Protein AF-0000000084335665 (afdb_homodimer)

Secondary structure (DSSP, 8-state):
--------------------SS----------EETTEEHHHHHHHH-SSEEEEEHHHHHHHHHHHHHHHHTT-S-EEEEEEGGG---HHHHHHHHHTT-EEEESSHHHHHHHHHTT--GGGEEE-SS---HHHHHHHHHTT-EEEE-SHHHHHHHHHHTTT-SSPPEEEEEEE---S-SS--TTSSEESTTSHHHHHHHHHHHHSSSEEEEEE----SS---HHHHHHHHHHHHHHHHHIIIII-----EEE-------SPPBTT-SS-HHHHSPPHHHHHHHHHHHHHHS---GGGPPEEEE---HHHHGGGEEEEEEEEEEEE-TTS-EEEEES--TTT-GGGGTB---EEESS---S-EEEEEEE-SSSSTT-EEEEEEEEE---TT-EEEEES--SSTTTS-B-SSS----EEEE-TTS-EEEEEPPP-HHHHHTTB---GGG-/--------------------SS----------EETTEEHHHHHHHH-SSEEEEEHHHHHHHHHHHHHHHHTT-S-EEEEEEGGG---HHHHHHHHHTT-EEEESSHHHHHHHHHTT--GGGEEE-SS---HHHHHHHHHTT-EEEE-SHHHHHHHHHHTTT-SSPPEEEEEEE---S-SS--TTSSEESTTSHHHHHHHHHHHHSSSEEEEEE----SS---HHHHHHHHHHHHHHHHHIIIII-----EEE-------SPPBTT-SS-HHHHSPPHHHHHHHHHHHHHHS---GGGPPEEEE---HHHHGGGEEEEEEEEEEEE-TTS-EEEEES--TTT-GGGGTB---EEESS---S-EEEEEEE-SSSSTT-EEEEEEEEE---TT-EEEEE---SSTTTS-B-SSS----EEEE-TTS-EEEEEPPP-HHHHHTTB---GGG-

Sequence (896 aa):
MQKLKYERPYIKKLNAGIMNKFGTRTDAQAFTHIDGVAVKSLIAQYGSPVFVLSEKQIRRNYRSAYRAFSTRYPKVQFAWSYKTNYLNAVCSIFHQEGSWAEVVSGFEYQKAIGNGVPGNKIIFNGPNKSKADLLLAIENDSLIHIDHFEELTQLLSLSDGLIVKPRVAIRVNMDTGVYPLWDRFGFNYENGEAWNALTKIVNSGKLQLAGLHCHIGTYMLSTGAYGIAATKMCDLAMRCKNQLKQTIEYLDLGGGFPSTNTLKGAYLPGTDTVPSVDDFAEVITTTLLNFGFANDDLPLLILESGRILIDDAGYLLGSVVANKRLSDGKRATIVDFGVNLLFTSFWYDHQISPAQEFTPHVENMTVYGPLCMNIDVIRESINLPLINPGEHVVVHKVGAYNMTQWMQFITQRPAVVLIDEQQQTHLIRTAETLGYVQEPENVPTHLKMQKLKYERPYIKKLNAGIMNKFGTRTDAQAFTHIDGVAVKSLIAQYGSPVFVLSEKQIRRNYRSAYRAFSTRYPKVQFAWSYKTNYLNAVCSIFHQEGSWAEVVSGFEYQKAIGNGVPGNKIIFNGPNKSKADLLLAIENDSLIHIDHFEELTQLLSLSDGLIVKPRVAIRVNMDTGVYPLWDRFGFNYENGEAWNALTKIVNSGKLQLAGLHCHIGTYMLSTGAYGIAATKMCDLAMRCKNQLKQTIEYLDLGGGFPSTNTLKGAYLPGTDTVPSVDDFAEVITTTLLNFGFANDDLPLLILESGRILIDDAGYLLGSVVANKRLSDGKRATIVDFGVNLLFTSFWYDHQISPAQEFTPHVENMTVYGPLCMNIDVIRESINLPLINPGEHVVVHKVGAYNMTQWMQFITQRPAVVLIDEQQQTHLIRTAETLGYVQEPENVPTHLK

Organism: NCBI:txid1302689

Radius of gyration: 29.53 Å; Cα contacts (8 Å, |Δi|>4): 1962; chains: 2; bounding box: 72×88×82 Å

pLDDT: mean 92.41, std 15.83, range [26.33, 98.94]

Structure (mmCIF, N/CA/C/O backbone):
data_AF-0000000084335665-model_v1
#
loop_
_entity.id
_entity.type
_entity.pdbx_description
1 polymer 'Diaminopimelate decarboxylase'
#
loop_
_atom_site.group_PDB
_atom_site.id
_atom_site.type_symbol
_atom_site.label_atom_id
_atom_site.label_alt_id
_atom_site.label_comp_id
_atom_site.label_asym_id
_atom_site.label_entity_id
_atom_site.label_seq_id
_atom_site.pdbx_PDB_ins_code
_atom_site.Cartn_x
_atom_site.Cartn_y
_atom_site.Cartn_z
_atom_site.occupancy
_atom_site.B_iso_or_equiv
_atom_site.auth_seq_id
_atom_site.auth_comp_id
_atom_site.auth_asym_id
_atom_site.auth_atom_id
_atom_site.pdbx_PDB_model_num
ATOM 1 N N . MET A 1 1 ? 6.953 -39.781 39.031 1 27.22 1 MET A N 1
ATOM 2 C CA . MET A 1 1 ? 7.047 -38.375 39.469 1 27.22 1 MET A CA 1
ATOM 3 C C . MET A 1 1 ? 8.461 -37.844 39.281 1 27.22 1 MET A C 1
ATOM 5 O O . MET A 1 1 ? 9.234 -37.781 40.25 1 27.22 1 MET A O 1
ATOM 9 N N . GLN A 1 2 ? 9.008 -38 38.125 1 26.53 2 GLN A N 1
ATOM 10 C CA . GLN A 1 2 ? 10.453 -38.062 37.875 1 26.53 2 GLN A CA 1
ATOM 11 C C . GLN A 1 2 ? 11.078 -36.688 38.094 1 26.53 2 GLN A C 1
ATOM 13 O O . GLN A 1 2 ? 10.422 -35.656 37.906 1 26.53 2 GLN A O 1
ATOM 18 N N . LYS A 1 3 ? 12.141 -36.688 38.75 1 30.61 3 LYS A N 1
ATOM 19 C CA . LYS A 1 3 ? 13.195 -35.812 39.25 1 30.61 3 LYS A CA 1
ATOM 20 C C . LYS A 1 3 ? 13.664 -34.844 38.125 1 30.61 3 LYS A C 1
ATOM 22 O O . LYS A 1 3 ? 14.258 -35.281 37.156 1 30.61 3 LYS A O 1
ATOM 27 N N . LEU A 1 4 ? 12.859 -33.875 37.781 1 30.88 4 LEU A N 1
ATOM 28 C CA . LEU A 1 4 ? 13.242 -32.969 36.688 1 30.88 4 LEU A CA 1
ATOM 29 C C . LEU A 1 4 ? 14.531 -32.219 37.031 1 30.88 4 LEU A C 1
ATOM 31 O O . LEU A 1 4 ? 14.625 -31.578 38.094 1 30.88 4 LEU A O 1
ATOM 35 N N . LYS A 1 5 ? 15.688 -32.719 36.562 1 31.77 5 LYS A N 1
ATOM 36 C CA . LYS A 1 5 ? 17.047 -32.312 36.906 1 31.77 5 LYS A CA 1
ATOM 37 C C . LYS A 1 5 ? 17.25 -30.828 36.656 1 31.77 5 LYS A C 1
ATOM 39 O O . LYS A 1 5 ? 16.906 -30.312 35.594 1 31.77 5 LYS A O 1
ATOM 44 N N . TYR A 1 6 ? 17.422 -30 37.625 1 33.06 6 TYR A N 1
ATOM 45 C CA . TYR A 1 6 ? 17.594 -28.547 37.625 1 33.06 6 TYR A CA 1
ATOM 46 C C . TYR A 1 6 ? 18.891 -28.156 36.906 1 33.06 6 TYR A C 1
ATOM 48 O O . TYR A 1 6 ? 19.969 -28.609 37.312 1 33.06 6 TYR A O 1
ATOM 56 N N . GLU A 1 7 ? 18.922 -28.234 35.594 1 31.09 7 GLU A N 1
ATOM 57 C CA . GLU A 1 7 ? 20.219 -27.891 35 1 31.09 7 GLU A CA 1
ATOM 58 C C . GLU A 1 7 ? 20.516 -26.406 35.188 1 31.09 7 GLU A C 1
ATOM 60 O O . GLU A 1 7 ? 19.641 -25.562 35 1 31.09 7 GLU A O 1
ATOM 65 N N . ARG A 1 8 ? 21.438 -26.109 35.938 1 29.38 8 ARG A N 1
ATOM 66 C CA . ARG A 1 8 ? 21.953 -24.797 36.312 1 29.38 8 ARG A CA 1
ATOM 67 C C . ARG A 1 8 ? 22.172 -23.906 35.094 1 29.38 8 ARG A C 1
ATOM 69 O O . ARG A 1 8 ? 22.672 -24.359 34.062 1 29.38 8 ARG A O 1
ATOM 76 N N . PRO A 1 9 ? 21.594 -22.766 35.094 1 30.52 9 PRO A N 1
ATOM 77 C CA . PRO A 1 9 ? 21.625 -21.797 34 1 30.52 9 PRO A CA 1
ATOM 78 C C . PRO A 1 9 ? 23.047 -21.312 33.688 1 30.52 9 PRO A C 1
ATOM 80 O O . PRO A 1 9 ? 23.766 -20.906 34.594 1 30.52 9 PRO A O 1
ATOM 83 N N . TYR A 1 10 ? 23.906 -22.094 33.062 1 29.2 10 TYR A N 1
ATOM 84 C CA . TYR A 1 10 ? 25.281 -21.594 32.906 1 29.2 10 TYR A CA 1
ATOM 85 C C . TYR A 1 10 ? 25.297 -20.297 32.094 1 29.2 10 TYR A C 1
ATOM 87 O O . TYR A 1 10 ? 24.688 -20.203 31.031 1 29.2 10 TYR A O 1
ATOM 95 N N . ILE A 1 11 ? 25.344 -19.219 32.812 1 28.62 11 ILE A N 1
ATOM 96 C CA . ILE A 1 11 ? 25.5 -17.891 32.219 1 28.62 11 ILE A CA 1
ATOM 97 C C . ILE A 1 11 ? 26.781 -17.859 31.359 1 28.62 11 ILE A C 1
ATOM 99 O O . ILE A 1 11 ? 27.875 -18.047 31.891 1 28.62 11 ILE A O 1
ATOM 103 N N . LYS A 1 12 ? 26.672 -18.344 30.172 1 27.44 12 LYS A N 1
ATOM 104 C CA . LYS A 1 12 ? 27.891 -18.25 29.375 1 27.44 12 LYS A CA 1
ATOM 105 C C . LYS A 1 12 ? 28.422 -16.812 29.344 1 27.44 12 LYS A C 1
ATOM 107 O O . LYS A 1 12 ? 27.656 -15.859 29.203 1 27.44 12 LYS A O 1
ATOM 112 N N . LYS A 1 13 ? 29.438 -16.641 29.953 1 27.03 13 LYS A N 1
ATOM 113 C CA . LYS A 1 13 ? 30.203 -15.391 29.938 1 27.03 13 LYS A CA 1
ATOM 114 C C . LYS A 1 13 ? 30.25 -14.789 28.531 1 27.03 13 LYS A C 1
ATOM 116 O O . LYS A 1 13 ? 30.703 -15.438 27.594 1 27.03 13 LYS A O 1
ATOM 121 N N . LEU A 1 14 ? 29.391 -13.93 28.219 1 28.23 14 LEU A N 1
ATOM 122 C CA . LEU A 1 14 ? 29.422 -13.117 27.016 1 28.23 14 LEU A CA 1
ATOM 123 C C . LEU A 1 14 ? 30.781 -12.445 26.844 1 28.23 14 LEU A C 1
ATOM 125 O O . LEU A 1 14 ? 31.188 -11.633 27.688 1 28.23 14 LEU A O 1
ATOM 129 N N . ASN A 1 15 ? 31.797 -13.258 26.625 1 27.08 15 ASN A N 1
ATOM 130 C CA . ASN A 1 15 ? 33.031 -12.547 26.344 1 27.08 15 ASN A CA 1
ATOM 131 C C . ASN A 1 15 ? 32.812 -11.391 25.375 1 27.08 15 ASN A C 1
ATOM 133 O O . ASN A 1 15 ? 32.312 -11.586 24.266 1 27.08 15 ASN A O 1
ATOM 137 N N . ALA A 1 16 ? 32.656 -10.32 25.938 1 30.17 16 ALA A N 1
ATOM 138 C CA . ALA A 1 16 ? 32.656 -8.992 25.344 1 30.17 16 ALA A CA 1
ATOM 139 C C . ALA A 1 16 ? 33.75 -8.844 24.312 1 30.17 16 ALA A C 1
ATOM 141 O O . ALA A 1 16 ? 34.938 -8.914 24.641 1 30.17 16 ALA A O 1
ATOM 142 N N . GLY A 1 17 ? 33.625 -9.414 23.141 1 31.09 17 GLY A N 1
ATOM 143 C CA . GLY A 1 17 ? 34.625 -9.195 22.125 1 31.09 17 GLY A CA 1
ATOM 144 C C . GLY A 1 17 ? 35.25 -7.797 22.172 1 31.09 17 GLY A C 1
ATOM 145 O O . GLY A 1 17 ? 34.594 -6.852 22.625 1 31.09 17 GLY A O 1
ATOM 146 N N . ILE A 1 18 ? 36.469 -7.637 22.391 1 31.86 18 ILE A N 1
ATOM 147 C CA . ILE A 1 18 ? 37.312 -6.445 22.359 1 31.86 18 ILE A CA 1
ATOM 148 C C . ILE A 1 18 ? 36.75 -5.465 21.312 1 31.86 18 ILE A C 1
ATOM 150 O O . ILE A 1 18 ? 36.625 -5.809 20.141 1 31.86 18 ILE A O 1
ATOM 154 N N . MET A 1 19 ? 35.938 -4.578 21.734 1 32.16 19 MET A N 1
ATOM 155 C CA . MET A 1 19 ? 35.688 -3.338 21.016 1 32.16 19 MET A CA 1
ATOM 156 C C . MET A 1 19 ? 36.969 -2.756 20.422 1 32.16 19 MET A C 1
ATOM 158 O O . MET A 1 19 ? 37.875 -2.361 21.156 1 32.16 19 MET A O 1
ATOM 162 N N . ASN A 1 20 ? 37.625 -3.396 19.484 1 31.53 20 ASN A N 1
ATOM 163 C CA . ASN A 1 20 ? 38.812 -2.693 18.969 1 31.53 20 ASN A CA 1
ATOM 164 C C . ASN A 1 20 ? 38.562 -1.189 18.875 1 31.53 20 ASN A C 1
ATOM 166 O O . ASN A 1 20 ? 37.5 -0.752 18.453 1 31.53 20 ASN A O 1
ATOM 170 N N . LYS A 1 21 ? 39.125 -0.378 19.609 1 33.53 21 LYS A N 1
ATOM 171 C CA . LYS A 1 21 ? 39.219 1.075 19.688 1 33.53 21 LYS A CA 1
ATOM 172 C C . LYS A 1 21 ? 39.375 1.69 18.297 1 33.53 21 LYS A C 1
ATOM 174 O O . LYS A 1 21 ? 39.594 2.893 18.172 1 33.53 21 LYS A O 1
ATOM 179 N N . PHE A 1 22 ? 39.969 0.92 17.406 1 35.62 22 PHE A N 1
ATOM 180 C CA . PHE A 1 22 ? 40 1.485 16.062 1 35.62 22 PHE A CA 1
ATOM 181 C C . PHE A 1 22 ? 38.594 1.684 15.523 1 35.62 22 PHE A C 1
ATOM 183 O O . PHE A 1 22 ? 37.688 0.871 15.789 1 35.62 22 PHE A O 1
ATOM 190 N N . GLY A 1 23 ? 38.188 2.842 15.281 1 35.69 23 GLY A N 1
ATOM 191 C CA . GLY A 1 23 ? 36.906 3.234 14.664 1 35.69 23 GLY A CA 1
ATOM 192 C C . GLY A 1 23 ? 36.375 2.186 13.719 1 35.69 23 GLY A C 1
ATOM 193 O O . GLY A 1 23 ? 37.125 1.482 13.047 1 35.69 23 GLY A O 1
ATOM 194 N N . THR A 1 24 ? 35.5 1.401 14.117 1 37.06 24 THR A N 1
ATOM 195 C CA . THR A 1 24 ? 34.812 0.454 13.25 1 37.06 24 THR A CA 1
ATOM 196 C C . THR A 1 24 ? 34.719 0.999 11.828 1 37.06 24 THR A C 1
ATOM 198 O O . THR A 1 24 ? 33.969 1.941 11.57 1 37.06 24 THR A O 1
ATOM 201 N N . ARG A 1 25 ? 35.875 1.241 11.109 1 39.03 25 ARG A N 1
ATOM 202 C CA . ARG A 1 25 ? 35.781 1.47 9.664 1 39.03 25 ARG A CA 1
ATOM 203 C C . ARG A 1 25 ? 34.656 0.655 9.047 1 39.03 25 ARG A C 1
ATOM 205 O O . ARG A 1 25 ? 34.688 -0.577 9.047 1 39.03 25 ARG A O 1
ATOM 212 N N . THR A 1 26 ? 33.344 0.942 9.336 1 49.78 26 THR A N 1
ATOM 213 C CA . THR A 1 26 ? 32.281 0.295 8.609 1 49.78 26 THR A CA 1
ATOM 214 C C . THR A 1 26 ? 32.562 0.26 7.109 1 49.78 26 THR A C 1
ATOM 216 O O . THR A 1 26 ? 33.125 1.211 6.562 1 49.78 26 THR A O 1
ATOM 219 N N . ASP A 1 27 ? 32.875 -0.818 6.574 1 54.03 27 ASP A N 1
ATOM 220 C CA . ASP A 1 27 ? 33.094 -1.261 5.199 1 54.03 27 ASP A CA 1
ATOM 221 C C . ASP A 1 27 ? 32 -0.699 4.27 1 54.03 27 ASP A C 1
ATOM 223 O O . ASP A 1 27 ? 31.625 -1.352 3.303 1 54.03 27 ASP A O 1
ATOM 227 N N . ALA A 1 28 ? 31.469 0.448 4.66 1 67.75 28 ALA A N 1
ATOM 228 C CA . ALA A 1 28 ? 30.562 1.047 3.693 1 67.75 28 ALA A CA 1
ATOM 229 C C . ALA A 1 28 ? 31.312 1.544 2.463 1 67.75 28 ALA A C 1
ATOM 231 O O . ALA A 1 28 ? 32.344 2.186 2.584 1 67.75 28 ALA A O 1
ATOM 232 N N . GLN A 1 29 ? 31.094 0.929 1.318 1 82.94 29 GLN A N 1
ATOM 233 C CA . GLN A 1 29 ? 31.625 1.38 0.039 1 82.94 29 GLN A CA 1
ATOM 234 C C . GLN A 1 29 ? 30.578 2.123 -0.771 1 82.94 29 GLN A C 1
ATOM 236 O O . GLN A 1 29 ? 29.391 1.769 -0.734 1 82.94 29 GLN A O 1
ATOM 241 N N . ALA A 1 30 ? 31.109 3.18 -1.38 1 93.62 30 ALA A N 1
ATOM 242 C CA . ALA A 1 30 ? 30.219 3.926 -2.266 1 93.62 30 ALA A CA 1
ATOM 243 C C . ALA A 1 30 ? 29.781 3.068 -3.447 1 93.62 30 ALA A C 1
ATOM 245 O O . ALA A 1 30 ? 30.562 2.307 -4.004 1 93.62 30 ALA A O 1
ATOM 246 N N . PHE A 1 31 ? 28.562 3.076 -3.688 1 96.94 31 PHE A N 1
ATOM 247 C CA . PHE A 1 31 ? 27.984 2.422 -4.855 1 96.94 31 PHE A CA 1
ATOM 248 C C . PHE A 1 31 ? 27.656 3.441 -5.938 1 96.94 31 PHE A C 1
ATOM 250 O O . PHE A 1 31 ? 26.547 3.984 -5.973 1 96.94 31 PHE A O 1
ATOM 257 N N . THR A 1 32 ? 28.594 3.625 -6.871 1 97.88 32 THR A N 1
ATOM 258 C CA . THR A 1 32 ? 28.531 4.801 -7.73 1 97.88 32 THR A CA 1
ATOM 259 C C . THR A 1 32 ? 28.016 4.43 -9.117 1 97.88 32 THR A C 1
ATOM 261 O O . THR A 1 32 ? 27.688 5.309 -9.922 1 97.88 32 THR A O 1
ATOM 264 N N . HIS A 1 33 ? 28.016 3.068 -9.398 1 98.25 33 HIS A N 1
ATOM 265 C CA . HIS A 1 33 ? 27.609 2.637 -10.734 1 98.25 33 HIS A CA 1
ATOM 266 C C . HIS A 1 33 ? 26.703 1.409 -10.672 1 98.25 33 HIS A C 1
ATOM 268 O O . HIS A 1 33 ? 26.859 0.562 -9.789 1 98.25 33 HIS A O 1
ATOM 274 N N . ILE A 1 34 ? 25.766 1.335 -11.617 1 98.5 34 ILE A N 1
ATOM 275 C CA . ILE A 1 34 ? 24.953 0.154 -11.891 1 98.5 34 ILE A CA 1
ATOM 276 C C . ILE A 1 34 ? 25.172 -0.29 -13.336 1 98.5 34 ILE A C 1
ATOM 278 O O . ILE A 1 34 ? 24.828 0.441 -14.273 1 98.5 34 ILE A O 1
ATOM 282 N N . ASP A 1 35 ? 25.625 -1.389 -13.5 1 98.25 35 ASP A N 1
ATOM 283 C CA . ASP A 1 35 ? 25.906 -1.922 -14.836 1 98.25 35 ASP A CA 1
ATOM 284 C C . ASP A 1 35 ? 26.719 -0.93 -15.664 1 98.25 35 ASP A C 1
ATOM 286 O O . ASP A 1 35 ? 26.406 -0.681 -16.828 1 98.25 35 ASP A O 1
ATOM 290 N N . GLY A 1 36 ? 27.641 -0.302 -15.016 1 97.81 36 GLY A N 1
ATOM 291 C CA . GLY A 1 36 ? 28.547 0.59 -15.711 1 97.81 36 GLY A CA 1
ATOM 292 C C . GLY A 1 36 ? 28 1.994 -15.883 1 97.81 36 GLY A C 1
ATOM 293 O O . GLY A 1 36 ? 28.703 2.889 -16.359 1 97.81 36 GLY A O 1
ATOM 294 N N . VAL A 1 37 ? 26.781 2.23 -15.539 1 98.62 37 VAL A N 1
ATOM 295 C CA . VAL A 1 37 ? 26.156 3.545 -15.68 1 98.62 37 VAL A CA 1
ATOM 296 C C . VAL A 1 37 ? 26.219 4.285 -14.344 1 98.62 37 VAL A C 1
ATOM 298 O O . VAL A 1 37 ? 25.844 3.736 -13.305 1 98.62 37 VAL A O 1
ATOM 301 N N . ALA A 1 38 ? 26.625 5.527 -14.352 1 98.56 38 ALA A N 1
ATOM 302 C CA . ALA A 1 38 ? 26.812 6.312 -13.133 1 98.56 38 ALA A CA 1
ATOM 303 C C . ALA A 1 38 ? 25.469 6.625 -12.484 1 98.56 38 ALA A C 1
ATOM 305 O O . ALA A 1 38 ? 24.531 7.078 -13.156 1 98.56 38 ALA A O 1
ATOM 306 N N . VAL A 1 39 ? 25.406 6.426 -11.156 1 98.62 39 VAL A N 1
ATOM 307 C CA . VAL A 1 39 ? 24.188 6.707 -10.391 1 98.62 39 VAL A CA 1
ATOM 308 C C . VAL A 1 39 ? 23.828 8.18 -10.531 1 98.62 39 VAL A C 1
ATOM 310 O O . VAL A 1 39 ? 22.656 8.516 -10.766 1 98.62 39 VAL A O 1
ATOM 313 N N . LYS A 1 40 ? 24.781 9.031 -10.445 1 98.06 40 LYS A N 1
ATOM 314 C CA . LYS A 1 40 ? 24.547 10.469 -10.539 1 98.06 40 LYS A CA 1
ATOM 315 C C . LYS A 1 40 ? 23.938 10.836 -11.891 1 98.06 40 LYS A C 1
ATOM 317 O O . LYS A 1 40 ? 23.078 11.711 -11.969 1 98.06 40 LYS A O 1
ATOM 322 N N . SER A 1 41 ? 24.375 10.141 -12.93 1 98.44 41 SER A N 1
ATOM 323 C CA . SER A 1 41 ? 23.859 10.406 -14.266 1 98.44 41 SER A CA 1
ATOM 324 C C . SER A 1 41 ? 22.406 9.961 -14.383 1 98.44 41 SER A C 1
ATOM 326 O O . SER A 1 41 ? 21.594 10.625 -15.047 1 98.44 41 SER A O 1
ATOM 328 N N . LEU A 1 42 ? 22.078 8.828 -13.805 1 98.81 42 LEU A N 1
ATOM 329 C CA . LEU A 1 42 ? 20.703 8.336 -13.805 1 98.81 42 LEU A CA 1
ATOM 330 C C . LEU A 1 42 ? 19.781 9.312 -13.102 1 98.81 42 LEU A C 1
ATOM 332 O O . LEU A 1 42 ? 18.703 9.641 -13.625 1 98.81 42 LEU A O 1
ATOM 336 N N . ILE A 1 43 ? 20.188 9.859 -11.984 1 98.62 43 ILE A N 1
ATOM 337 C CA . ILE A 1 43 ? 19.375 10.797 -11.211 1 98.62 43 ILE A CA 1
ATOM 338 C C . ILE A 1 43 ? 19.234 12.109 -11.984 1 98.62 43 ILE A C 1
ATOM 340 O O . ILE A 1 43 ? 18.141 12.688 -12.031 1 98.62 43 ILE A O 1
ATOM 344 N N . ALA A 1 44 ? 20.312 12.547 -12.562 1 98.31 44 ALA A N 1
ATOM 345 C CA . ALA A 1 44 ? 20.281 13.797 -13.328 1 98.31 44 ALA A CA 1
ATOM 346 C C . ALA A 1 44 ? 19.312 13.695 -14.5 1 98.31 44 ALA A C 1
ATOM 348 O O . ALA A 1 44 ? 18.625 14.664 -14.828 1 98.31 44 ALA A O 1
ATOM 349 N N . GLN A 1 45 ? 19.266 12.555 -15.086 1 98.38 45 GLN A N 1
ATOM 350 C CA . GLN A 1 45 ? 18.484 12.375 -16.312 1 98.38 45 GLN A CA 1
ATOM 351 C C . GLN A 1 45 ? 17.031 12.062 -15.992 1 98.38 45 GLN A C 1
ATOM 353 O O . GLN A 1 45 ? 16.125 12.523 -16.688 1 98.38 45 GLN A O 1
ATOM 358 N N . TYR A 1 46 ? 16.766 11.289 -14.93 1 98.56 46 TYR A N 1
ATOM 359 C CA . TYR A 1 46 ? 15.43 10.727 -14.766 1 98.56 46 TYR A CA 1
ATOM 360 C C . TYR A 1 46 ? 14.781 11.227 -13.477 1 98.56 46 TYR A C 1
ATOM 362 O O . TYR A 1 46 ? 13.609 10.945 -13.211 1 98.56 46 TYR A O 1
ATOM 370 N N . GLY A 1 47 ? 15.57 11.992 -12.656 1 97.69 47 GLY A N 1
ATOM 371 C CA . GLY A 1 47 ? 15.031 12.562 -11.438 1 97.69 47 GLY A CA 1
ATOM 372 C C . GLY A 1 47 ? 15.273 11.695 -10.211 1 97.69 47 GLY A C 1
ATOM 373 O O . GLY A 1 47 ? 15.836 10.609 -10.32 1 97.69 47 GLY A O 1
ATOM 374 N N . SER A 1 48 ? 14.922 12.156 -9.094 1 98.19 48 SER A N 1
ATOM 375 C CA . SER A 1 48 ? 14.961 11.492 -7.797 1 98.19 48 SER A CA 1
ATOM 376 C C . SER A 1 48 ? 13.617 11.578 -7.086 1 98.19 48 SER A C 1
ATOM 378 O O . SER A 1 48 ? 13.008 12.648 -7.023 1 98.19 48 SER A O 1
ATOM 380 N N . PRO A 1 49 ? 13.211 10.461 -6.547 1 98.5 49 PRO A N 1
ATOM 381 C CA . PRO A 1 49 ? 13.75 9.102 -6.625 1 98.5 49 PRO A CA 1
ATOM 382 C C . PRO A 1 49 ? 13.492 8.445 -7.977 1 98.5 49 PRO A C 1
ATOM 384 O O . PRO A 1 49 ? 12.711 8.953 -8.781 1 98.5 49 PRO A O 1
ATOM 387 N N . VAL A 1 50 ? 14.195 7.375 -8.266 1 98.88 50 VAL A N 1
ATOM 388 C CA . VAL A 1 50 ? 14.008 6.633 -9.508 1 98.88 50 VAL A CA 1
ATOM 389 C C . VAL A 1 50 ? 14.359 5.164 -9.289 1 98.88 50 VAL A C 1
ATOM 391 O O . VAL A 1 50 ? 15.336 4.852 -8.609 1 98.88 50 VAL A O 1
ATOM 394 N N . PHE A 1 51 ? 13.516 4.266 -9.82 1 98.94 51 PHE A N 1
ATOM 395 C CA . PHE A 1 51 ? 13.844 2.844 -9.828 1 98.94 51 PHE A CA 1
ATOM 396 C C . PHE A 1 51 ? 14.719 2.504 -11.031 1 98.94 51 PHE A C 1
ATOM 398 O O . PHE A 1 51 ? 14.508 3.021 -12.125 1 98.94 51 PHE A O 1
ATOM 405 N N . VAL A 1 52 ? 15.672 1.611 -10.781 1 98.94 52 VAL A N 1
ATOM 406 C CA . VAL A 1 52 ? 16.547 1.143 -11.844 1 98.94 52 VAL A CA 1
ATOM 407 C C . VAL A 1 52 ? 16.594 -0.384 -11.844 1 98.94 52 VAL A C 1
ATOM 409 O O . VAL A 1 52 ? 16.781 -1.002 -10.789 1 98.94 52 VAL A O 1
ATOM 412 N N . LEU A 1 53 ? 16.422 -0.95 -13.031 1 98.94 53 LEU A N 1
ATOM 413 C CA . LEU A 1 53 ? 16.484 -2.398 -13.195 1 98.94 53 LEU A CA 1
ATOM 414 C C . LEU A 1 53 ? 17.641 -2.781 -14.125 1 98.94 53 LEU A C 1
ATOM 416 O O . LEU A 1 53 ? 17.875 -2.113 -15.133 1 98.94 53 LEU A O 1
ATOM 420 N N . SER A 1 54 ? 18.312 -3.85 -13.781 1 98.94 54 SER A N 1
ATOM 421 C CA . SER A 1 54 ? 19.391 -4.406 -14.594 1 98.94 54 SER A CA 1
ATOM 422 C C . SER A 1 54 ? 18.891 -5.566 -15.445 1 98.94 54 SER A C 1
ATOM 424 O O . SER A 1 54 ? 18.625 -6.66 -14.938 1 98.94 54 SER A O 1
ATOM 426 N N . GLU A 1 55 ? 18.828 -5.332 -16.734 1 98.88 55 GLU A N 1
ATOM 427 C CA . GLU A 1 55 ? 18.438 -6.418 -17.625 1 98.88 55 GLU A CA 1
ATOM 428 C C . GLU A 1 55 ? 19.453 -7.566 -17.578 1 98.88 55 GLU A C 1
ATOM 430 O O . GLU A 1 55 ? 19.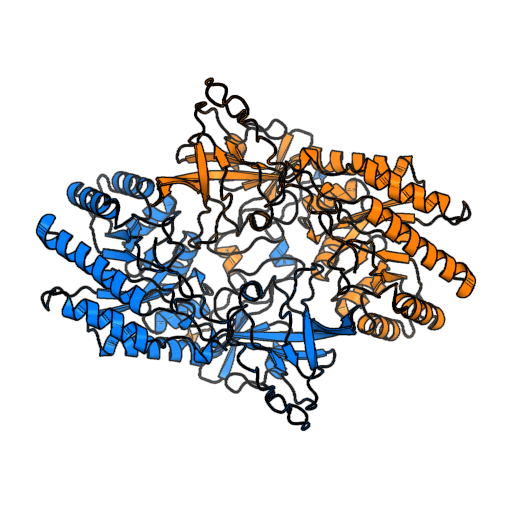062 -8.734 -17.562 1 98.88 55 GLU A O 1
ATOM 435 N N . LYS A 1 56 ? 20.688 -7.18 -17.531 1 98.81 56 LYS A N 1
ATOM 436 C CA . LYS A 1 56 ? 21.766 -8.164 -17.469 1 98.81 56 LYS A CA 1
ATOM 437 C C . LYS A 1 56 ? 21.578 -9.102 -16.281 1 98.81 56 LYS A C 1
ATOM 439 O O . LYS A 1 56 ? 21.688 -10.328 -16.422 1 98.81 56 LYS A O 1
ATOM 444 N N . GLN A 1 57 ? 21.281 -8.539 -15.188 1 98.81 57 GLN A N 1
ATOM 445 C CA . GLN A 1 57 ? 21.141 -9.336 -13.969 1 98.81 57 GLN A CA 1
ATOM 446 C C . GLN A 1 57 ? 19.859 -10.18 -14.016 1 98.81 57 GLN A C 1
ATOM 448 O O . GLN A 1 57 ? 19.859 -11.32 -13.547 1 98.81 57 GLN A O 1
ATOM 453 N N . ILE A 1 58 ? 18.75 -9.664 -14.57 1 98.94 58 ILE A N 1
ATOM 454 C CA . ILE A 1 58 ? 17.516 -10.422 -14.711 1 98.94 58 ILE A CA 1
ATOM 455 C C . ILE A 1 58 ? 17.766 -11.672 -15.555 1 98.94 58 ILE A C 1
ATOM 457 O O . ILE A 1 58 ? 17.406 -12.781 -15.156 1 98.94 58 ILE A O 1
ATOM 461 N N . ARG A 1 59 ? 18.422 -11.492 -16.672 1 98.88 59 ARG A N 1
ATOM 462 C CA . ARG A 1 59 ? 18.688 -12.609 -17.562 1 98.88 59 ARG A CA 1
ATOM 463 C C . ARG A 1 59 ? 19.625 -13.617 -16.922 1 98.88 59 ARG A C 1
ATOM 465 O O . ARG A 1 59 ? 19.438 -14.828 -17.047 1 98.88 59 ARG A O 1
ATOM 472 N N . ARG A 1 60 ? 20.609 -13.102 -16.234 1 98.69 60 ARG A N 1
ATOM 473 C CA . ARG A 1 60 ? 21.547 -13.984 -15.531 1 98.69 60 ARG A CA 1
ATOM 474 C C . ARG A 1 60 ? 20.812 -14.836 -14.492 1 98.69 60 ARG A C 1
ATOM 476 O O . ARG A 1 60 ? 21.078 -16.031 -14.383 1 98.69 60 ARG A O 1
ATOM 483 N N . ASN A 1 61 ? 19.953 -14.172 -13.719 1 98.62 61 ASN A N 1
ATOM 484 C CA . ASN A 1 61 ? 19.188 -14.883 -12.703 1 98.62 61 ASN A CA 1
ATOM 485 C C . ASN A 1 61 ? 18.344 -16 -13.32 1 98.62 61 ASN A C 1
ATOM 487 O O . ASN A 1 61 ? 18.328 -17.125 -12.82 1 98.62 61 ASN A O 1
ATOM 491 N N . TYR A 1 62 ? 17.656 -15.695 -14.406 1 98.75 62 TYR A N 1
ATOM 492 C CA . TYR A 1 62 ? 16.812 -16.688 -15.062 1 98.75 62 TYR A CA 1
ATOM 493 C C . TYR A 1 62 ? 17.641 -17.859 -15.57 1 98.75 62 TYR A C 1
ATOM 495 O O . TYR A 1 62 ? 17.297 -19.016 -15.297 1 98.75 62 TYR A O 1
ATOM 503 N N . ARG A 1 63 ? 18.703 -17.562 -16.266 1 98.69 63 ARG A N 1
ATOM 504 C CA . ARG A 1 63 ? 19.531 -18.609 -16.859 1 98.69 63 ARG A CA 1
ATOM 505 C C . ARG A 1 63 ? 20.141 -19.5 -15.789 1 98.69 63 ARG A C 1
ATOM 507 O O . ARG A 1 63 ? 20.219 -20.719 -15.953 1 98.69 63 ARG A O 1
ATOM 514 N N . SER A 1 64 ? 20.547 -18.844 -14.734 1 98.19 64 SER A N 1
ATOM 515 C CA . SER A 1 64 ? 21.109 -19.609 -13.625 1 98.19 64 SER A CA 1
ATOM 516 C C . SER A 1 64 ? 20.078 -20.547 -13 1 98.19 64 SER A C 1
ATOM 518 O O . SER A 1 64 ? 20.359 -21.719 -12.742 1 98.19 64 SER A O 1
ATOM 520 N N . ALA A 1 65 ? 18.938 -20.047 -12.773 1 98.5 65 ALA A N 1
ATOM 521 C CA . ALA A 1 65 ? 17.875 -20.859 -12.18 1 98.5 65 ALA A CA 1
ATOM 522 C C . ALA A 1 65 ? 17.438 -21.984 -13.109 1 98.5 65 ALA A C 1
ATOM 524 O O . ALA A 1 65 ? 17.281 -23.125 -12.672 1 98.5 65 ALA A O 1
ATOM 525 N N . TYR A 1 66 ? 17.281 -21.641 -14.344 1 98.62 66 TYR A N 1
ATOM 526 C CA . TYR A 1 66 ? 16.891 -22.641 -15.328 1 98.62 66 TYR A CA 1
ATOM 527 C C . TYR A 1 66 ? 17.922 -23.75 -15.406 1 98.62 66 TYR A C 1
ATOM 529 O O . TYR A 1 66 ? 17.578 -24.938 -15.438 1 98.62 66 TYR A O 1
ATOM 537 N N . ARG A 1 67 ? 19.172 -23.375 -15.414 1 98.44 67 ARG A N 1
ATOM 538 C CA . ARG A 1 67 ? 20.266 -24.344 -15.492 1 98.44 67 ARG A CA 1
ATOM 539 C C . ARG A 1 67 ? 20.281 -25.25 -14.258 1 98.44 67 ARG A C 1
ATOM 541 O O . ARG A 1 67 ? 20.516 -26.453 -14.367 1 98.44 67 ARG A O 1
ATOM 548 N N . ALA A 1 68 ? 20.047 -24.609 -13.125 1 98.38 68 ALA A N 1
ATOM 549 C CA . ALA A 1 68 ? 20.062 -25.359 -11.875 1 98.38 68 ALA A CA 1
ATOM 550 C C . ALA A 1 68 ? 19.062 -26.5 -11.914 1 98.38 68 ALA A C 1
ATOM 552 O O . ALA A 1 68 ? 19.344 -27.609 -11.43 1 98.38 68 ALA A O 1
ATOM 553 N N . PHE A 1 69 ? 17.953 -26.328 -12.547 1 98.69 69 PHE A N 1
ATOM 554 C CA . PHE A 1 69 ? 16.906 -27.344 -12.578 1 98.69 69 PHE A CA 1
ATOM 555 C C . PHE A 1 69 ? 17.047 -28.234 -13.812 1 98.69 69 PHE A C 1
ATOM 557 O O . PHE A 1 69 ? 16.938 -29.453 -13.727 1 98.69 69 PHE A O 1
ATOM 564 N N . SER A 1 70 ? 17.359 -27.625 -14.953 1 98.31 70 SER A N 1
ATOM 565 C CA . SER A 1 70 ? 17.328 -28.344 -16.219 1 98.31 70 SER A CA 1
ATOM 566 C C . SER A 1 70 ? 18.469 -29.328 -16.328 1 98.31 70 SER A C 1
ATOM 568 O O . SER A 1 70 ? 18.391 -30.297 -17.094 1 98.31 70 SER A O 1
ATOM 570 N N . THR A 1 71 ? 19.484 -29.109 -15.617 1 98.19 71 THR A N 1
ATOM 571 C CA . THR A 1 71 ? 20.594 -30.047 -15.641 1 98.19 71 THR A CA 1
ATOM 572 C C . THR A 1 71 ? 20.297 -31.266 -14.789 1 98.19 71 THR A C 1
ATOM 574 O O . THR A 1 71 ? 20.969 -32.312 -14.906 1 98.19 71 THR A O 1
ATOM 577 N N . ARG A 1 72 ? 19.266 -31.188 -14.039 1 97.88 72 ARG A N 1
ATOM 578 C CA . ARG A 1 72 ? 18.953 -32.25 -13.102 1 97.88 72 ARG A CA 1
ATOM 579 C C . ARG A 1 72 ? 17.688 -33 -13.508 1 97.88 72 ARG A C 1
ATOM 581 O O . ARG A 1 72 ? 17.5 -34.156 -13.172 1 97.88 72 ARG A O 1
ATOM 588 N N . TYR A 1 73 ? 16.828 -32.344 -14.148 1 97.75 73 TYR A N 1
ATOM 589 C CA . TYR A 1 73 ? 15.523 -32.875 -14.547 1 97.75 73 TYR A CA 1
ATOM 590 C C . TYR A 1 73 ? 15.227 -32.531 -16 1 97.75 73 TYR A C 1
ATOM 592 O O . TYR A 1 73 ? 15.445 -31.406 -16.453 1 97.75 73 TYR A O 1
ATOM 600 N N . PRO A 1 74 ? 14.711 -33.438 -16.797 1 95.88 74 PRO A N 1
ATOM 601 C CA . PRO A 1 74 ? 14.672 -33.281 -18.25 1 95.88 74 PRO A CA 1
ATOM 602 C C . PRO A 1 74 ? 13.57 -32.344 -18.719 1 95.88 74 PRO A C 1
ATOM 604 O O . PRO A 1 74 ? 13.656 -31.75 -19.797 1 95.88 74 PRO A O 1
ATOM 607 N N . LYS A 1 75 ? 12.484 -32.156 -18 1 96.81 75 LYS A N 1
ATOM 608 C CA . LYS A 1 75 ? 11.352 -31.312 -18.391 1 96.81 75 LYS A CA 1
ATOM 609 C C . LYS A 1 75 ? 11.102 -30.203 -17.359 1 96.81 75 LYS A C 1
ATOM 611 O O . LYS A 1 75 ? 10.367 -30.406 -16.391 1 96.81 75 LYS A O 1
ATOM 616 N N . VAL A 1 76 ? 11.664 -29.062 -17.656 1 98.44 76 VAL A N 1
ATOM 617 C CA . VAL A 1 76 ? 11.547 -27.953 -16.719 1 98.44 76 VAL A CA 1
ATOM 618 C C . VAL A 1 76 ? 10.969 -26.734 -17.438 1 98.44 76 VAL A C 1
ATOM 620 O O . VAL A 1 76 ? 11.336 -26.438 -18.578 1 98.44 76 VAL A O 1
ATOM 623 N N . GLN A 1 77 ? 10.016 -26.078 -16.844 1 98.75 77 GLN A N 1
ATOM 624 C CA . GLN A 1 77 ? 9.414 -24.859 -17.375 1 98.75 77 GLN A CA 1
ATOM 625 C C . GLN A 1 77 ? 9.211 -23.812 -16.281 1 98.75 77 GLN A C 1
ATOM 627 O O . GLN A 1 77 ? 8.586 -24.094 -15.258 1 98.75 77 GLN A O 1
ATOM 632 N N . PHE A 1 78 ? 9.836 -22.688 -16.484 1 98.81 78 PHE A N 1
ATOM 633 C CA . PHE A 1 78 ? 9.562 -21.562 -15.594 1 98.81 78 PHE A CA 1
ATOM 634 C C . PHE A 1 78 ? 8.383 -20.734 -16.109 1 98.81 78 PHE A C 1
ATOM 636 O O . PHE A 1 78 ? 8.172 -20.641 -17.328 1 98.81 78 PHE A O 1
ATOM 643 N N . ALA A 1 79 ? 7.613 -20.219 -15.219 1 98.88 79 ALA A N 1
ATOM 644 C CA . ALA A 1 79 ? 6.539 -19.266 -15.508 1 98.88 79 ALA A CA 1
ATOM 645 C C . ALA A 1 79 ? 6.672 -18.016 -14.656 1 98.88 79 ALA A C 1
ATOM 647 O O . ALA A 1 79 ? 6.598 -18.078 -13.422 1 98.88 79 ALA A O 1
ATOM 648 N N . TRP A 1 80 ? 6.836 -16.875 -15.289 1 98.88 80 TRP A N 1
ATOM 649 C CA . TRP A 1 80 ? 7.051 -15.617 -14.586 1 98.88 80 TRP A CA 1
ATOM 650 C C . TRP A 1 80 ? 5.781 -15.172 -13.859 1 98.88 80 TRP A C 1
ATOM 652 O O . TRP A 1 80 ? 4.723 -15.055 -14.477 1 98.88 80 TRP A O 1
ATOM 662 N N . SER A 1 81 ? 5.961 -14.953 -12.57 1 98.56 81 SER A N 1
ATOM 663 C CA . SER A 1 81 ? 4.867 -14.445 -11.75 1 98.56 81 SER A CA 1
ATOM 664 C C . SER A 1 81 ? 4.652 -12.953 -11.977 1 98.56 81 SER A C 1
ATOM 666 O O . SER A 1 81 ? 5.422 -12.133 -11.477 1 98.56 81 SER A O 1
ATOM 668 N N . TYR A 1 82 ? 3.57 -12.547 -12.562 1 98.75 82 TYR A N 1
ATOM 669 C CA . TYR A 1 82 ? 3.336 -11.164 -12.961 1 98.75 82 TYR A CA 1
ATOM 670 C C . TYR A 1 82 ? 3.201 -10.258 -11.742 1 98.75 82 TYR A C 1
ATOM 672 O O . TYR A 1 82 ? 3.627 -9.102 -11.766 1 98.75 82 TYR A O 1
ATOM 680 N N . LYS A 1 83 ? 2.633 -10.773 -10.656 1 98 83 LYS A N 1
ATOM 681 C CA . LYS A 1 83 ? 2.41 -9.922 -9.492 1 98 83 LYS A CA 1
ATOM 682 C C . LYS A 1 83 ? 3.732 -9.422 -8.914 1 98 83 LYS A C 1
ATOM 684 O O . LYS A 1 83 ? 3.77 -8.398 -8.227 1 98 83 LYS A O 1
ATOM 689 N N . THR A 1 84 ? 4.844 -10.125 -9.18 1 98.44 84 THR A N 1
ATOM 690 C CA . THR A 1 84 ? 6.16 -9.734 -8.688 1 98.44 84 THR A CA 1
ATOM 691 C C . THR A 1 84 ? 6.605 -8.422 -9.328 1 98.44 84 THR A C 1
ATOM 693 O O . THR A 1 84 ? 7.141 -7.543 -8.641 1 98.44 84 THR A O 1
ATOM 696 N N . ASN A 1 85 ? 6.438 -8.289 -10.547 1 98.75 85 ASN A N 1
ATOM 697 C CA . ASN A 1 85 ? 6.703 -7.109 -11.359 1 98.75 85 ASN A CA 1
ATOM 698 C C . ASN A 1 85 ? 6.062 -7.227 -12.742 1 98.75 85 ASN A C 1
ATOM 700 O O . ASN A 1 85 ? 6.613 -7.867 -13.633 1 98.75 85 ASN A O 1
ATOM 704 N N . TYR A 1 86 ? 4.949 -6.559 -12.969 1 98.62 86 TYR A N 1
ATOM 705 C CA . TYR A 1 86 ? 4.168 -6.801 -14.18 1 98.62 86 TYR A CA 1
ATOM 706 C C . TYR A 1 86 ? 4.469 -5.75 -15.242 1 98.62 86 TYR A C 1
ATOM 708 O O . TYR A 1 86 ? 3.705 -5.59 -16.203 1 98.62 86 TYR A O 1
ATOM 716 N N . LEU A 1 87 ? 5.5 -4.922 -15.039 1 98.75 87 LEU A N 1
ATOM 717 C CA . LEU A 1 87 ? 5.859 -3.996 -16.109 1 98.75 87 LEU A CA 1
ATOM 718 C C . LEU A 1 87 ? 6.125 -4.742 -17.406 1 98.75 87 LEU A C 1
ATOM 720 O O . LEU A 1 87 ? 6.836 -5.75 -17.422 1 98.75 87 LEU A O 1
ATOM 724 N N . ASN A 1 88 ? 5.609 -4.227 -18.469 1 98.81 88 ASN A N 1
ATOM 725 C CA . ASN A 1 88 ? 5.676 -4.926 -19.75 1 98.81 88 ASN A CA 1
ATOM 726 C C . ASN A 1 88 ? 7.117 -5.215 -20.156 1 98.81 88 ASN A C 1
ATOM 728 O O . ASN A 1 88 ? 7.426 -6.312 -20.625 1 98.81 88 ASN A O 1
ATOM 732 N N . ALA A 1 89 ? 7.988 -4.266 -19.953 1 98.88 89 ALA A N 1
ATOM 733 C CA . ALA A 1 89 ? 9.391 -4.465 -20.312 1 98.88 89 ALA A CA 1
ATOM 734 C C . ALA A 1 89 ? 9.992 -5.625 -19.531 1 98.88 89 ALA A C 1
ATOM 736 O O . ALA A 1 89 ? 10.727 -6.449 -20.078 1 98.88 89 ALA A O 1
ATOM 737 N N . VAL A 1 90 ? 9.688 -5.715 -18.281 1 98.94 90 VAL A N 1
ATOM 738 C CA . VAL A 1 90 ? 10.203 -6.77 -17.406 1 98.94 90 VAL A CA 1
ATOM 739 C C . VAL A 1 90 ? 9.641 -8.117 -17.844 1 98.94 90 VAL A C 1
ATOM 741 O O . VAL A 1 90 ? 10.383 -9.094 -18 1 98.94 90 VAL A O 1
ATOM 744 N N . CYS A 1 91 ? 8.344 -8.156 -18.062 1 98.88 91 CYS A N 1
ATOM 745 C CA . CYS A 1 91 ? 7.699 -9.391 -18.516 1 98.88 91 CYS A CA 1
ATOM 746 C C . CYS A 1 91 ? 8.305 -9.875 -19.828 1 98.88 91 CYS A C 1
ATOM 748 O O . CYS A 1 91 ? 8.578 -11.07 -19.984 1 98.88 91 CYS A O 1
ATOM 750 N N . SER A 1 92 ? 8.555 -8.969 -20.703 1 98.81 92 SER A N 1
ATOM 751 C CA . SER A 1 92 ? 9.117 -9.305 -22 1 98.81 92 SER A CA 1
ATOM 752 C C . SER A 1 92 ? 10.492 -9.945 -21.875 1 98.81 92 SER A C 1
ATOM 754 O O . SER A 1 92 ? 10.828 -10.875 -22.594 1 98.81 92 SER A O 1
ATOM 756 N N . ILE A 1 93 ? 11.281 -9.445 -20.953 1 98.88 93 ILE A N 1
ATOM 757 C CA . ILE A 1 93 ? 12.602 -10.016 -20.719 1 98.88 93 ILE A CA 1
ATOM 758 C C . ILE A 1 93 ? 12.469 -11.484 -20.328 1 98.88 93 ILE A C 1
ATOM 760 O O . ILE A 1 93 ? 13.133 -12.352 -20.891 1 98.88 93 ILE A O 1
ATOM 764 N N . PHE A 1 94 ? 11.609 -11.766 -19.438 1 98.88 94 PHE A N 1
ATOM 765 C CA . PHE A 1 94 ? 11.422 -13.133 -18.969 1 98.88 94 PHE A CA 1
ATOM 766 C C . PHE A 1 94 ? 10.859 -14.008 -20.078 1 98.88 94 PHE A C 1
ATOM 768 O O . PHE A 1 94 ? 11.273 -15.164 -20.234 1 98.88 94 PHE A O 1
ATOM 775 N N . HIS A 1 95 ? 9.953 -13.484 -20.875 1 98.81 95 HIS A N 1
ATOM 776 C CA . HIS A 1 95 ? 9.383 -14.273 -21.969 1 98.81 95 HIS A CA 1
ATOM 777 C C . HIS A 1 95 ? 10.43 -14.555 -23.031 1 98.81 95 HIS A C 1
ATOM 779 O O . HIS A 1 95 ? 10.461 -15.641 -23.609 1 98.81 95 HIS A O 1
ATOM 785 N N . GLN A 1 96 ? 11.281 -13.594 -23.312 1 98.62 96 GLN A N 1
ATOM 786 C CA . GLN A 1 96 ? 12.367 -13.812 -24.266 1 98.62 96 GLN A CA 1
ATOM 787 C C . GLN A 1 96 ? 13.305 -14.914 -23.797 1 98.62 96 GLN A C 1
ATOM 789 O O . GLN A 1 96 ? 13.891 -15.633 -24.609 1 98.62 96 GLN A O 1
ATOM 794 N N . GLU A 1 97 ? 13.391 -15.078 -22.469 1 98.56 97 GLU A N 1
ATOM 795 C CA . GLU A 1 97 ? 14.242 -16.125 -21.906 1 98.56 97 GLU A CA 1
ATOM 796 C C . GLU A 1 97 ? 13.523 -17.469 -21.906 1 98.56 97 GLU A C 1
ATOM 798 O O . GLU A 1 97 ? 14.117 -18.484 -21.562 1 98.56 97 GLU A O 1
ATOM 803 N N . GLY A 1 98 ? 12.219 -17.453 -22.203 1 98.19 98 GLY A N 1
ATOM 804 C CA . GLY A 1 98 ? 11.5 -18.703 -22.344 1 98.19 98 GLY A CA 1
ATOM 805 C C . GLY A 1 98 ? 10.469 -18.938 -21.25 1 98.19 98 GLY A C 1
ATOM 806 O O . GLY A 1 98 ? 9.773 -19.953 -21.25 1 98.19 98 GLY A O 1
ATOM 807 N N . SER A 1 99 ? 10.328 -18 -20.438 1 98.75 99 SER A N 1
ATOM 808 C CA . SER A 1 99 ? 9.383 -18.156 -19.344 1 98.75 99 SER A CA 1
ATOM 809 C C . SER A 1 99 ? 7.941 -18.047 -19.828 1 98.75 99 SER A C 1
ATOM 811 O O . SER A 1 99 ? 7.633 -17.172 -20.656 1 98.75 99 SER A O 1
ATOM 813 N N . TRP A 1 100 ? 7.055 -18.938 -19.375 1 98.88 100 TRP A N 1
ATOM 814 C CA . TRP A 1 100 ? 5.617 -18.75 -19.531 1 98.88 100 TRP A CA 1
ATOM 815 C C . TRP A 1 100 ? 5.125 -17.594 -18.641 1 98.88 100 TRP A C 1
ATOM 817 O O . TRP A 1 100 ? 5.93 -16.828 -18.109 1 98.88 100 TRP A O 1
ATOM 827 N N . ALA A 1 101 ? 3.781 -17.344 -18.641 1 98.94 101 ALA A N 1
ATOM 828 C CA . ALA A 1 101 ? 3.189 -16.344 -17.766 1 98.94 101 ALA A CA 1
ATOM 829 C C . ALA A 1 101 ? 2.346 -16.984 -16.672 1 98.94 101 ALA A C 1
ATOM 831 O O . ALA A 1 101 ? 1.502 -17.844 -16.953 1 98.94 101 ALA A O 1
ATOM 832 N N . GLU A 1 102 ? 2.664 -16.703 -15.5 1 98.94 102 GLU A N 1
ATOM 833 C CA . GLU A 1 102 ? 1.784 -17.031 -14.383 1 98.94 102 GLU A CA 1
ATOM 834 C C . GLU A 1 102 ? 1.038 -15.797 -13.891 1 98.94 102 GLU A C 1
ATOM 836 O O . GLU A 1 102 ? 1.658 -14.797 -13.516 1 98.94 102 GLU A O 1
ATOM 841 N N . VAL A 1 103 ? -0.277 -15.797 -13.938 1 98.81 103 VAL A N 1
ATOM 842 C CA . VAL A 1 103 ? -1.104 -14.648 -13.578 1 98.81 103 VAL A CA 1
ATOM 843 C C . VAL A 1 103 ? -2.107 -15.055 -12.5 1 98.81 103 VAL A C 1
ATOM 845 O O . VAL A 1 103 ? -2.471 -16.219 -12.391 1 98.81 103 VAL A O 1
ATOM 848 N N . VAL A 1 104 ? -2.564 -14.023 -11.719 1 98.62 104 VAL A N 1
ATOM 849 C CA . VAL A 1 104 ? -3.424 -14.359 -10.586 1 98.62 104 VAL A CA 1
ATOM 850 C C . VAL A 1 104 ? -4.684 -13.5 -10.617 1 98.62 104 VAL A C 1
ATOM 852 O O . VAL A 1 104 ? -5.426 -13.438 -9.633 1 98.62 104 VAL A O 1
ATOM 855 N N . SER A 1 105 ? -4.926 -12.781 -11.672 1 98.19 105 SER A N 1
ATOM 856 C CA . SER A 1 105 ? -6.125 -11.969 -11.852 1 98.19 105 SER A CA 1
ATOM 857 C C . SER A 1 105 ? -6.406 -11.711 -13.328 1 98.19 105 SER A C 1
ATOM 859 O O . SER A 1 105 ? -5.543 -11.938 -14.18 1 98.19 105 SER A O 1
ATOM 861 N N . GLY A 1 106 ? -7.629 -11.25 -13.562 1 97.94 106 GLY A N 1
ATOM 862 C CA . GLY A 1 106 ? -7.969 -10.852 -14.922 1 97.94 106 GLY A CA 1
ATOM 863 C C . GLY A 1 106 ? -7.105 -9.727 -15.453 1 97.94 106 GLY A C 1
ATOM 864 O O . GLY A 1 106 ? -6.738 -9.719 -16.625 1 97.94 106 GLY A O 1
ATOM 865 N N . PHE A 1 107 ? -6.723 -8.828 -14.625 1 97.69 107 PHE A N 1
ATOM 866 C CA . PHE A 1 107 ? -5.836 -7.727 -14.977 1 97.69 107 PHE A CA 1
ATOM 867 C C . PHE A 1 107 ? -4.504 -8.25 -15.5 1 97.69 107 PHE A C 1
ATOM 869 O O . PHE A 1 107 ? -4.074 -7.871 -16.594 1 97.69 107 PHE A O 1
ATOM 876 N N . GLU A 1 108 ? -3.928 -9.141 -14.805 1 98.5 108 GLU A N 1
ATOM 877 C CA . GLU A 1 108 ? -2.641 -9.711 -15.195 1 98.5 108 GLU A CA 1
ATOM 878 C C . GLU A 1 108 ? -2.781 -10.594 -16.438 1 98.5 108 GLU A C 1
ATOM 880 O O . GLU A 1 108 ? -1.875 -10.656 -17.266 1 98.5 108 GLU A O 1
ATOM 885 N N . TYR A 1 109 ? -3.922 -11.297 -16.484 1 98.75 109 TYR A N 1
ATOM 886 C CA . TYR A 1 109 ? -4.176 -12.141 -17.656 1 98.75 109 TYR A CA 1
ATOM 887 C C . TYR A 1 109 ? -4.168 -11.312 -18.938 1 98.75 109 TYR A C 1
ATOM 889 O O . TYR A 1 109 ? -3.508 -11.68 -19.922 1 98.75 109 TYR A O 1
ATOM 897 N N . GLN A 1 110 ? -4.852 -10.211 -18.875 1 98.31 110 GLN A N 1
ATOM 898 C CA . GLN A 1 110 ? -4.91 -9.336 -20.047 1 98.31 110 GLN A CA 1
ATOM 899 C C . GLN A 1 110 ? -3.533 -8.766 -20.375 1 98.31 110 GLN A C 1
ATOM 901 O O . GLN A 1 110 ? -3.184 -8.602 -21.531 1 98.31 110 GLN A O 1
ATOM 906 N N . LYS A 1 111 ? -2.773 -8.5 -19.391 1 98.12 111 LYS A N 1
ATOM 907 C CA . LYS A 1 111 ? -1.415 -8.008 -19.609 1 98.12 111 LYS A CA 1
ATOM 908 C C . LYS A 1 111 ? -0.558 -9.062 -20.297 1 98.12 111 LYS A C 1
ATOM 910 O O . LYS A 1 111 ? 0.249 -8.734 -21.172 1 98.12 111 LYS A O 1
ATOM 915 N N . ALA A 1 112 ? -0.732 -10.281 -19.859 1 98.81 112 ALA A N 1
ATOM 916 C CA . ALA A 1 112 ? 0.028 -11.367 -20.469 1 98.81 112 ALA A CA 1
ATOM 917 C C . ALA A 1 112 ? -0.324 -11.516 -21.938 1 98.81 112 ALA A C 1
ATOM 919 O O . ALA A 1 112 ? 0.564 -11.641 -22.797 1 98.81 112 ALA A O 1
ATOM 920 N N . ILE A 1 113 ? -1.625 -11.477 -22.25 1 98.44 113 ILE A N 1
ATOM 921 C CA . ILE A 1 113 ? -2.07 -11.539 -23.641 1 98.44 113 ILE A CA 1
ATOM 922 C C . ILE A 1 113 ? -1.492 -10.359 -24.422 1 98.44 113 ILE A C 1
ATOM 924 O O . ILE A 1 113 ? -1.007 -10.523 -25.547 1 98.44 113 ILE A O 1
ATOM 928 N N . GLY A 1 114 ? -1.494 -9.203 -23.797 1 97.81 114 GLY A N 1
ATOM 929 C CA . GLY A 1 114 ? -0.967 -8 -24.422 1 97.81 114 GLY A CA 1
ATOM 930 C C . GLY A 1 114 ? 0.521 -8.078 -24.703 1 97.81 114 GLY A C 1
ATOM 931 O O . GLY A 1 114 ? 1.014 -7.453 -25.641 1 97.81 114 GLY A O 1
ATOM 932 N N . ASN A 1 115 ? 1.212 -8.859 -23.906 1 98.12 115 ASN A N 1
ATOM 933 C CA . ASN A 1 115 ? 2.648 -9.047 -24.078 1 98.12 115 ASN A CA 1
ATOM 934 C C . ASN A 1 115 ? 2.955 -10.141 -25.109 1 98.12 115 ASN A C 1
ATOM 936 O O . ASN A 1 115 ? 4.113 -10.531 -25.281 1 98.12 115 ASN A O 1
ATOM 940 N N . GLY A 1 116 ? 1.907 -10.703 -25.672 1 97.94 116 GLY A N 1
ATOM 941 C CA . GLY A 1 116 ? 2.088 -11.664 -26.75 1 97.94 116 GLY A CA 1
ATOM 942 C C . GLY A 1 116 ? 2.246 -13.094 -26.266 1 97.94 116 GLY A C 1
ATOM 943 O O . GLY A 1 116 ? 2.652 -13.969 -27.031 1 97.94 116 GLY A O 1
ATOM 944 N N . VAL A 1 117 ? 1.946 -13.352 -25.125 1 98.62 117 VAL A N 1
ATOM 945 C CA . VAL A 1 117 ? 2.055 -14.711 -24.609 1 98.62 117 VAL A CA 1
ATOM 946 C C . VAL A 1 117 ? 0.924 -15.57 -25.172 1 98.62 117 VAL A C 1
ATOM 948 O O . VAL A 1 117 ? -0.251 -15.211 -25.062 1 98.62 117 VAL A O 1
ATOM 951 N N . PRO A 1 118 ? 1.242 -16.672 -25.797 1 98.62 118 PRO A N 1
ATOM 952 C CA . PRO A 1 118 ? 0.175 -17.578 -26.234 1 98.62 118 PRO A CA 1
ATOM 953 C C . PRO A 1 118 ? -0.685 -18.078 -25.078 1 98.62 118 PRO A C 1
ATOM 955 O O . PRO A 1 118 ? -0.164 -18.375 -24 1 98.62 118 PRO A O 1
ATOM 958 N N . GLY A 1 119 ? -1.955 -18.203 -25.344 1 98.56 119 GLY A N 1
ATOM 959 C CA . GLY A 1 119 ? -2.895 -18.609 -24.312 1 98.56 119 GLY A CA 1
ATOM 960 C C . GLY A 1 119 ? -2.502 -19.906 -23.625 1 98.56 119 GLY A C 1
ATOM 961 O O . GLY A 1 119 ? -2.617 -20.031 -22.406 1 98.56 119 GLY A O 1
ATOM 962 N N . ASN A 1 120 ? -1.997 -20.812 -24.359 1 98.5 120 ASN A N 1
ATOM 963 C CA . ASN A 1 120 ? -1.658 -22.141 -23.828 1 98.5 120 ASN A CA 1
ATOM 964 C C . ASN A 1 120 ? -0.378 -22.094 -23 1 98.5 120 ASN A C 1
ATOM 966 O O . ASN A 1 120 ? 0.05 -23.109 -22.469 1 98.5 120 ASN A O 1
ATOM 970 N N . LYS A 1 121 ? 0.245 -20.906 -22.922 1 98.81 121 LYS A N 1
ATOM 971 C CA . LYS A 1 121 ? 1.425 -20.703 -22.078 1 98.81 121 LYS A CA 1
ATOM 972 C C . LYS A 1 121 ? 1.129 -19.734 -20.938 1 98.81 121 LYS A C 1
ATOM 974 O O . LYS A 1 121 ? 2.043 -19.109 -20.391 1 98.81 121 LYS A O 1
ATOM 979 N N . ILE A 1 122 ? -0.161 -19.562 -20.641 1 98.94 122 ILE A N 1
ATOM 980 C CA . ILE A 1 122 ? -0.594 -18.766 -19.5 1 98.94 122 ILE A CA 1
ATOM 981 C C . ILE A 1 122 ? -1.192 -19.672 -18.438 1 98.94 122 ILE A C 1
ATOM 983 O O . ILE A 1 122 ? -2.109 -20.438 -18.703 1 98.94 122 ILE A O 1
ATOM 987 N N . ILE A 1 123 ? -0.578 -19.609 -17.266 1 98.94 123 ILE A N 1
ATOM 988 C CA . ILE A 1 123 ? -1.125 -20.266 -16.094 1 98.94 123 ILE A CA 1
ATOM 989 C C . ILE A 1 123 ? -1.96 -19.266 -15.289 1 98.94 123 ILE A C 1
ATOM 991 O O . ILE A 1 123 ? -1.455 -18.234 -14.859 1 98.94 123 ILE A O 1
ATOM 995 N N . PHE A 1 124 ? -3.229 -19.547 -15.102 1 98.88 124 PHE A N 1
ATOM 996 C CA . PHE A 1 124 ? -4.141 -18.641 -14.422 1 98.88 124 PHE A CA 1
ATOM 997 C C . PHE A 1 124 ? -4.457 -19.141 -13.016 1 98.88 124 PHE A C 1
ATOM 999 O O . PHE A 1 124 ? -5.359 -19.969 -12.836 1 98.88 124 PHE A O 1
ATOM 1006 N N . ASN A 1 125 ? -3.734 -18.578 -12.039 1 98.5 125 ASN A N 1
ATOM 1007 C CA . ASN A 1 125 ? -3.922 -18.844 -10.617 1 98.5 125 ASN A CA 1
ATOM 1008 C C . ASN A 1 125 ? -4.844 -17.828 -9.969 1 98.5 125 ASN A C 1
ATOM 1010 O O . ASN A 1 125 ? -5.461 -17.016 -10.656 1 98.5 125 ASN A O 1
ATOM 1014 N N . GLY A 1 126 ? -4.988 -17.938 -8.617 1 97.25 126 GLY A N 1
ATOM 1015 C CA . GLY A 1 126 ? -5.688 -16.922 -7.844 1 97.25 126 GLY A CA 1
ATOM 1016 C C . GLY A 1 126 ? -7.043 -17.375 -7.348 1 97.25 126 GLY A C 1
ATOM 1017 O O . GLY A 1 126 ? -7.738 -18.141 -8.031 1 97.25 126 GLY A O 1
ATOM 1018 N N . PRO A 1 127 ? -7.469 -16.812 -6.262 1 97.25 127 PRO A N 1
ATOM 1019 C CA . PRO A 1 127 ? -8.734 -17.234 -5.656 1 97.25 127 PRO A CA 1
ATOM 1020 C C . PRO A 1 127 ? -9.945 -16.516 -6.234 1 97.25 127 PRO A C 1
ATOM 1022 O O . PRO A 1 127 ? -11.086 -16.828 -5.895 1 97.25 127 PRO A O 1
ATOM 1025 N N . ASN A 1 128 ? -9.664 -15.578 -7.062 1 97.44 128 ASN A N 1
ATOM 1026 C CA . ASN A 1 128 ? -10.766 -14.828 -7.66 1 97.44 128 ASN A CA 1
ATOM 1027 C C . ASN A 1 128 ? -10.602 -14.711 -9.172 1 97.44 128 ASN A C 1
ATOM 1029 O O . ASN A 1 128 ? -9.773 -13.938 -9.656 1 97.44 128 ASN A O 1
ATOM 1033 N N . LYS A 1 129 ? -11.359 -15.453 -9.898 1 97.94 129 LYS A N 1
ATOM 1034 C CA . LYS A 1 129 ? -11.5 -15.391 -11.352 1 97.94 129 LYS A CA 1
ATOM 1035 C C . LYS A 1 129 ? -12.961 -15.195 -11.75 1 97.94 129 LYS A C 1
ATOM 1037 O O . LYS A 1 129 ? -13.797 -16.062 -11.5 1 97.94 129 LYS A O 1
ATOM 1042 N N . SER A 1 130 ? -13.219 -14.102 -12.352 1 96.25 130 SER A N 1
ATOM 1043 C CA . SER A 1 130 ? -14.594 -13.82 -12.758 1 96.25 130 SER A CA 1
ATOM 1044 C C . SER A 1 130 ? -15.039 -14.758 -13.875 1 96.25 130 SER A C 1
ATOM 1046 O O . SER A 1 130 ? -14.211 -15.406 -14.516 1 96.25 130 SER A O 1
ATOM 1048 N N . LYS A 1 131 ? -16.359 -14.789 -14.086 1 96.44 131 LYS A N 1
ATOM 1049 C CA . LYS A 1 131 ? -16.906 -15.562 -15.195 1 96.44 131 LYS A CA 1
ATOM 1050 C C . LYS A 1 131 ? -16.297 -15.133 -16.531 1 96.44 131 LYS A C 1
ATOM 1052 O O . LYS A 1 131 ? -15.906 -15.977 -17.344 1 96.44 131 LYS A O 1
ATOM 1057 N N . ALA A 1 132 ? -16.188 -13.867 -16.703 1 96.31 132 ALA A N 1
ATOM 1058 C CA . ALA A 1 132 ? -15.602 -13.336 -17.938 1 96.31 132 ALA A CA 1
ATOM 1059 C C . ALA A 1 132 ? -14.141 -13.758 -18.078 1 96.31 132 ALA A C 1
ATOM 1061 O O . ALA A 1 132 ? -13.695 -14.086 -19.188 1 96.31 132 ALA A O 1
ATOM 1062 N N . ASP A 1 133 ? -13.414 -13.742 -17 1 97.5 133 ASP A N 1
ATOM 1063 C CA . ASP A 1 133 ? -12.016 -14.156 -17.016 1 97.5 133 ASP A CA 1
ATOM 1064 C C . ASP A 1 133 ? -11.891 -15.633 -17.375 1 97.5 133 ASP A C 1
ATOM 1066 O O . ASP A 1 133 ? -11.016 -16.016 -18.172 1 97.5 133 ASP A O 1
ATOM 1070 N N . LEU A 1 134 ? -12.734 -16.422 -16.812 1 98.12 134 LEU A N 1
ATOM 1071 C CA . LEU A 1 134 ? -12.695 -17.859 -17.047 1 98.12 134 LEU A CA 1
ATOM 1072 C C . LEU A 1 134 ? -13.039 -18.172 -18.5 1 98.12 134 LEU A C 1
ATOM 1074 O O . LEU A 1 134 ? -12.375 -19 -19.141 1 98.12 134 LEU A O 1
ATOM 1078 N N . LEU A 1 135 ? -14.023 -17.5 -19.031 1 97.38 135 LEU A N 1
ATOM 1079 C CA . LEU A 1 135 ? -14.398 -17.719 -20.422 1 97.38 135 LEU A CA 1
ATOM 1080 C C . LEU A 1 135 ? -13.258 -17.344 -21.359 1 97.38 135 LEU A C 1
ATOM 1082 O O . LEU A 1 135 ? -12.969 -18.078 -22.312 1 97.38 135 LEU A O 1
ATOM 1086 N N . LEU A 1 136 ? -12.633 -16.266 -21.016 1 97.44 136 LEU A N 1
ATOM 1087 C CA . LEU A 1 136 ? -11.5 -15.836 -21.828 1 97.44 136 LEU A CA 1
ATOM 1088 C C . LEU A 1 136 ? -10.359 -16.844 -21.766 1 97.44 136 LEU A C 1
ATOM 1090 O O . LEU A 1 136 ? -9.711 -17.125 -22.766 1 97.44 136 LEU A O 1
ATOM 1094 N N . ALA A 1 137 ? -10.109 -17.344 -20.609 1 98.44 137 ALA A N 1
ATOM 1095 C CA . ALA A 1 137 ? -9.055 -18.344 -20.422 1 98.44 137 ALA A CA 1
ATOM 1096 C C . ALA A 1 137 ? -9.367 -19.625 -21.203 1 98.44 137 ALA A C 1
ATOM 1098 O O . ALA A 1 137 ? -8.477 -20.219 -21.797 1 98.44 137 ALA A O 1
ATOM 1099 N N . ILE A 1 138 ? -10.633 -20.031 -21.188 1 98.12 138 ILE A N 1
ATOM 1100 C CA . ILE A 1 138 ? -11.078 -21.219 -21.922 1 98.12 138 ILE A CA 1
ATOM 1101 C C . ILE A 1 138 ? -10.875 -21.016 -23.422 1 98.12 138 ILE A C 1
ATOM 1103 O O . ILE A 1 138 ? -10.32 -21.875 -24.109 1 98.12 138 ILE A O 1
ATOM 1107 N N . GLU A 1 139 ? -11.266 -19.859 -23.844 1 97.12 139 GLU A N 1
ATOM 1108 C CA . GLU A 1 139 ? -11.156 -19.531 -25.266 1 97.12 139 GLU A CA 1
ATOM 1109 C C . GLU A 1 139 ? -9.703 -19.562 -25.719 1 97.12 139 GLU A C 1
ATOM 1111 O O . GLU A 1 139 ? -9.414 -19.922 -26.859 1 97.12 139 GLU A O 1
ATOM 1116 N N . ASN A 1 140 ? -8.812 -19.234 -24.844 1 97.94 140 ASN A N 1
ATOM 1117 C CA . ASN A 1 140 ? -7.395 -19.141 -25.188 1 97.94 140 ASN A CA 1
ATOM 1118 C C . ASN A 1 140 ? -6.645 -20.422 -24.828 1 97.94 140 ASN A C 1
ATOM 1120 O O . ASN A 1 140 ? -5.414 -20.469 -24.906 1 97.94 140 ASN A O 1
ATOM 1124 N N . ASP A 1 141 ? -7.352 -21.406 -24.344 1 98.06 141 ASP A N 1
ATOM 1125 C CA . ASP A 1 141 ? -6.777 -22.703 -24 1 98.06 141 ASP A CA 1
ATOM 1126 C C . ASP A 1 141 ? -5.703 -22.562 -22.938 1 98.06 141 ASP A C 1
ATOM 1128 O O . ASP A 1 141 ? -4.645 -23.188 -23.016 1 98.06 141 ASP A O 1
ATOM 1132 N N . SER A 1 142 ? -5.938 -21.656 -22.016 1 98.75 142 SER A N 1
ATOM 1133 C CA . SER A 1 142 ? -4.996 -21.422 -20.922 1 98.75 142 SER A CA 1
ATOM 1134 C C . SER A 1 142 ? -5.094 -22.531 -19.859 1 98.75 142 SER A C 1
ATOM 1136 O O . SER A 1 142 ? -6.039 -23.312 -19.875 1 98.75 142 SER A O 1
ATOM 1138 N N . LEU A 1 143 ? -4.094 -22.641 -19.062 1 98.81 143 LEU A N 1
ATOM 1139 C CA . LEU A 1 143 ? -4.098 -23.547 -17.922 1 98.81 143 LEU A CA 1
ATOM 1140 C C . LEU A 1 143 ? -4.754 -22.906 -16.703 1 98.81 143 LEU A C 1
ATOM 1142 O O . LEU A 1 143 ? -4.164 -22.047 -16.062 1 98.81 143 LEU A O 1
ATOM 1146 N N . ILE A 1 144 ? -5.934 -23.359 -16.391 1 98.88 144 ILE A N 1
ATOM 1147 C CA . ILE A 1 144 ? -6.691 -22.781 -15.289 1 98.88 144 ILE A CA 1
ATOM 1148 C C . ILE A 1 144 ? -6.449 -23.578 -14.016 1 98.88 144 ILE A C 1
ATOM 1150 O O . ILE A 1 144 ? -6.793 -24.766 -13.938 1 98.88 144 ILE A O 1
ATOM 1154 N N . HIS A 1 145 ? -5.836 -23 -13.023 1 98.88 145 HIS A N 1
ATOM 1155 C CA . HIS A 1 145 ? -5.609 -23.609 -11.719 1 98.88 145 HIS A CA 1
ATOM 1156 C C . HIS A 1 145 ? -6.75 -23.297 -10.758 1 98.88 145 HIS A C 1
ATOM 1158 O O . HIS A 1 145 ? -6.832 -22.188 -10.219 1 98.88 145 HIS A O 1
ATOM 1164 N N . ILE A 1 146 ? -7.543 -24.266 -10.492 1 98.81 146 ILE A N 1
ATOM 1165 C CA . ILE A 1 146 ? -8.75 -24.094 -9.695 1 98.81 146 ILE A CA 1
ATOM 1166 C C . ILE A 1 146 ? -8.375 -23.922 -8.227 1 98.81 146 ILE A C 1
ATOM 1168 O O . ILE A 1 146 ? -7.578 -24.703 -7.691 1 98.81 146 ILE A O 1
ATOM 1172 N N . ASP A 1 147 ? -9.062 -22.953 -7.57 1 98.56 147 ASP A N 1
ATOM 1173 C CA . ASP A 1 147 ? -8.648 -22.578 -6.223 1 98.56 147 ASP A CA 1
ATOM 1174 C C . ASP A 1 147 ? -9.672 -23.031 -5.184 1 98.56 147 ASP A C 1
ATOM 1176 O O . ASP A 1 147 ? -9.359 -23.109 -3.994 1 98.56 147 ASP A O 1
ATOM 1180 N N . HIS A 1 148 ? -10.906 -23.297 -5.516 1 97.88 148 HIS A N 1
ATOM 1181 C CA . HIS A 1 148 ? -11.945 -23.703 -4.574 1 97.88 148 HIS A CA 1
ATOM 1182 C C . HIS A 1 148 ? -13.125 -24.344 -5.297 1 97.88 148 HIS A C 1
ATOM 1184 O O . HIS A 1 148 ? -13.219 -24.266 -6.527 1 97.88 148 HIS A O 1
ATOM 1190 N N . PHE A 1 149 ? -14.016 -24.906 -4.551 1 97.69 149 PHE A N 1
ATOM 1191 C CA . PHE A 1 149 ? -15.109 -25.688 -5.109 1 97.69 149 PHE A CA 1
ATOM 1192 C C . PHE A 1 149 ? -16.094 -24.797 -5.867 1 97.69 149 PHE A C 1
ATOM 1194 O O . PHE A 1 149 ? -16.688 -25.234 -6.859 1 97.69 149 PHE A O 1
ATOM 1201 N N . GLU A 1 150 ? -16.266 -23.547 -5.469 1 97.38 150 GLU A N 1
ATOM 1202 C CA . GLU A 1 150 ? -17.141 -22.641 -6.203 1 97.38 150 GLU A CA 1
ATOM 1203 C C . GLU A 1 150 ? -16.641 -22.438 -7.629 1 97.38 150 GLU A C 1
ATOM 1205 O O . GLU A 1 150 ? -17.422 -22.422 -8.57 1 97.38 150 GLU A O 1
ATOM 1210 N N . GLU A 1 151 ? -15.398 -22.25 -7.734 1 98.31 151 GLU A N 1
ATOM 1211 C CA . GLU A 1 151 ? -14.789 -22.078 -9.047 1 98.31 151 GLU A CA 1
ATOM 1212 C C . GLU A 1 151 ? -14.922 -23.344 -9.891 1 98.31 151 GLU A C 1
ATOM 1214 O O . GLU A 1 151 ? -15.203 -23.266 -11.094 1 98.31 151 GLU A O 1
ATOM 1219 N N . LEU A 1 152 ? -14.688 -24.484 -9.25 1 98.56 152 LEU A N 1
ATOM 1220 C CA . LEU A 1 152 ? -14.844 -25.75 -9.945 1 98.56 152 LEU A CA 1
ATOM 1221 C C . LEU A 1 152 ? -16.266 -25.922 -10.484 1 98.56 152 LEU A C 1
ATOM 1223 O O . LEU A 1 152 ? -16.453 -26.281 -11.648 1 98.56 152 LEU A O 1
ATOM 1227 N N . THR A 1 153 ? -17.203 -25.609 -9.664 1 97.62 153 THR A N 1
ATOM 1228 C CA . THR A 1 153 ? -18.594 -25.719 -10.07 1 97.62 153 THR A CA 1
ATOM 1229 C C . THR A 1 153 ? -18.906 -24.766 -11.227 1 97.62 153 THR A C 1
ATOM 1231 O O . THR A 1 153 ? -19.609 -25.141 -12.172 1 97.62 153 THR A O 1
ATOM 1234 N N . GLN A 1 154 ? -18.375 -23.641 -11.156 1 97.25 154 GLN A N 1
ATOM 1235 C CA . GLN A 1 154 ? -18.562 -22.656 -12.219 1 97.25 154 GLN A CA 1
ATOM 1236 C C . GLN A 1 154 ? -17.953 -23.141 -13.531 1 97.25 154 GLN A C 1
ATOM 1238 O O . GLN A 1 154 ? -18.562 -23.016 -14.594 1 97.25 154 GLN A O 1
ATOM 1243 N N . LEU A 1 155 ? -16.812 -23.656 -13.453 1 98.25 155 LEU A N 1
ATOM 1244 C CA . LEU A 1 155 ? -16.125 -24.156 -14.641 1 98.25 155 LEU A CA 1
ATOM 1245 C C . LEU A 1 155 ? -16.906 -25.312 -15.273 1 98.25 155 LEU A C 1
ATOM 1247 O O . LEU A 1 155 ? -16.984 -25.406 -16.5 1 98.25 155 LEU A O 1
ATOM 1251 N N . LEU A 1 156 ? -17.453 -26.188 -14.438 1 97.88 156 LEU A N 1
ATOM 1252 C CA . LEU A 1 156 ? -18.25 -27.297 -14.945 1 97.88 156 LEU A CA 1
ATOM 1253 C C . LEU A 1 156 ? -19.469 -26.781 -15.703 1 97.88 156 LEU A C 1
ATOM 1255 O O . LEU A 1 156 ? -19.812 -27.297 -16.766 1 97.88 156 LEU A O 1
ATOM 1259 N N . SER A 1 157 ? -20.016 -25.75 -15.125 1 97.31 157 SER A N 1
ATOM 1260 C CA . SER A 1 157 ? -21.172 -25.141 -15.781 1 97.31 157 SER A CA 1
ATOM 1261 C C . SER A 1 157 ? -20.781 -24.484 -17.094 1 97.31 157 SER A C 1
ATOM 1263 O O . SER A 1 157 ? -21.484 -24.625 -18.094 1 97.31 157 SER A O 1
ATOM 1265 N N . LEU A 1 158 ? -19.688 -23.812 -17.141 1 96.94 158 LEU A N 1
ATOM 1266 C CA . LEU A 1 158 ? -19.219 -23.094 -18.328 1 96.94 158 LEU A CA 1
ATOM 1267 C C . LEU A 1 158 ? -18.781 -24.078 -19.406 1 96.94 158 LEU A C 1
ATOM 1269 O O . LEU A 1 158 ? -18.719 -23.703 -20.594 1 96.94 158 LEU A O 1
ATOM 1273 N N . SER A 1 159 ? -18.5 -25.234 -19.047 1 96.06 159 SER A N 1
ATOM 1274 C CA . SER A 1 159 ? -17.938 -26.219 -19.969 1 96.06 159 SER A CA 1
ATOM 1275 C C . SER A 1 159 ? -19.031 -27.062 -20.625 1 96.06 159 SER A C 1
ATOM 1277 O O . SER A 1 159 ? -18.75 -27.875 -21.5 1 96.06 159 SER A O 1
ATOM 1279 N N . ASP A 1 160 ? -20.203 -26.781 -20.188 1 92.56 160 ASP A N 1
ATOM 1280 C CA . ASP A 1 160 ? -21.328 -27.516 -20.766 1 92.56 160 ASP A CA 1
ATOM 1281 C C . ASP A 1 160 ? -21.422 -27.266 -22.266 1 92.56 160 ASP A C 1
ATOM 1283 O O . ASP A 1 160 ? -21.484 -26.125 -22.719 1 92.56 160 ASP A O 1
ATOM 1287 N N . GLY A 1 161 ? -21.375 -28.328 -23.047 1 88.19 161 GLY A N 1
ATOM 1288 C CA . GLY A 1 161 ? -21.609 -28.234 -24.469 1 88.19 161 GLY A CA 1
ATOM 1289 C C . GLY A 1 161 ? -20.344 -27.891 -25.25 1 88.19 161 GLY A C 1
ATOM 1290 O O . GLY A 1 161 ? -20.375 -27.828 -26.484 1 88.19 161 GLY A O 1
ATOM 1291 N N . LEU A 1 162 ? -19.297 -27.656 -24.516 1 90.5 162 LEU A N 1
ATOM 1292 C CA . LEU A 1 162 ? -18.047 -27.359 -25.219 1 90.5 162 LEU A CA 1
ATOM 1293 C C . LEU A 1 162 ? -17.469 -28.625 -25.844 1 90.5 162 LEU A C 1
ATOM 1295 O O . LEU A 1 162 ? -17.531 -29.703 -25.234 1 90.5 162 LEU A O 1
ATOM 1299 N N . ILE A 1 163 ? -16.953 -28.469 -26.953 1 88.69 163 ILE A N 1
ATOM 1300 C CA . ILE A 1 163 ? -16.312 -29.578 -27.641 1 88.69 163 ILE A CA 1
ATOM 1301 C C . ILE A 1 163 ? -14.93 -29.828 -27.062 1 88.69 163 ILE A C 1
ATOM 1303 O O . ILE A 1 163 ? -14.57 -30.953 -26.734 1 88.69 163 ILE A O 1
ATOM 1307 N N . VAL A 1 164 ? -14.258 -28.719 -27.016 1 91.44 164 VAL A N 1
ATOM 1308 C CA . VAL A 1 164 ? -12.93 -28.828 -26.422 1 91.44 164 VAL A CA 1
ATOM 1309 C C . VAL A 1 164 ? -13.016 -28.594 -24.922 1 91.44 164 VAL A C 1
ATOM 1311 O O . VAL A 1 164 ? -13.539 -27.562 -24.469 1 91.44 164 VAL A O 1
ATOM 1314 N N . LYS A 1 165 ? -12.477 -29.562 -24.188 1 96.31 165 LYS A N 1
ATOM 1315 C CA . LYS A 1 165 ? -12.508 -29.469 -22.719 1 96.31 165 LYS A CA 1
ATOM 1316 C C . LYS A 1 165 ? -11.461 -28.484 -22.203 1 96.31 165 LYS A C 1
ATOM 1318 O O . LYS A 1 165 ? -10.297 -28.562 -22.594 1 96.31 165 LYS A O 1
ATOM 1323 N N . PRO A 1 166 ? -11.859 -27.562 -21.359 1 98.06 166 PRO A N 1
ATOM 1324 C CA . PRO A 1 166 ? -10.875 -26.672 -20.75 1 98.06 166 PRO A CA 1
ATOM 1325 C C . PRO A 1 166 ? -9.797 -27.422 -19.984 1 98.06 166 PRO A C 1
ATOM 1327 O O . PRO A 1 166 ? -10.086 -28.406 -19.297 1 98.06 166 PRO A O 1
ATOM 1330 N N . ARG A 1 167 ? -8.562 -26.984 -20.109 1 98.38 167 ARG A N 1
ATOM 1331 C CA . ARG A 1 167 ? -7.445 -27.562 -19.375 1 98.38 167 ARG A CA 1
ATOM 1332 C C . ARG A 1 167 ? -7.371 -26.984 -17.953 1 98.38 167 ARG A C 1
ATOM 1334 O O . ARG A 1 167 ? -7.293 -25.766 -17.781 1 98.38 167 ARG A O 1
ATOM 1341 N N . VAL A 1 168 ? -7.367 -27.891 -16.984 1 98.81 168 VAL A N 1
ATOM 1342 C CA . VAL A 1 168 ? -7.426 -27.391 -15.609 1 98.81 168 VAL A CA 1
ATOM 1343 C C . VAL A 1 168 ? -6.398 -28.141 -14.75 1 98.81 168 VAL A C 1
ATOM 1345 O O . VAL A 1 168 ? -5.918 -29.203 -15.133 1 98.81 168 VAL A O 1
ATOM 1348 N N . ALA A 1 169 ? -5.996 -27.531 -13.719 1 98.88 169 ALA A N 1
ATOM 1349 C CA . ALA A 1 169 ? -5.297 -28.094 -12.562 1 98.88 169 ALA A CA 1
ATOM 1350 C C . ALA A 1 169 ? -5.953 -27.641 -11.258 1 98.88 169 ALA A C 1
ATOM 1352 O O . ALA A 1 169 ? -6.879 -26.828 -11.266 1 98.88 169 ALA A O 1
ATOM 1353 N N . ILE A 1 170 ? -5.582 -28.203 -10.156 1 98.81 170 ILE A N 1
ATOM 1354 C CA . ILE A 1 170 ? -6.047 -27.688 -8.867 1 98.81 170 ILE A CA 1
ATOM 1355 C C . ILE A 1 170 ? -4.859 -27.219 -8.039 1 98.81 170 ILE A C 1
ATOM 1357 O O . ILE A 1 170 ? -3.76 -27.766 -8.141 1 98.81 170 ILE A O 1
ATOM 1361 N N . ARG A 1 171 ? -5.062 -26.188 -7.305 1 98.69 171 ARG A N 1
ATOM 1362 C CA . ARG A 1 171 ? -4.098 -25.828 -6.27 1 98.69 171 ARG A CA 1
ATOM 1363 C C . ARG A 1 171 ? -4.281 -26.703 -5.027 1 98.69 171 ARG A C 1
ATOM 1365 O O . ARG A 1 171 ? -5.402 -26.891 -4.555 1 98.69 171 ARG A O 1
ATOM 1372 N N . VAL A 1 172 ? -3.193 -27.25 -4.504 1 98.69 172 VAL A N 1
ATOM 1373 C CA . VAL A 1 172 ? -3.217 -28.109 -3.336 1 98.69 172 VAL A CA 1
ATOM 1374 C C . VAL A 1 172 ? -2.459 -27.453 -2.184 1 98.69 172 VAL A C 1
ATOM 1376 O O . VAL A 1 172 ? -1.309 -27.047 -2.348 1 98.69 172 VAL A O 1
ATOM 1379 N N . ASN A 1 173 ? -3.141 -27.25 -1.092 1 97.75 173 ASN A N 1
ATOM 1380 C CA . ASN A 1 173 ? -2.422 -26.875 0.124 1 97.75 173 ASN A CA 1
ATOM 1381 C C . ASN A 1 173 ? -2.135 -28.094 0.997 1 97.75 173 ASN A C 1
ATOM 1383 O O . ASN A 1 173 ? -2.84 -29.109 0.915 1 97.75 173 ASN A O 1
ATOM 1387 N N . MET A 1 174 ? -1.082 -28.016 1.808 1 97.94 174 MET A N 1
ATOM 1388 C CA . MET A 1 174 ? -0.604 -29.188 2.529 1 97.94 174 MET A CA 1
ATOM 1389 C C . MET A 1 174 ? 0.258 -28.781 3.721 1 97.94 174 MET A C 1
ATOM 1391 O O . MET A 1 174 ? 0.7 -27.641 3.811 1 97.94 174 MET A O 1
ATOM 1395 N N . ASP A 1 175 ? 0.428 -29.703 4.574 1 97 175 ASP A N 1
ATOM 1396 C CA . ASP A 1 175 ? 1.362 -29.562 5.688 1 97 175 ASP A CA 1
ATOM 1397 C C . ASP A 1 175 ? 2.768 -30 5.285 1 97 175 ASP A C 1
ATOM 1399 O O . ASP A 1 175 ? 3.014 -31.188 5.055 1 97 175 ASP A O 1
ATOM 1403 N N . THR A 1 176 ? 3.666 -29.062 5.191 1 97.06 176 THR A N 1
ATOM 1404 C CA . THR A 1 176 ? 5.051 -29.359 4.836 1 97.06 176 THR A CA 1
ATOM 1405 C C . THR A 1 176 ? 5.98 -29.094 6.02 1 97.06 176 THR A C 1
ATOM 1407 O O . THR A 1 176 ? 7.199 -29.047 5.855 1 97.06 176 THR A O 1
ATOM 1410 N N . GLY A 1 177 ? 5.387 -28.812 7.156 1 94.31 177 GLY A N 1
ATOM 1411 C CA . GLY A 1 177 ? 6.156 -28.5 8.352 1 94.31 177 GLY A CA 1
ATOM 1412 C C . GLY A 1 177 ? 6.418 -27.016 8.523 1 94.31 177 GLY A C 1
ATOM 1413 O O . GLY A 1 177 ? 7.062 -26.609 9.492 1 94.31 177 GLY A O 1
ATOM 1414 N N . VAL A 1 178 ? 5.949 -26.266 7.574 1 91.25 178 VAL A N 1
ATOM 1415 C CA . VAL A 1 178 ? 6.078 -24.812 7.652 1 91.25 178 VAL A CA 1
ATOM 1416 C C . VAL A 1 178 ? 4.742 -24.188 8.062 1 91.25 178 VAL A C 1
ATOM 1418 O O . VAL A 1 178 ? 3.693 -24.562 7.531 1 91.25 178 VAL A O 1
ATOM 1421 N N . TYR A 1 179 ? 4.801 -23.344 9.016 1 87.62 179 TYR A N 1
ATOM 1422 C CA . TYR A 1 179 ? 3.602 -22.688 9.531 1 87.62 179 TYR A CA 1
ATOM 1423 C C . TYR A 1 179 ? 3.73 -21.172 9.445 1 87.62 179 TYR A C 1
ATOM 1425 O O . TYR A 1 179 ? 4.832 -20.625 9.562 1 87.62 179 TYR A O 1
ATOM 1433 N N . PRO A 1 180 ? 2.619 -20.406 9.281 1 87 180 PRO A N 1
ATOM 1434 C CA . PRO A 1 180 ? 1.255 -20.906 9.109 1 87 180 PRO A CA 1
ATOM 1435 C C . PRO A 1 180 ? 1.046 -21.594 7.762 1 87 180 PRO A C 1
ATOM 1437 O O . PRO A 1 180 ? 1.688 -21.234 6.773 1 87 180 PRO A O 1
ATOM 1440 N N . LEU A 1 181 ? 0.101 -22.469 7.828 1 88.38 181 LEU A N 1
ATOM 1441 C CA . LEU A 1 181 ? -0.271 -23.125 6.582 1 88.38 181 LEU A CA 1
ATOM 1442 C C . LEU A 1 181 ? -0.995 -22.172 5.648 1 88.38 181 LEU A C 1
ATOM 1444 O O . LEU A 1 181 ? -1.831 -21.375 6.09 1 88.38 181 LEU A O 1
ATOM 1448 N N . TRP A 1 182 ? -0.695 -22.234 4.414 1 89.94 182 TRP A N 1
ATOM 1449 C CA . TRP A 1 182 ? -1.401 -21.422 3.438 1 89.94 182 TRP A CA 1
ATOM 1450 C C . TRP A 1 182 ? -2.658 -22.125 2.939 1 89.94 182 TRP A C 1
ATOM 1452 O O . TRP A 1 182 ? -2.855 -22.281 1.732 1 89.94 182 TRP A O 1
ATOM 1462 N N . ASP A 1 183 ? -3.541 -22.391 3.889 1 92.75 183 ASP A N 1
ATOM 1463 C CA . ASP A 1 183 ? -4.691 -23.234 3.582 1 92.75 183 ASP A CA 1
ATOM 1464 C C . ASP A 1 183 ? -5.891 -22.391 3.148 1 92.75 183 ASP A C 1
ATOM 1466 O O . ASP A 1 183 ? -6.961 -22.938 2.867 1 92.75 183 ASP A O 1
ATOM 1470 N N . ARG A 1 184 ? -5.684 -21.078 3.043 1 94.88 184 ARG A N 1
ATOM 1471 C CA . ARG A 1 184 ? -6.746 -20.266 2.461 1 94.88 184 ARG A CA 1
ATOM 1472 C C . ARG A 1 184 ? -6.879 -20.531 0.963 1 94.88 184 ARG A C 1
ATOM 1474 O O . ARG A 1 184 ? -7.898 -20.203 0.357 1 94.88 184 ARG A O 1
ATOM 1481 N N . PHE A 1 185 ? -5.789 -21.125 0.398 1 97.44 185 PHE A N 1
ATOM 1482 C CA . PHE A 1 185 ? -5.754 -21.344 -1.043 1 97.44 185 PHE A CA 1
ATOM 1483 C C . PHE A 1 185 ? -5.949 -22.812 -1.371 1 97.44 185 PHE A C 1
ATOM 1485 O O . PHE A 1 185 ? -5.414 -23.688 -0.681 1 97.44 185 PHE A O 1
ATOM 1492 N N . GLY A 1 186 ? -6.684 -23.047 -2.381 1 98 186 GLY A N 1
ATOM 1493 C CA . GLY A 1 186 ? -6.738 -24.375 -2.975 1 98 186 GLY A CA 1
ATOM 1494 C C . GLY A 1 186 ? -7.492 -25.375 -2.125 1 98 186 GLY A C 1
ATOM 1495 O O . GLY A 1 186 ? -8.43 -25.016 -1.414 1 98 186 GLY A O 1
ATOM 1496 N N . PHE A 1 187 ? -7.156 -26.656 -2.334 1 98.31 187 PHE A N 1
ATOM 1497 C CA . PHE A 1 187 ? -7.766 -27.812 -1.688 1 98.31 187 PHE A CA 1
ATOM 1498 C C . PHE A 1 187 ? -6.762 -28.531 -0.787 1 98.31 187 PHE A C 1
ATOM 1500 O O . PHE A 1 187 ? -5.609 -28.734 -1.174 1 98.31 187 PHE A O 1
ATOM 1507 N N . ASN A 1 188 ? -7.199 -28.906 0.304 1 97.94 188 ASN A N 1
ATOM 1508 C CA . ASN A 1 188 ? -6.273 -29.453 1.288 1 97.94 188 ASN A CA 1
ATOM 1509 C C . ASN A 1 188 ? -5.93 -30.906 0.979 1 97.94 188 ASN A C 1
ATOM 1511 O O . ASN A 1 188 ? -6.809 -31.703 0.644 1 97.94 188 ASN A O 1
ATOM 1515 N N . TYR A 1 189 ? -4.734 -31.25 1.12 1 98.25 189 TYR A N 1
ATOM 1516 C CA . TYR A 1 189 ? -4.219 -32.594 0.879 1 98.25 189 TYR A CA 1
ATOM 1517 C C . TYR A 1 189 ? -4.617 -33.531 2.008 1 98.25 189 TYR A C 1
ATOM 1519 O O . TYR A 1 189 ? -5.141 -34.625 1.761 1 98.25 189 TYR A O 1
ATOM 1527 N N . GLU A 1 190 ? -4.422 -33.156 3.24 1 97.38 190 GLU A N 1
ATOM 1528 C CA . GLU A 1 190 ? -4.516 -34.031 4.41 1 97.38 190 GLU A CA 1
ATOM 1529 C C . GLU A 1 190 ? -5.961 -34.438 4.672 1 97.38 190 GLU A C 1
ATOM 1531 O O . GLU A 1 190 ? -6.219 -35.594 5.066 1 97.38 190 GLU A O 1
ATOM 1536 N N . ASN A 1 191 ? -6.895 -33.562 4.41 1 95.44 191 ASN A N 1
ATOM 1537 C CA . ASN A 1 191 ? -8.273 -33.875 4.77 1 95.44 191 ASN A CA 1
ATOM 1538 C C . ASN A 1 191 ? -9.039 -34.469 3.59 1 95.44 191 ASN A C 1
ATOM 1540 O O . ASN A 1 191 ? -10.25 -34.656 3.668 1 95.44 191 ASN A O 1
ATOM 1544 N N . GLY A 1 192 ? -8.367 -34.625 2.439 1 96.56 192 GLY A N 1
ATOM 1545 C CA . GLY A 1 192 ? -8.961 -35.344 1.312 1 96.56 192 GLY A CA 1
ATOM 1546 C C . GLY A 1 192 ? -9.664 -34.438 0.337 1 96.56 192 GLY A C 1
ATOM 1547 O O . GLY A 1 192 ? -10.133 -34.875 -0.715 1 96.56 192 GLY A O 1
ATOM 1548 N N . GLU A 1 193 ? -9.695 -33.188 0.598 1 97.19 193 GLU A N 1
ATOM 1549 C CA . GLU A 1 193 ? -10.359 -32.219 -0.277 1 97.19 193 GLU A CA 1
ATOM 1550 C C . GLU A 1 193 ? -9.75 -32.25 -1.675 1 97.19 193 GLU A C 1
ATOM 1552 O O . GLU A 1 193 ? -10.469 -32.156 -2.672 1 97.19 193 GLU A O 1
ATOM 1557 N N . ALA A 1 194 ? -8.5 -32.312 -1.72 1 98.5 194 ALA A N 1
ATOM 1558 C CA . ALA A 1 194 ? -7.809 -32.312 -3.008 1 98.5 194 ALA A CA 1
ATOM 1559 C C . ALA A 1 194 ? -8.242 -33.531 -3.84 1 98.5 194 ALA A C 1
ATOM 1561 O O . ALA A 1 194 ? -8.539 -33.375 -5.031 1 98.5 194 ALA A O 1
ATOM 1562 N N . TRP A 1 195 ? -8.281 -34.656 -3.189 1 98.62 195 TRP A N 1
ATOM 1563 C CA . TRP A 1 195 ? -8.68 -35.844 -3.902 1 98.62 195 TRP A CA 1
ATOM 1564 C C . TRP A 1 195 ? -10.125 -35.75 -4.371 1 98.62 195 TRP A C 1
ATOM 1566 O O . TRP A 1 195 ? -10.453 -36.156 -5.484 1 98.62 195 TRP A O 1
ATOM 1576 N N . ASN A 1 196 ? -10.969 -35.219 -3.508 1 98.38 196 ASN A N 1
ATOM 1577 C CA . ASN A 1 196 ? -12.367 -35.031 -3.881 1 98.38 196 ASN A CA 1
ATOM 1578 C C . ASN A 1 196 ? -12.5 -34.125 -5.109 1 98.38 196 ASN A C 1
ATOM 1580 O O . ASN A 1 196 ? -13.305 -34.406 -6 1 98.38 196 ASN A O 1
ATOM 1584 N N . ALA A 1 197 ? -11.758 -33.094 -5.18 1 98.69 197 ALA A N 1
ATOM 1585 C CA . ALA A 1 197 ? -11.781 -32.188 -6.32 1 98.69 197 ALA A CA 1
ATOM 1586 C C . ALA A 1 197 ? -11.32 -32.906 -7.594 1 98.69 197 ALA A C 1
ATOM 1588 O O . ALA A 1 197 ? -11.945 -32.75 -8.648 1 98.69 197 ALA A O 1
ATOM 1589 N N . LEU A 1 198 ? -10.266 -33.656 -7.453 1 98.81 198 LEU A N 1
ATOM 1590 C CA . LEU A 1 198 ? -9.727 -34.406 -8.594 1 98.81 198 LEU A CA 1
ATOM 1591 C C . LEU A 1 198 ? -10.742 -35.406 -9.133 1 98.81 198 LEU A C 1
ATOM 1593 O O . LEU A 1 198 ? -10.945 -35.5 -10.344 1 98.81 198 LEU A O 1
ATOM 1597 N N . THR A 1 199 ? -11.359 -36.125 -8.234 1 98.56 199 THR A N 1
ATOM 1598 C CA . THR A 1 199 ? -12.359 -37.094 -8.625 1 98.56 199 THR A CA 1
ATOM 1599 C C . THR A 1 199 ? -13.539 -36.438 -9.32 1 98.56 199 THR A C 1
ATOM 1601 O O . THR A 1 199 ? -14.039 -36.938 -10.328 1 98.56 199 THR A O 1
ATOM 1604 N N . LYS A 1 200 ? -13.898 -35.344 -8.781 1 98.44 200 LYS A N 1
ATOM 1605 C CA . LYS A 1 200 ? -15.008 -34.594 -9.367 1 98.44 200 LYS A CA 1
ATOM 1606 C C . LYS A 1 200 ? -14.664 -34.125 -10.781 1 98.44 200 LYS A C 1
ATOM 1608 O O . LYS A 1 200 ? -15.5 -34.219 -11.68 1 98.44 200 LYS A O 1
ATOM 1613 N N . ILE A 1 201 ? -13.523 -33.656 -11.016 1 98.5 201 ILE A N 1
ATOM 1614 C CA . ILE A 1 201 ? -13.07 -33.156 -12.32 1 98.5 201 ILE A CA 1
ATOM 1615 C C . ILE A 1 201 ? -13.094 -34.312 -13.328 1 98.5 201 ILE A C 1
ATOM 1617 O O . ILE A 1 201 ? -13.711 -34.188 -14.391 1 98.5 201 ILE A O 1
ATOM 1621 N N . VAL A 1 202 ? -12.508 -35.406 -12.992 1 98.06 202 VAL A N 1
ATOM 1622 C CA . VAL A 1 202 ? -12.336 -36.531 -13.914 1 98.06 202 VAL A CA 1
ATOM 1623 C C . VAL A 1 202 ? -13.688 -37.188 -14.203 1 98.06 202 VAL A C 1
ATOM 1625 O O . VAL A 1 202 ? -14.023 -37.438 -15.359 1 98.06 202 VAL A O 1
ATOM 1628 N N . ASN A 1 203 ? -14.484 -37.344 -13.195 1 97.19 203 ASN A N 1
ATOM 1629 C CA . ASN A 1 203 ? -15.766 -38.031 -13.344 1 97.19 203 ASN A CA 1
ATOM 1630 C C . ASN A 1 203 ? -16.766 -37.188 -14.117 1 97.19 203 ASN A C 1
ATOM 1632 O O . ASN A 1 203 ? -17.719 -37.719 -14.703 1 97.19 203 ASN A O 1
ATOM 1636 N N . SER A 1 204 ? -16.578 -35.906 -14.086 1 96.62 204 SER A N 1
ATOM 1637 C CA . SER A 1 204 ? -17.5 -35.031 -14.805 1 96.62 204 SER A CA 1
ATOM 1638 C C . SER A 1 204 ? -17.406 -35.25 -16.312 1 96.62 204 SER A C 1
ATOM 1640 O O . SER A 1 204 ? -18.375 -35.062 -17.047 1 96.62 204 SER A O 1
ATOM 1642 N N . GLY A 1 205 ? -16.172 -35.5 -16.812 1 95.81 205 GLY A N 1
ATOM 1643 C CA . GLY A 1 205 ? -15.922 -35.656 -18.234 1 95.81 205 GLY A CA 1
ATOM 1644 C C . GLY A 1 205 ? -15.953 -34.344 -18.984 1 95.81 205 GLY A C 1
ATOM 1645 O O . GLY A 1 205 ? -15.859 -34.312 -20.219 1 95.81 205 GLY A O 1
ATOM 1646 N N . LYS A 1 206 ? -16.031 -33.219 -18.266 1 97.19 206 LYS A N 1
ATOM 1647 C CA . LYS A 1 206 ? -16.234 -31.922 -18.891 1 97.19 206 LYS A CA 1
ATOM 1648 C C . LYS A 1 206 ? -14.945 -31.125 -18.906 1 97.19 206 LYS A C 1
ATOM 1650 O O . LYS A 1 206 ? -14.828 -30.125 -19.641 1 97.19 206 LYS A O 1
ATOM 1655 N N . LEU A 1 207 ? -14.016 -31.531 -18.125 1 98.12 207 LEU A N 1
ATOM 1656 C CA . LEU A 1 207 ? -12.75 -30.828 -17.969 1 98.12 207 LEU A CA 1
ATOM 1657 C C . LEU A 1 207 ? -11.57 -31.766 -18.25 1 98.12 207 LEU A C 1
ATOM 1659 O O . LEU A 1 207 ? -11.672 -32.969 -18.062 1 98.12 207 LEU A O 1
ATOM 1663 N N . GLN A 1 208 ? -10.531 -31.188 -18.734 1 97.94 208 GLN A N 1
ATOM 1664 C CA . GLN A 1 208 ? -9.289 -31.938 -18.922 1 97.94 208 GLN A CA 1
ATOM 1665 C C . GLN A 1 208 ? -8.312 -31.672 -17.781 1 97.94 208 GLN A C 1
ATOM 1667 O O . GLN A 1 208 ? -7.746 -30.578 -17.688 1 97.94 208 GLN A O 1
ATOM 1672 N N . LEU A 1 209 ? -8.125 -32.656 -16.922 1 98.5 209 LEU A N 1
ATOM 1673 C CA . LEU A 1 209 ? -7.148 -32.5 -15.844 1 98.5 209 LEU A CA 1
ATOM 1674 C C . LEU A 1 209 ? -5.723 -32.594 -16.375 1 98.5 209 LEU A C 1
ATOM 1676 O O . LEU A 1 209 ? -5.27 -33.656 -16.781 1 98.5 209 LEU A O 1
ATOM 1680 N N . ALA A 1 210 ? -5.016 -31.453 -16.312 1 98.19 210 ALA A N 1
ATOM 1681 C CA . ALA A 1 210 ? -3.688 -31.375 -16.922 1 98.19 210 ALA A CA 1
ATOM 1682 C C . ALA A 1 210 ? -2.596 -31.469 -15.859 1 98.19 210 ALA A C 1
ATOM 1684 O O . ALA A 1 210 ? -1.511 -32 -16.109 1 98.19 210 ALA A O 1
ATOM 1685 N N . GLY A 1 211 ? -2.896 -30.891 -14.711 1 98.5 211 GLY A N 1
ATOM 1686 C CA . GLY A 1 211 ? -1.78 -30.828 -13.781 1 98.5 211 GLY A CA 1
ATOM 1687 C C . GLY A 1 211 ? -2.213 -30.609 -12.344 1 98.5 211 GLY A C 1
ATOM 1688 O O . GLY A 1 211 ? -3.402 -30.672 -12.031 1 98.5 211 GLY A O 1
ATOM 1689 N N . LEU A 1 212 ? -1.183 -30.484 -11.438 1 98.88 212 LEU A N 1
ATOM 1690 C CA . LEU A 1 212 ? -1.303 -30.141 -10.023 1 98.88 212 LEU A CA 1
ATOM 1691 C C . LEU A 1 212 ? -0.398 -28.969 -9.672 1 98.88 212 LEU A C 1
ATOM 1693 O O . LEU A 1 212 ? 0.71 -28.844 -10.195 1 98.88 212 LEU A O 1
ATOM 1697 N N . HIS A 1 213 ? -0.926 -28.125 -8.797 1 98.88 213 HIS A N 1
ATOM 1698 C CA . HIS A 1 213 ? -0.19 -26.938 -8.391 1 98.88 213 HIS A CA 1
ATOM 1699 C C . HIS A 1 213 ? -0.13 -26.812 -6.871 1 98.88 213 HIS A C 1
ATOM 1701 O O . HIS A 1 213 ? -1.116 -27.094 -6.184 1 98.88 213 HIS A O 1
ATOM 1707 N N . CYS A 1 214 ? 1.023 -26.453 -6.336 1 98.31 214 CYS A N 1
ATOM 1708 C CA . CYS A 1 214 ? 1.106 -26.047 -4.941 1 98.31 214 CYS A CA 1
ATOM 1709 C C . CYS A 1 214 ? 1.985 -24.812 -4.785 1 98.31 214 CYS A C 1
ATOM 1711 O O . CYS A 1 214 ? 2.801 -24.5 -5.66 1 98.31 214 CYS A O 1
ATOM 1713 N N . HIS A 1 215 ? 1.792 -24.047 -3.848 1 97.69 215 HIS A N 1
ATOM 1714 C CA . HIS A 1 215 ? 2.588 -22.938 -3.357 1 97.69 215 HIS A CA 1
ATOM 1715 C C . HIS A 1 215 ? 2.617 -22.906 -1.833 1 97.69 215 HIS A C 1
ATOM 1717 O O . HIS A 1 215 ? 1.619 -22.562 -1.195 1 97.69 215 HIS A O 1
ATOM 1723 N N . ILE A 1 216 ? 3.738 -23.141 -1.228 1 95.56 216 ILE A N 1
ATOM 1724 C CA . ILE A 1 216 ? 3.729 -23.547 0.171 1 95.56 216 ILE A CA 1
ATOM 1725 C C . ILE A 1 216 ? 4.156 -22.391 1.057 1 95.56 216 ILE A C 1
ATOM 1727 O O . ILE A 1 216 ? 4.156 -22.5 2.285 1 95.56 216 ILE A O 1
ATOM 1731 N N . GLY A 1 217 ? 4.566 -21.266 0.456 1 93.25 217 GLY A N 1
ATOM 1732 C CA . GLY A 1 217 ? 4.941 -20.125 1.265 1 93.25 217 GLY A CA 1
ATOM 1733 C C . GLY A 1 217 ? 5.75 -19.094 0.499 1 93.25 217 GLY A C 1
ATOM 1734 O O . GLY A 1 217 ? 5.848 -19.156 -0.729 1 93.25 217 GLY A O 1
ATOM 1735 N N . THR A 1 218 ? 6.184 -18.094 1.256 1 90.94 218 THR A N 1
ATOM 1736 C CA . THR A 1 218 ? 7.047 -17.031 0.742 1 90.94 218 THR A CA 1
ATOM 1737 C C . THR A 1 218 ? 8.344 -16.953 1.538 1 90.94 218 THR A C 1
ATOM 1739 O O . THR A 1 218 ? 8.367 -17.281 2.729 1 90.94 218 THR A O 1
ATOM 1742 N N . TYR A 1 219 ? 9.422 -16.609 0.848 1 90.88 219 TYR A N 1
ATOM 1743 C CA . TYR A 1 219 ? 10.719 -16.5 1.499 1 90.88 219 TYR A CA 1
ATOM 1744 C C . TYR A 1 219 ? 11.039 -17.766 2.293 1 90.88 219 TYR A C 1
ATOM 1746 O O . TYR A 1 219 ? 11.32 -17.703 3.492 1 90.88 219 TYR A O 1
ATOM 1754 N N . MET A 1 220 ? 11.039 -18.875 1.601 1 91.81 220 MET A N 1
ATOM 1755 C CA . MET A 1 220 ? 11.211 -20.188 2.209 1 91.81 220 MET A CA 1
ATOM 1756 C C . MET A 1 220 ? 12.68 -20.484 2.477 1 91.81 220 MET A C 1
ATOM 1758 O O . MET A 1 220 ? 13.492 -20.531 1.548 1 91.81 220 MET A O 1
ATOM 1762 N N . LEU A 1 221 ? 12.953 -20.812 3.736 1 90.38 221 LEU A N 1
ATOM 1763 C CA . LEU A 1 221 ? 14.328 -21.094 4.117 1 90.38 221 LEU A CA 1
ATOM 1764 C C . LEU A 1 221 ? 14.578 -22.594 4.199 1 90.38 221 LEU A C 1
ATOM 1766 O O . LEU A 1 221 ? 15.727 -23.047 4.266 1 90.38 221 LEU A O 1
ATOM 1770 N N . SER A 1 222 ? 13.539 -23.359 4.086 1 92.44 222 SER A N 1
ATOM 1771 C CA . SER A 1 222 ? 13.656 -24.812 4.203 1 92.44 222 SER A CA 1
ATOM 1772 C C . SER A 1 222 ? 13.508 -25.484 2.846 1 92.44 222 SER A C 1
ATOM 1774 O O . SER A 1 222 ? 12.398 -25.578 2.314 1 92.44 222 SER A O 1
ATOM 1776 N N . THR A 1 223 ? 14.594 -26.047 2.381 1 95.88 223 THR A N 1
ATOM 1777 C CA . THR A 1 223 ? 14.516 -26.828 1.147 1 95.88 223 THR A CA 1
ATOM 1778 C C . THR A 1 223 ? 13.773 -28.141 1.382 1 95.88 223 THR A C 1
ATOM 1780 O O . THR A 1 223 ? 13.125 -28.656 0.474 1 95.88 223 THR A O 1
ATOM 1783 N N . GLY A 1 224 ? 13.828 -28.609 2.623 1 97.19 224 GLY A N 1
ATOM 1784 C CA . GLY A 1 224 ? 13.141 -29.828 2.98 1 97.19 224 GLY A CA 1
ATOM 1785 C C . GLY A 1 224 ? 11.633 -29.75 2.816 1 97.19 224 GLY A C 1
ATOM 1786 O O . GLY A 1 224 ? 10.984 -30.734 2.473 1 97.19 224 GLY A O 1
ATOM 1787 N N . ALA A 1 225 ? 11.125 -28.625 3.068 1 97.69 225 ALA A N 1
ATOM 1788 C CA . ALA A 1 225 ? 9.688 -28.406 2.896 1 97.69 225 ALA A CA 1
ATOM 1789 C C . ALA A 1 225 ? 9.266 -28.656 1.453 1 97.69 225 ALA A C 1
ATOM 1791 O O . ALA A 1 225 ? 8.18 -29.188 1.202 1 97.69 225 ALA A O 1
ATOM 1792 N N . TYR A 1 226 ? 10.148 -28.391 0.542 1 98 226 TYR A N 1
ATOM 1793 C CA . TYR A 1 226 ? 9.844 -28.625 -0.865 1 98 226 TYR A CA 1
ATOM 1794 C C . TYR A 1 226 ? 9.945 -30.109 -1.205 1 98 226 TYR A C 1
ATOM 1796 O O . TYR A 1 226 ? 9.25 -30.594 -2.1 1 98 226 TYR A O 1
ATOM 1804 N N . GLY A 1 227 ? 10.828 -30.766 -0.493 1 98.31 227 GLY A N 1
ATOM 1805 C CA . GLY A 1 227 ? 10.836 -32.219 -0.639 1 98.31 227 GLY A CA 1
ATOM 1806 C C . GLY A 1 227 ? 9.531 -32.875 -0.23 1 98.31 227 GLY A C 1
ATOM 1807 O O . GLY A 1 227 ? 9.031 -33.75 -0.931 1 98.31 227 GLY A O 1
ATOM 1808 N N . ILE A 1 228 ? 9.008 -32.406 0.832 1 98.5 228 ILE A N 1
ATOM 1809 C CA . ILE A 1 228 ? 7.746 -32.906 1.337 1 98.5 228 ILE A CA 1
ATOM 1810 C C . ILE A 1 228 ? 6.621 -32.594 0.36 1 98.5 228 ILE A C 1
ATOM 1812 O O . ILE A 1 228 ? 5.809 -33.438 0.019 1 98.5 228 ILE A O 1
ATOM 1816 N N . ALA A 1 229 ? 6.59 -31.375 -0.131 1 98.62 229 ALA A N 1
ATOM 1817 C CA . ALA A 1 229 ? 5.566 -30.953 -1.085 1 98.62 229 ALA A CA 1
ATOM 1818 C C . ALA A 1 229 ? 5.633 -31.781 -2.365 1 98.62 229 ALA A C 1
ATOM 1820 O O . ALA A 1 229 ? 4.609 -32.25 -2.859 1 98.62 229 ALA A O 1
ATOM 1821 N N . ALA A 1 230 ? 6.848 -31.953 -2.861 1 98.69 230 ALA A N 1
ATOM 1822 C CA . ALA A 1 230 ? 7.047 -32.75 -4.074 1 98.69 230 ALA A CA 1
ATOM 1823 C C . ALA A 1 230 ? 6.562 -34.156 -3.887 1 98.69 230 ALA A C 1
ATOM 1825 O O . ALA A 1 230 ? 5.91 -34.719 -4.77 1 98.69 230 ALA A O 1
ATOM 1826 N N . THR A 1 231 ? 6.84 -34.688 -2.756 1 98.69 231 THR A N 1
ATOM 1827 C CA . THR A 1 231 ? 6.418 -36.062 -2.459 1 98.69 231 THR A CA 1
ATOM 1828 C C . THR A 1 231 ? 4.898 -36.188 -2.484 1 98.69 231 THR A C 1
ATOM 1830 O O . THR A 1 231 ? 4.352 -37.094 -3.111 1 98.69 231 THR A O 1
ATOM 1833 N N . LYS A 1 232 ? 4.27 -35.281 -1.864 1 98.69 232 LYS A N 1
ATOM 1834 C CA . LYS A 1 232 ? 2.812 -35.312 -1.783 1 98.69 232 LYS A CA 1
ATOM 1835 C C . LYS A 1 232 ? 2.18 -35.094 -3.152 1 98.69 232 LYS A C 1
ATOM 1837 O O . LYS A 1 232 ? 1.175 -35.719 -3.494 1 98.69 232 LYS A O 1
ATOM 1842 N N . MET A 1 233 ? 2.754 -34.219 -3.904 1 98.75 233 MET A N 1
ATOM 1843 C CA . MET A 1 233 ? 2.268 -33.969 -5.258 1 98.75 233 MET A CA 1
ATOM 1844 C C . MET A 1 233 ? 2.439 -35.188 -6.137 1 98.75 233 MET A C 1
ATOM 1846 O O . MET A 1 233 ? 1.55 -35.531 -6.918 1 98.75 233 MET A O 1
ATOM 1850 N N . CYS A 1 234 ? 3.582 -35.844 -6 1 98.5 234 CYS A N 1
ATOM 1851 C CA . CYS A 1 234 ? 3.836 -37.094 -6.742 1 98.5 234 CYS A CA 1
ATOM 1852 C C . CYS A 1 234 ? 2.852 -38.188 -6.344 1 98.5 234 CYS A C 1
ATOM 1854 O O . CYS A 1 234 ? 2.365 -38.938 -7.195 1 98.5 234 CYS A O 1
ATOM 1856 N N . ASP A 1 235 ? 2.627 -38.219 -5.102 1 98.44 235 ASP A N 1
ATOM 1857 C CA . ASP A 1 235 ? 1.674 -39.188 -4.598 1 98.44 235 ASP A CA 1
ATOM 1858 C C . ASP A 1 235 ? 0.298 -39 -5.234 1 98.44 235 ASP A C 1
ATOM 1860 O O . ASP A 1 235 ? -0.329 -39.969 -5.68 1 98.44 235 ASP A O 1
ATOM 1864 N N . LEU A 1 236 ? -0.153 -37.781 -5.262 1 98.44 236 LEU A N 1
ATOM 1865 C CA . LEU A 1 236 ? -1.442 -37.469 -5.871 1 98.44 236 LEU A CA 1
ATOM 1866 C C . LEU A 1 236 ? -1.438 -37.812 -7.359 1 98.44 236 LEU A C 1
ATOM 1868 O O . LEU A 1 236 ? -2.416 -38.344 -7.879 1 98.44 236 LEU A O 1
ATOM 1872 N N . ALA A 1 237 ? -0.373 -37.5 -8.016 1 98.31 237 ALA A N 1
ATOM 1873 C CA . ALA A 1 237 ? -0.263 -37.781 -9.445 1 98.31 237 ALA A CA 1
ATOM 1874 C C . ALA A 1 237 ? -0.342 -39.25 -9.734 1 98.31 237 ALA A C 1
ATOM 1876 O O . ALA A 1 237 ? -1.052 -39.688 -10.648 1 98.31 237 ALA A O 1
ATOM 1877 N N . MET A 1 238 ? 0.341 -40 -8.945 1 97.38 238 MET A N 1
ATOM 1878 C CA . MET A 1 238 ? 0.343 -41.469 -9.117 1 97.38 238 MET A CA 1
ATOM 1879 C C . MET A 1 238 ? -1.034 -42.031 -8.82 1 97.38 238 MET A C 1
ATOM 1881 O O . MET A 1 238 ? -1.483 -42.969 -9.508 1 97.38 238 MET A O 1
ATOM 1885 N N . ARG A 1 239 ? -1.617 -41.531 -7.805 1 97.56 239 ARG A N 1
ATOM 1886 C CA . ARG A 1 239 ? -2.963 -41.969 -7.469 1 97.56 239 ARG A CA 1
ATOM 1887 C C . ARG A 1 239 ? -3.939 -41.688 -8.602 1 97.56 239 ARG A C 1
ATOM 1889 O O . ARG A 1 239 ? -4.812 -42.5 -8.898 1 97.56 239 ARG A O 1
ATOM 1896 N N . CYS A 1 240 ? -3.83 -40.562 -9.203 1 97.75 240 CYS A N 1
ATOM 1897 C CA . CYS A 1 240 ? -4.66 -40.219 -10.344 1 97.75 240 CYS A CA 1
ATOM 1898 C C . CYS A 1 240 ? -4.48 -41.219 -11.484 1 97.75 240 CYS A C 1
ATOM 1900 O O . CYS A 1 240 ? -5.457 -41.656 -12.086 1 97.75 240 CYS A O 1
ATOM 1902 N N . LYS A 1 241 ? -3.254 -41.531 -11.742 1 96.75 241 LYS A N 1
ATOM 1903 C CA . LYS A 1 241 ? -2.953 -42.5 -12.805 1 96.75 241 LYS A CA 1
ATOM 1904 C C . LYS A 1 241 ? -3.535 -43.875 -12.484 1 96.75 241 LYS A C 1
ATOM 1906 O O . LYS A 1 241 ? -4.195 -44.469 -13.328 1 96.75 241 LYS A O 1
ATOM 1911 N N . ASN A 1 242 ? -3.377 -44.281 -11.328 1 96.56 242 ASN A N 1
ATOM 1912 C CA . ASN A 1 242 ? -3.725 -45.656 -10.938 1 96.56 242 ASN A CA 1
ATOM 1913 C C . ASN A 1 242 ? -5.227 -45.812 -10.727 1 96.56 242 ASN A C 1
ATOM 1915 O O . ASN A 1 242 ? -5.809 -46.812 -11.109 1 96.56 242 ASN A O 1
ATOM 1919 N N . GLN A 1 243 ? -5.84 -44.812 -10.125 1 97.56 243 GLN A N 1
ATOM 1920 C CA . GLN A 1 243 ? -7.223 -44.969 -9.695 1 97.56 243 GLN A CA 1
ATOM 1921 C C . GLN A 1 243 ? -8.188 -44.281 -10.664 1 97.56 243 GLN A C 1
ATOM 1923 O O . GLN A 1 243 ? -9.32 -44.719 -10.836 1 97.56 243 GLN A O 1
ATOM 1928 N N . LEU A 1 244 ? -7.762 -43.219 -11.258 1 97.31 244 LEU A N 1
ATOM 1929 C CA . LEU A 1 244 ? -8.648 -42.469 -12.141 1 97.31 244 LEU A CA 1
ATOM 1930 C C . LEU A 1 244 ? -8.25 -42.656 -13.602 1 97.31 244 LEU A C 1
ATOM 1932 O O . LEU A 1 244 ? -8.945 -42.188 -14.5 1 97.31 244 LEU A O 1
ATOM 1936 N N . LYS A 1 245 ? -7.148 -43.281 -13.867 1 96.75 245 LYS A N 1
ATOM 1937 C CA . LYS A 1 245 ? -6.613 -43.531 -15.203 1 96.75 245 LYS A CA 1
ATOM 1938 C C . LYS A 1 245 ? -6.332 -42.219 -15.938 1 96.75 245 LYS A C 1
ATOM 1940 O O . LYS A 1 245 ? -6.621 -42.094 -17.125 1 96.75 245 LYS A O 1
ATOM 1945 N N . GLN A 1 246 ? -5.953 -41.281 -15.156 1 95.94 246 GLN A N 1
ATOM 1946 C CA . GLN A 1 246 ? -5.582 -39.969 -15.688 1 95.94 246 GLN A CA 1
ATOM 1947 C C . GLN A 1 246 ? -4.113 -39.688 -15.414 1 95.94 246 GLN A C 1
ATOM 1949 O O . GLN A 1 246 ? -3.678 -39.656 -14.258 1 95.94 246 GLN A O 1
ATOM 1954 N N . THR A 1 247 ? -3.383 -39.469 -16.469 1 95.88 247 THR A N 1
ATOM 1955 C CA . THR A 1 247 ? -1.979 -39.125 -16.328 1 95.88 247 THR A CA 1
ATOM 1956 C C . THR A 1 247 ? -1.828 -37.594 -16.141 1 95.88 247 THR A C 1
ATOM 1958 O O . THR A 1 247 ? -2.393 -36.812 -16.906 1 95.88 247 THR A O 1
ATOM 1961 N N . ILE A 1 248 ? -1.097 -37.188 -15.172 1 97.5 248 ILE A N 1
ATOM 1962 C CA . ILE A 1 248 ? -0.819 -35.781 -14.898 1 97.5 248 ILE A CA 1
ATOM 1963 C C . ILE A 1 248 ? 0.333 -35.312 -15.773 1 97.5 248 ILE A C 1
ATOM 1965 O O . ILE A 1 248 ? 1.418 -35.906 -15.766 1 97.5 248 ILE A O 1
ATOM 1969 N N . GLU A 1 249 ? 0.064 -34.25 -16.469 1 97.75 249 GLU A N 1
ATOM 1970 C CA . GLU A 1 249 ? 1.043 -33.75 -17.438 1 97.75 249 GLU A CA 1
ATOM 1971 C C . GLU A 1 249 ? 2.137 -32.938 -16.734 1 97.75 249 GLU A C 1
ATOM 1973 O O . GLU A 1 249 ? 3.297 -32.969 -17.156 1 97.75 249 GLU A O 1
ATOM 1978 N N . TYR A 1 250 ? 1.752 -32.219 -15.742 1 98.69 250 TYR A N 1
ATOM 1979 C CA . TYR A 1 250 ? 2.764 -31.375 -15.094 1 98.69 250 TYR A CA 1
ATOM 1980 C C . TYR A 1 250 ? 2.502 -31.266 -13.602 1 98.69 250 TYR A C 1
ATOM 1982 O O . TYR A 1 250 ? 1.362 -31.406 -13.148 1 98.69 250 TYR A O 1
ATOM 1990 N N . LEU A 1 251 ? 3.592 -31.094 -12.828 1 98.81 251 LEU A N 1
ATOM 1991 C CA . LEU A 1 251 ? 3.594 -30.672 -11.43 1 98.81 251 LEU A CA 1
ATOM 1992 C C . LEU A 1 251 ? 4.176 -29.266 -11.289 1 98.81 251 LEU A C 1
ATOM 1994 O O . LEU A 1 251 ? 5.344 -29.047 -11.617 1 98.81 251 LEU A O 1
ATOM 1998 N N . ASP A 1 252 ? 3.326 -28.344 -10.844 1 98.94 252 ASP A N 1
ATOM 1999 C CA . ASP A 1 252 ? 3.727 -26.969 -10.586 1 98.94 252 ASP A CA 1
ATOM 2000 C C . ASP A 1 252 ? 3.998 -26.75 -9.094 1 98.94 252 ASP A C 1
ATOM 2002 O O . ASP A 1 252 ? 3.066 -26.688 -8.289 1 98.94 252 ASP A O 1
ATOM 2006 N N . LEU A 1 253 ? 5.242 -26.562 -8.797 1 98.56 253 LEU A N 1
ATOM 2007 C CA . LEU A 1 253 ? 5.613 -26.484 -7.391 1 98.56 253 LEU A CA 1
ATOM 2008 C C . LEU A 1 253 ? 5.648 -25.031 -6.93 1 98.56 253 LEU A C 1
ATOM 2010 O O . LEU A 1 253 ? 6.148 -24.734 -5.84 1 98.56 253 LEU A O 1
ATOM 2014 N N . GLY A 1 254 ? 5.117 -24.156 -7.703 1 97.88 254 GLY A N 1
ATOM 2015 C CA . GLY A 1 254 ? 4.961 -22.75 -7.32 1 97.88 254 GLY A CA 1
ATOM 2016 C C . GLY A 1 254 ? 6.281 -22.016 -7.18 1 97.88 254 GLY A C 1
ATOM 2017 O O . GLY A 1 254 ? 7.207 -22.25 -7.965 1 97.88 254 GLY A O 1
ATOM 2018 N N . GLY A 1 255 ? 6.254 -20.984 -6.359 1 96.69 255 GLY A N 1
ATOM 2019 C CA . GLY A 1 255 ? 7.422 -20.188 -6.035 1 96.69 255 GLY A CA 1
ATOM 2020 C C . GLY A 1 255 ? 7.762 -20.203 -4.559 1 96.69 255 GLY A C 1
ATOM 2021 O O . GLY A 1 255 ? 7.707 -21.25 -3.91 1 96.69 255 GLY A O 1
ATOM 2022 N N . GLY A 1 256 ? 8.273 -19.078 -4.148 1 94.75 256 GLY A N 1
ATOM 2023 C CA . GLY A 1 256 ? 8.523 -18.938 -2.725 1 94.75 256 GLY A CA 1
ATOM 2024 C C . GLY A 1 256 ? 10 -18.922 -2.371 1 94.75 256 GLY A C 1
ATOM 2025 O O . GLY A 1 256 ? 10.367 -18.625 -1.229 1 94.75 256 GLY A O 1
ATOM 2026 N N . PHE A 1 257 ? 10.867 -19.078 -3.359 1 95.94 257 PHE A N 1
ATOM 2027 C CA . PHE A 1 257 ? 12.297 -19.062 -3.088 1 95.94 257 PHE A CA 1
ATOM 2028 C C . PHE A 1 257 ? 12.742 -17.672 -2.627 1 95.94 257 PHE A C 1
ATOM 2030 O O . PHE A 1 257 ? 12.328 -16.656 -3.195 1 95.94 257 PHE A O 1
ATOM 2037 N N . PRO A 1 258 ? 13.57 -17.609 -1.61 1 93.25 258 PRO A N 1
ATOM 2038 C CA . PRO A 1 258 ? 13.969 -16.328 -1.047 1 93.25 258 PRO A CA 1
ATOM 2039 C C . PRO A 1 258 ? 15.039 -15.625 -1.875 1 93.25 258 PRO A C 1
ATOM 2041 O O . PRO A 1 258 ? 15.797 -16.281 -2.6 1 93.25 258 PRO A O 1
ATOM 2044 N N . SER A 1 259 ? 15.023 -14.352 -1.826 1 92.31 259 SER A N 1
ATOM 2045 C CA . SER A 1 259 ? 16.188 -13.578 -2.24 1 92.31 259 SER A CA 1
ATOM 2046 C C . SER A 1 259 ? 17.188 -13.422 -1.094 1 92.31 259 SER A C 1
ATOM 2048 O O . SER A 1 259 ? 16.953 -13.93 0.007 1 92.31 259 SER A O 1
ATOM 2050 N N . THR A 1 260 ? 18.25 -12.711 -1.357 1 89.44 260 THR A N 1
ATOM 2051 C CA . THR A 1 260 ? 19.281 -12.531 -0.333 1 89.44 260 THR A CA 1
ATOM 2052 C C . THR A 1 260 ? 19.016 -11.258 0.472 1 89.44 260 THR A C 1
ATOM 2054 O O . THR A 1 260 ? 19.891 -10.781 1.19 1 89.44 260 THR A O 1
ATOM 2057 N N . ASN A 1 261 ? 17.859 -10.734 0.28 1 90.44 261 ASN A N 1
ATOM 2058 C CA . ASN A 1 261 ? 17.469 -9.617 1.135 1 90.44 261 ASN A CA 1
ATOM 2059 C C . ASN A 1 261 ? 17.328 -10.055 2.592 1 90.44 261 ASN A C 1
ATOM 2061 O O . ASN A 1 261 ? 17.031 -11.219 2.871 1 90.44 261 ASN A O 1
ATOM 2065 N N . THR A 1 262 ? 17.531 -9.117 3.488 1 87.5 262 THR A N 1
ATOM 2066 C CA . THR A 1 262 ? 17.516 -9.469 4.902 1 87.5 262 THR A CA 1
ATOM 2067 C C . THR A 1 262 ? 16.156 -9.156 5.531 1 87.5 262 THR A C 1
ATOM 2069 O O . THR A 1 262 ? 15.688 -8.023 5.473 1 87.5 262 THR A O 1
ATOM 2072 N N . LEU A 1 263 ? 15.562 -10.18 6.125 1 87.88 263 LEU A N 1
ATOM 2073 C CA . LEU A 1 263 ? 14.297 -9.984 6.824 1 87.88 263 LEU A CA 1
ATOM 2074 C C . LEU A 1 263 ? 14.5 -9.227 8.125 1 87.88 263 LEU A C 1
ATOM 2076 O O . LEU A 1 263 ? 15.5 -9.445 8.828 1 87.88 263 LEU A O 1
ATOM 2080 N N . LYS A 1 264 ? 13.57 -8.391 8.453 1 89.19 264 LYS A N 1
ATOM 2081 C CA . LYS A 1 264 ? 13.617 -7.742 9.758 1 89.19 264 LYS A CA 1
ATOM 2082 C C . LYS A 1 264 ? 13.594 -8.781 10.883 1 89.19 264 LYS A C 1
ATOM 2084 O O . LYS A 1 264 ? 12.852 -9.758 10.812 1 89.19 264 LYS A O 1
ATOM 2089 N N . GLY A 1 265 ? 14.375 -8.531 11.852 1 75.81 265 GLY A N 1
ATOM 2090 C CA . GLY A 1 265 ? 14.445 -9.438 12.984 1 75.81 265 GLY A CA 1
ATOM 2091 C C . GLY A 1 265 ? 15.438 -10.562 12.789 1 75.81 265 GLY A C 1
ATOM 2092 O O . GLY A 1 265 ? 15.727 -11.312 13.727 1 75.81 265 GLY A O 1
ATOM 2093 N N . ALA A 1 266 ? 15.953 -10.719 11.547 1 76.12 266 ALA A N 1
ATOM 2094 C CA . ALA A 1 266 ? 16.953 -11.758 11.297 1 76.12 266 ALA A CA 1
ATOM 2095 C C . ALA A 1 266 ? 18.266 -11.422 11.992 1 76.12 266 ALA A C 1
ATOM 2097 O O . ALA A 1 266 ? 18.688 -10.266 12.031 1 76.12 266 ALA A O 1
ATOM 2098 N N . TYR A 1 267 ? 18.859 -12.422 12.469 1 64.56 267 TYR A N 1
ATOM 2099 C CA . TYR A 1 267 ? 20.125 -12.242 13.195 1 64.56 267 TYR A CA 1
ATOM 2100 C C . TYR A 1 267 ? 21.281 -12.055 12.234 1 64.56 267 TYR A C 1
ATOM 2102 O O . TYR A 1 267 ? 22.219 -11.312 12.539 1 64.56 267 TYR A O 1
ATOM 2110 N N . LEU A 1 268 ? 21.203 -12.75 11.133 1 70.12 268 LEU A N 1
ATOM 2111 C CA . LEU A 1 268 ? 22.25 -12.695 10.125 1 70.12 268 LEU A CA 1
ATOM 2112 C C . LEU A 1 268 ? 21.719 -12.188 8.797 1 70.12 268 LEU A C 1
ATOM 2114 O O . LEU A 1 268 ? 20.516 -12.336 8.508 1 70.12 268 LEU A O 1
ATOM 2118 N N . PRO A 1 269 ? 22.719 -11.617 8.094 1 74.56 269 PRO A N 1
ATOM 2119 C CA . PRO A 1 269 ? 22.281 -11.18 6.762 1 74.56 269 PRO A CA 1
ATOM 2120 C C . PRO A 1 269 ? 21.766 -12.328 5.898 1 74.56 269 PRO A C 1
ATOM 2122 O O . PRO A 1 269 ? 22.25 -13.461 6.016 1 74.56 269 PRO A O 1
ATOM 2125 N N . GLY A 1 270 ? 20.828 -12.047 5.055 1 76.81 270 GLY A N 1
ATOM 2126 C CA . GLY A 1 270 ? 20.25 -13.031 4.16 1 76.81 270 GLY A CA 1
ATOM 2127 C C . GLY A 1 270 ? 21.281 -13.719 3.279 1 76.81 270 GLY A C 1
ATOM 2128 O O . GLY A 1 270 ? 21.156 -14.906 2.98 1 76.81 270 GLY A O 1
ATOM 2129 N N . THR A 1 271 ? 22.266 -13.07 2.936 1 76.69 271 THR A N 1
ATOM 2130 C CA . THR A 1 271 ? 23.297 -13.602 2.047 1 76.69 271 THR A CA 1
ATOM 2131 C C . THR A 1 271 ? 23.969 -14.828 2.662 1 76.69 271 THR A C 1
ATOM 2133 O O . THR A 1 271 ? 24.469 -15.695 1.942 1 76.69 271 THR A O 1
ATOM 2136 N N . ASP A 1 272 ? 23.812 -14.859 3.91 1 76.56 272 ASP A N 1
ATOM 2137 C CA . ASP A 1 272 ? 24.531 -15.922 4.605 1 76.56 272 ASP A CA 1
ATOM 2138 C C . ASP A 1 272 ? 23.594 -17.062 5.004 1 76.56 272 ASP A C 1
ATOM 2140 O O . ASP A 1 272 ? 24.047 -18.141 5.363 1 76.56 272 ASP A O 1
ATOM 2144 N N . THR A 1 273 ? 22.312 -16.812 4.801 1 78.75 273 THR A N 1
ATOM 2145 C CA . THR A 1 273 ? 21.406 -17.766 5.445 1 78.75 273 THR A CA 1
ATOM 2146 C C . THR A 1 273 ? 20.453 -18.375 4.426 1 78.75 273 THR A C 1
ATOM 2148 O O . THR A 1 273 ? 19.844 -19.406 4.684 1 78.75 273 THR A O 1
ATOM 2151 N N . VAL A 1 274 ? 20.453 -17.844 3.291 1 87.88 274 VAL A N 1
ATOM 2152 C CA . VAL A 1 274 ? 19.422 -18.25 2.348 1 87.88 274 VAL A CA 1
ATOM 2153 C C . VAL A 1 274 ? 19.938 -19.406 1.481 1 87.88 274 VAL A C 1
ATOM 2155 O O . VAL A 1 274 ? 21.047 -19.344 0.969 1 87.88 274 VAL A O 1
ATOM 2158 N N . PRO A 1 275 ? 19.172 -20.484 1.34 1 92.94 275 PRO A N 1
ATOM 2159 C CA . PRO A 1 275 ? 19.547 -21.547 0.403 1 92.94 275 PRO A CA 1
ATOM 2160 C C . PRO A 1 275 ? 19.656 -21.047 -1.036 1 92.94 275 PRO A C 1
ATOM 2162 O O . PRO A 1 275 ? 18.953 -20.109 -1.428 1 92.94 275 PRO A O 1
ATOM 2165 N N . SER A 1 276 ? 20.531 -21.672 -1.746 1 94.12 276 SER A N 1
ATOM 2166 C CA . SER A 1 276 ? 20.688 -21.328 -3.156 1 94.12 276 SER A CA 1
ATOM 2167 C C . SER A 1 276 ? 19.609 -22 -4.012 1 94.12 276 SER A C 1
ATOM 2169 O O . SER A 1 276 ? 18.922 -22.906 -3.547 1 94.12 276 SER A O 1
ATOM 2171 N N . VAL A 1 277 ? 19.547 -21.547 -5.242 1 96.19 277 VAL A N 1
ATOM 2172 C CA . VAL A 1 277 ? 18.625 -22.156 -6.191 1 96.19 277 VAL A CA 1
ATOM 2173 C C . VAL A 1 277 ? 19.016 -23.625 -6.41 1 96.19 277 VAL A C 1
ATOM 2175 O O . VAL A 1 277 ? 18.141 -24.484 -6.574 1 96.19 277 VAL A O 1
ATOM 2178 N N . ASP A 1 278 ? 20.281 -23.906 -6.367 1 97.25 278 ASP A N 1
ATOM 2179 C CA . ASP A 1 278 ? 20.766 -25.281 -6.535 1 97.25 278 ASP A CA 1
ATOM 2180 C C . ASP A 1 278 ? 20.266 -26.188 -5.41 1 97.25 278 ASP A C 1
ATOM 2182 O O . ASP A 1 278 ? 19.969 -27.344 -5.645 1 97.25 278 ASP A O 1
ATOM 2186 N N . ASP A 1 279 ? 20.234 -25.609 -4.266 1 97.44 279 ASP A N 1
ATOM 2187 C CA . ASP A 1 279 ? 19.75 -26.391 -3.127 1 97.44 279 ASP A CA 1
ATOM 2188 C C . ASP A 1 279 ? 18.297 -26.812 -3.326 1 97.44 279 ASP A C 1
ATOM 2190 O O . ASP A 1 279 ? 17.938 -27.969 -3.07 1 97.44 279 ASP A O 1
ATOM 2194 N N . PHE A 1 280 ? 17.531 -25.953 -3.781 1 97.94 280 PHE A N 1
ATOM 2195 C CA . PHE A 1 280 ? 16.125 -26.266 -4.051 1 97.94 280 PHE A CA 1
ATOM 2196 C C . PHE A 1 280 ? 16 -27.25 -5.203 1 97.94 280 PHE A C 1
ATOM 2198 O O . PHE A 1 280 ? 15.219 -28.203 -5.129 1 97.94 280 PHE A O 1
ATOM 2205 N N . ALA A 1 281 ? 16.75 -26.984 -6.23 1 98.56 281 ALA A N 1
ATOM 2206 C CA . ALA A 1 281 ? 16.719 -27.844 -7.406 1 98.56 281 ALA A CA 1
ATOM 2207 C C . ALA A 1 281 ? 17.062 -29.281 -7.035 1 98.56 281 ALA A C 1
ATOM 2209 O O . ALA A 1 281 ? 16.406 -30.219 -7.488 1 98.56 281 ALA A O 1
ATOM 2210 N N . GLU A 1 282 ? 18.047 -29.391 -6.211 1 98.25 282 GLU A N 1
ATOM 2211 C CA . GLU A 1 282 ? 18.5 -30.719 -5.805 1 98.25 282 GLU A CA 1
ATOM 2212 C C . GLU A 1 282 ? 17.391 -31.484 -5.098 1 98.25 282 GLU A C 1
ATOM 2214 O O . GLU A 1 282 ? 17.078 -32.625 -5.469 1 98.25 282 GLU A O 1
ATOM 2219 N N . VAL A 1 283 ? 16.781 -30.859 -4.184 1 98.38 283 VAL A N 1
ATOM 2220 C CA . VAL A 1 283 ? 15.781 -31.531 -3.355 1 98.38 283 VAL A CA 1
ATOM 2221 C C . VAL A 1 283 ? 14.539 -31.844 -4.191 1 98.38 283 VAL A C 1
ATOM 2223 O O . VAL A 1 283 ? 14.023 -32.969 -4.145 1 98.38 283 VAL A O 1
ATOM 2226 N N . ILE A 1 284 ? 14.062 -30.969 -4.992 1 98.62 284 ILE A N 1
ATOM 2227 C CA . ILE A 1 284 ? 12.828 -31.109 -5.754 1 98.62 284 ILE A CA 1
ATOM 2228 C C . ILE A 1 284 ? 13.016 -32.156 -6.84 1 98.62 284 ILE A C 1
ATOM 2230 O O . ILE A 1 284 ? 12.219 -33.094 -6.945 1 98.62 284 ILE A O 1
ATOM 2234 N N . THR A 1 285 ? 14.078 -32.094 -7.602 1 98.38 285 THR A N 1
ATOM 2235 C CA . THR A 1 285 ? 14.273 -32.969 -8.75 1 98.38 285 THR A CA 1
ATOM 2236 C C . THR A 1 285 ? 14.602 -34.406 -8.297 1 98.38 285 THR A C 1
ATOM 2238 O O . THR A 1 285 ? 14.164 -35.375 -8.922 1 98.38 285 THR A O 1
ATOM 2241 N N . THR A 1 286 ? 15.383 -34.469 -7.188 1 98.19 286 THR A N 1
ATOM 2242 C CA . THR A 1 286 ? 15.68 -35.812 -6.648 1 98.19 286 THR A CA 1
ATOM 2243 C C . THR A 1 286 ? 14.398 -36.5 -6.211 1 98.19 286 THR A C 1
ATOM 2245 O O . THR A 1 286 ? 14.219 -37.688 -6.469 1 98.19 286 THR A O 1
ATOM 2248 N N . THR A 1 287 ? 13.562 -35.75 -5.598 1 98.31 287 THR A N 1
ATOM 2249 C CA . THR A 1 287 ? 12.297 -36.312 -5.152 1 98.31 287 THR A CA 1
ATOM 2250 C C . THR A 1 287 ? 11.469 -36.781 -6.344 1 98.31 287 THR A C 1
ATOM 2252 O O . THR A 1 287 ? 10.922 -37.875 -6.32 1 98.31 287 THR A O 1
ATOM 2255 N N . LEU A 1 288 ? 11.367 -36.031 -7.414 1 97.94 288 LEU A N 1
ATOM 2256 C CA . LEU A 1 288 ? 10.578 -36.375 -8.594 1 97.94 288 LEU A CA 1
ATOM 2257 C C . LEU A 1 288 ? 11.156 -37.625 -9.297 1 97.94 288 LEU A C 1
ATOM 2259 O O . LEU A 1 288 ? 10.422 -38.531 -9.672 1 97.94 288 LEU A O 1
ATOM 2263 N N . LEU A 1 289 ? 12.445 -37.656 -9.414 1 97.12 289 LEU A N 1
ATOM 2264 C CA . LEU A 1 289 ? 13.117 -38.719 -10.148 1 97.12 289 LEU A CA 1
ATOM 2265 C C . LEU A 1 289 ? 13.023 -40.031 -9.406 1 97.12 289 LEU A C 1
ATOM 2267 O O . LEU A 1 289 ? 12.93 -41.094 -10.031 1 97.12 289 LEU A O 1
ATOM 2271 N N . ASN A 1 290 ? 13 -39.969 -8.117 1 96.38 290 ASN A N 1
ATOM 2272 C CA . ASN A 1 290 ? 13.062 -41.188 -7.309 1 96.38 290 ASN A CA 1
ATOM 2273 C C . ASN A 1 290 ? 11.664 -41.688 -6.941 1 96.38 290 ASN A C 1
ATOM 2275 O O . ASN A 1 290 ? 11.516 -42.719 -6.309 1 96.38 290 ASN A O 1
ATOM 2279 N N . PHE A 1 291 ? 10.648 -40.969 -7.336 1 95.44 291 PHE A N 1
ATOM 2280 C CA . PHE A 1 291 ? 9.312 -41.281 -6.828 1 95.44 291 PHE A CA 1
ATOM 2281 C C . PHE A 1 291 ? 8.766 -42.531 -7.5 1 95.44 291 PHE A C 1
ATOM 2283 O O . PHE A 1 291 ? 7.891 -43.188 -6.953 1 95.44 291 PHE A O 1
ATOM 2290 N N . GLY A 1 292 ? 9.203 -42.906 -8.734 1 91.38 292 GLY A N 1
ATOM 2291 C CA . GLY A 1 292 ? 8.781 -44.156 -9.352 1 91.38 292 GLY A CA 1
ATOM 2292 C C . GLY A 1 292 ? 8.008 -43.938 -10.641 1 91.38 292 GLY A C 1
ATOM 2293 O O . GLY A 1 292 ? 7.355 -44.875 -11.133 1 91.38 292 GLY A O 1
ATOM 2294 N N . PHE A 1 293 ? 8.039 -42.75 -11.195 1 91.88 293 PHE A N 1
ATOM 2295 C CA . PHE A 1 293 ? 7.457 -42.531 -12.508 1 91.88 293 PHE A CA 1
ATOM 2296 C C . PHE A 1 293 ? 8.203 -43.312 -13.57 1 91.88 293 PHE A C 1
ATOM 2298 O O . PHE A 1 293 ? 9.43 -43.469 -13.508 1 91.88 293 PHE A O 1
ATOM 2305 N N . ALA A 1 294 ? 7.422 -43.812 -14.508 1 89.56 294 ALA A N 1
ATOM 2306 C CA . ALA A 1 294 ? 8.094 -44.312 -15.695 1 89.56 294 ALA A CA 1
ATOM 2307 C C . ALA A 1 294 ? 8.781 -43.188 -16.469 1 89.56 294 ALA A C 1
ATOM 2309 O O . ALA A 1 294 ? 8.344 -42.031 -16.422 1 89.56 294 ALA A O 1
ATOM 2310 N N . ASN A 1 295 ? 9.82 -43.469 -17.109 1 84.56 295 ASN A N 1
ATOM 2311 C CA . ASN A 1 295 ? 10.633 -42.469 -17.781 1 84.56 295 ASN A CA 1
ATOM 2312 C C . ASN A 1 295 ? 9.797 -41.656 -18.75 1 84.56 295 ASN A C 1
ATOM 2314 O O . ASN A 1 295 ? 9.969 -40.438 -18.844 1 84.56 295 ASN A O 1
ATOM 2318 N N . ASP A 1 296 ? 8.93 -42.312 -19.344 1 87.06 296 ASP A N 1
ATOM 2319 C CA . ASP A 1 296 ? 8.117 -41.625 -20.359 1 87.06 296 ASP A CA 1
ATOM 2320 C C . ASP A 1 296 ? 6.938 -40.906 -19.703 1 87.06 296 ASP A C 1
ATOM 2322 O O . ASP A 1 296 ? 6.266 -40.094 -20.359 1 87.06 296 ASP A O 1
ATOM 2326 N N . ASP A 1 297 ? 6.836 -41.062 -18.422 1 90.62 297 ASP A N 1
ATOM 2327 C CA . ASP A 1 297 ? 5.676 -40.531 -17.719 1 90.62 297 ASP A CA 1
ATOM 2328 C C . ASP A 1 297 ? 6.102 -39.438 -16.734 1 90.62 297 ASP A C 1
ATOM 2330 O O . ASP A 1 297 ? 5.297 -39 -15.906 1 90.62 297 ASP A O 1
ATOM 2334 N N . LEU A 1 298 ? 7.336 -39 -16.859 1 94.69 298 LEU A N 1
ATOM 2335 C CA . LEU A 1 298 ? 7.797 -37.938 -15.969 1 94.69 298 LEU A CA 1
ATOM 2336 C C . LEU A 1 298 ? 7.031 -36.656 -16.234 1 94.69 298 LEU A C 1
ATOM 2338 O O . LEU A 1 298 ? 6.938 -36.188 -17.375 1 94.69 298 LEU A O 1
ATOM 2342 N N . PRO A 1 299 ? 6.496 -36.062 -15.188 1 97.75 299 PRO A N 1
ATOM 2343 C CA . PRO A 1 299 ? 5.754 -34.812 -15.406 1 97.75 299 PRO A CA 1
ATOM 2344 C C . PRO A 1 299 ? 6.668 -33.656 -15.711 1 97.75 299 PRO A C 1
ATOM 2346 O O . PRO A 1 299 ? 7.836 -33.625 -15.312 1 97.75 299 PRO A O 1
ATOM 2349 N N . LEU A 1 300 ? 6.121 -32.719 -16.5 1 98.5 300 LEU A N 1
ATOM 2350 C CA . LEU A 1 300 ? 6.77 -31.422 -16.609 1 98.5 300 LEU A CA 1
ATOM 2351 C C . LEU A 1 300 ? 6.828 -30.719 -15.266 1 98.5 300 LEU A C 1
ATOM 2353 O O . LEU A 1 300 ? 5.82 -30.641 -14.555 1 98.5 300 LEU A O 1
ATOM 2357 N N . LEU A 1 301 ? 8.016 -30.312 -14.875 1 98.81 301 LEU A N 1
ATOM 2358 C CA . LEU A 1 301 ? 8.172 -29.516 -13.656 1 98.81 301 LEU A CA 1
ATOM 2359 C C . LEU A 1 301 ? 8.023 -28.031 -13.953 1 98.81 301 LEU A C 1
ATOM 2361 O O . LEU A 1 301 ? 8.812 -27.453 -14.703 1 98.81 301 LEU A O 1
ATOM 2365 N N . ILE A 1 302 ? 7.016 -27.391 -13.359 1 98.88 302 ILE A N 1
ATOM 2366 C CA . ILE A 1 302 ? 6.805 -25.953 -13.531 1 98.88 302 ILE A CA 1
ATOM 2367 C C . ILE A 1 302 ? 7.168 -25.219 -12.242 1 98.88 302 ILE A C 1
ATOM 2369 O O . ILE A 1 302 ? 6.836 -25.672 -11.141 1 98.88 302 ILE A O 1
ATOM 2373 N N . LEU A 1 303 ? 7.906 -24.156 -12.367 1 98.81 303 LEU A N 1
ATOM 2374 C CA . LEU A 1 303 ? 8.273 -23.281 -11.266 1 98.81 303 LEU A CA 1
ATOM 2375 C C . LEU A 1 303 ? 7.82 -21.844 -11.531 1 98.81 303 LEU A C 1
ATOM 2377 O O . LEU A 1 303 ? 7.961 -21.344 -12.656 1 98.81 303 LEU A O 1
ATOM 2381 N N . GLU A 1 304 ? 7.281 -21.156 -10.477 1 98.38 304 GLU A N 1
ATOM 2382 C CA . GLU A 1 304 ? 6.715 -19.812 -10.609 1 98.38 304 GLU A CA 1
ATOM 2383 C C . GLU A 1 304 ? 7.504 -18.797 -9.797 1 98.38 304 GLU A C 1
ATOM 2385 O O . GLU A 1 304 ? 6.953 -17.781 -9.359 1 98.38 304 GLU A O 1
ATOM 2390 N N . SER A 1 305 ? 8.711 -19 -9.555 1 95.44 305 SER A N 1
ATOM 2391 C CA . SER A 1 305 ? 9.5 -18.141 -8.68 1 95.44 305 SER A CA 1
ATOM 2392 C C . SER A 1 305 ? 9.562 -16.719 -9.203 1 95.44 305 SER A C 1
ATOM 2394 O O . SER A 1 305 ? 9.727 -16.5 -10.406 1 95.44 305 SER A O 1
ATOM 2396 N N . GLY A 1 306 ? 9.398 -15.727 -8.289 1 96.81 306 GLY A N 1
ATOM 2397 C CA . GLY A 1 306 ? 9.461 -14.312 -8.633 1 96.81 306 GLY A CA 1
ATOM 2398 C C . GLY A 1 306 ? 10.633 -13.594 -7.98 1 96.81 306 GLY A C 1
ATOM 2399 O O . GLY A 1 306 ? 11.641 -13.312 -8.633 1 96.81 306 GLY A O 1
ATOM 2400 N N . ARG A 1 307 ? 10.656 -13.562 -6.695 1 96.69 307 ARG A N 1
ATOM 2401 C CA . ARG A 1 307 ? 11.586 -12.773 -5.898 1 96.69 307 ARG A CA 1
ATOM 2402 C C . ARG A 1 307 ? 13.031 -13.117 -6.242 1 96.69 307 ARG A C 1
ATOM 2404 O O . ARG A 1 307 ? 13.844 -12.227 -6.516 1 96.69 307 ARG A O 1
ATOM 2411 N N . ILE A 1 308 ? 13.383 -14.359 -6.277 1 96.81 308 ILE A N 1
ATOM 2412 C CA . ILE A 1 308 ? 14.758 -14.805 -6.445 1 96.81 308 ILE A CA 1
ATOM 2413 C C . ILE A 1 308 ? 15.258 -14.414 -7.836 1 96.81 308 ILE A C 1
ATOM 2415 O O . ILE A 1 308 ? 16.469 -14.297 -8.055 1 96.81 308 ILE A O 1
ATOM 2419 N N . LEU A 1 309 ? 14.344 -14.148 -8.742 1 98.44 309 LEU A N 1
ATOM 2420 C CA . LEU A 1 309 ? 14.734 -13.93 -10.133 1 98.44 309 LEU A CA 1
ATOM 2421 C C . LEU A 1 309 ? 14.953 -12.445 -10.406 1 98.44 309 LEU A C 1
ATOM 2423 O O . LEU A 1 309 ? 15.523 -12.078 -11.438 1 98.44 309 LEU A O 1
ATOM 2427 N N . ILE A 1 310 ? 14.523 -11.555 -9.453 1 98.75 310 ILE A N 1
ATOM 2428 C CA . ILE A 1 310 ? 14.586 -10.18 -9.93 1 98.75 310 ILE A CA 1
ATOM 2429 C C . ILE A 1 310 ? 14.984 -9.258 -8.773 1 98.75 310 ILE A C 1
ATOM 2431 O O . ILE A 1 310 ? 15.344 -8.102 -8.992 1 98.75 310 ILE A O 1
ATOM 2435 N N . ASP A 1 311 ? 14.883 -9.688 -7.586 1 98.12 311 ASP A N 1
ATOM 2436 C CA . ASP A 1 311 ? 15.031 -8.797 -6.441 1 98.12 311 ASP A CA 1
ATOM 2437 C C . ASP A 1 311 ? 16.375 -8.086 -6.473 1 98.12 311 ASP A C 1
ATOM 2439 O O . ASP A 1 311 ? 16.453 -6.859 -6.324 1 98.12 311 ASP A O 1
ATOM 2443 N N . ASP A 1 312 ? 17.469 -8.781 -6.734 1 97.69 312 ASP A N 1
ATOM 2444 C CA . ASP A 1 312 ? 18.828 -8.25 -6.699 1 97.69 312 ASP A CA 1
ATOM 2445 C C . ASP A 1 312 ? 19.156 -7.477 -7.977 1 97.69 312 ASP A C 1
ATOM 2447 O O . ASP A 1 312 ? 20.234 -6.91 -8.109 1 97.69 312 ASP A O 1
ATOM 2451 N N . ALA A 1 313 ? 18.156 -7.477 -8.898 1 98.81 313 ALA A N 1
ATOM 2452 C CA . ALA A 1 313 ? 18.344 -6.758 -10.156 1 98.81 313 ALA A CA 1
ATOM 2453 C C . ALA A 1 313 ? 17.75 -5.355 -10.086 1 98.81 313 ALA A C 1
ATOM 2455 O O . ALA A 1 313 ? 17.828 -4.586 -11.047 1 98.81 313 ALA A O 1
ATOM 2456 N N . GLY A 1 314 ? 17.125 -5.043 -8.984 1 98.81 314 GLY A N 1
ATOM 2457 C CA . GLY A 1 314 ? 16.469 -3.754 -8.852 1 98.81 314 GLY A CA 1
ATOM 2458 C C . GLY A 1 314 ? 17.125 -2.855 -7.82 1 98.81 314 GLY A C 1
ATOM 2459 O O . GLY A 1 314 ? 17.594 -3.33 -6.785 1 98.81 314 GLY A O 1
ATOM 2460 N N . TYR A 1 315 ? 17.094 -1.543 -8.102 1 98.88 315 TYR A N 1
ATOM 2461 C CA . TYR A 1 315 ? 17.641 -0.498 -7.238 1 98.88 315 TYR A CA 1
ATOM 2462 C C . TYR A 1 315 ? 16.672 0.684 -7.148 1 98.88 315 TYR A C 1
ATOM 2464 O O . TYR A 1 315 ? 15.961 0.986 -8.109 1 98.88 315 TYR A O 1
ATOM 2472 N N . LEU A 1 316 ? 16.641 1.268 -5.996 1 98.94 316 LEU A N 1
ATOM 2473 C CA . LEU A 1 316 ? 15.984 2.553 -5.824 1 98.94 316 LEU A CA 1
ATOM 2474 C C . LEU A 1 316 ? 16.984 3.646 -5.484 1 98.94 316 LEU A C 1
ATOM 2476 O O . LEU A 1 316 ? 17.703 3.545 -4.492 1 98.94 316 LEU A O 1
ATOM 2480 N N . LEU A 1 317 ? 17.094 4.613 -6.367 1 98.94 317 LEU A N 1
ATOM 2481 C CA . LEU A 1 317 ? 17.969 5.762 -6.148 1 98.94 317 LEU A CA 1
ATOM 2482 C C . LEU A 1 317 ? 17.188 6.93 -5.555 1 98.94 317 LEU A C 1
ATOM 2484 O O . LEU A 1 317 ? 16.062 7.207 -5.969 1 98.94 317 LEU A O 1
ATOM 2488 N N . GLY A 1 318 ? 17.766 7.535 -4.551 1 98.69 318 GLY A N 1
ATOM 2489 C CA . GLY A 1 318 ? 17.125 8.68 -3.93 1 98.69 318 GLY A CA 1
ATOM 2490 C C . GLY A 1 318 ? 18.109 9.719 -3.424 1 98.69 318 GLY A C 1
ATOM 2491 O O . GLY A 1 318 ? 19.312 9.57 -3.609 1 98.69 318 GLY A O 1
ATOM 2492 N N . SER A 1 319 ? 17.562 10.766 -2.836 1 98.56 319 SER A N 1
ATOM 2493 C CA . SER A 1 319 ? 18.359 11.875 -2.307 1 98.56 319 SER A CA 1
ATOM 2494 C C . SER A 1 319 ? 18.031 12.133 -0.839 1 98.56 319 SER A C 1
ATOM 2496 O O . SER A 1 319 ? 16.891 11.945 -0.407 1 98.56 319 SER A O 1
ATOM 2498 N N . VAL A 1 320 ? 19.062 12.586 -0.159 1 98.31 320 VAL A N 1
ATOM 2499 C CA . VAL A 1 320 ? 18.875 13.016 1.219 1 98.31 320 VAL A CA 1
ATOM 2500 C C . VAL A 1 320 ? 18.203 14.398 1.234 1 98.31 320 VAL A C 1
ATOM 2502 O O . VAL A 1 320 ? 18.641 15.305 0.516 1 98.31 320 VAL A O 1
ATOM 2505 N N . VAL A 1 321 ? 17.125 14.484 2.045 1 98.06 321 VAL A N 1
ATOM 2506 C CA . VAL A 1 321 ? 16.375 15.734 2.172 1 98.06 321 VAL A CA 1
ATOM 2507 C C . VAL A 1 321 ? 16.906 16.547 3.352 1 98.06 321 VAL A C 1
ATOM 2509 O O . VAL A 1 321 ? 17.141 17.75 3.232 1 98.06 321 VAL A O 1
ATOM 2512 N N . ALA A 1 322 ? 17.141 15.852 4.465 1 97.81 322 ALA A N 1
ATOM 2513 C CA . ALA A 1 322 ? 17.562 16.531 5.684 1 97.81 322 ALA A CA 1
ATOM 2514 C C . ALA A 1 322 ? 18.172 15.555 6.684 1 97.81 322 ALA A C 1
ATOM 2516 O O . ALA A 1 322 ? 17.922 14.352 6.609 1 97.81 322 ALA A O 1
ATOM 2517 N N . ASN A 1 323 ? 19 16.125 7.52 1 96.75 323 ASN A N 1
ATOM 2518 C CA . ASN A 1 323 ? 19.5 15.43 8.703 1 96.75 323 ASN A CA 1
ATOM 2519 C C . ASN A 1 323 ? 19.047 16.109 9.984 1 96.75 323 ASN A C 1
ATOM 2521 O O . ASN A 1 323 ? 18.938 17.328 10.039 1 96.75 323 ASN A O 1
ATOM 2525 N N . LYS A 1 324 ? 18.734 15.281 10.945 1 95.56 324 LYS A N 1
ATOM 2526 C CA . LYS A 1 324 ? 18.375 15.867 12.234 1 95.56 324 LYS A CA 1
ATOM 2527 C C . LYS A 1 324 ? 18.719 14.914 13.383 1 95.56 324 LYS A C 1
ATOM 2529 O O . LYS A 1 324 ? 19.156 13.789 13.148 1 95.56 324 LYS A O 1
ATOM 2534 N N . ARG A 1 325 ? 18.594 15.43 14.539 1 93.88 325 ARG A N 1
ATOM 2535 C CA . ARG A 1 325 ? 18.672 14.609 15.75 1 93.88 325 ARG A CA 1
ATOM 2536 C C . ARG A 1 325 ? 17.312 14.484 16.422 1 93.88 325 ARG A C 1
ATOM 2538 O O . ARG A 1 325 ? 16.594 15.477 16.562 1 93.88 325 ARG A O 1
ATOM 2545 N N . LEU A 1 326 ? 17 13.305 16.781 1 94.31 326 LEU A N 1
ATOM 2546 C CA . LEU A 1 326 ? 15.75 13.055 17.484 1 94.31 326 LEU A CA 1
ATOM 2547 C C . LEU A 1 326 ? 15.844 13.5 18.938 1 94.31 326 LEU A C 1
ATOM 2549 O O . LEU A 1 326 ? 16.906 13.93 19.391 1 94.31 326 LEU A O 1
ATOM 2553 N N . SER A 1 327 ? 14.719 13.43 19.609 1 89.88 327 SER A N 1
ATOM 2554 C CA . SER A 1 327 ? 14.656 13.93 20.969 1 89.88 327 SER A CA 1
ATOM 2555 C C . SER A 1 327 ? 15.594 13.156 21.891 1 89.88 327 SER A C 1
ATOM 2557 O O . SER A 1 327 ? 16.094 13.695 22.875 1 89.88 327 SER A O 1
ATOM 2559 N N . ASP A 1 328 ? 15.891 11.914 21.516 1 89.38 328 ASP A N 1
ATOM 2560 C CA . ASP A 1 328 ? 16.766 11.086 22.328 1 89.38 328 ASP A CA 1
ATOM 2561 C C . ASP A 1 328 ? 18.219 11.219 21.891 1 89.38 328 ASP A C 1
ATOM 2563 O O . ASP A 1 328 ? 19.094 10.523 22.406 1 89.38 328 ASP A O 1
ATOM 2567 N N . GLY A 1 329 ? 18.453 11.984 20.875 1 92.31 329 GLY A N 1
ATOM 2568 C CA . GLY A 1 329 ? 19.797 12.25 20.422 1 92.31 329 GLY A CA 1
ATOM 2569 C C . GLY A 1 329 ? 20.203 11.406 19.219 1 92.31 329 GLY A C 1
ATOM 2570 O O . GLY A 1 329 ? 21.234 11.664 18.594 1 92.31 329 GLY A O 1
ATOM 2571 N N . LYS A 1 330 ? 19.438 10.492 18.938 1 94.06 330 LYS A N 1
ATOM 2572 C CA . LYS A 1 330 ? 19.75 9.625 17.797 1 94.06 330 LYS A CA 1
ATOM 2573 C C . LYS A 1 330 ? 19.688 10.398 16.484 1 94.06 330 LYS A C 1
ATOM 2575 O O . LYS A 1 330 ? 18.812 11.242 16.297 1 94.06 330 LYS A O 1
ATOM 2580 N N . ARG A 1 331 ? 20.609 10.062 15.617 1 95.81 331 ARG A N 1
ATOM 2581 C CA . ARG A 1 331 ? 20.625 10.695 14.305 1 95.81 331 ARG A CA 1
ATOM 2582 C C . ARG A 1 331 ? 19.516 10.156 13.414 1 95.81 331 ARG A C 1
ATOM 2584 O O . ARG A 1 331 ? 19.172 8.977 13.484 1 95.81 331 ARG A O 1
ATOM 2591 N N . ALA A 1 332 ? 18.984 11.062 12.648 1 97 332 ALA A N 1
ATOM 2592 C CA . ALA A 1 332 ? 17.953 10.703 11.68 1 97 332 ALA A CA 1
ATOM 2593 C C . ALA A 1 332 ? 18.203 11.375 10.336 1 97 332 ALA A C 1
ATOM 2595 O O . ALA A 1 332 ? 18.625 12.539 10.281 1 97 332 ALA A O 1
ATOM 2596 N N . THR A 1 333 ? 18.031 10.617 9.328 1 97.88 333 THR A N 1
ATOM 2597 C CA . THR A 1 333 ? 18.109 11.117 7.965 1 97.88 333 THR A CA 1
ATOM 2598 C C . THR A 1 333 ? 16.766 10.969 7.25 1 97.88 333 THR A C 1
ATOM 2600 O O . THR A 1 333 ? 16.125 9.914 7.332 1 97.88 333 THR A O 1
ATOM 2603 N N . ILE A 1 334 ? 16.328 12.023 6.602 1 98.25 334 ILE A N 1
ATOM 2604 C CA . ILE A 1 334 ? 15.117 12 5.797 1 98.25 334 ILE A CA 1
ATOM 2605 C C . ILE A 1 334 ? 15.477 11.914 4.316 1 98.25 334 ILE A C 1
ATOM 2607 O O . ILE A 1 334 ? 16.281 12.711 3.824 1 98.25 334 ILE A O 1
ATOM 2611 N N . VAL A 1 335 ? 14.922 10.945 3.639 1 98.56 335 VAL A N 1
ATOM 2612 C CA . VAL A 1 335 ? 15.164 10.789 2.209 1 98.56 335 VAL A CA 1
ATOM 2613 C C . VAL A 1 335 ? 13.883 11.062 1.432 1 98.56 335 VAL A C 1
ATOM 2615 O O . VAL A 1 335 ? 12.812 11.25 2.025 1 98.56 335 VAL A O 1
ATOM 2618 N N . ASP A 1 336 ? 13.961 11.078 0.095 1 98.44 336 ASP A N 1
ATOM 2619 C CA . ASP A 1 336 ? 12.836 11.539 -0.708 1 98.44 336 ASP A CA 1
ATOM 2620 C C . ASP A 1 336 ? 12 10.359 -1.207 1 98.44 336 ASP A C 1
ATOM 2622 O O . ASP A 1 336 ? 11.195 10.508 -2.129 1 98.44 336 ASP A O 1
ATOM 2626 N N . PHE A 1 337 ? 12.211 9.18 -0.718 1 98.56 337 PHE A N 1
ATOM 2627 C CA . PHE A 1 337 ? 11.367 8.016 -0.979 1 98.56 337 PHE A CA 1
ATOM 2628 C C . PHE A 1 337 ? 10.898 7.387 0.326 1 98.56 337 PHE A C 1
ATOM 2630 O O . PHE A 1 337 ? 11.633 7.375 1.318 1 98.56 337 PHE A O 1
ATOM 2637 N N . GLY A 1 338 ? 9.672 6.953 0.346 1 98.44 338 GLY A N 1
ATOM 2638 C CA . GLY A 1 338 ? 9.094 6.387 1.556 1 98.44 338 GLY A CA 1
ATOM 2639 C C . GLY A 1 338 ? 8.492 5.012 1.343 1 98.44 338 GLY A C 1
ATOM 2640 O O . GLY A 1 338 ? 8.703 4.391 0.298 1 98.44 338 GLY A O 1
ATOM 2641 N N . VAL A 1 339 ? 7.777 4.562 2.293 1 97.81 339 VAL A N 1
ATOM 2642 C CA . VAL A 1 339 ? 7.195 3.225 2.285 1 97.81 339 VAL A CA 1
ATOM 2643 C C . VAL A 1 339 ? 6.105 3.139 1.22 1 97.81 339 VAL A C 1
ATOM 2645 O O . VAL A 1 339 ? 5.695 2.045 0.831 1 97.81 339 VAL A O 1
ATOM 2648 N N . ASN A 1 340 ? 5.609 4.266 0.72 1 97.75 340 ASN A N 1
ATOM 2649 C CA . ASN A 1 340 ? 4.648 4.258 -0.377 1 97.75 340 ASN A CA 1
ATOM 2650 C C . ASN A 1 340 ? 5.258 3.691 -1.654 1 97.75 340 ASN A C 1
ATOM 2652 O O . ASN A 1 340 ? 4.543 3.15 -2.5 1 97.75 340 ASN A O 1
ATOM 2656 N N . LEU A 1 341 ? 6.578 3.809 -1.8 1 98.19 341 LEU A N 1
ATOM 2657 C CA . LEU A 1 341 ? 7.301 3.287 -2.953 1 98.19 341 LEU A CA 1
ATOM 2658 C C . LEU A 1 341 ? 8.023 1.99 -2.6 1 98.19 341 LEU A C 1
ATOM 2660 O O . LEU A 1 341 ? 8.18 1.109 -3.449 1 98.19 341 LEU A O 1
ATOM 2664 N N . LEU A 1 342 ? 8.453 2.006 -1.371 1 97.88 342 LEU A N 1
ATOM 2665 C CA . LEU A 1 342 ? 9.242 0.882 -0.869 1 97.88 342 LEU A CA 1
ATOM 2666 C C . LEU A 1 342 ? 8.453 0.102 0.181 1 97.88 342 LEU A C 1
ATOM 2668 O O . LEU A 1 342 ? 8.891 -0.004 1.331 1 97.88 342 LEU A O 1
ATOM 2672 N N . PHE A 1 343 ? 7.422 -0.521 -0.292 1 96.12 343 PHE A N 1
ATOM 2673 C CA . PHE A 1 343 ? 6.5 -1.23 0.589 1 96.12 343 PHE A CA 1
ATOM 2674 C C . PHE A 1 343 ? 7.219 -2.35 1.332 1 96.12 343 PHE A C 1
ATOM 2676 O O . PHE A 1 343 ? 6.902 -2.637 2.488 1 96.12 343 PHE A O 1
ATOM 2683 N N . THR A 1 344 ? 8.188 -2.918 0.787 1 96.44 344 THR A N 1
ATOM 2684 C CA . THR A 1 344 ? 8.883 -4.074 1.339 1 96.44 344 THR A CA 1
ATOM 2685 C C . THR A 1 344 ? 9.734 -3.67 2.537 1 96.44 344 THR A C 1
ATOM 2687 O O . THR A 1 344 ? 10.211 -4.527 3.283 1 96.44 344 THR A O 1
ATOM 2690 N N . SER A 1 345 ? 9.867 -2.381 2.787 1 96.38 345 SER A N 1
ATOM 2691 C CA . SER A 1 345 ? 10.602 -1.93 3.967 1 96.38 345 SER A CA 1
ATOM 2692 C C . SER A 1 345 ? 9.875 -2.322 5.25 1 96.38 345 SER A C 1
ATOM 2694 O O . SER A 1 345 ? 10.461 -2.293 6.332 1 96.38 345 SER A O 1
ATOM 2696 N N . PHE A 1 346 ? 8.648 -2.656 5.117 1 93.5 346 PHE A N 1
ATOM 2697 C CA . PHE A 1 346 ? 7.918 -3.135 6.289 1 93.5 346 PHE A CA 1
ATOM 2698 C C . PHE A 1 346 ? 8.438 -4.5 6.727 1 93.5 346 PHE A C 1
ATOM 2700 O O . PHE A 1 346 ? 8.273 -4.891 7.883 1 93.5 346 PHE A O 1
ATOM 2707 N N . TRP A 1 347 ? 9.141 -5.184 5.789 1 93.38 347 TRP A N 1
ATOM 2708 C CA . TRP A 1 347 ? 9.508 -6.562 6.102 1 93.38 347 TRP A CA 1
ATOM 2709 C C . TRP A 1 347 ? 11.023 -6.75 6.039 1 93.38 347 TRP A C 1
ATOM 2711 O O . TRP A 1 347 ? 11.562 -7.68 6.637 1 93.38 347 TRP A O 1
ATOM 2721 N N . TYR A 1 348 ? 11.688 -5.855 5.285 1 94.56 348 TYR A N 1
ATOM 2722 C CA . TYR A 1 348 ? 13.102 -6.102 5.031 1 94.56 348 TYR A CA 1
ATOM 2723 C C . TYR A 1 348 ? 13.961 -4.949 5.543 1 94.56 348 TYR A C 1
ATOM 2725 O O . TYR A 1 348 ? 13.547 -3.789 5.488 1 94.56 348 TYR A O 1
ATOM 2733 N N . ASP A 1 349 ? 15.109 -5.312 6.016 1 94.75 349 ASP A N 1
ATOM 2734 C CA . ASP A 1 349 ? 16.172 -4.348 6.273 1 94.75 349 ASP A CA 1
ATOM 2735 C C . ASP A 1 349 ? 17.047 -4.148 5.039 1 94.75 349 ASP A C 1
ATOM 2737 O O . ASP A 1 349 ? 18.156 -4.688 4.961 1 94.75 349 ASP A O 1
ATOM 2741 N N . HIS A 1 350 ? 16.562 -3.338 4.176 1 96.56 350 HIS A N 1
ATOM 2742 C CA . HIS A 1 350 ? 17.234 -3.117 2.904 1 96.56 350 HIS A CA 1
ATOM 2743 C C . HIS A 1 350 ? 18.625 -2.525 3.117 1 96.56 350 HIS A C 1
ATOM 2745 O O . HIS A 1 350 ? 18.828 -1.688 4 1 96.56 350 HIS A O 1
ATOM 2751 N N . GLN A 1 351 ? 19.578 -2.986 2.305 1 95.88 351 GLN A N 1
ATOM 2752 C CA . GLN A 1 351 ? 20.875 -2.334 2.238 1 95.88 351 GLN A CA 1
ATOM 2753 C C . GLN A 1 351 ? 20.766 -0.957 1.591 1 95.88 351 GLN A C 1
ATOM 2755 O O . GLN A 1 351 ? 20.062 -0.788 0.591 1 95.88 351 GLN A O 1
ATOM 2760 N N . ILE A 1 352 ? 21.406 0.012 2.209 1 97.19 352 ILE A N 1
ATOM 2761 C CA . ILE A 1 352 ? 21.484 1.367 1.674 1 97.19 352 ILE A CA 1
ATOM 2762 C C . ILE A 1 352 ? 22.953 1.797 1.573 1 97.19 352 ILE A C 1
ATOM 2764 O O . ILE A 1 352 ? 23.719 1.653 2.531 1 97.19 352 ILE A O 1
ATOM 2768 N N . SER A 1 353 ? 23.328 2.291 0.401 1 96.88 353 SER A N 1
ATOM 2769 C CA . SER A 1 353 ? 24.703 2.742 0.171 1 96.88 353 SER A CA 1
ATOM 2770 C C . SER A 1 353 ? 24.734 4.195 -0.293 1 96.88 353 SER A C 1
ATOM 2772 O O . SER A 1 353 ? 23.859 4.633 -1.04 1 96.88 353 SER A O 1
ATOM 2774 N N . PRO A 1 354 ? 25.797 4.91 0.17 1 96.81 354 PRO A N 1
ATOM 2775 C CA . PRO A 1 354 ? 26 6.207 -0.479 1 96.81 354 PRO A CA 1
ATOM 2776 C C . PRO A 1 354 ? 26.344 6.078 -1.962 1 96.81 354 PRO A C 1
ATOM 2778 O O . PRO A 1 354 ? 27.016 5.113 -2.363 1 96.81 354 PRO A O 1
ATOM 2781 N N . ALA A 1 355 ? 25.938 7.051 -2.709 1 97.19 355 ALA A N 1
ATOM 2782 C CA . ALA A 1 355 ? 26.188 7 -4.148 1 97.19 355 ALA A CA 1
ATOM 2783 C C . ALA A 1 355 ? 27.422 7.809 -4.516 1 97.19 355 ALA A C 1
ATOM 2785 O O . ALA A 1 355 ? 27.75 7.969 -5.695 1 97.19 355 ALA A O 1
ATOM 2786 N N . GLN A 1 356 ? 28.078 8.484 -3.559 1 95.25 356 GLN A N 1
ATOM 2787 C CA . GLN A 1 356 ? 29.281 9.273 -3.732 1 95.25 356 GLN A CA 1
ATOM 2788 C C . GLN A 1 356 ? 30.297 8.984 -2.623 1 95.25 356 GLN A C 1
ATOM 2790 O O . GLN A 1 356 ? 29.953 8.359 -1.618 1 95.25 356 GLN A O 1
ATOM 2795 N N . GLU A 1 357 ? 31.516 9.477 -2.85 1 90.12 357 GLU A N 1
ATOM 2796 C CA . GLU A 1 357 ? 32.531 9.344 -1.812 1 90.12 357 GLU A CA 1
ATOM 2797 C C . GLU A 1 357 ? 32.094 10.047 -0.526 1 90.12 357 GLU A C 1
ATOM 2799 O O . GLU A 1 357 ? 31.359 11.023 -0.567 1 90.12 357 GLU A O 1
ATOM 2804 N N . PHE A 1 358 ? 32.5 9.406 0.521 1 85.75 358 PHE A N 1
ATOM 2805 C CA . PHE A 1 358 ? 32.094 9.945 1.813 1 85.75 358 PHE A CA 1
ATOM 2806 C C . PHE A 1 358 ? 33.25 9.844 2.824 1 85.75 358 PHE A C 1
ATOM 2808 O O . PHE A 1 358 ? 34.25 9.172 2.576 1 85.75 358 PHE A O 1
ATOM 2815 N N . THR A 1 359 ? 33 10.516 3.93 1 82.44 359 THR A N 1
ATOM 2816 C CA . THR A 1 359 ? 33.938 10.414 5.035 1 82.44 359 THR A CA 1
ATOM 2817 C C . THR A 1 359 ? 33.719 9.117 5.816 1 82.44 359 THR A C 1
ATOM 2819 O O . THR A 1 359 ? 32.594 8.703 6.031 1 82.44 359 THR A O 1
ATOM 2822 N N . PRO A 1 360 ? 34.719 8.555 6.293 1 78.06 360 PRO A N 1
ATOM 2823 C CA . PRO A 1 360 ? 34.688 7.211 6.867 1 78.06 360 PRO A CA 1
ATOM 2824 C C . PRO A 1 360 ? 33.969 7.168 8.211 1 78.06 360 PRO A C 1
ATOM 2826 O O . PRO A 1 360 ? 33.562 6.09 8.672 1 78.06 360 PRO A O 1
ATOM 2829 N N . HIS A 1 361 ? 33.594 8.258 8.711 1 86.5 361 HIS A N 1
ATOM 2830 C CA . HIS A 1 361 ? 32.906 8.211 10.008 1 86.5 361 HIS A CA 1
ATOM 2831 C C . HIS A 1 361 ? 31.453 7.789 9.852 1 86.5 361 HIS A C 1
ATOM 2833 O O . HIS A 1 361 ? 30.688 8.43 9.125 1 86.5 361 HIS A O 1
ATOM 2839 N N . VAL A 1 362 ? 31.172 6.648 10.492 1 89.19 362 VAL A N 1
ATOM 2840 C CA . VAL A 1 362 ? 29.812 6.109 10.414 1 89.19 362 VAL A CA 1
ATOM 2841 C C . VAL A 1 362 ? 29.125 6.23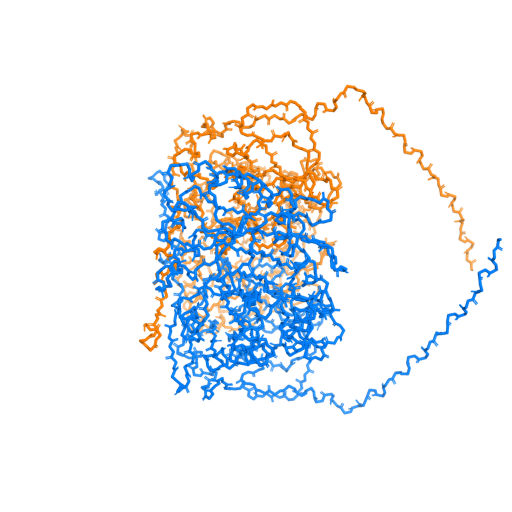8 11.773 1 89.19 362 VAL A C 1
ATOM 2843 O O . VAL A 1 362 ? 29.781 6.203 12.812 1 89.19 362 VAL A O 1
ATOM 2846 N N . GLU A 1 363 ? 27.875 6.438 11.719 1 91.62 363 GLU A N 1
ATOM 2847 C CA . GLU A 1 363 ? 27.031 6.52 12.898 1 91.62 363 GLU A CA 1
ATOM 2848 C C . GLU A 1 363 ? 25.719 5.758 12.703 1 91.62 363 GLU A C 1
ATOM 2850 O O . GLU A 1 363 ? 25.203 5.672 11.586 1 91.62 363 GLU A O 1
ATOM 2855 N N . ASN A 1 364 ? 25.266 5.184 13.812 1 95.12 364 ASN A N 1
ATOM 2856 C CA . ASN A 1 364 ? 23.953 4.559 13.773 1 95.12 364 ASN A CA 1
ATOM 2857 C C . ASN A 1 364 ? 22.844 5.602 13.656 1 95.12 364 ASN A C 1
ATOM 2859 O O . ASN A 1 364 ? 22.844 6.602 14.375 1 95.12 364 ASN A O 1
ATOM 2863 N N . MET A 1 365 ? 21.984 5.379 12.742 1 96.62 365 MET A N 1
ATOM 2864 C CA . MET A 1 365 ? 20.922 6.367 12.523 1 96.62 365 MET A CA 1
ATOM 2865 C C . MET A 1 365 ? 19.641 5.695 12.055 1 96.62 365 MET A C 1
ATOM 2867 O O . MET A 1 365 ? 19.641 4.512 11.711 1 96.62 365 MET A O 1
ATOM 2871 N N . THR A 1 366 ? 18.547 6.426 12.133 1 97.38 366 THR A N 1
ATOM 2872 C CA . THR A 1 366 ? 17.266 6.051 11.516 1 97.38 366 THR A CA 1
ATOM 2873 C C . THR A 1 366 ? 17.094 6.766 10.18 1 97.38 366 THR A C 1
ATOM 2875 O O . THR A 1 366 ? 17.391 7.957 10.062 1 97.38 366 THR A O 1
ATOM 2878 N N . VAL A 1 367 ? 16.672 6.039 9.172 1 98.31 367 VAL A N 1
ATOM 2879 C CA . VAL A 1 367 ? 16.359 6.637 7.879 1 98.31 367 VAL A CA 1
ATOM 2880 C C . VAL A 1 367 ? 14.836 6.715 7.703 1 98.31 367 VAL A C 1
ATOM 2882 O O . VAL A 1 367 ? 14.148 5.691 7.707 1 98.31 367 VAL A O 1
ATOM 2885 N N . TYR A 1 368 ? 14.328 7.953 7.578 1 98.31 368 TYR A N 1
ATOM 2886 C CA . TYR A 1 368 ? 12.898 8.203 7.387 1 98.31 368 TYR A CA 1
ATOM 2887 C C . TYR A 1 368 ? 12.609 8.578 5.938 1 98.31 368 TYR A C 1
ATOM 2889 O O . TYR A 1 368 ? 13.461 9.133 5.246 1 98.31 368 TYR A O 1
ATOM 2897 N N . GLY A 1 369 ? 11.344 8.203 5.527 1 98.44 369 GLY A N 1
ATOM 2898 C CA . GLY A 1 369 ? 10.859 8.711 4.25 1 98.44 369 GLY A CA 1
ATOM 2899 C C . GLY A 1 369 ? 10.258 10.094 4.344 1 98.44 369 GLY A C 1
ATOM 2900 O O . GLY A 1 369 ? 10.273 10.719 5.406 1 98.44 369 GLY A O 1
ATOM 2901 N N . PRO A 1 370 ? 9.719 10.586 3.236 1 98 370 PRO A N 1
ATOM 2902 C CA . PRO A 1 370 ? 9.234 11.969 3.139 1 98 370 PRO A CA 1
ATOM 2903 C C . PRO A 1 370 ? 7.77 12.117 3.539 1 98 370 PRO A C 1
ATOM 2905 O O . PRO A 1 370 ? 7.23 13.227 3.535 1 98 370 PRO A O 1
ATOM 2908 N N . LEU A 1 371 ? 7.105 11.055 3.854 1 97.62 371 LEU A N 1
ATOM 2909 C CA . LEU A 1 371 ? 5.668 11.102 4.102 1 97.62 371 LEU A CA 1
ATOM 2910 C C . LEU A 1 371 ? 5.375 11.648 5.496 1 97.62 371 LEU A C 1
ATOM 2912 O O . LEU A 1 371 ? 6.086 11.328 6.449 1 97.62 371 LEU A O 1
ATOM 2916 N N . CYS A 1 372 ? 4.371 12.406 5.566 1 94.69 372 CYS A N 1
ATOM 2917 C CA . CYS A 1 372 ? 3.928 12.898 6.867 1 94.69 372 CYS A CA 1
ATOM 2918 C C . CYS A 1 372 ? 3.164 11.828 7.629 1 94.69 372 CYS A C 1
ATOM 2920 O O . CYS A 1 372 ? 2.014 12.031 8.016 1 94.69 372 CYS A O 1
ATOM 2922 N N . MET A 1 373 ? 3.76 10.766 7.766 1 93 373 MET A N 1
ATOM 2923 C CA . MET A 1 373 ? 3.299 9.594 8.508 1 93 373 MET A CA 1
ATOM 2924 C C . MET A 1 373 ? 4.406 9.039 9.391 1 93 373 MET A C 1
ATOM 2926 O O . MET A 1 373 ? 5.523 8.812 8.93 1 93 373 MET A O 1
ATOM 2930 N N . ASN A 1 374 ? 4.074 8.766 10.57 1 91.25 374 ASN A N 1
ATOM 2931 C CA . ASN A 1 374 ? 5.086 8.336 11.531 1 91.25 374 ASN A CA 1
ATOM 2932 C C . ASN A 1 374 ? 5.672 6.98 11.164 1 91.25 374 ASN A C 1
ATOM 2934 O O . ASN A 1 374 ? 6.816 6.68 11.508 1 91.25 374 ASN A O 1
ATOM 2938 N N . ILE A 1 375 ? 4.93 6.148 10.406 1 91.69 375 ILE A N 1
ATOM 2939 C CA . ILE A 1 375 ? 5.355 4.785 10.117 1 91.69 375 ILE A CA 1
ATOM 2940 C C . ILE A 1 375 ? 6.223 4.77 8.859 1 91.69 375 ILE A C 1
ATOM 2942 O O . ILE A 1 375 ? 6.633 3.707 8.391 1 91.69 375 ILE A O 1
ATOM 2946 N N . ASP A 1 376 ? 6.43 5.914 8.297 1 96.81 376 ASP A N 1
ATOM 2947 C CA . ASP A 1 376 ? 7.301 5.988 7.129 1 96.81 376 ASP A CA 1
ATOM 2948 C C . ASP A 1 376 ? 8.766 5.871 7.527 1 96.81 376 ASP A C 1
ATOM 2950 O O . ASP A 1 376 ? 9.539 6.82 7.367 1 96.81 376 ASP A O 1
ATOM 2954 N N . VAL A 1 377 ? 9.18 4.691 7.953 1 97.44 377 VAL A N 1
ATOM 2955 C CA . VAL A 1 377 ? 10.531 4.355 8.383 1 97.44 377 VAL A CA 1
ATOM 2956 C C . VAL A 1 377 ? 11.156 3.367 7.406 1 97.44 377 VAL A C 1
ATOM 2958 O O . VAL A 1 377 ? 10.719 2.217 7.312 1 97.44 377 VAL A O 1
ATOM 2961 N N . ILE A 1 378 ? 12.148 3.775 6.75 1 98.06 378 ILE A N 1
ATOM 2962 C CA . ILE A 1 378 ? 12.828 2.941 5.766 1 98.06 378 ILE A CA 1
ATOM 2963 C C . ILE A 1 378 ? 13.766 1.964 6.477 1 98.06 378 ILE A C 1
ATOM 2965 O O . ILE A 1 378 ? 13.766 0.767 6.18 1 98.06 378 ILE A O 1
ATOM 2969 N N . ARG A 1 379 ? 14.586 2.486 7.379 1 97.5 379 ARG A N 1
ATOM 2970 C CA . ARG A 1 379 ? 15.469 1.724 8.266 1 97.5 379 ARG A CA 1
ATOM 2971 C C . ARG A 1 379 ? 15.438 2.283 9.68 1 97.5 379 ARG A C 1
ATOM 2973 O O . ARG A 1 379 ? 15.789 3.443 9.898 1 97.5 379 ARG A O 1
ATOM 2980 N N . GLU A 1 380 ? 15.078 1.44 10.578 1 95.25 380 GLU A N 1
ATOM 2981 C CA . GLU A 1 380 ? 15.016 1.868 11.977 1 95.25 380 GLU A CA 1
ATOM 2982 C C . GLU A 1 380 ? 16.406 2.094 12.539 1 95.25 380 GLU A C 1
ATOM 2984 O O . GLU A 1 380 ? 16.609 2.957 13.398 1 95.25 380 GLU A O 1
ATOM 2989 N N . SER A 1 381 ? 17.297 1.306 12.117 1 95.12 381 SER A N 1
ATOM 2990 C CA . SER A 1 381 ? 18.688 1.356 12.586 1 95.12 381 SER A CA 1
ATOM 2991 C C . SER A 1 381 ? 19.656 0.9 11.492 1 95.12 381 SER A C 1
ATOM 2993 O O . SER A 1 381 ? 19.547 -0.223 10.992 1 95.12 381 SER A O 1
ATOM 2995 N N . ILE A 1 382 ? 20.562 1.772 11.172 1 95.06 382 ILE A N 1
ATOM 2996 C CA . ILE A 1 382 ? 21.547 1.464 10.148 1 95.06 382 ILE A CA 1
ATOM 2997 C C . ILE A 1 382 ? 22.797 2.311 10.367 1 95.06 382 ILE A C 1
ATOM 2999 O O . ILE A 1 382 ? 22.703 3.482 10.734 1 95.06 382 ILE A O 1
ATOM 3003 N N . ASN A 1 383 ? 23.906 1.745 10.188 1 93.88 383 ASN A N 1
ATOM 3004 C CA . ASN A 1 383 ? 25.172 2.49 10.219 1 93.88 383 ASN A CA 1
ATOM 3005 C C . ASN A 1 383 ? 25.5 3.086 8.852 1 93.88 383 ASN A C 1
ATOM 3007 O O . ASN A 1 383 ? 25.703 2.354 7.887 1 93.88 383 ASN A O 1
ATOM 3011 N N . LEU A 1 384 ? 25.5 4.398 8.742 1 94.19 384 LEU A N 1
ATOM 3012 C CA . LEU A 1 384 ? 25.812 5.129 7.52 1 94.19 384 LEU A CA 1
ATOM 3013 C C . LEU A 1 384 ? 26.703 6.336 7.824 1 94.19 384 LEU A C 1
ATOM 3015 O O . LEU A 1 384 ? 26.688 6.852 8.945 1 94.19 384 LEU A O 1
ATOM 3019 N N . PRO A 1 385 ? 27.531 6.664 6.852 1 93.19 385 PRO A N 1
ATOM 3020 C CA . PRO A 1 385 ? 28.156 7.977 7.012 1 93.19 385 PRO A CA 1
ATOM 3021 C C . PRO A 1 385 ? 27.156 9.125 6.914 1 93.19 385 PRO A C 1
ATOM 3023 O O . PRO A 1 385 ? 26.016 8.922 6.496 1 93.19 385 PRO A O 1
ATOM 3026 N N . LEU A 1 386 ? 27.641 10.18 7.359 1 90.62 386 LEU A N 1
ATOM 3027 C CA . LEU A 1 386 ? 26.812 11.359 7.152 1 90.62 386 LEU A CA 1
ATOM 3028 C C . LEU A 1 386 ? 26.719 11.719 5.672 1 90.62 386 LEU A C 1
ATOM 3030 O O . LEU A 1 386 ? 27.75 11.906 5.016 1 90.62 386 LEU A O 1
ATOM 3034 N N . ILE A 1 387 ? 25.562 11.664 5.215 1 94.25 387 ILE A N 1
ATOM 3035 C CA . ILE A 1 387 ? 25.297 12.062 3.838 1 94.25 387 ILE A CA 1
ATOM 3036 C C . ILE A 1 387 ? 24.594 13.414 3.818 1 94.25 387 ILE A C 1
ATOM 3038 O O . ILE A 1 387 ? 23.562 13.594 4.473 1 94.25 387 ILE A O 1
ATOM 3042 N N . ASN A 1 388 ? 25.094 14.32 3.092 1 95.25 388 ASN A N 1
ATOM 3043 C CA . ASN A 1 388 ? 24.578 15.688 3.123 1 95.25 388 ASN A CA 1
ATOM 3044 C C . ASN A 1 388 ? 23.266 15.805 2.336 1 95.25 388 ASN A C 1
ATOM 3046 O O . ASN A 1 388 ? 23.047 15.055 1.383 1 95.25 388 ASN A O 1
ATOM 3050 N N . PRO A 1 389 ? 22.453 16.781 2.754 1 96.81 389 PRO A N 1
ATOM 3051 C CA . PRO A 1 389 ? 21.281 17.062 1.928 1 96.81 389 PRO A CA 1
ATOM 3052 C C . PRO A 1 389 ? 21.625 17.312 0.461 1 96.81 389 PRO A C 1
ATOM 3054 O O . PRO A 1 389 ? 22.609 18 0.162 1 96.81 389 PRO A O 1
ATOM 3057 N N . GLY A 1 390 ? 20.828 16.641 -0.423 1 96.31 390 GLY A N 1
ATOM 3058 C CA . GLY A 1 390 ? 21.094 16.766 -1.848 1 96.31 390 GLY A CA 1
ATOM 3059 C C . GLY A 1 390 ? 21.953 15.633 -2.398 1 96.31 390 GLY A C 1
ATOM 3060 O O . GLY A 1 390 ? 21.922 15.359 -3.602 1 96.31 390 GLY A O 1
ATOM 3061 N N . GLU A 1 391 ? 22.719 15.008 -1.527 1 97.31 391 GLU A N 1
ATOM 3062 C CA . GLU A 1 391 ? 23.5 13.852 -1.967 1 97.31 391 GLU A CA 1
ATOM 3063 C C . GLU A 1 391 ? 22.625 12.617 -2.111 1 97.31 391 GLU A C 1
ATOM 3065 O O . GLU A 1 391 ? 21.484 12.602 -1.667 1 97.31 391 GLU A O 1
ATOM 3070 N N . HIS A 1 392 ? 23.234 11.602 -2.762 1 98.44 392 HIS A N 1
ATOM 3071 C CA . HIS A 1 392 ? 22.391 10.5 -3.244 1 98.44 392 HIS A CA 1
ATOM 3072 C C . HIS A 1 392 ? 22.719 9.203 -2.51 1 98.44 392 HIS A C 1
ATOM 3074 O O . HIS A 1 392 ? 23.812 9.039 -1.984 1 98.44 392 HIS A O 1
ATOM 3080 N N . VAL A 1 393 ? 21.688 8.344 -2.426 1 98.38 393 VAL A N 1
ATOM 3081 C CA . VAL A 1 393 ? 21.812 7.016 -1.846 1 98.38 393 VAL A CA 1
ATOM 3082 C C . VAL A 1 393 ? 21.203 5.98 -2.789 1 98.38 393 VAL A C 1
ATOM 3084 O O . VAL A 1 393 ? 20.391 6.316 -3.65 1 98.38 393 VAL A O 1
ATOM 3087 N N . VAL A 1 394 ? 21.641 4.715 -2.607 1 98.69 394 VAL A N 1
ATOM 3088 C CA . VAL A 1 394 ? 21.141 3.586 -3.385 1 98.69 394 VAL A CA 1
ATOM 3089 C C . VAL A 1 394 ? 20.562 2.525 -2.447 1 98.69 394 VAL A C 1
ATOM 3091 O O . VAL A 1 394 ? 21.25 2.066 -1.529 1 98.69 394 VAL A O 1
ATOM 3094 N N . VAL A 1 395 ? 19.312 2.209 -2.637 1 98.69 395 VAL A N 1
ATOM 3095 C CA . VAL A 1 395 ? 18.719 1.063 -1.957 1 98.69 395 VAL A CA 1
ATOM 3096 C C . VAL A 1 395 ? 18.828 -0.177 -2.84 1 98.69 395 VAL A C 1
ATOM 3098 O O . VAL A 1 395 ? 18.5 -0.133 -4.027 1 98.69 395 VAL A O 1
ATOM 3101 N N . HIS A 1 396 ? 19.266 -1.268 -2.188 1 97.75 396 HIS A N 1
ATOM 3102 C CA . HIS A 1 396 ? 19.531 -2.482 -2.945 1 97.75 396 HIS A CA 1
ATOM 3103 C C . HIS A 1 396 ? 18.391 -3.48 -2.814 1 97.75 396 HIS A C 1
ATOM 3105 O O . HIS A 1 396 ? 17.641 -3.457 -1.828 1 97.75 396 HIS A O 1
ATOM 3111 N N . LYS A 1 397 ? 18.234 -4.359 -3.848 1 97.56 397 LYS A N 1
ATOM 3112 C CA . LYS A 1 397 ? 17.344 -5.512 -3.863 1 97.56 397 LYS A CA 1
ATOM 3113 C C . LYS A 1 397 ? 15.891 -5.078 -3.709 1 97.56 397 LYS A C 1
ATOM 3115 O O . LYS A 1 397 ? 15.203 -5.5 -2.775 1 97.56 397 LYS A O 1
ATOM 3120 N N . VAL A 1 398 ? 15.453 -4.312 -4.699 1 98.44 398 VAL A N 1
ATOM 3121 C CA . VAL A 1 398 ? 14.086 -3.789 -4.645 1 98.44 398 VAL A CA 1
ATOM 3122 C C . VAL A 1 398 ? 13.328 -4.199 -5.902 1 98.44 398 VAL A C 1
ATOM 3124 O O . VAL A 1 398 ? 12.297 -3.613 -6.23 1 98.44 398 VAL A O 1
ATOM 3127 N N . GLY A 1 399 ? 13.797 -5.207 -6.609 1 98.62 399 GLY A N 1
ATOM 3128 C CA . GLY A 1 399 ? 13.219 -5.57 -7.895 1 98.62 399 GLY A CA 1
ATOM 3129 C C . GLY A 1 399 ? 11.867 -6.25 -7.77 1 98.62 399 GLY A C 1
ATOM 3130 O O . GLY A 1 399 ? 11.07 -6.23 -8.703 1 98.62 399 GLY A O 1
ATOM 3131 N N . ALA A 1 400 ? 11.648 -6.82 -6.648 1 98.25 400 ALA A N 1
ATOM 3132 C CA . ALA A 1 400 ? 10.422 -7.594 -6.453 1 98.25 400 ALA A CA 1
ATOM 3133 C C . ALA A 1 400 ? 9.383 -6.789 -5.684 1 98.25 400 ALA A C 1
ATOM 3135 O O . ALA A 1 400 ? 9.648 -6.305 -4.582 1 98.25 400 ALA A O 1
ATOM 3136 N N . TYR A 1 401 ? 8.164 -6.602 -6.246 1 97.69 401 TYR A N 1
ATOM 3137 C CA . TYR A 1 401 ? 6.91 -6.219 -5.613 1 97.69 401 TYR A CA 1
ATOM 3138 C C . TYR A 1 401 ? 6.844 -4.707 -5.41 1 97.69 401 TYR A C 1
ATOM 3140 O O . TYR A 1 401 ? 5.754 -4.137 -5.312 1 97.69 401 TYR A O 1
ATOM 3148 N N . ASN A 1 402 ? 7.941 -3.975 -5.359 1 98.19 402 ASN A N 1
ATOM 3149 C CA . ASN A 1 402 ? 7.906 -2.559 -5.008 1 98.19 402 ASN A CA 1
ATOM 3150 C C . ASN A 1 402 ? 7.316 -1.716 -6.137 1 98.19 402 ASN A C 1
ATOM 3152 O O . ASN A 1 402 ? 6.695 -0.683 -5.883 1 98.19 402 ASN A O 1
ATOM 3156 N N . MET A 1 403 ? 7.402 -2.156 -7.332 1 98.25 403 MET A N 1
ATOM 3157 C CA . MET A 1 403 ? 6.852 -1.419 -8.461 1 98.25 403 MET A CA 1
ATOM 3158 C C . MET A 1 403 ? 5.445 -1.9 -8.797 1 98.25 403 MET A C 1
ATOM 3160 O O . MET A 1 403 ? 4.875 -1.516 -9.82 1 98.25 403 MET A O 1
ATOM 3164 N N . THR A 1 404 ? 4.926 -2.789 -7.977 1 97.56 404 THR A N 1
ATOM 3165 C CA . THR A 1 404 ? 3.566 -3.281 -8.164 1 97.56 404 THR A CA 1
ATOM 3166 C C . THR A 1 404 ? 2.723 -3.02 -6.918 1 97.56 404 THR A C 1
ATOM 3168 O O . THR A 1 404 ? 1.562 -2.617 -7.023 1 97.56 404 THR A O 1
ATOM 3171 N N . GLN A 1 405 ? 3.32 -3.162 -5.758 1 96.94 405 GLN A N 1
ATOM 3172 C CA . GLN A 1 405 ? 2.625 -2.953 -4.492 1 96.94 405 GLN A CA 1
ATOM 3173 C C . GLN A 1 405 ? 2.74 -1.502 -4.035 1 96.94 405 GLN A C 1
ATOM 3175 O O . GLN A 1 405 ? 2.371 -1.171 -2.906 1 96.94 405 GLN A O 1
ATOM 3180 N N . TRP A 1 406 ? 3.209 -0.603 -4.824 1 97.19 406 TRP A N 1
ATOM 3181 C CA . TRP A 1 406 ? 3.418 0.783 -4.418 1 97.19 406 TRP A CA 1
ATOM 3182 C C . TRP A 1 406 ? 2.09 1.528 -4.324 1 97.19 406 TRP A C 1
ATOM 3184 O O . TRP A 1 406 ? 1.106 1.14 -4.961 1 97.19 406 TRP A O 1
ATOM 3194 N N . MET A 1 407 ? 2.082 2.559 -3.48 1 96.31 407 MET A N 1
ATOM 3195 C CA . MET A 1 407 ? 0.902 3.375 -3.211 1 96.31 407 MET A CA 1
ATOM 3196 C C . MET A 1 407 ? 0.957 4.684 -3.988 1 96.31 407 MET A C 1
ATOM 3198 O O . MET A 1 407 ? 2.031 5.113 -4.414 1 96.31 407 MET A O 1
ATOM 3202 N N . GLN A 1 408 ? -0.233 5.168 -4.211 1 92.12 408 GLN A N 1
ATOM 3203 C CA . GLN A 1 408 ? -0.368 6.531 -4.707 1 92.12 408 GLN A CA 1
ATOM 3204 C C . GLN A 1 408 ? -0.731 7.496 -3.582 1 92.12 408 GLN A C 1
ATOM 3206 O O . GLN A 1 408 ? -1.804 8.109 -3.602 1 92.12 408 GLN A O 1
ATOM 3211 N N . PHE A 1 409 ? 0.266 7.656 -2.639 1 96.62 409 PHE A N 1
ATOM 3212 C CA . PHE A 1 409 ? -0.002 8.305 -1.361 1 96.62 409 PHE A CA 1
ATOM 3213 C C . PHE A 1 409 ? 0.994 9.43 -1.108 1 96.62 409 PHE A C 1
ATOM 3215 O O . PHE A 1 409 ? 2.197 9.188 -0.998 1 96.62 409 PHE A O 1
ATOM 3222 N N . ILE A 1 410 ? 0.559 10.68 -1.061 1 97.62 410 ILE A N 1
ATOM 3223 C CA . ILE A 1 410 ? 1.258 11.906 -0.698 1 97.62 410 ILE A CA 1
ATOM 3224 C C . ILE A 1 410 ? 2.178 12.336 -1.84 1 97.62 410 ILE A C 1
ATOM 3226 O O . ILE A 1 410 ? 2.238 13.516 -2.189 1 97.62 410 ILE A O 1
ATOM 3230 N N . THR A 1 411 ? 2.848 11.367 -2.432 1 96.38 411 THR A N 1
ATOM 3231 C CA . THR A 1 411 ? 3.705 11.68 -3.572 1 96.38 411 THR A CA 1
ATOM 3232 C C . THR A 1 411 ? 3.342 10.805 -4.773 1 96.38 411 THR A C 1
ATOM 3234 O O . THR A 1 411 ? 2.709 9.758 -4.617 1 96.38 411 THR A O 1
ATOM 3237 N N . GLN A 1 412 ? 3.73 11.336 -5.934 1 96.5 412 GLN A N 1
ATOM 3238 C CA . GLN A 1 412 ? 3.52 10.586 -7.168 1 96.5 412 GLN A CA 1
ATOM 3239 C C . GLN A 1 412 ? 4.562 9.484 -7.332 1 96.5 412 GLN A C 1
ATOM 3241 O O . GLN A 1 412 ? 5.656 9.57 -6.773 1 96.5 412 GLN A O 1
ATOM 3246 N N . ARG A 1 413 ? 4.234 8.461 -8.094 1 98.12 413 ARG A N 1
ATOM 3247 C CA . ARG A 1 413 ? 5.168 7.367 -8.367 1 98.12 413 ARG A CA 1
ATOM 3248 C C . ARG A 1 413 ? 6.246 7.801 -9.352 1 98.12 413 ARG A C 1
ATOM 3250 O O . ARG A 1 413 ? 5.953 8.484 -10.336 1 98.12 413 ARG A O 1
ATOM 3257 N N . PRO A 1 414 ? 7.488 7.414 -9.117 1 98.5 414 PRO A N 1
ATOM 3258 C CA . PRO A 1 414 ? 8.609 7.879 -9.938 1 98.5 414 PRO A CA 1
ATOM 3259 C C . PRO A 1 414 ? 8.797 7.055 -11.211 1 98.5 414 PRO A C 1
ATOM 3261 O O . PRO A 1 414 ? 8.055 6.094 -11.438 1 98.5 414 PRO A O 1
ATOM 3264 N N . ALA A 1 415 ? 9.766 7.488 -12 1 98.81 415 ALA A N 1
ATOM 3265 C CA . ALA A 1 415 ? 10.141 6.773 -13.219 1 98.81 415 ALA A CA 1
ATOM 3266 C C . ALA A 1 415 ? 10.805 5.438 -12.883 1 98.81 415 ALA A C 1
ATOM 3268 O O . ALA A 1 415 ? 11.297 5.238 -11.773 1 98.81 415 ALA A O 1
ATOM 3269 N N . VAL A 1 416 ? 10.719 4.504 -13.844 1 98.94 416 VAL A N 1
ATOM 3270 C CA . VAL A 1 416 ? 11.453 3.246 -13.812 1 98.94 416 VAL A CA 1
ATOM 3271 C C . VAL A 1 416 ? 12.352 3.145 -15.047 1 98.94 416 VAL A C 1
ATOM 3273 O O . VAL A 1 416 ? 11.891 3.334 -16.172 1 98.94 416 VAL A O 1
ATOM 3276 N N . VAL A 1 417 ? 13.617 2.857 -14.789 1 98.94 417 VAL A N 1
ATOM 3277 C CA . VAL A 1 417 ? 14.617 2.832 -15.852 1 98.94 417 VAL A CA 1
ATOM 3278 C C . VAL A 1 417 ? 15.227 1.437 -15.961 1 98.94 417 VAL A C 1
ATOM 3280 O O . VAL A 1 417 ? 15.5 0.793 -14.945 1 98.94 417 VAL A O 1
ATOM 3283 N N . LEU A 1 418 ? 15.391 0.969 -17.188 1 98.94 418 LEU A N 1
ATOM 3284 C CA . LEU A 1 418 ? 16.062 -0.291 -17.469 1 98.94 418 LEU A CA 1
ATOM 3285 C C . LEU A 1 418 ? 17.422 -0.043 -18.109 1 98.94 418 LEU A C 1
ATOM 3287 O O . LEU A 1 418 ? 17.531 0.745 -19.047 1 98.94 418 LEU A O 1
ATOM 3291 N N . ILE A 1 419 ? 18.438 -0.631 -17.516 1 98.94 419 ILE A N 1
ATOM 3292 C CA . ILE A 1 419 ? 19.734 -0.665 -18.188 1 98.94 419 ILE A CA 1
ATOM 3293 C C . ILE A 1 419 ? 19.875 -1.969 -18.969 1 98.94 419 ILE A C 1
ATOM 3295 O O . ILE A 1 419 ? 19.859 -3.055 -18.391 1 98.94 419 ILE A O 1
ATOM 3299 N N . ASP A 1 420 ? 20.078 -1.859 -20.266 1 98.75 420 ASP A N 1
ATOM 3300 C CA . ASP A 1 420 ? 20.141 -3.068 -21.094 1 98.75 420 ASP A CA 1
ATOM 3301 C C . ASP A 1 420 ? 21.547 -3.682 -21.047 1 98.75 420 ASP A C 1
ATOM 3303 O O . ASP A 1 420 ? 22.422 -3.209 -20.328 1 98.75 420 ASP A O 1
ATOM 3307 N N . GLU A 1 421 ? 21.719 -4.723 -21.75 1 98.12 421 GLU A N 1
ATOM 3308 C CA . GLU A 1 421 ? 22.969 -5.473 -21.719 1 98.12 421 GLU A CA 1
ATOM 3309 C C . GLU A 1 421 ? 24.094 -4.688 -22.391 1 98.12 421 GLU A C 1
ATOM 3311 O O . GLU A 1 421 ? 25.281 -5.023 -22.234 1 98.12 421 GLU A O 1
ATOM 3316 N N . GLN A 1 422 ? 23.812 -3.619 -23.141 1 97.94 422 GLN A N 1
ATOM 3317 C CA . GLN A 1 422 ? 24.812 -2.77 -23.781 1 97.94 422 GLN A CA 1
ATOM 3318 C C . GLN A 1 422 ? 25.031 -1.477 -23.016 1 97.94 422 GLN A C 1
ATOM 3320 O O . GLN A 1 422 ? 25.578 -0.509 -23.547 1 97.94 422 GLN A O 1
ATOM 3325 N N . GLN A 1 423 ? 24.5 -1.401 -21.844 1 97.56 423 GLN A N 1
ATOM 3326 C CA . GLN A 1 423 ? 24.672 -0.286 -20.922 1 97.56 423 GLN A CA 1
ATOM 3327 C C . GLN A 1 423 ? 23.891 0.943 -21.391 1 97.56 423 GLN A C 1
ATOM 3329 O O . GLN A 1 423 ? 24.25 2.074 -21.062 1 97.56 423 GLN A O 1
ATOM 3334 N N . GLN A 1 424 ? 22.906 0.702 -22.219 1 98.38 424 GLN A N 1
ATOM 3335 C CA . GLN A 1 424 ? 22 1.776 -22.594 1 98.38 424 GLN A CA 1
ATOM 3336 C C . GLN A 1 424 ? 20.828 1.859 -21.609 1 98.38 424 GLN A C 1
ATOM 3338 O O . GLN A 1 424 ? 20.312 0.833 -21.172 1 98.38 424 GLN A O 1
ATOM 3343 N N . THR A 1 425 ? 20.453 3.137 -21.328 1 98.75 425 THR A N 1
ATOM 3344 C CA . THR A 1 425 ? 19.344 3.344 -20.406 1 98.75 425 THR A CA 1
ATOM 3345 C C . THR A 1 425 ? 18.031 3.561 -21.156 1 98.75 425 THR A C 1
ATOM 3347 O O . THR A 1 425 ? 18.016 4.219 -22.203 1 98.75 425 THR A O 1
ATOM 3350 N N . HIS A 1 426 ? 16.969 2.869 -20.672 1 98.88 426 HIS A N 1
ATOM 3351 C CA . HIS A 1 426 ? 15.641 2.982 -21.25 1 98.88 426 HIS A CA 1
ATOM 3352 C C . HIS A 1 426 ? 14.609 3.359 -20.203 1 98.88 426 HIS A C 1
ATOM 3354 O O . HIS A 1 426 ? 14.492 2.689 -19.172 1 98.88 426 HIS A O 1
ATOM 3360 N N . LEU A 1 427 ? 13.898 4.465 -20.438 1 98.88 427 LEU A N 1
ATOM 3361 C CA . LEU A 1 427 ? 12.742 4.789 -19.609 1 98.88 427 LEU A CA 1
ATOM 3362 C C . LEU A 1 427 ? 11.594 3.814 -19.875 1 98.88 427 LEU A C 1
ATOM 3364 O O . LEU A 1 427 ? 10.945 3.883 -20.922 1 98.88 427 LEU A O 1
ATOM 3368 N N . ILE A 1 428 ? 11.359 2.939 -18.922 1 98.94 428 ILE A N 1
ATOM 3369 C CA . ILE A 1 428 ? 10.359 1.914 -19.219 1 98.94 428 ILE A CA 1
ATOM 3370 C C . ILE A 1 428 ? 9.047 2.258 -18.516 1 98.94 428 ILE A C 1
ATOM 3372 O O . ILE A 1 428 ? 8.008 1.645 -18.797 1 98.94 428 ILE A O 1
ATOM 3376 N N . ARG A 1 429 ? 9.023 3.174 -17.641 1 98.81 429 ARG A N 1
ATOM 3377 C CA . ARG A 1 429 ? 7.824 3.801 -17.109 1 98.81 429 ARG A CA 1
ATOM 3378 C C . ARG A 1 429 ? 8.078 5.266 -16.766 1 98.81 429 ARG A C 1
ATOM 3380 O O . ARG A 1 429 ? 9.008 5.586 -16.016 1 98.81 429 ARG A O 1
ATOM 3387 N N . THR A 1 430 ? 7.285 6.16 -17.266 1 98.69 430 THR A N 1
ATOM 3388 C CA . THR A 1 430 ? 7.445 7.582 -16.984 1 98.69 430 THR A CA 1
ATOM 3389 C C . THR A 1 430 ? 6.965 7.91 -15.57 1 98.69 430 THR A C 1
ATOM 3391 O O . THR A 1 430 ? 6.105 7.211 -15.023 1 98.69 430 THR A O 1
ATOM 3394 N N . ALA A 1 431 ? 7.57 8.898 -14.992 1 98.38 431 ALA A N 1
ATOM 3395 C CA . ALA A 1 431 ? 7.051 9.414 -13.727 1 98.38 431 ALA A CA 1
ATOM 3396 C C . ALA A 1 431 ? 5.605 9.883 -13.875 1 98.38 431 ALA A C 1
ATOM 3398 O O . ALA A 1 431 ? 5.223 10.414 -14.922 1 98.38 431 ALA A O 1
ATOM 3399 N N . GLU A 1 432 ? 4.836 9.695 -12.812 1 97.94 432 GLU A N 1
ATOM 3400 C CA . GLU A 1 432 ? 3.453 10.164 -12.828 1 97.94 432 GLU A CA 1
ATOM 3401 C C . GLU A 1 432 ? 3.383 11.688 -12.773 1 97.94 432 GLU A C 1
ATOM 3403 O O . GLU A 1 432 ? 4.266 12.336 -12.211 1 97.94 432 GLU A O 1
ATOM 3408 N N . THR A 1 433 ? 2.322 12.195 -13.375 1 97.12 433 THR A N 1
ATOM 3409 C CA . THR A 1 433 ? 1.989 13.617 -13.312 1 97.12 433 THR A CA 1
ATOM 3410 C C . THR A 1 433 ? 0.645 13.828 -12.625 1 97.12 433 THR A C 1
ATOM 3412 O O . THR A 1 433 ? -0.128 12.883 -12.453 1 97.12 433 THR A O 1
ATOM 3415 N N . LEU A 1 434 ? 0.484 15.047 -12.242 1 97.25 434 LEU A N 1
ATOM 3416 C CA . LEU A 1 434 ? -0.812 15.391 -11.664 1 97.25 434 LEU A CA 1
ATOM 3417 C C . LEU A 1 434 ? -1.942 15.055 -12.633 1 97.25 434 LEU A C 1
ATOM 3419 O O . LEU A 1 434 ? -2.967 14.5 -12.227 1 97.25 434 LEU A O 1
ATOM 3423 N N . GLY A 1 435 ? -1.729 15.352 -13.883 1 97.44 435 GLY A N 1
ATOM 3424 C CA . GLY A 1 435 ? -2.723 15.055 -14.906 1 97.44 435 GLY A CA 1
ATOM 3425 C C . GLY A 1 435 ? -3.057 13.578 -15 1 97.44 435 GLY A C 1
ATOM 3426 O O . GLY A 1 435 ? -4.227 13.203 -15.086 1 97.44 435 GLY A O 1
ATOM 3427 N N . TYR A 1 436 ? -2.092 12.742 -14.961 1 97.56 436 TYR A N 1
ATOM 3428 C CA . TYR A 1 436 ? -2.295 11.297 -15.008 1 97.56 436 TYR A CA 1
ATOM 3429 C C . TYR A 1 436 ? -3.107 10.82 -13.805 1 97.56 436 TYR A C 1
ATOM 3431 O O . TYR A 1 436 ? -4.066 10.062 -13.961 1 97.56 436 TYR A O 1
ATOM 3439 N N . VAL A 1 437 ? -2.781 11.352 -12.602 1 97.12 437 VAL A N 1
ATOM 3440 C CA . VAL A 1 437 ? -3.418 10.883 -11.375 1 97.12 437 VAL A CA 1
ATOM 3441 C C . VAL A 1 437 ? -4.883 11.312 -11.359 1 97.12 437 VAL A C 1
ATOM 3443 O O . VAL A 1 437 ? -5.75 10.578 -10.883 1 97.12 437 VAL A O 1
ATOM 3446 N N . GLN A 1 438 ? -5.207 12.445 -11.93 1 97.12 438 GLN A N 1
ATOM 3447 C CA . GLN A 1 438 ? -6.551 13.016 -11.828 1 97.12 438 GLN A CA 1
ATOM 3448 C C . GLN A 1 438 ? -7.418 12.586 -13.008 1 97.12 438 GLN A C 1
ATOM 3450 O O . GLN A 1 438 ? -8.625 12.836 -13.023 1 97.12 438 GLN A O 1
ATOM 3455 N N . GLU A 1 439 ? -6.785 11.953 -13.977 1 97.25 439 GLU A N 1
ATOM 3456 C CA . GLU A 1 439 ? -7.48 11.617 -15.219 1 97.25 439 GLU A CA 1
ATOM 3457 C C . GLU A 1 439 ? -8.789 10.883 -14.938 1 97.25 439 GLU A C 1
ATOM 3459 O O . GLU A 1 439 ? -9.82 11.188 -15.547 1 97.25 439 GLU A O 1
ATOM 3464 N N . PRO A 1 440 ? -8.836 9.961 -13.992 1 97.88 440 PRO A N 1
ATOM 3465 C CA . PRO A 1 440 ? -10.086 9.227 -13.781 1 97.88 440 PRO A CA 1
ATOM 3466 C C . PRO A 1 440 ? -11.086 10.008 -12.93 1 97.88 440 PRO A C 1
ATOM 3468 O O . PRO A 1 440 ? -12.203 9.539 -12.703 1 97.88 440 PRO A O 1
ATOM 3471 N N . GLU A 1 441 ? -10.766 11.203 -12.422 1 98.25 441 GLU A N 1
ATOM 3472 C CA . GLU A 1 441 ? -11.617 11.93 -11.484 1 98.25 441 GLU A CA 1
ATOM 3473 C C . GLU A 1 441 ? -12.656 12.773 -12.227 1 98.25 441 GLU A C 1
ATOM 3475 O O . GLU A 1 441 ? -12.367 13.328 -13.289 1 98.25 441 GLU A O 1
ATOM 3480 N N . ASN A 1 442 ? -13.836 12.781 -11.641 1 98.31 442 ASN A N 1
ATOM 3481 C CA . ASN A 1 442 ? -14.93 13.641 -12.07 1 98.31 442 ASN A CA 1
ATOM 3482 C C . ASN A 1 442 ? -15.508 14.438 -10.906 1 98.31 442 ASN A C 1
ATOM 3484 O O . ASN A 1 442 ? -15.734 13.891 -9.82 1 98.31 442 ASN A O 1
ATOM 3488 N N . VAL A 1 443 ? -15.695 15.695 -11.156 1 98.19 443 VAL A N 1
ATOM 3489 C CA . VAL A 1 443 ? -16.297 16.547 -10.133 1 98.19 443 VAL A CA 1
ATOM 3490 C C . VAL A 1 443 ? -17.719 16.906 -10.547 1 98.19 443 VAL A C 1
ATOM 3492 O O . VAL A 1 443 ? -17.938 17.562 -11.57 1 98.19 443 VAL A O 1
ATOM 3495 N N . PRO A 1 444 ? -18.656 16.516 -9.711 1 98.12 444 PRO A N 1
ATOM 3496 C CA . PRO A 1 444 ? -20.031 16.906 -10.023 1 98.12 444 PRO A CA 1
ATOM 3497 C C . PRO A 1 444 ? -20.203 18.422 -10.156 1 98.12 444 PRO A C 1
ATOM 3499 O O . PRO A 1 444 ? -19.5 19.188 -9.5 1 98.12 444 PRO A O 1
ATOM 3502 N N . THR A 1 445 ? -21.234 18.844 -10.859 1 97.12 445 THR A N 1
ATOM 3503 C CA . THR A 1 445 ? -21.438 20.234 -11.219 1 97.12 445 THR A CA 1
ATOM 3504 C C . THR A 1 445 ? -21.625 21.094 -9.969 1 97.12 445 THR A C 1
ATOM 3506 O O . THR A 1 445 ? -21.125 22.219 -9.883 1 97.12 445 THR A O 1
ATOM 3509 N N . HIS A 1 446 ? -22.328 20.516 -9.031 1 96.88 446 HIS A N 1
ATOM 3510 C CA . HIS A 1 446 ? -22.641 21.297 -7.844 1 96.88 446 HIS A CA 1
ATOM 3511 C C . HIS A 1 446 ? -21.422 21.484 -6.957 1 96.88 446 HIS A C 1
ATOM 3513 O O . HIS A 1 446 ? -21.453 22.25 -5.988 1 96.88 446 HIS A O 1
ATOM 3519 N N . LEU A 1 447 ? -20.312 20.844 -7.312 1 97 447 LEU A N 1
ATOM 3520 C CA . LEU A 1 447 ? -19.094 20.938 -6.52 1 97 447 LEU A CA 1
ATOM 3521 C C . LEU A 1 447 ? -18.016 21.734 -7.258 1 97 447 LEU A C 1
ATOM 3523 O O . LEU A 1 447 ? -16.891 21.859 -6.773 1 97 447 LEU A O 1
ATOM 3527 N N . LYS A 1 448 ? -18.375 22.203 -8.43 1 91.94 448 LYS A N 1
ATOM 3528 C CA . LYS A 1 448 ? -17.438 23.016 -9.188 1 91.94 448 LYS A CA 1
ATOM 3529 C C . LYS A 1 448 ? -17.5 24.484 -8.742 1 91.94 448 LYS A C 1
ATOM 3531 O O . LYS A 1 448 ? -18.547 24.953 -8.297 1 91.94 448 LYS A O 1
ATOM 3536 N N . MET B 1 1 ? 15.031 -3.27 53.938 1 26.33 1 MET B N 1
ATOM 3537 C CA . MET B 1 1 ? 14.758 -4.418 53.094 1 26.33 1 MET B CA 1
ATOM 3538 C C . MET B 1 1 ? 13.281 -4.797 53.125 1 26.33 1 MET B C 1
ATOM 3540 O O . MET B 1 1 ? 12.859 -5.559 54 1 26.33 1 MET B O 1
ATOM 3544 N N . GLN B 1 2 ? 12.43 -3.893 52.719 1 28 2 GLN B N 1
ATOM 3545 C CA . GLN B 1 2 ? 11.039 -3.922 53.156 1 28 2 GLN B CA 1
ATOM 3546 C C . GLN B 1 2 ? 10.297 -5.113 52.562 1 28 2 GLN B C 1
ATOM 3548 O O . GLN B 1 2 ? 10.562 -5.508 51.406 1 28 2 GLN B O 1
ATOM 3553 N N . LYS B 1 3 ? 9.711 -5.855 53.375 1 30.48 3 LYS B N 1
ATOM 3554 C CA . LYS B 1 3 ? 8.844 -7.031 53.312 1 30.48 3 LYS B CA 1
ATOM 3555 C C . LYS B 1 3 ? 7.781 -6.879 52.219 1 30.48 3 LYS B C 1
ATOM 3557 O O . LYS B 1 3 ? 6.973 -5.953 52.281 1 30.48 3 LYS B O 1
ATOM 3562 N N . LEU B 1 4 ? 8.008 -7.332 51.031 1 30.89 4 LEU B N 1
ATOM 3563 C CA . LEU B 1 4 ? 7.121 -7.23 49.875 1 30.89 4 LEU B CA 1
ATOM 3564 C C . LEU B 1 4 ? 5.82 -7.984 50.094 1 30.89 4 LEU B C 1
ATOM 3566 O O . LEU B 1 4 ? 5.836 -9.188 50.406 1 30.89 4 LEU B O 1
ATOM 3570 N N . LYS B 1 5 ? 4.801 -7.316 50.594 1 31.25 5 LYS B N 1
ATOM 3571 C CA . LYS B 1 5 ? 3.566 -7.957 51.031 1 31.25 5 LYS B CA 1
ATOM 3572 C C . LYS B 1 5 ? 2.969 -8.82 49.938 1 31.25 5 LYS B C 1
ATOM 3574 O O . LYS B 1 5 ? 2.84 -8.383 48.781 1 31.25 5 LYS B O 1
ATOM 3579 N N . TYR B 1 6 ? 2.877 -10.109 50.031 1 34.28 6 TYR B N 1
ATOM 3580 C CA . TYR B 1 6 ? 2.404 -11.141 49.125 1 34.28 6 TYR B CA 1
ATOM 3581 C C . TYR B 1 6 ? 0.91 -10.984 48.844 1 34.28 6 TYR B C 1
ATOM 3583 O O . TYR B 1 6 ? 0.104 -11 49.781 1 34.28 6 TYR B O 1
ATOM 3591 N N . GLU B 1 7 ? 0.43 -9.977 48.094 1 32 7 GLU B N 1
ATOM 3592 C CA . GLU B 1 7 ? -1.028 -10.016 48.031 1 32 7 GLU B CA 1
ATOM 3593 C C . GLU B 1 7 ? -1.508 -11.164 47.156 1 32 7 GLU B C 1
ATOM 3595 O O . GLU B 1 7 ? -0.881 -11.477 46.125 1 32 7 GLU B O 1
ATOM 3600 N N . ARG B 1 8 ? -2.234 -12.047 47.625 1 30.75 8 ARG B N 1
ATOM 3601 C CA . ARG B 1 8 ? -2.871 -13.273 47.156 1 30.75 8 ARG B CA 1
ATOM 3602 C C . ARG B 1 8 ? -3.605 -13.023 45.844 1 30.75 8 ARG B C 1
ATOM 3604 O O . ARG B 1 8 ? -4.289 -12.008 45.688 1 30.75 8 ARG B O 1
ATOM 3611 N N . PRO B 1 9 ? -3.33 -13.773 44.844 1 32.5 9 PRO B N 1
ATOM 3612 C CA . PRO B 1 9 ? -3.873 -13.633 43.469 1 32.5 9 PRO B CA 1
ATOM 3613 C C . PRO B 1 9 ? -5.383 -13.844 43.438 1 32.5 9 PRO B C 1
ATOM 3615 O O . PRO B 1 9 ? -5.891 -14.828 43.969 1 32.5 9 PRO B O 1
ATOM 3618 N N . TYR B 1 10 ? -6.254 -12.898 43.781 1 29 10 TYR B N 1
ATOM 3619 C CA . TYR B 1 10 ? -7.684 -13.188 43.781 1 29 10 TYR B CA 1
ATOM 3620 C C . TYR B 1 10 ? -8.172 -13.578 42.406 1 29 10 TYR B C 1
ATOM 3622 O O . TYR B 1 10 ? -7.91 -12.867 41.438 1 29 10 TYR B O 1
ATOM 3630 N N . ILE B 1 11 ? -8.297 -14.836 42.156 1 28.88 11 ILE B N 1
ATOM 3631 C CA . ILE B 1 11 ? -8.891 -15.367 40.938 1 28.88 11 ILE B CA 1
ATOM 3632 C C . ILE B 1 11 ? -10.328 -14.867 40.812 1 28.88 11 ILE B C 1
ATOM 3634 O O . ILE B 1 11 ? -11.18 -15.18 41.656 1 28.88 11 ILE B O 1
ATOM 3638 N N . LYS B 1 12 ? -10.445 -13.711 40.312 1 28.58 12 LYS B N 1
ATOM 3639 C CA . LYS B 1 12 ? -11.828 -13.281 40.125 1 28.58 12 LYS B CA 1
ATOM 3640 C C . LYS B 1 12 ? -12.609 -14.297 39.312 1 28.58 12 LYS B C 1
ATOM 3642 O O . LYS B 1 12 ? -12.125 -14.773 38.281 1 28.58 12 LYS B O 1
ATOM 3647 N N . LYS B 1 13 ? -13.43 -14.914 39.938 1 29.14 13 LYS B N 1
ATOM 3648 C CA . LYS B 1 13 ? -14.391 -15.828 39.312 1 29.14 13 LYS B CA 1
ATOM 3649 C C . LYS B 1 13 ? -14.977 -15.227 38.062 1 29.14 13 LYS B C 1
ATOM 3651 O O . LYS B 1 13 ? -15.594 -14.156 38.094 1 29.14 13 LYS B O 1
ATOM 3656 N N . LEU B 1 14 ? -14.398 -15.445 36.938 1 29.53 14 LEU B N 1
ATOM 3657 C CA . LEU B 1 14 ? -14.953 -15.094 35.625 1 29.53 14 LEU B CA 1
ATOM 3658 C C . LEU B 1 14 ? -16.359 -15.664 35.469 1 29.53 14 LEU B C 1
ATOM 3660 O O . LEU B 1 14 ? -16.547 -16.875 35.5 1 29.53 14 LEU B O 1
ATOM 3664 N N . ASN B 1 15 ? -17.281 -15.117 36.25 1 27.17 15 ASN B N 1
ATOM 3665 C CA . ASN B 1 15 ? -18.641 -15.57 35.969 1 27.17 15 ASN B CA 1
ATOM 3666 C C . ASN B 1 15 ? -18.938 -15.68 34.5 1 27.17 15 ASN B C 1
ATOM 3668 O O . ASN B 1 15 ? -18.797 -14.695 33.75 1 27.17 15 ASN B O 1
ATOM 3672 N N . ALA B 1 16 ? -18.828 -16.828 34.062 1 32.56 16 ALA B N 1
ATOM 3673 C CA . ALA B 1 16 ? -19.297 -17.312 32.75 1 32.56 16 ALA B CA 1
ATOM 3674 C C . ALA B 1 16 ? -20.672 -16.781 32.406 1 32.56 16 ALA B C 1
ATOM 3676 O O . ALA B 1 16 ? -21.656 -17.062 33.125 1 32.56 16 ALA B O 1
ATOM 3677 N N . GLY B 1 17 ? -20.828 -15.539 32.094 1 30.42 17 GLY B N 1
ATOM 3678 C CA . GLY B 1 17 ? -22.141 -15.023 31.719 1 30.42 17 GLY B CA 1
ATOM 3679 C C . GLY B 1 17 ? -23.016 -16.078 31.062 1 30.42 17 GLY B C 1
ATOM 3680 O O . GLY B 1 17 ? -22.516 -17.047 30.484 1 30.42 17 GLY B O 1
ATOM 3681 N N . ILE B 1 18 ? -24.141 -16.359 31.562 1 32.53 18 ILE B N 1
ATOM 3682 C CA . ILE B 1 18 ? -25.203 -17.234 31.078 1 32.53 18 ILE B CA 1
ATOM 3683 C C . ILE B 1 18 ? -25.25 -17.188 29.547 1 32.53 18 ILE B C 1
ATOM 3685 O O . ILE B 1 18 ? -25.406 -16.125 28.953 1 32.53 18 ILE B O 1
ATOM 3689 N N . MET B 1 19 ? -24.516 -18.078 28.969 1 31.92 19 MET B N 1
ATOM 3690 C CA . MET B 1 19 ? -24.75 -18.438 27.562 1 31.92 19 MET B CA 1
ATOM 3691 C C . MET B 1 19 ? -26.25 -18.594 27.297 1 31.92 19 MET B C 1
ATOM 3693 O O . MET B 1 19 ? -26.891 -19.484 27.844 1 31.92 19 MET B O 1
ATOM 3697 N N . ASN B 1 20 ? -27.078 -17.5 27.406 1 32.09 20 ASN B N 1
ATOM 3698 C CA . ASN B 1 20 ? -28.469 -17.766 27.047 1 32.09 20 ASN B CA 1
ATOM 3699 C C . ASN B 1 20 ? -28.578 -18.781 25.906 1 32.09 20 ASN B C 1
ATOM 3701 O O . ASN B 1 20 ? -27.781 -18.75 24.969 1 32.09 20 ASN B O 1
ATOM 3705 N N . LYS B 1 21 ? -29 -19.938 26.062 1 33.44 21 LYS B N 1
ATOM 3706 C CA . LYS B 1 21 ? -29.375 -21.016 25.172 1 33.44 21 LYS B CA 1
ATOM 3707 C C . LYS B 1 21 ? -30.047 -20.484 23.906 1 33.44 21 LYS B C 1
ATOM 3709 O O . LYS B 1 21 ? -30.531 -21.266 23.078 1 33.44 21 LYS B O 1
ATOM 3714 N N . PHE B 1 22 ? -30.734 -19.344 24.062 1 35.84 22 PHE B N 1
ATOM 3715 C CA . PHE B 1 22 ? -31.25 -18.797 22.812 1 35.84 22 PHE B CA 1
ATOM 3716 C C . PHE B 1 22 ? -30.094 -18.453 21.875 1 35.84 22 PHE B C 1
ATOM 3718 O O . PHE B 1 22 ? -29.047 -18 22.312 1 35.84 22 PHE B O 1
ATOM 3725 N N . GLY B 1 23 ? -29.953 -19.047 20.797 1 35.44 23 GLY B N 1
ATOM 3726 C CA . GLY B 1 23 ? -29 -18.797 19.734 1 35.44 23 GLY B CA 1
ATOM 3727 C C . GLY B 1 23 ? -28.531 -17.344 19.688 1 35.44 23 GLY B C 1
ATOM 3728 O O . GLY B 1 23 ? -29.266 -16.438 20.078 1 35.44 23 GLY B O 1
ATOM 3729 N N . THR B 1 24 ? -27.406 -17.062 20.141 1 36.72 24 THR B N 1
ATOM 3730 C CA . THR B 1 24 ? -26.812 -15.742 20 1 36.72 24 THR B CA 1
ATOM 3731 C C . THR B 1 24 ? -27.312 -15.055 18.734 1 36.72 24 THR B C 1
ATOM 3733 O O . THR 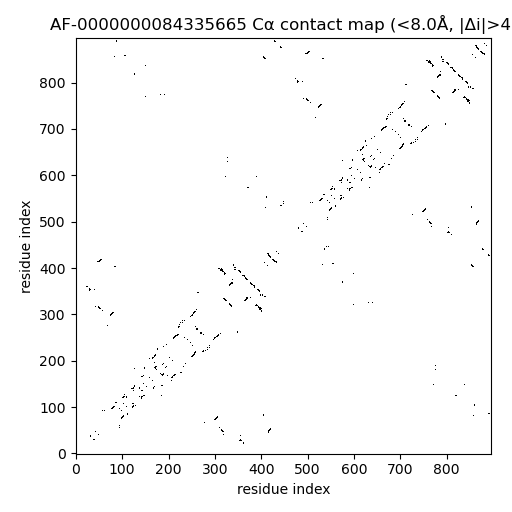B 1 24 ? -26.922 -15.406 17.625 1 36.72 24 THR B O 1
ATOM 3736 N N . ARG B 1 25 ? -28.641 -14.844 18.609 1 38.91 25 ARG B N 1
ATOM 3737 C CA . ARG B 1 25 ? -29.094 -13.945 17.547 1 38.91 25 ARG B CA 1
ATOM 3738 C C . ARG B 1 25 ? -28.125 -12.789 17.359 1 38.91 25 ARG B C 1
ATOM 3740 O O . ARG B 1 25 ? -27.953 -11.945 18.25 1 38.91 25 ARG B O 1
ATOM 3747 N N . THR B 1 26 ? -26.859 -13 16.891 1 49.41 26 THR B N 1
ATOM 3748 C CA . THR B 1 26 ? -26 -11.891 16.5 1 49.41 26 THR B CA 1
ATOM 3749 C C . THR B 1 26 ? -26.797 -10.836 15.734 1 49.41 26 THR B C 1
ATOM 3751 O O . THR B 1 26 ? -27.625 -11.172 14.883 1 49.41 26 THR B O 1
ATOM 3754 N N . ASP B 1 27 ? -27.141 -9.812 16.328 1 53.94 27 ASP B N 1
ATOM 3755 C CA . ASP B 1 27 ? -27.781 -8.578 15.891 1 53.94 27 ASP B CA 1
ATOM 3756 C C . ASP B 1 27 ? -27.219 -8.094 14.555 1 53.94 27 ASP B C 1
ATOM 3758 O O . ASP B 1 27 ? -27.078 -6.891 14.328 1 53.94 27 ASP B O 1
ATOM 3762 N N . ALA B 1 28 ? -26.75 -9.039 13.773 1 66.94 28 ALA B N 1
ATOM 3763 C CA . ALA B 1 28 ? -26.359 -8.586 12.438 1 66.94 28 ALA B CA 1
ATOM 3764 C C . ALA B 1 28 ? -27.594 -8.141 11.641 1 66.94 28 ALA B C 1
ATOM 3766 O O . ALA B 1 28 ? -28.609 -8.828 11.641 1 66.94 28 ALA B O 1
ATOM 3767 N N . GLN B 1 29 ? -27.703 -6.859 11.367 1 82.25 29 GLN B N 1
ATOM 3768 C CA . GLN B 1 29 ? -28.75 -6.316 10.5 1 82.25 29 GLN B CA 1
ATOM 3769 C C . GLN B 1 29 ? -28.203 -6.059 9.094 1 82.25 29 GLN B C 1
ATOM 3771 O O . GLN B 1 29 ? -27.047 -5.66 8.93 1 82.25 29 GLN B O 1
ATOM 3776 N N . ALA B 1 30 ? -29.109 -6.41 8.18 1 93.56 30 ALA B N 1
ATOM 3777 C CA . ALA B 1 30 ? -28.75 -6.125 6.793 1 93.56 30 ALA B CA 1
ATOM 3778 C C . ALA B 1 30 ? -28.641 -4.621 6.555 1 93.56 30 ALA B C 1
ATOM 3780 O O . ALA B 1 30 ? -29.438 -3.842 7.074 1 93.56 30 ALA B O 1
ATOM 3781 N N . PHE B 1 31 ? -27.609 -4.258 5.961 1 96.88 31 PHE B N 1
ATOM 3782 C CA . PHE B 1 31 ? -27.406 -2.879 5.539 1 96.88 31 PHE B CA 1
ATOM 3783 C C . PHE B 1 31 ? -27.672 -2.725 4.047 1 96.88 31 PHE B C 1
ATOM 3785 O O . PHE B 1 31 ? -26.766 -2.896 3.229 1 96.88 31 PHE B O 1
ATOM 3792 N N . THR B 1 32 ? -28.906 -2.312 3.707 1 97.81 32 THR B N 1
ATOM 3793 C CA . THR B 1 32 ? -29.359 -2.469 2.33 1 97.81 32 THR B CA 1
ATOM 3794 C C . THR B 1 32 ? -29.344 -1.131 1.597 1 97.81 32 THR B C 1
ATOM 3796 O O . THR B 1 32 ? -29.469 -1.084 0.373 1 97.81 32 THR B O 1
ATOM 3799 N N . HIS B 1 33 ? -29.203 -0.012 2.418 1 98.25 33 HIS B N 1
ATOM 3800 C CA . HIS B 1 33 ? -29.25 1.31 1.801 1 98.25 33 HIS B CA 1
ATOM 3801 C C . HIS B 1 33 ? -28.188 2.234 2.398 1 98.25 33 HIS B C 1
ATOM 3803 O O . HIS B 1 33 ? -27.875 2.137 3.586 1 98.25 33 HIS B O 1
ATOM 3809 N N . ILE B 1 34 ? -27.672 3.115 1.561 1 98.5 34 ILE B N 1
ATOM 3810 C CA . ILE B 1 34 ? -26.828 4.242 1.959 1 98.5 34 ILE B CA 1
ATOM 3811 C C . ILE B 1 34 ? -27.469 5.551 1.513 1 98.5 34 ILE B C 1
ATOM 3813 O O . ILE B 1 34 ? -27.641 5.793 0.314 1 98.5 34 ILE B O 1
ATOM 3817 N N . ASP B 1 35 ? -27.781 6.32 2.373 1 98.25 35 ASP B N 1
ATOM 3818 C CA . ASP B 1 35 ? -28.438 7.59 2.086 1 98.25 35 ASP B CA 1
ATOM 3819 C C . ASP B 1 35 ? -29.641 7.391 1.183 1 98.25 35 ASP B C 1
ATOM 3821 O O . ASP B 1 35 ? -29.828 8.125 0.209 1 98.25 35 ASP B O 1
ATOM 3825 N N . GLY B 1 36 ? -30.344 6.352 1.445 1 97.75 36 GLY B N 1
ATOM 3826 C CA . GLY B 1 36 ? -31.594 6.102 0.728 1 97.75 36 GLY B CA 1
ATOM 3827 C C . GLY B 1 36 ? -31.375 5.383 -0.591 1 97.75 36 GLY B C 1
ATOM 3828 O O . GLY B 1 36 ? -32.344 5.004 -1.257 1 97.75 36 GLY B O 1
ATOM 3829 N N . VAL B 1 37 ? -30.188 5.184 -1.014 1 98.62 37 VAL B N 1
ATOM 3830 C CA . VAL B 1 37 ? -29.891 4.512 -2.275 1 98.62 37 VAL B CA 1
ATOM 3831 C C . VAL B 1 37 ? -29.578 3.039 -2.016 1 98.62 37 VAL B C 1
ATOM 3833 O O . VAL B 1 37 ? -28.75 2.715 -1.153 1 98.62 37 VAL B O 1
ATOM 3836 N N . ALA B 1 38 ? -30.172 2.145 -2.76 1 98.56 38 ALA B N 1
ATOM 3837 C CA . ALA B 1 38 ? -30.016 0.707 -2.551 1 98.56 38 ALA B CA 1
ATOM 3838 C C . ALA B 1 38 ? -28.594 0.252 -2.895 1 98.56 38 ALA B C 1
ATOM 3840 O O . ALA B 1 38 ? -28.062 0.591 -3.955 1 98.56 38 ALA B O 1
ATOM 3841 N N . VAL B 1 39 ? -28.016 -0.563 -2.002 1 98.62 39 VAL B N 1
ATOM 3842 C CA . VAL B 1 39 ? -26.672 -1.103 -2.203 1 98.62 39 VAL B CA 1
ATOM 3843 C C . VAL B 1 39 ? -26.641 -1.928 -3.486 1 98.62 39 VAL B C 1
ATOM 3845 O O . VAL B 1 39 ? -25.719 -1.789 -4.293 1 98.62 39 VAL B O 1
ATOM 3848 N N . LYS B 1 40 ? -27.625 -2.713 -3.691 1 98.06 40 LYS B N 1
ATOM 3849 C CA . LYS B 1 40 ? -27.703 -3.566 -4.875 1 98.06 40 LYS B CA 1
ATOM 3850 C C . LYS B 1 40 ? -27.703 -2.734 -6.152 1 98.06 40 LYS B C 1
ATOM 3852 O O . LYS B 1 40 ? -27.078 -3.113 -7.148 1 98.06 40 LYS B O 1
ATOM 3857 N N . SER B 1 41 ? -28.359 -1.594 -6.102 1 98.38 41 SER B N 1
ATOM 3858 C CA . SER B 1 41 ? -28.406 -0.714 -7.266 1 98.38 41 SER B CA 1
ATOM 3859 C C . SER B 1 41 ? -27.047 -0.091 -7.547 1 98.38 41 SER B C 1
ATOM 3861 O O . SER B 1 41 ? -26.672 0.076 -8.703 1 98.38 41 SER B O 1
ATOM 3863 N N . LEU B 1 42 ? -26.359 0.302 -6.504 1 98.81 42 LEU B N 1
ATOM 3864 C CA . LEU B 1 42 ? -25.016 0.86 -6.645 1 98.81 42 LEU B CA 1
ATOM 3865 C C . LEU B 1 42 ? -24.062 -0.149 -7.285 1 98.81 42 LEU B C 1
ATOM 3867 O O . LEU B 1 42 ? -23.344 0.187 -8.219 1 98.81 42 LEU B O 1
ATOM 3871 N N . ILE B 1 43 ? -24.125 -1.39 -6.871 1 98.62 43 ILE B N 1
ATOM 3872 C CA . ILE B 1 43 ? -23.266 -2.436 -7.395 1 98.62 43 ILE B CA 1
ATOM 3873 C C . ILE B 1 43 ? -23.625 -2.732 -8.852 1 98.62 43 ILE B C 1
ATOM 3875 O O . ILE B 1 43 ? -22.75 -2.902 -9.695 1 98.62 43 ILE B O 1
ATOM 3879 N N . ALA B 1 44 ? -24.906 -2.789 -9.117 1 98.25 44 ALA B N 1
ATOM 3880 C CA . ALA B 1 44 ? -25.359 -3.062 -10.477 1 98.25 44 ALA B CA 1
ATOM 3881 C C . ALA B 1 44 ? -24.875 -1.985 -11.445 1 98.25 44 ALA B C 1
ATOM 3883 O O . ALA B 1 44 ? -24.531 -2.281 -12.586 1 98.25 44 ALA B O 1
ATOM 3884 N N . GLN B 1 45 ? -24.875 -0.791 -10.977 1 98.38 45 GLN B N 1
ATOM 3885 C CA . GLN B 1 45 ? -24.578 0.343 -11.852 1 98.38 45 GLN B CA 1
ATOM 3886 C C . GLN B 1 45 ? -23.078 0.569 -11.969 1 98.38 45 GLN B C 1
ATOM 3888 O O . GLN B 1 45 ? -22.578 0.918 -13.047 1 98.38 45 GLN B O 1
ATOM 3893 N N . TYR B 1 46 ? -22.312 0.363 -10.883 1 98.56 46 TYR B N 1
ATOM 3894 C CA . TYR B 1 46 ? -20.922 0.844 -10.867 1 98.56 46 TYR B CA 1
ATOM 3895 C C . TYR B 1 46 ? -19.953 -0.314 -10.719 1 98.56 46 TYR B C 1
ATOM 3897 O O . TYR B 1 46 ? -18.734 -0.119 -10.781 1 98.56 46 TYR B O 1
ATOM 3905 N N . GLY B 1 47 ? -20.5 -1.549 -10.5 1 97.69 47 GLY B N 1
ATOM 3906 C CA . GLY B 1 47 ? -19.656 -2.727 -10.398 1 97.69 47 GLY B CA 1
ATOM 3907 C C . GLY B 1 47 ? -19.281 -3.072 -8.969 1 97.69 47 GLY B C 1
ATOM 3908 O O . GLY B 1 47 ? -19.656 -2.361 -8.031 1 97.69 47 GLY B O 1
ATOM 3909 N N . SER B 1 48 ? -18.625 -4.125 -8.773 1 98.19 48 SER B N 1
ATOM 3910 C CA . SER B 1 48 ? -18.078 -4.629 -7.52 1 98.19 48 SER B CA 1
ATOM 3911 C C . SER B 1 48 ? -16.594 -4.977 -7.656 1 98.19 48 SER B C 1
ATOM 3913 O O . SER B 1 48 ? -16.203 -5.645 -8.609 1 98.19 48 SER B O 1
ATOM 3915 N N . PRO B 1 49 ? -15.844 -4.555 -6.684 1 98.5 49 PRO B N 1
ATOM 3916 C CA . PRO B 1 49 ? -16.141 -3.678 -5.547 1 98.5 49 PRO B CA 1
ATOM 3917 C C . PRO B 1 49 ? -16.281 -2.215 -5.957 1 98.5 49 PRO B C 1
ATOM 3919 O O . PRO B 1 49 ? -15.945 -1.846 -7.082 1 98.5 49 PRO B O 1
ATOM 3922 N N . VAL B 1 50 ? -16.859 -1.41 -5.098 1 98.88 50 VAL B N 1
ATOM 3923 C CA . VAL B 1 50 ? -17.016 0.017 -5.355 1 98.88 50 VAL B CA 1
ATOM 3924 C C . VAL B 1 50 ? -17.016 0.785 -4.035 1 98.88 50 VAL B C 1
ATOM 3926 O O . VAL B 1 50 ? -17.609 0.338 -3.051 1 98.88 50 VAL B O 1
ATOM 3929 N N . PHE B 1 51 ? -16.281 1.911 -4.008 1 98.94 51 PHE B N 1
ATOM 3930 C CA . PHE B 1 51 ? -16.344 2.816 -2.865 1 98.94 51 PHE B CA 1
ATOM 3931 C C . PHE B 1 51 ? -17.531 3.764 -2.996 1 98.94 51 PHE B C 1
ATOM 3933 O O . PHE B 1 51 ? -17.828 4.25 -4.09 1 98.94 51 PHE B O 1
ATOM 3940 N N . VAL B 1 52 ? -18.172 4.023 -1.855 1 98.94 52 VAL B N 1
ATOM 3941 C CA . VAL B 1 52 ? -19.281 4.961 -1.814 1 98.94 52 VAL B CA 1
ATOM 3942 C C . VAL B 1 52 ? -19.078 5.969 -0.688 1 98.94 52 VAL B C 1
ATOM 3944 O O . VAL B 1 52 ? -18.75 5.59 0.44 1 98.94 52 VAL B O 1
ATOM 3947 N N . LEU B 1 53 ? -19.25 7.238 -1.032 1 98.94 53 LEU B N 1
ATOM 3948 C CA . LEU B 1 53 ? -19.141 8.312 -0.052 1 98.94 53 LEU B CA 1
ATOM 3949 C C . LEU B 1 53 ? -20.453 9.047 0.102 1 98.94 53 LEU B C 1
ATOM 3951 O O . LEU B 1 53 ? -21.156 9.297 -0.886 1 98.94 53 LEU B O 1
ATOM 3955 N N . SER B 1 54 ? -20.766 9.398 1.317 1 98.94 54 SER B N 1
ATOM 3956 C CA . SER B 1 54 ? -21.953 10.18 1.644 1 98.94 54 SER B CA 1
ATOM 3957 C C . SER B 1 54 ? -21.625 11.656 1.8 1 98.94 54 SER B C 1
ATOM 3959 O O . SER B 1 54 ? -21.016 12.062 2.795 1 98.94 54 SER B O 1
ATOM 3961 N N . GLU B 1 55 ? -22.078 12.445 0.862 1 98.88 55 GLU B N 1
ATOM 3962 C CA . GLU B 1 55 ? -21.875 13.891 0.985 1 98.88 55 GLU B CA 1
ATOM 3963 C C . GLU B 1 55 ? -22.578 14.438 2.219 1 98.88 55 GLU B C 1
ATOM 3965 O O . GLU B 1 55 ? -22.031 15.281 2.934 1 98.88 55 GLU B O 1
ATOM 3970 N N . LYS B 1 56 ? -23.766 13.938 2.426 1 98.81 56 LYS B N 1
ATOM 3971 C CA . LYS B 1 56 ? -24.562 14.367 3.568 1 98.81 56 LYS B CA 1
ATOM 3972 C C . LYS B 1 56 ? -23.797 14.164 4.879 1 98.81 56 LYS B C 1
ATOM 3974 O O . LYS B 1 56 ? -23.75 15.07 5.715 1 98.81 56 LYS B O 1
ATOM 3979 N N . GLN B 1 57 ? -23.219 13.055 4.996 1 98.81 57 GLN B N 1
ATOM 3980 C CA . GLN B 1 57 ? -22.5 12.734 6.227 1 98.81 57 GLN B CA 1
ATOM 3981 C C . GLN B 1 57 ? -21.219 13.539 6.352 1 98.81 57 GLN B C 1
ATOM 3983 O O . GLN B 1 57 ? -20.844 13.969 7.445 1 98.81 57 GLN B O 1
ATOM 3988 N N . ILE B 1 58 ? -20.5 13.789 5.238 1 98.88 58 ILE B N 1
ATOM 3989 C CA . ILE B 1 58 ? -19.281 14.609 5.246 1 98.88 58 ILE B CA 1
ATOM 3990 C C . ILE B 1 58 ? -19.609 16.016 5.75 1 98.88 58 ILE B C 1
ATOM 3992 O O . ILE B 1 58 ? -18.953 16.531 6.652 1 98.88 58 ILE B O 1
ATOM 3996 N N . ARG B 1 59 ? -20.656 16.578 5.215 1 98.88 59 ARG B N 1
ATOM 3997 C CA . ARG B 1 59 ? -21.047 17.938 5.594 1 98.88 59 ARG B CA 1
ATOM 3998 C C . ARG B 1 59 ? -21.5 17.984 7.047 1 98.88 59 ARG B C 1
ATOM 4000 O O . ARG B 1 59 ? -21.172 18.922 7.777 1 98.88 59 ARG B O 1
ATOM 4007 N N . ARG B 1 60 ? -22.234 16.969 7.441 1 98.69 60 ARG B N 1
ATOM 4008 C CA . ARG B 1 60 ? -22.688 16.906 8.828 1 98.69 60 ARG B CA 1
ATOM 4009 C C . ARG B 1 60 ? -21.5 16.844 9.781 1 98.69 60 ARG B C 1
ATOM 4011 O O . ARG B 1 60 ? -21.484 17.516 10.812 1 98.69 60 ARG B O 1
ATOM 4018 N N . ASN B 1 61 ? -20.531 15.984 9.445 1 98.62 61 ASN B N 1
ATOM 4019 C CA . ASN B 1 61 ? -19.344 15.859 10.273 1 98.62 61 ASN B CA 1
ATOM 4020 C C . ASN B 1 61 ? -18.609 17.188 10.406 1 98.62 61 ASN B C 1
ATOM 4022 O O . ASN B 1 61 ? -18.219 17.578 11.508 1 98.62 61 ASN B O 1
ATOM 4026 N N . TYR B 1 62 ? -18.422 17.891 9.305 1 98.69 62 TYR B N 1
ATOM 4027 C CA . TYR B 1 62 ? -17.719 19.172 9.32 1 98.69 62 TYR B CA 1
ATOM 4028 C C . TYR B 1 62 ? -18.469 20.188 10.188 1 98.69 62 TYR B C 1
ATOM 4030 O O . TYR B 1 62 ? -17.875 20.812 11.062 1 98.69 62 TYR B O 1
ATOM 4038 N N . ARG B 1 63 ? -19.734 20.297 9.953 1 98.69 63 ARG B N 1
ATOM 4039 C CA . ARG B 1 63 ? -20.547 21.297 10.656 1 98.69 63 ARG B CA 1
ATOM 4040 C C . ARG B 1 63 ? -20.578 21.016 12.156 1 98.69 63 ARG B C 1
ATOM 4042 O O . ARG B 1 63 ? -20.5 21.938 12.969 1 98.69 63 ARG B O 1
ATOM 4049 N N . SER B 1 64 ? -20.656 19.75 12.453 1 98.12 64 SER B N 1
ATOM 4050 C CA . SER B 1 64 ? -20.641 19.359 13.859 1 98.12 64 SER B CA 1
ATOM 4051 C C . SER B 1 64 ? -19.312 19.703 14.516 1 98.12 64 SER B C 1
ATOM 4053 O O . SER B 1 64 ? -19.266 20.25 15.617 1 98.12 64 SER B O 1
ATOM 4055 N N . ALA B 1 65 ? -18.266 19.422 13.875 1 98.5 65 ALA B N 1
ATOM 4056 C CA . ALA B 1 65 ? -16.938 19.703 14.414 1 98.5 65 ALA B CA 1
ATOM 4057 C C . ALA B 1 65 ? -16.688 21.203 14.531 1 98.5 65 ALA B C 1
ATOM 4059 O O . ALA B 1 65 ? -16.203 21.672 15.555 1 98.5 65 ALA B O 1
ATOM 4060 N N . TYR B 1 66 ? -17.062 21.891 13.5 1 98.62 66 TYR B N 1
ATOM 4061 C CA . TYR B 1 66 ? -16.906 23.344 13.508 1 98.62 66 TYR B CA 1
ATOM 4062 C C . TYR B 1 66 ? -17.688 23.969 14.648 1 98.62 66 TYR B C 1
ATOM 4064 O O . TYR B 1 66 ? -17.188 24.828 15.367 1 98.62 66 TYR B O 1
ATOM 4072 N N . ARG B 1 67 ? -18.891 23.484 14.828 1 98.44 67 ARG B N 1
ATOM 4073 C CA . ARG B 1 67 ? -19.75 24.016 15.883 1 98.44 67 ARG B CA 1
ATOM 4074 C C . ARG B 1 67 ? -19.172 23.719 17.266 1 98.44 67 ARG B C 1
ATOM 4076 O O . ARG B 1 67 ? -19.219 24.562 18.156 1 98.44 67 ARG B O 1
ATOM 4083 N N . ALA B 1 68 ? -18.656 22.516 17.375 1 98.38 68 ALA B N 1
ATOM 4084 C CA . ALA B 1 68 ? -18.078 22.109 18.656 1 98.38 68 ALA B CA 1
ATOM 4085 C C . ALA B 1 68 ? -16.984 23.078 19.094 1 98.38 68 ALA B C 1
ATOM 4087 O O . ALA B 1 68 ? -16.875 23.406 20.281 1 98.38 68 ALA B O 1
ATOM 4088 N N . PHE B 1 69 ? -16.234 23.594 18.203 1 98.69 69 PHE B N 1
ATOM 4089 C CA . PHE B 1 69 ? -15.117 24.469 18.547 1 98.69 69 PHE B CA 1
ATOM 4090 C C . PHE B 1 69 ? -15.547 25.938 18.516 1 98.69 69 PHE B C 1
ATOM 4092 O O . PHE B 1 69 ? -15.203 26.703 19.406 1 98.69 69 PHE B O 1
ATOM 4099 N N . SER B 1 70 ? -16.344 26.312 17.531 1 98.31 70 SER B N 1
ATOM 4100 C CA . SER B 1 70 ? -16.656 27.719 17.297 1 98.31 70 SER B CA 1
ATOM 4101 C C . SER B 1 70 ? -17.594 28.266 18.375 1 98.31 70 SER B C 1
ATOM 4103 O O . SER B 1 70 ? -17.641 29.469 18.594 1 98.31 70 SER B O 1
ATOM 4105 N N . THR B 1 71 ? -18.297 27.422 18.984 1 98.19 71 THR B N 1
ATOM 4106 C CA . THR B 1 71 ? -19.172 27.875 20.062 1 98.19 71 THR B CA 1
ATOM 4107 C C . THR B 1 71 ? -18.359 28.141 21.344 1 98.19 71 THR B C 1
ATOM 4109 O O . THR B 1 71 ? -18.844 28.797 22.266 1 98.19 71 THR B O 1
ATOM 4112 N N . ARG B 1 72 ? -17.156 27.703 21.328 1 97.88 72 ARG B N 1
ATOM 4113 C CA . ARG B 1 72 ? -16.344 27.781 22.547 1 97.88 72 ARG B CA 1
ATOM 4114 C C . ARG B 1 72 ? -15.219 28.797 22.375 1 97.88 72 ARG B C 1
ATOM 4116 O O . ARG B 1 72 ? -14.742 29.375 23.359 1 97.88 72 ARG B O 1
ATOM 4123 N N . TYR B 1 73 ? -14.781 28.969 21.219 1 97.75 73 TYR B N 1
ATOM 4124 C CA . TYR B 1 73 ? -13.648 29.828 20.891 1 97.75 73 TYR B CA 1
ATOM 4125 C C . TYR B 1 73 ? -13.961 30.703 19.688 1 97.75 73 TYR B C 1
ATOM 4127 O O . TYR B 1 73 ? -14.523 30.234 18.688 1 97.75 73 TYR B O 1
ATOM 4135 N N . PRO B 1 74 ? -13.617 31.984 19.688 1 95.81 74 PRO B N 1
ATOM 4136 C CA . PRO B 1 74 ? -14.148 32.938 18.703 1 95.81 74 PRO B CA 1
ATOM 4137 C C . PRO B 1 74 ? -13.461 32.812 17.344 1 95.81 74 PRO B C 1
ATOM 4139 O O . PRO B 1 74 ? -14.031 33.219 16.328 1 95.81 74 PRO B O 1
ATOM 4142 N N . LYS B 1 75 ? -12.227 32.344 17.219 1 96.75 75 LYS B N 1
ATOM 4143 C CA . LYS B 1 75 ? -11.477 32.25 15.977 1 96.75 75 LYS B CA 1
ATOM 4144 C C . LYS B 1 75 ? -11.055 30.828 15.68 1 96.75 75 LYS B C 1
ATOM 4146 O O . LYS B 1 75 ? -9.992 30.375 16.109 1 96.75 75 LYS B O 1
ATOM 4151 N N . VAL B 1 76 ? -11.891 30.188 14.891 1 98.44 76 VAL B N 1
ATOM 4152 C CA . VAL B 1 76 ? -11.625 28.781 14.594 1 98.44 76 VAL B CA 1
ATOM 4153 C C . VAL B 1 76 ? -11.562 28.594 13.078 1 98.44 76 VAL B C 1
ATOM 4155 O O . VAL B 1 76 ? -12.367 29.156 12.336 1 98.44 76 VAL B O 1
ATOM 4158 N N . GLN B 1 77 ? -10.578 27.891 12.594 1 98.75 77 GLN B N 1
ATOM 4159 C CA . GLN B 1 77 ? -10.43 27.547 11.18 1 98.75 77 GLN B CA 1
ATOM 4160 C C . GLN B 1 77 ? -10.016 26.094 11 1 98.75 77 GLN B C 1
ATOM 4162 O O . GLN B 1 77 ? -9.023 25.656 11.57 1 98.75 77 GLN B O 1
ATOM 4167 N N . PHE B 1 78 ? -10.852 25.375 10.281 1 98.81 78 PHE B N 1
ATOM 4168 C CA . PHE B 1 78 ? -10.461 24.031 9.883 1 98.81 78 PHE B CA 1
ATOM 4169 C C . PHE B 1 78 ? -9.719 24.047 8.555 1 98.81 78 PHE B C 1
ATOM 4171 O O . PHE B 1 78 ? -9.977 24.906 7.703 1 98.81 78 PHE B O 1
ATOM 4178 N N . ALA B 1 79 ? -8.766 23.188 8.414 1 98.88 79 ALA B N 1
ATOM 4179 C CA . ALA B 1 79 ? -8.055 22.938 7.168 1 98.88 79 ALA B CA 1
ATOM 4180 C C . ALA B 1 79 ? -8.07 21.453 6.809 1 98.88 79 ALA B C 1
ATOM 4182 O O . ALA B 1 79 ? -7.539 20.625 7.551 1 98.88 79 ALA B O 1
ATOM 4183 N N . TRP B 1 80 ? -8.648 21.141 5.676 1 98.88 80 TRP B N 1
ATOM 4184 C CA . TRP B 1 80 ? -8.789 19.75 5.254 1 98.88 80 TRP B CA 1
ATOM 4185 C C . TRP B 1 80 ? -7.441 19.141 4.891 1 98.88 80 TRP B C 1
ATOM 4187 O O . TRP B 1 80 ? -6.719 19.672 4.051 1 98.88 80 TRP B O 1
ATOM 4197 N N . SER B 1 81 ? -7.164 18.031 5.551 1 98.56 81 SER B N 1
ATOM 4198 C CA . SER B 1 81 ? -5.941 17.281 5.266 1 98.56 81 SER B CA 1
ATOM 4199 C C . SER B 1 81 ? -6.078 16.469 3.977 1 98.56 81 SER B C 1
ATOM 4201 O O . SER B 1 81 ? -6.734 15.43 3.957 1 98.56 81 SER B O 1
ATOM 4203 N N . TYR B 1 82 ? -5.371 16.812 2.939 1 98.69 82 TYR B N 1
ATOM 4204 C CA . TYR B 1 82 ? -5.539 16.219 1.619 1 98.69 82 TYR B CA 1
ATOM 4205 C C . TYR B 1 82 ? -5.117 14.75 1.627 1 98.69 82 TYR B C 1
ATOM 4207 O O . TYR B 1 82 ? -5.707 13.922 0.926 1 98.69 82 TYR B O 1
ATOM 4215 N N . LYS B 1 83 ? -4.113 14.398 2.43 1 98 83 LYS B N 1
ATOM 4216 C CA . LYS B 1 83 ? -3.625 13.023 2.412 1 98 83 LYS B CA 1
ATOM 4217 C C . LYS B 1 83 ? -4.707 12.047 2.867 1 98 83 LYS B C 1
ATOM 4219 O O . LYS B 1 83 ? -4.656 10.859 2.549 1 98 83 LYS B O 1
ATOM 4224 N N . THR B 1 84 ? -5.699 12.531 3.625 1 98.38 84 THR B N 1
ATOM 4225 C CA . THR B 1 84 ? -6.789 11.695 4.109 1 98.38 84 THR B CA 1
ATOM 4226 C C . THR B 1 84 ? -7.652 11.203 2.947 1 98.38 84 THR B C 1
ATOM 4228 O O . THR B 1 84 ? -8.039 10.039 2.904 1 98.38 84 THR B O 1
ATOM 4231 N N . ASN B 1 85 ? -7.973 12.031 2.078 1 98.75 85 ASN B N 1
ATOM 4232 C CA . ASN B 1 85 ? -8.711 11.797 0.844 1 98.75 85 ASN B CA 1
ATOM 4233 C C . ASN B 1 85 ? -8.609 12.977 -0.114 1 98.75 85 ASN B C 1
ATOM 4235 O O . ASN B 1 85 ? -9.328 13.969 0.03 1 98.75 85 ASN B O 1
ATOM 4239 N N . TYR B 1 86 ? -7.793 12.883 -1.139 1 98.62 86 TYR B N 1
ATOM 4240 C CA . TYR B 1 86 ? -7.477 14.047 -1.956 1 98.62 86 TYR B CA 1
ATOM 4241 C C . TYR B 1 86 ? -8.312 14.062 -3.227 1 98.62 86 TYR B C 1
ATOM 4243 O O . TYR B 1 86 ? -7.988 14.773 -4.184 1 98.62 86 TYR B O 1
ATOM 4251 N N . LEU B 1 87 ? -9.328 13.195 -3.328 1 98.75 87 LEU B N 1
ATOM 4252 C CA . LEU B 1 87 ? -10.211 13.281 -4.492 1 98.75 87 LEU B CA 1
ATOM 4253 C C . LEU B 1 87 ? -10.805 14.68 -4.613 1 98.75 87 LEU B C 1
ATOM 4255 O O . LEU B 1 87 ? -11.297 15.242 -3.627 1 98.75 87 LEU B O 1
ATOM 4259 N N . ASN B 1 88 ? -10.805 15.195 -5.793 1 98.75 88 ASN B N 1
ATOM 4260 C CA . ASN B 1 88 ? -11.219 16.578 -6.012 1 98.75 88 ASN B CA 1
ATOM 4261 C C . ASN B 1 88 ? -12.641 16.812 -5.508 1 98.75 88 ASN B C 1
ATOM 4263 O O . ASN B 1 88 ? -12.914 17.844 -4.879 1 98.75 88 ASN B O 1
ATOM 4267 N N . ALA B 1 89 ? -13.523 15.898 -5.762 1 98.88 89 ALA B N 1
ATOM 4268 C CA . ALA B 1 89 ? -14.906 16.047 -5.312 1 98.88 89 ALA B CA 1
ATOM 4269 C C . ALA B 1 89 ? -14.977 16.156 -3.791 1 98.88 89 ALA B C 1
ATOM 4271 O O . ALA B 1 89 ? -15.711 16.984 -3.252 1 98.88 89 ALA B O 1
ATOM 4272 N N . VAL B 1 90 ? -14.219 15.359 -3.107 1 98.94 90 VAL B N 1
ATOM 4273 C CA . VAL B 1 90 ? -14.195 15.352 -1.648 1 98.94 90 VAL B CA 1
ATOM 4274 C C . VAL B 1 90 ? -13.617 16.672 -1.134 1 98.94 90 VAL B C 1
ATOM 4276 O O . VAL B 1 90 ? -14.195 17.297 -0.247 1 98.94 90 VAL B O 1
ATOM 4279 N N . CYS B 1 91 ? -12.5 17.062 -1.705 1 98.88 91 CYS B N 1
ATOM 4280 C CA . CYS B 1 91 ? -11.867 18.312 -1.309 1 98.88 91 CYS B CA 1
ATOM 4281 C C . CYS B 1 91 ? -12.82 19.5 -1.501 1 98.88 91 CYS B C 1
ATOM 4283 O O . CYS B 1 91 ? -12.93 20.359 -0.629 1 98.88 91 CYS B O 1
ATOM 4285 N N . SER B 1 92 ? -13.523 19.469 -2.578 1 98.81 92 SER B N 1
ATOM 4286 C CA . SER B 1 92 ? -14.461 20.547 -2.893 1 98.81 92 SER B CA 1
ATOM 4287 C C . SER B 1 92 ? -15.562 20.656 -1.844 1 98.81 92 SER B C 1
ATOM 4289 O O . SER B 1 92 ? -15.977 21.75 -1.475 1 98.81 92 SER B O 1
ATOM 4291 N N . ILE B 1 93 ? -16.031 19.516 -1.381 1 98.88 93 ILE B N 1
ATOM 4292 C CA . ILE B 1 93 ? -17.062 19.516 -0.345 1 98.88 93 ILE B CA 1
ATOM 4293 C C . ILE B 1 93 ? -16.547 20.234 0.898 1 98.88 93 ILE B C 1
ATOM 4295 O O . ILE B 1 93 ? -17.219 21.109 1.438 1 98.88 93 ILE B O 1
ATOM 4299 N N . PHE B 1 94 ? -15.383 19.906 1.308 1 98.88 94 PHE B N 1
ATOM 4300 C CA . PHE B 1 94 ? -14.812 20.531 2.502 1 98.88 94 PHE B CA 1
ATOM 4301 C C . PHE B 1 94 ? -14.562 22.016 2.281 1 98.88 94 PHE B C 1
ATOM 4303 O O . PHE B 1 94 ? -14.805 22.828 3.176 1 98.88 94 PHE B O 1
ATOM 4310 N N . HIS B 1 95 ? -14.109 22.391 1.105 1 98.81 95 HIS B N 1
ATOM 4311 C CA . HIS B 1 95 ? -13.859 23.797 0.831 1 98.81 95 HIS B CA 1
ATOM 4312 C C . HIS B 1 95 ? -15.164 24.594 0.79 1 98.81 95 HIS B C 1
ATOM 4314 O O . HIS B 1 95 ? -15.219 25.734 1.254 1 98.81 95 HIS B O 1
ATOM 4320 N N . GLN B 1 96 ? -16.203 24 0.254 1 98.62 96 GLN B N 1
ATOM 4321 C CA . GLN B 1 96 ? -17.5 24.656 0.246 1 98.62 96 GLN B CA 1
ATOM 4322 C C . GLN B 1 96 ? -18.016 24.891 1.666 1 98.62 96 GLN B C 1
ATOM 4324 O O . GLN B 1 96 ? -18.734 25.859 1.92 1 98.62 96 GLN B O 1
ATOM 4329 N N . GLU B 1 97 ? -17.578 24.031 2.584 1 98.56 97 GLU B N 1
ATOM 4330 C CA . GLU B 1 97 ? -17.969 24.188 3.982 1 98.56 97 GLU B CA 1
ATOM 4331 C C . GLU B 1 97 ? -17.094 25.203 4.695 1 98.56 97 GLU B C 1
ATOM 4333 O O . GLU B 1 97 ? -17.328 25.547 5.855 1 98.56 97 GLU B O 1
ATOM 4338 N N . GLY B 1 98 ? -16 25.625 4.035 1 98.19 98 GLY B N 1
ATOM 4339 C CA . GLY B 1 98 ? -15.188 26.688 4.598 1 98.19 98 GLY B CA 1
ATOM 4340 C C . GLY B 1 98 ? -13.805 26.219 5.02 1 98.19 98 GLY B C 1
ATOM 4341 O O . GLY B 1 98 ? -12.992 27 5.504 1 98.19 98 GLY B O 1
ATOM 4342 N N . SER B 1 99 ? -13.547 25.016 4.766 1 98.75 99 SER B N 1
ATOM 4343 C CA . SER B 1 99 ? -12.25 24.484 5.168 1 98.75 99 SER B CA 1
ATOM 4344 C C . SER B 1 99 ? -11.133 25.016 4.27 1 98.75 99 SER B C 1
ATOM 4346 O O . SER B 1 99 ? -11.297 25.078 3.049 1 98.75 99 SER B O 1
ATOM 4348 N N . TRP B 1 100 ? -9.992 25.438 4.863 1 98.88 100 TRP B N 1
ATOM 4349 C CA . TRP B 1 100 ? -8.766 25.656 4.102 1 98.88 100 TRP B CA 1
ATOM 4350 C C . TRP B 1 100 ? -8.188 24.328 3.607 1 98.88 100 TRP B C 1
ATOM 4352 O O . TRP B 1 100 ? -8.859 23.297 3.648 1 98.88 100 TRP B O 1
ATOM 4362 N N . ALA B 1 101 ? -7 24.391 2.947 1 98.94 101 ALA B N 1
ATOM 4363 C CA . ALA B 1 101 ? -6.305 23.172 2.506 1 98.94 101 ALA B CA 1
ATOM 4364 C C . ALA B 1 101 ? -5.023 22.953 3.305 1 98.94 101 ALA B C 1
ATOM 4366 O O . ALA B 1 101 ? -4.211 23.875 3.451 1 98.94 101 ALA B O 1
ATOM 4367 N N . GLU B 1 102 ? -4.926 21.875 3.902 1 98.94 102 GLU B N 1
ATOM 4368 C CA . GLU B 1 102 ? -3.658 21.438 4.469 1 98.94 102 GLU B CA 1
ATOM 4369 C C . GLU B 1 102 ? -3.002 20.375 3.59 1 98.94 102 GLU B C 1
ATOM 4371 O O . GLU B 1 102 ? -3.604 19.328 3.305 1 98.94 102 GLU B O 1
ATOM 4376 N N . VAL B 1 103 ? -1.82 20.625 3.084 1 98.81 103 VAL B N 1
ATOM 4377 C CA . VAL B 1 103 ? -1.122 19.734 2.164 1 98.81 103 VAL B CA 1
ATOM 4378 C C . VAL B 1 103 ? 0.257 19.391 2.721 1 98.81 103 VAL B C 1
ATOM 4380 O O . VAL B 1 103 ? 0.824 20.156 3.506 1 98.81 103 VAL B O 1
ATOM 4383 N N . VAL B 1 104 ? 0.791 18.203 2.254 1 98.62 104 VAL B N 1
ATOM 4384 C CA . VAL B 1 104 ? 2.049 17.766 2.844 1 98.62 104 VAL B CA 1
ATOM 4385 C C . VAL B 1 104 ? 3.045 17.422 1.739 1 98.62 104 VAL B C 1
ATOM 4387 O O . VAL B 1 104 ? 4.074 16.797 1.995 1 98.62 104 VAL B O 1
ATOM 4390 N N . SER B 1 105 ? 2.752 17.75 0.509 1 98.19 105 SER B N 1
ATOM 4391 C CA . SER B 1 105 ? 3.65 17.531 -0.621 1 98.19 105 SER B CA 1
ATOM 4392 C C . SER B 1 105 ? 3.322 18.469 -1.775 1 98.19 105 SER B C 1
ATOM 4394 O O . SER B 1 105 ? 2.26 19.094 -1.79 1 98.19 105 SER B O 1
ATOM 4396 N N . GLY B 1 106 ? 4.285 18.547 -2.693 1 98 106 GLY B N 1
ATOM 4397 C CA . GLY B 1 106 ? 4.035 19.312 -3.896 1 98 106 GLY B CA 1
ATOM 4398 C C . GLY B 1 106 ? 2.857 18.812 -4.707 1 98 106 GLY B C 1
ATOM 4399 O O . GLY B 1 106 ? 2.094 19.594 -5.266 1 98 106 GLY B O 1
ATOM 4400 N N . PHE B 1 107 ? 2.656 17.531 -4.73 1 97.69 107 PHE B N 1
ATOM 4401 C CA . PHE B 1 107 ? 1.53 16.906 -5.41 1 97.69 107 PHE B CA 1
ATOM 4402 C C . PHE B 1 107 ? 0.207 17.422 -4.852 1 97.69 107 PHE B C 1
ATOM 4404 O O . PHE B 1 107 ? -0.65 17.891 -5.605 1 97.69 107 PHE B O 1
ATOM 4411 N N . GLU B 1 108 ? 0.085 17.406 -3.584 1 98.5 108 GLU B N 1
ATOM 4412 C CA . GLU B 1 108 ? -1.141 17.859 -2.932 1 98.5 108 GLU B CA 1
ATOM 4413 C C . GLU B 1 108 ? -1.315 19.375 -3.066 1 98.5 108 GLU B C 1
ATOM 4415 O O . GLU B 1 108 ? -2.441 19.859 -3.176 1 98.5 108 GLU B O 1
ATOM 4420 N N . TYR B 1 109 ? -0.176 20.078 -3 1 98.75 109 TYR B N 1
ATOM 4421 C CA . TYR B 1 109 ? -0.229 21.531 -3.164 1 98.75 109 TYR B CA 1
ATOM 4422 C C . TYR B 1 109 ? -0.844 21.906 -4.508 1 98.75 109 TYR B C 1
ATOM 4424 O O . TYR B 1 109 ? -1.743 22.75 -4.57 1 98.75 109 TYR B O 1
ATOM 4432 N N . GLN B 1 110 ? -0.381 21.234 -5.527 1 98.31 110 GLN B N 1
ATOM 4433 C CA . GLN B 1 110 ? -0.902 21.5 -6.863 1 98.31 110 GLN B CA 1
ATOM 4434 C C . GLN B 1 110 ? -2.375 21.125 -6.965 1 98.31 110 GLN B C 1
ATOM 4436 O O . GLN B 1 110 ? -3.152 21.812 -7.641 1 98.31 110 GLN B O 1
ATOM 4441 N N . LYS B 1 111 ? -2.754 20.109 -6.309 1 98.12 111 LYS B N 1
ATOM 4442 C CA . LYS B 1 111 ? -4.156 19.703 -6.293 1 98.12 111 LYS B CA 1
ATOM 4443 C C . LYS B 1 111 ? -5.023 20.781 -5.621 1 98.12 111 LYS B C 1
ATOM 4445 O O . LYS B 1 111 ? -6.129 21.062 -6.082 1 98.12 111 LYS B O 1
ATOM 4450 N N . ALA B 1 112 ? -4.496 21.297 -4.547 1 98.81 112 ALA B N 1
ATOM 4451 C CA . ALA B 1 112 ? -5.234 22.344 -3.838 1 98.81 112 ALA B CA 1
ATOM 4452 C C . ALA B 1 112 ? -5.43 23.578 -4.719 1 98.81 112 ALA B C 1
ATOM 4454 O O . ALA B 1 112 ? -6.531 24.125 -4.793 1 98.81 112 ALA B O 1
ATOM 4455 N N . ILE B 1 113 ? -4.352 23.984 -5.402 1 98.44 113 ILE B N 1
ATOM 4456 C CA . ILE B 1 113 ? -4.445 25.109 -6.332 1 98.44 113 ILE B CA 1
ATOM 4457 C C . ILE B 1 113 ? -5.457 24.781 -7.43 1 98.44 113 ILE B C 1
ATOM 4459 O O . ILE B 1 113 ? -6.281 25.625 -7.785 1 98.44 113 ILE B O 1
ATOM 4463 N N . GLY B 1 114 ? -5.43 23.562 -7.902 1 97.75 114 GLY B N 1
ATOM 4464 C CA . GLY B 1 114 ? -6.34 23.125 -8.945 1 97.75 114 GLY B CA 1
ATOM 4465 C C . GLY B 1 114 ? -7.793 23.125 -8.508 1 97.75 114 GLY B C 1
ATOM 4466 O O . GLY B 1 114 ? -8.695 23.312 -9.328 1 97.75 114 GLY B O 1
ATOM 4467 N N . ASN B 1 115 ? -8.008 22.969 -7.227 1 98.06 115 ASN B N 1
ATOM 4468 C CA . ASN B 1 115 ? -9.352 22.969 -6.668 1 98.06 115 ASN B CA 1
ATOM 4469 C C . ASN B 1 115 ? -9.828 24.391 -6.355 1 98.06 115 ASN B C 1
ATOM 4471 O O . ASN B 1 115 ? -10.875 24.578 -5.742 1 98.06 115 ASN B O 1
ATOM 4475 N N . GLY B 1 116 ? -8.969 25.359 -6.652 1 97.88 116 GLY B N 1
ATOM 4476 C CA . GLY B 1 116 ? -9.375 26.75 -6.523 1 97.88 116 GLY B CA 1
ATOM 4477 C C . GLY B 1 116 ? -9.102 27.328 -5.145 1 97.88 116 GLY B C 1
ATOM 4478 O O . GLY B 1 116 ? -9.602 28.406 -4.801 1 97.88 116 GLY B O 1
ATOM 4479 N N . VAL B 1 117 ? -8.367 26.719 -4.41 1 98.62 117 VAL B N 1
ATOM 4480 C CA . VAL B 1 117 ? -8.047 27.234 -3.084 1 98.62 117 VAL B CA 1
ATOM 4481 C C . VAL B 1 117 ? -7.078 28.406 -3.211 1 98.62 117 VAL B C 1
ATOM 4483 O O . VAL B 1 117 ? -6.016 28.281 -3.826 1 98.62 117 VAL B O 1
ATOM 4486 N N . PRO B 1 118 ? -7.402 29.547 -2.646 1 98.62 118 PRO B N 1
ATOM 4487 C CA . PRO B 1 118 ? -6.438 30.641 -2.645 1 98.62 118 PRO B CA 1
ATOM 4488 C C . PRO B 1 118 ? -5.145 30.297 -1.915 1 98.62 118 PRO B C 1
ATOM 4490 O O . PRO B 1 118 ? -5.176 29.625 -0.878 1 98.62 118 PRO B O 1
ATOM 4493 N N . GLY B 1 119 ? -4.051 30.766 -2.443 1 98.56 119 GLY B N 1
ATOM 4494 C CA . GLY B 1 119 ? -2.744 30.453 -1.885 1 98.56 119 GLY B CA 1
ATOM 4495 C C . GLY B 1 119 ? -2.639 30.766 -0.404 1 98.56 119 GLY B C 1
ATOM 4496 O O . GLY B 1 119 ? -2.068 29.984 0.361 1 98.56 119 GLY B O 1
ATOM 4497 N N . ASN B 1 120 ? -3.213 31.828 0.005 1 98.5 120 ASN B N 1
ATOM 4498 C CA . ASN B 1 120 ? -3.111 32.281 1.392 1 98.5 120 ASN B CA 1
ATOM 4499 C C . ASN B 1 120 ? -3.986 31.422 2.314 1 98.5 120 ASN B C 1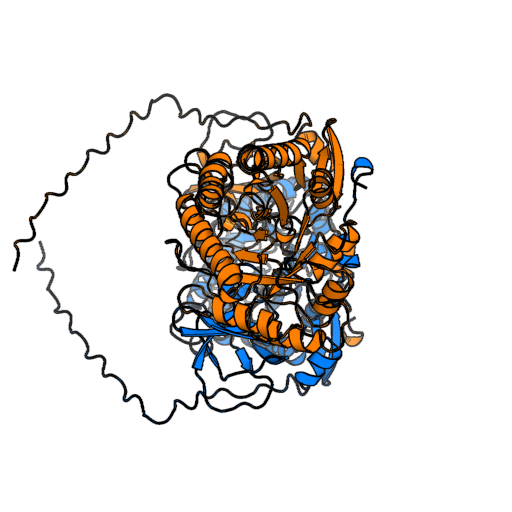
ATOM 4501 O O . ASN B 1 120 ? -4.016 31.656 3.525 1 98.5 120 ASN B O 1
ATOM 4505 N N . LYS B 1 121 ? -4.719 30.453 1.73 1 98.81 121 LYS B N 1
ATOM 4506 C CA . LYS B 1 121 ? -5.527 29.516 2.506 1 98.81 121 LYS B CA 1
ATOM 4507 C C . LYS B 1 121 ? -5 28.094 2.365 1 98.81 121 LYS B C 1
ATOM 4509 O O . LYS B 1 121 ? -5.738 27.125 2.57 1 98.81 121 LYS B O 1
ATOM 4514 N N . ILE B 1 122 ? -3.744 27.969 1.938 1 98.94 122 ILE B N 1
ATOM 4515 C CA . ILE B 1 122 ? -3.064 26.688 1.862 1 98.94 122 ILE B CA 1
ATOM 4516 C C . ILE B 1 122 ? -1.971 26.609 2.926 1 98.94 122 ILE B C 1
ATOM 4518 O O . ILE B 1 122 ? -1.099 27.484 2.988 1 98.94 122 ILE B O 1
ATOM 4522 N N . ILE B 1 123 ? -2.119 25.641 3.789 1 98.94 123 ILE B N 1
ATOM 4523 C CA . ILE B 1 123 ? -1.074 25.312 4.754 1 98.94 123 ILE B 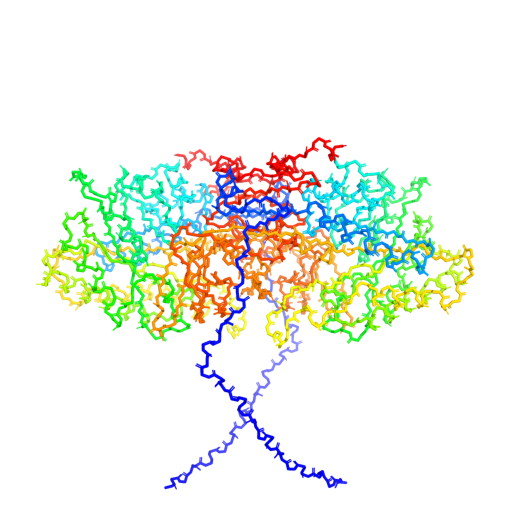CA 1
ATOM 4524 C C . ILE B 1 123 ? -0.182 24.219 4.195 1 98.94 123 ILE B C 1
ATOM 4526 O O . ILE B 1 123 ? -0.662 23.125 3.875 1 98.94 123 ILE B O 1
ATOM 4530 N N . PHE B 1 124 ? 1.087 24.469 4.039 1 98.88 124 PHE B N 1
ATOM 4531 C CA . PHE B 1 124 ? 2.02 23.516 3.445 1 98.88 124 PHE B CA 1
ATOM 4532 C C . PHE B 1 124 ? 2.908 22.891 4.516 1 98.88 124 PHE B C 1
ATOM 4534 O O . PHE B 1 124 ? 3.939 23.469 4.883 1 98.88 124 PHE B O 1
ATOM 4541 N N . ASN B 1 125 ? 2.512 21.688 4.938 1 98.5 125 ASN B N 1
ATOM 4542 C CA . ASN B 1 125 ? 3.248 20.875 5.898 1 98.5 125 ASN B CA 1
ATOM 4543 C C . ASN B 1 125 ? 4.156 19.875 5.199 1 98.5 125 ASN B C 1
ATOM 4545 O O . ASN B 1 125 ? 4.34 19.938 3.982 1 98.5 125 ASN B O 1
ATOM 4549 N N . GLY B 1 126 ? 4.809 19 6.02 1 97.19 126 GLY B N 1
ATOM 4550 C CA . GLY B 1 126 ? 5.562 17.875 5.484 1 97.19 126 GLY B CA 1
ATOM 4551 C C . GLY B 1 126 ? 7.062 18.047 5.609 1 97.19 126 GLY B C 1
ATOM 4552 O O . GLY B 1 126 ? 7.574 19.172 5.508 1 97.19 126 GLY B O 1
ATOM 4553 N N . PRO B 1 127 ? 7.75 16.953 5.66 1 97.25 127 PRO B N 1
ATOM 4554 C CA . PRO B 1 127 ? 9.203 17 5.863 1 97.25 127 PRO B CA 1
ATOM 4555 C C . PRO B 1 127 ? 9.977 17.141 4.555 1 97.25 127 PRO B C 1
ATOM 4557 O O . PRO B 1 127 ? 11.195 17.297 4.574 1 97.25 127 PRO B O 1
ATOM 4560 N N . ASN B 1 128 ? 9.25 17.078 3.498 1 97.44 128 ASN B N 1
ATOM 4561 C CA . ASN B 1 128 ? 9.922 17.203 2.205 1 97.44 128 ASN B CA 1
ATOM 4562 C C . ASN B 1 128 ? 9.195 18.188 1.293 1 97.44 128 ASN B C 1
ATOM 4564 O O . ASN B 1 128 ? 8.133 17.875 0.76 1 97.44 128 ASN B O 1
ATOM 4568 N N . LYS B 1 129 ? 9.75 19.328 1.133 1 97.94 129 LYS B N 1
ATOM 4569 C CA . LYS B 1 129 ? 9.336 20.375 0.192 1 97.94 129 LYS B CA 1
ATOM 4570 C C . LYS B 1 129 ? 10.492 20.766 -0.721 1 97.94 129 LYS B C 1
ATOM 4572 O O . LYS B 1 129 ? 11.492 21.312 -0.257 1 97.94 129 LYS B O 1
ATOM 4577 N N . SER B 1 130 ? 10.32 20.516 -1.965 1 96.31 130 SER B N 1
ATOM 4578 C CA . SER B 1 130 ? 11.383 20.859 -2.908 1 96.31 130 SER B CA 1
ATOM 4579 C C . SER B 1 130 ? 11.539 22.359 -3.049 1 96.31 130 SER B C 1
ATOM 4581 O O . SER B 1 130 ? 10.656 23.125 -2.65 1 96.31 130 SER B O 1
ATOM 4583 N N . LYS B 1 131 ? 12.68 22.75 -3.623 1 96.44 131 LYS B N 1
ATOM 4584 C CA . LYS B 1 131 ? 12.906 24.172 -3.914 1 96.44 131 LYS B CA 1
ATOM 4585 C C . LYS B 1 131 ? 11.781 24.734 -4.773 1 96.44 131 LYS B C 1
ATOM 4587 O O . LYS B 1 131 ? 11.281 25.828 -4.5 1 96.44 131 LYS B O 1
ATOM 4592 N N . ALA B 1 132 ? 11.406 24 -5.758 1 96.31 132 ALA B N 1
ATOM 4593 C CA . ALA B 1 132 ? 10.336 24.438 -6.648 1 96.31 132 ALA B CA 1
ATOM 4594 C C . ALA B 1 132 ? 9.023 24.578 -5.895 1 96.31 132 ALA B C 1
ATOM 4596 O O . ALA B 1 132 ? 8.258 25.531 -6.137 1 96.31 132 ALA B O 1
ATOM 4597 N N . ASP B 1 133 ? 8.75 23.672 -5.004 1 97.5 133 ASP B N 1
ATOM 4598 C CA . ASP B 1 133 ? 7.531 23.734 -4.199 1 97.5 133 ASP B CA 1
ATOM 4599 C C . ASP B 1 133 ? 7.531 24.969 -3.293 1 97.5 133 ASP B C 1
ATOM 4601 O O . ASP B 1 133 ? 6.508 25.641 -3.158 1 97.5 133 ASP B O 1
ATOM 4605 N N . LEU B 1 134 ? 8.648 25.219 -2.695 1 98.12 134 LEU B N 1
ATOM 4606 C CA . LEU B 1 134 ? 8.766 26.344 -1.783 1 98.12 134 LEU B CA 1
ATOM 4607 C C . LEU B 1 134 ? 8.594 27.672 -2.529 1 98.12 134 LEU B C 1
ATOM 4609 O O . LEU B 1 134 ? 7.898 28.562 -2.057 1 98.12 134 LEU B O 1
ATOM 4613 N N . LEU B 1 135 ? 9.195 27.766 -3.678 1 97.38 135 LEU B N 1
ATOM 4614 C CA . LEU B 1 135 ? 9.062 28.969 -4.48 1 97.38 135 LEU B CA 1
ATOM 4615 C C . LEU B 1 135 ? 7.613 29.219 -4.875 1 97.38 135 LEU B C 1
ATOM 4617 O O . LEU B 1 135 ? 7.121 30.344 -4.797 1 97.38 135 LEU B O 1
ATOM 4621 N N . LEU B 1 136 ? 6.98 28.141 -5.234 1 97.44 136 LEU B N 1
ATOM 4622 C CA . LEU B 1 136 ? 5.574 28.234 -5.605 1 97.44 136 LEU B CA 1
ATOM 4623 C C . LEU B 1 136 ? 4.727 28.672 -4.414 1 97.44 136 LEU B C 1
ATOM 4625 O O . LEU B 1 136 ? 3.812 29.484 -4.566 1 97.44 136 LEU B O 1
ATOM 4629 N N . ALA B 1 137 ? 5 28.141 -3.295 1 98.44 137 ALA B N 1
ATOM 4630 C CA . ALA B 1 137 ? 4.27 28.5 -2.082 1 98.44 137 ALA B CA 1
ATOM 4631 C C . ALA B 1 137 ? 4.488 29.969 -1.722 1 98.44 137 ALA B C 1
ATOM 4633 O O . ALA B 1 137 ? 3.553 30.656 -1.308 1 98.44 137 ALA B O 1
ATOM 4634 N N . ILE B 1 138 ? 5.727 30.453 -1.87 1 98.12 138 ILE B N 1
ATOM 4635 C CA . ILE B 1 138 ? 6.062 31.844 -1.6 1 98.12 138 ILE B CA 1
ATOM 4636 C C . ILE B 1 138 ? 5.293 32.75 -2.553 1 98.12 138 ILE B C 1
ATOM 4638 O O . ILE B 1 138 ? 4.676 33.719 -2.125 1 98.12 138 ILE B O 1
ATOM 4642 N N . GLU B 1 139 ? 5.289 32.375 -3.775 1 97.12 139 GLU B N 1
ATOM 4643 C CA . GLU B 1 139 ? 4.617 33.156 -4.801 1 97.12 139 GLU B CA 1
ATOM 4644 C C . GLU B 1 139 ? 3.121 33.25 -4.527 1 97.12 139 GLU B C 1
ATOM 4646 O O . GLU B 1 139 ? 2.502 34.281 -4.82 1 97.12 139 GLU B O 1
ATOM 4651 N N . ASN B 1 140 ? 2.572 32.25 -3.92 1 97.88 140 ASN B N 1
ATOM 4652 C CA . ASN B 1 140 ? 1.135 32.188 -3.674 1 97.88 140 ASN B CA 1
ATOM 4653 C C . ASN B 1 140 ? 0.79 32.688 -2.266 1 97.88 140 ASN B C 1
ATOM 4655 O O . ASN B 1 140 ? -0.356 32.562 -1.828 1 97.88 140 ASN B O 1
ATOM 4659 N N . ASP B 1 141 ? 1.783 33.125 -1.522 1 98.06 141 ASP B N 1
ATOM 4660 C CA . ASP B 1 141 ? 1.6 33.625 -0.172 1 98.06 141 ASP B CA 1
ATOM 4661 C C . ASP B 1 141 ? 0.986 32.562 0.746 1 98.06 141 ASP B C 1
ATOM 4663 O O . ASP B 1 141 ? 0.082 32.875 1.528 1 98.06 141 ASP B O 1
ATOM 4667 N N . SER B 1 142 ? 1.387 31.344 0.537 1 98.75 142 SER B N 1
ATOM 4668 C CA . SER B 1 142 ? 0.891 30.234 1.354 1 98.75 142 SER B CA 1
ATOM 4669 C C . SER B 1 142 ? 1.551 30.234 2.729 1 98.75 142 SER B C 1
ATOM 4671 O O . SER B 1 142 ? 2.547 30.922 2.951 1 98.75 142 SER B O 1
ATOM 4673 N N . LEU B 1 143 ? 0.948 29.562 3.646 1 98.81 143 LEU B N 1
ATOM 4674 C CA . LEU B 1 143 ? 1.523 29.344 4.973 1 98.81 143 LEU B CA 1
ATOM 4675 C C . LEU B 1 143 ? 2.467 28.141 4.973 1 98.81 143 LEU B C 1
ATOM 4677 O O . LEU B 1 143 ? 2.018 27 4.93 1 98.81 143 LEU B O 1
ATOM 4681 N N . ILE B 1 144 ? 3.736 28.422 5.059 1 98.88 144 ILE B N 1
ATOM 4682 C CA . ILE B 1 144 ? 4.734 27.359 5 1 98.88 144 ILE B CA 1
ATOM 4683 C C . ILE B 1 144 ? 5.113 26.922 6.414 1 98.88 144 ILE B C 1
ATOM 4685 O O . ILE B 1 144 ? 5.656 27.719 7.191 1 98.88 144 ILE B O 1
ATOM 4689 N N . HIS B 1 145 ? 4.812 25.719 6.793 1 98.88 145 HIS B N 1
ATOM 4690 C CA . HIS B 1 145 ? 5.184 25.141 8.086 1 98.88 145 HIS B CA 1
ATOM 4691 C C . HIS B 1 145 ? 6.531 24.438 8.008 1 98.88 145 HIS B C 1
ATOM 4693 O O . HIS B 1 145 ? 6.613 23.312 7.492 1 98.88 145 HIS B O 1
ATOM 4699 N N . ILE B 1 146 ? 7.516 25.016 8.562 1 98.81 146 ILE B N 1
ATOM 4700 C CA . ILE B 1 146 ? 8.883 24.531 8.461 1 98.81 146 ILE B CA 1
ATOM 4701 C C . ILE B 1 146 ? 9.062 23.297 9.336 1 98.81 146 ILE B C 1
ATOM 4703 O O . ILE B 1 146 ? 8.656 23.281 10.5 1 98.81 146 ILE B O 1
ATOM 4707 N N . ASP B 1 147 ? 9.758 22.281 8.758 1 98.5 147 ASP B N 1
ATOM 4708 C CA . ASP B 1 147 ? 9.812 20.984 9.43 1 98.5 147 ASP B CA 1
ATOM 4709 C C . ASP B 1 147 ? 11.203 20.719 10 1 98.5 147 ASP B C 1
ATOM 4711 O O . ASP B 1 147 ? 11.375 19.875 10.875 1 98.5 147 ASP B O 1
ATOM 4715 N N . HIS B 1 148 ? 12.258 21.328 9.531 1 97.88 148 HIS B N 1
ATOM 4716 C CA . HIS B 1 148 ? 13.617 21.094 10 1 97.88 148 HIS B CA 1
ATOM 4717 C C . HIS B 1 148 ? 14.539 22.25 9.602 1 97.88 148 HIS B C 1
ATOM 4719 O O . HIS B 1 148 ? 14.164 23.109 8.805 1 97.88 148 HIS B O 1
ATOM 4725 N N . PHE B 1 149 ? 15.727 22.219 10.125 1 97.69 149 PHE B N 1
ATOM 4726 C CA . PHE B 1 149 ? 16.656 23.344 9.969 1 97.69 149 PHE B CA 1
ATOM 4727 C C . PHE B 1 149 ? 17.125 23.453 8.523 1 97.69 149 PHE B C 1
ATOM 4729 O O . PHE B 1 149 ? 17.375 24.562 8.031 1 97.69 149 PHE B O 1
ATOM 4736 N N . GLU B 1 150 ? 17.219 22.359 7.789 1 97.31 150 GLU B N 1
ATOM 4737 C CA . GLU B 1 150 ? 17.609 22.438 6.379 1 97.31 150 GLU B CA 1
ATOM 4738 C C . GLU B 1 150 ? 16.594 23.234 5.574 1 97.31 150 GLU B C 1
ATOM 4740 O O . GLU B 1 150 ? 16.969 24.047 4.723 1 97.31 150 GLU B O 1
ATOM 4745 N N . GLU B 1 151 ? 15.391 22.984 5.84 1 98.31 151 GLU B N 1
ATOM 4746 C CA . GLU B 1 151 ? 14.32 23.719 5.168 1 98.31 151 GLU B CA 1
ATOM 4747 C C . GLU B 1 151 ? 14.344 25.203 5.543 1 98.31 151 GLU B C 1
ATOM 4749 O O . GLU B 1 151 ? 14.141 26.062 4.688 1 98.31 151 GLU B O 1
ATOM 4754 N N . LEU B 1 152 ? 14.547 25.453 6.828 1 98.56 152 LEU B N 1
ATOM 4755 C CA . LEU B 1 152 ? 14.648 26.844 7.289 1 98.56 152 LEU B CA 1
ATOM 4756 C C . LEU B 1 152 ? 15.773 27.578 6.574 1 98.56 152 LEU B C 1
ATOM 4758 O O . LEU B 1 152 ? 15.586 28.688 6.09 1 98.56 152 LEU B O 1
ATOM 4762 N N . THR B 1 153 ? 16.891 26.938 6.488 1 97.62 153 THR B N 1
ATOM 4763 C CA . THR B 1 153 ? 18.031 27.531 5.816 1 97.62 153 THR B CA 1
ATOM 4764 C C . THR B 1 153 ? 17.734 27.797 4.344 1 97.62 153 THR B C 1
ATOM 4766 O O . THR B 1 153 ? 18.094 28.844 3.803 1 97.62 153 THR B O 1
ATOM 4769 N N . GLN B 1 154 ? 17.094 26.891 3.754 1 97.25 154 GLN B N 1
ATOM 4770 C CA . GLN B 1 154 ? 16.703 27.047 2.355 1 97.25 154 GLN B CA 1
ATOM 4771 C C . GLN B 1 154 ? 15.742 28.219 2.17 1 97.25 154 GLN B C 1
ATOM 4773 O O . GLN B 1 154 ? 15.891 29 1.231 1 97.25 154 GLN B O 1
ATOM 4778 N N . LEU B 1 155 ? 14.805 28.312 3.004 1 98.25 155 LEU B N 1
ATOM 4779 C CA . LEU B 1 155 ? 13.828 29.391 2.93 1 98.25 155 LEU B CA 1
ATOM 4780 C C . LEU B 1 155 ? 14.5 30.734 3.107 1 98.25 155 LEU B C 1
ATOM 4782 O O . LEU B 1 155 ? 14.141 31.703 2.432 1 98.25 155 LEU B O 1
ATOM 4786 N N . LEU B 1 156 ? 15.461 30.828 4.031 1 97.88 156 LEU B N 1
ATOM 4787 C CA . LEU B 1 156 ? 16.188 32.062 4.238 1 97.88 156 LEU B CA 1
ATOM 4788 C C . LEU B 1 156 ? 16.938 32.469 2.977 1 97.88 156 LEU B C 1
ATOM 4790 O O . LEU B 1 156 ? 16.953 33.656 2.604 1 97.88 156 LEU B O 1
ATOM 4794 N N . SER B 1 157 ? 17.484 31.453 2.371 1 97.31 157 SER B N 1
ATOM 4795 C CA . SER B 1 157 ? 18.203 31.719 1.126 1 97.31 157 SER B CA 1
ATOM 4796 C C . SER B 1 157 ? 17.25 32.156 0.024 1 97.31 157 SER B C 1
ATOM 4798 O O . SER B 1 157 ? 17.547 33.094 -0.727 1 97.31 157 SER B O 1
ATOM 4800 N N . LEU B 1 158 ? 16.125 31.562 -0.092 1 97 158 LEU B N 1
ATOM 4801 C CA . LEU B 1 158 ? 15.141 31.859 -1.127 1 97 158 LEU B CA 1
ATOM 4802 C C . LEU B 1 158 ? 14.508 33.219 -0.899 1 97 158 LEU B C 1
ATOM 4804 O O . LEU B 1 158 ? 13.953 33.812 -1.828 1 97 158 LEU B O 1
ATOM 4808 N N . SER B 1 159 ? 14.57 33.688 0.273 1 96.19 159 SER B N 1
ATOM 4809 C CA . SER B 1 159 ? 13.883 34.938 0.637 1 96.19 159 SER B CA 1
ATOM 4810 C C . SER B 1 159 ? 14.789 36.156 0.469 1 96.19 159 SER B C 1
ATOM 4812 O O . SER B 1 159 ? 14.352 37.281 0.658 1 96.19 159 SER B O 1
ATOM 4814 N N . ASP B 1 160 ? 15.977 35.844 0.096 1 92.69 160 ASP B N 1
ATOM 4815 C CA . ASP B 1 160 ? 16.906 36.938 -0.122 1 92.69 160 ASP B CA 1
ATOM 4816 C C . ASP B 1 160 ? 16.391 37.875 -1.217 1 92.69 160 ASP B C 1
ATOM 4818 O O . ASP B 1 160 ? 16.109 37.438 -2.33 1 92.69 160 ASP B O 1
ATOM 4822 N N . GLY B 1 161 ? 16.234 39.125 -0.893 1 88.31 161 GLY B N 1
ATOM 4823 C CA . GLY B 1 161 ? 15.898 40.156 -1.878 1 88.31 161 GLY B CA 1
ATOM 4824 C C . GLY B 1 161 ? 14.406 40.281 -2.125 1 88.31 161 GLY B C 1
ATOM 4825 O O . GLY B 1 161 ? 13.969 41.125 -2.898 1 88.31 161 GLY B O 1
ATOM 4826 N N . LEU B 1 162 ? 13.68 39.406 -1.484 1 90.5 162 LEU B N 1
ATOM 4827 C CA . LEU B 1 162 ? 12.234 39.5 -1.648 1 90.5 162 LEU B CA 1
ATOM 4828 C C . LEU B 1 162 ? 11.688 40.719 -0.883 1 90.5 162 LEU B C 1
ATOM 4830 O O . LEU B 1 162 ? 12.148 41 0.223 1 90.5 162 LEU B O 1
ATOM 4834 N N . ILE B 1 163 ? 10.789 41.312 -1.46 1 88.75 163 ILE B N 1
ATOM 4835 C CA . ILE B 1 163 ? 10.141 42.469 -0.822 1 88.75 163 ILE B CA 1
ATOM 4836 C C . ILE B 1 163 ? 9.125 41.969 0.206 1 88.75 163 ILE B C 1
ATOM 4838 O O . ILE B 1 163 ? 9.102 42.438 1.345 1 88.75 163 ILE B O 1
ATOM 4842 N N . VAL B 1 164 ? 8.336 41.094 -0.316 1 91.44 164 VAL B N 1
ATOM 4843 C CA . VAL B 1 164 ? 7.355 40.5 0.594 1 91.44 164 VAL B CA 1
ATOM 4844 C C . VAL B 1 164 ? 7.945 39.281 1.273 1 91.44 164 VAL B C 1
ATOM 4846 O O . VAL B 1 164 ? 8.422 38.375 0.601 1 91.44 164 VAL B O 1
ATOM 4849 N N . LYS B 1 165 ? 7.887 39.312 2.604 1 96.25 165 LYS B N 1
ATOM 4850 C CA . LYS B 1 165 ? 8.438 38.188 3.377 1 96.25 165 LYS B CA 1
ATOM 4851 C C . LYS B 1 165 ? 7.508 37 3.352 1 96.25 165 LYS B C 1
ATOM 4853 O O . LYS B 1 165 ? 6.305 37.125 3.594 1 96.25 165 LYS B O 1
ATOM 4858 N N . PRO B 1 166 ? 8.023 35.812 3.035 1 98.06 166 PRO B N 1
ATOM 4859 C CA . PRO B 1 166 ? 7.203 34.625 3.102 1 98.06 166 PRO B CA 1
ATOM 4860 C C . PRO B 1 166 ? 6.617 34.375 4.492 1 98.06 166 PRO B C 1
ATOM 4862 O O . PRO B 1 166 ? 7.297 34.594 5.496 1 98.06 166 PRO B O 1
ATOM 4865 N N . ARG B 1 167 ? 5.375 33.969 4.551 1 98.38 167 ARG B N 1
ATOM 4866 C CA . ARG B 1 167 ? 4.719 33.625 5.809 1 98.38 167 ARG B CA 1
ATOM 4867 C C . ARG B 1 167 ? 5.074 32.219 6.246 1 98.38 167 ARG B C 1
ATOM 4869 O O . ARG B 1 167 ? 4.867 31.266 5.496 1 98.38 167 ARG B O 1
ATOM 4876 N N . VAL B 1 168 ? 5.57 32.094 7.473 1 98.81 168 VAL B N 1
ATOM 4877 C CA . VAL B 1 168 ? 6.051 30.797 7.898 1 98.81 168 VAL B CA 1
ATOM 4878 C C . VAL B 1 168 ? 5.551 30.5 9.312 1 98.81 168 VAL B C 1
ATOM 4880 O O . VAL B 1 168 ? 5.156 31.406 10.039 1 98.81 168 VAL B O 1
ATOM 4883 N N . ALA B 1 169 ? 5.461 29.281 9.617 1 98.88 169 ALA B N 1
ATOM 4884 C CA . ALA B 1 169 ? 5.336 28.703 10.953 1 98.88 169 ALA B CA 1
ATOM 4885 C C . ALA B 1 169 ? 6.336 27.562 11.156 1 98.88 169 ALA B C 1
ATOM 4887 O O . ALA B 1 169 ? 7.035 27.172 10.219 1 98.88 169 ALA B O 1
ATOM 4888 N N . ILE B 1 170 ? 6.504 27.094 12.336 1 98.81 170 ILE B N 1
ATOM 4889 C CA . ILE B 1 170 ? 7.32 25.906 12.547 1 98.81 170 ILE B CA 1
ATOM 4890 C C . ILE B 1 170 ? 6.457 24.781 13.117 1 98.81 170 ILE B C 1
ATOM 4892 O O . ILE B 1 170 ? 5.504 25.031 13.859 1 98.81 170 ILE B O 1
ATOM 4896 N N . ARG B 1 171 ? 6.746 23.578 12.727 1 98.69 171 ARG B N 1
ATOM 4897 C CA . ARG B 1 171 ? 6.18 22.438 13.422 1 98.69 171 ARG B CA 1
ATOM 4898 C C . ARG B 1 171 ? 6.945 22.141 14.711 1 98.69 171 ARG B C 1
ATOM 4900 O O . ARG B 1 171 ? 8.18 22.125 14.719 1 98.69 171 ARG B O 1
ATOM 4907 N N . VAL B 1 172 ? 6.23 21.953 15.812 1 98.69 172 VAL B N 1
ATOM 4908 C CA . VAL B 1 172 ? 6.832 21.688 17.109 1 98.69 172 VAL B CA 1
ATOM 4909 C C . VAL B 1 172 ? 6.445 20.297 17.594 1 98.69 172 VAL B C 1
ATOM 4911 O O . VAL B 1 172 ? 5.266 19.938 17.609 1 98.69 172 VAL B O 1
ATOM 4914 N N . ASN B 1 173 ? 7.43 19.469 17.828 1 97.75 173 ASN B N 1
ATOM 4915 C CA . ASN B 1 173 ? 7.156 18.219 18.531 1 97.75 173 ASN B CA 1
ATOM 4916 C C . ASN B 1 173 ? 7.414 18.344 20.031 1 97.75 173 ASN B C 1
ATOM 4918 O O . ASN B 1 173 ? 8.195 19.203 20.453 1 97.75 173 ASN B O 1
ATOM 4922 N N . MET B 1 174 ? 6.738 17.531 20.812 1 97.94 174 MET B N 1
ATOM 4923 C CA . MET B 1 174 ? 6.758 17.719 22.266 1 97.94 174 MET B CA 1
ATOM 4924 C C . MET B 1 174 ? 6.34 16.438 22.984 1 97.94 174 MET B C 1
ATOM 4926 O O . MET B 1 174 ? 5.773 15.531 22.359 1 97.94 174 MET B O 1
ATOM 4930 N N . ASP B 1 175 ? 6.645 16.391 24.203 1 97.06 175 ASP B N 1
ATOM 4931 C CA . ASP B 1 175 ? 6.176 15.328 25.094 1 97.06 175 ASP B CA 1
ATOM 4932 C C . ASP B 1 175 ? 4.812 15.68 25.703 1 97.06 175 ASP B C 1
ATOM 4934 O O . ASP B 1 175 ? 4.703 16.609 26.516 1 97.06 175 ASP B O 1
ATOM 4938 N N . THR B 1 176 ? 3.805 14.977 25.281 1 97.12 176 THR B N 1
ATOM 4939 C CA . THR B 1 176 ? 2.459 15.203 25.812 1 97.12 176 THR B CA 1
ATOM 4940 C C . THR B 1 176 ? 1.996 14.016 26.641 1 97.12 176 THR B C 1
ATOM 4942 O O . THR B 1 176 ? 0.812 13.898 26.969 1 97.12 176 THR B O 1
ATOM 4945 N N . GLY B 1 177 ? 2.902 13.102 26.891 1 94.38 177 GLY B N 1
ATOM 4946 C CA . GLY B 1 177 ? 2.582 11.898 27.641 1 94.38 177 GLY B CA 1
ATOM 4947 C C . GLY B 1 177 ? 2.158 10.742 26.766 1 94.38 177 GLY B C 1
ATOM 4948 O O . GLY B 1 177 ? 1.849 9.656 27.266 1 94.38 177 GLY B O 1
ATOM 4949 N N . VAL B 1 178 ? 2.121 11 25.484 1 91.31 178 VAL B N 1
ATOM 4950 C CA . VAL B 1 178 ? 1.785 9.953 24.531 1 91.31 178 VAL B CA 1
ATOM 4951 C C . VAL B 1 178 ? 3.053 9.461 23.828 1 91.31 178 VAL B C 1
ATOM 4953 O O . VAL B 1 178 ? 3.885 10.266 23.406 1 91.31 178 VAL B O 1
ATOM 4956 N N . TYR B 1 179 ? 3.209 8.195 23.797 1 87.62 179 TYR B N 1
ATOM 4957 C CA . TYR B 1 179 ? 4.383 7.582 23.172 1 87.62 179 TYR B CA 1
ATOM 4958 C C . TYR B 1 179 ? 3.975 6.605 22.078 1 87.62 179 TYR B C 1
ATOM 4960 O O . TYR B 1 179 ? 2.922 5.969 22.172 1 87.62 179 TYR B O 1
ATOM 4968 N N . PRO B 1 180 ? 4.793 6.398 21.016 1 86.75 180 PRO B N 1
ATOM 4969 C CA . PRO B 1 180 ? 6.062 7.09 20.781 1 86.75 180 PRO B CA 1
ATOM 4970 C C . PRO B 1 180 ? 5.875 8.562 20.422 1 86.75 180 PRO B C 1
ATOM 4972 O O . PRO B 1 180 ? 4.867 8.922 19.812 1 86.75 180 PRO B O 1
ATOM 4975 N N . LEU B 1 181 ? 6.918 9.25 20.75 1 88.44 181 LEU B N 1
ATOM 4976 C CA . LEU B 1 181 ? 6.918 10.656 20.375 1 88.44 181 LEU B CA 1
ATOM 4977 C C . LEU B 1 181 ? 7.086 10.812 18.859 1 88.44 181 LEU B C 1
ATOM 4979 O O . LEU B 1 181 ? 7.883 10.109 18.25 1 88.44 181 LEU B O 1
ATOM 4983 N N . TRP B 1 182 ? 6.371 11.711 18.312 1 89.81 182 TRP B N 1
ATOM 4984 C CA . TRP B 1 182 ? 6.527 11.992 16.875 1 89.81 182 TRP B CA 1
ATOM 4985 C C . TRP B 1 182 ? 7.613 13.031 16.641 1 89.81 182 TRP B C 1
ATOM 4987 O O . TRP B 1 182 ? 7.383 14.039 15.969 1 89.81 182 TRP B O 1
ATOM 4997 N N . ASP B 1 183 ? 8.812 12.672 17.062 1 92.75 183 ASP B N 1
ATOM 4998 C CA . ASP B 1 183 ? 9.891 13.648 17.078 1 92.75 183 ASP B CA 1
ATOM 4999 C C . ASP B 1 183 ? 10.688 13.602 15.773 1 92.75 183 ASP B C 1
ATOM 5001 O O . ASP B 1 183 ? 11.664 14.344 15.602 1 92.75 183 ASP B O 1
ATOM 5005 N N . ARG B 1 184 ? 10.242 12.766 14.836 1 94.81 184 ARG B N 1
ATOM 5006 C CA . ARG B 1 184 ? 10.867 12.828 13.516 1 94.81 184 ARG B CA 1
ATOM 5007 C C . ARG B 1 184 ? 10.484 14.102 12.789 1 94.81 184 ARG B C 1
ATOM 5009 O O . ARG B 1 184 ? 11.141 14.492 11.82 1 94.81 184 ARG B O 1
ATOM 5016 N N . PHE B 1 185 ? 9.383 14.734 13.289 1 97.44 185 PHE B N 1
ATOM 5017 C CA . PHE B 1 185 ? 8.859 15.922 12.617 1 97.44 185 PHE B CA 1
ATOM 5018 C C . PHE B 1 185 ? 9.156 17.172 13.43 1 97.44 185 PHE B C 1
ATOM 5020 O O . PHE B 1 185 ? 9.07 17.172 14.656 1 97.44 185 PHE B O 1
ATOM 5027 N N . GLY B 1 186 ? 9.5 18.188 12.742 1 98 186 GLY B N 1
ATOM 5028 C CA . GLY B 1 186 ? 9.555 19.5 13.336 1 98 186 GLY B CA 1
ATOM 5029 C C . GLY B 1 186 ? 10.719 19.688 14.281 1 98 186 GLY B C 1
ATOM 5030 O O . GLY B 1 186 ? 11.781 19.078 14.094 1 98 186 GLY B O 1
ATOM 5031 N N . PHE B 1 187 ? 10.555 20.656 15.211 1 98.31 187 PHE B N 1
ATOM 5032 C CA . PHE B 1 187 ? 11.547 21.062 16.203 1 98.31 187 PHE B CA 1
ATOM 5033 C C . PHE B 1 187 ? 11.07 20.703 17.609 1 98.31 187 PHE B C 1
ATOM 5035 O O . PHE B 1 187 ? 9.914 20.938 17.953 1 98.31 187 PHE B O 1
ATOM 5042 N N . ASN B 1 188 ? 11.938 20.234 18.359 1 97.94 188 ASN B N 1
ATOM 5043 C CA . ASN B 1 188 ? 11.539 19.734 19.672 1 97.94 188 ASN B CA 1
ATOM 5044 C C . ASN B 1 188 ? 11.352 20.875 20.672 1 97.94 188 ASN B C 1
ATOM 5046 O O . ASN B 1 188 ? 12.172 21.797 20.734 1 97.94 188 ASN B O 1
ATOM 5050 N N . TYR B 1 189 ? 10.375 20.797 21.438 1 98.25 189 TYR B N 1
ATOM 5051 C CA . TYR B 1 189 ? 10.039 21.781 22.453 1 98.25 189 TYR B CA 1
ATOM 5052 C C . TYR B 1 189 ? 10.969 21.656 23.656 1 98.25 189 TYR B C 1
ATOM 5054 O O . TYR B 1 189 ? 11.539 22.656 24.125 1 98.25 189 TYR B O 1
ATOM 5062 N N . GLU B 1 190 ? 11.18 20.484 24.172 1 97.44 190 GLU B N 1
ATOM 5063 C CA . GLU B 1 190 ? 11.836 20.219 25.453 1 97.44 190 GLU B CA 1
ATOM 5064 C C . GLU B 1 190 ? 13.32 20.562 25.391 1 97.44 190 GLU B C 1
ATOM 5066 O O . GLU B 1 190 ? 13.891 21.078 26.359 1 97.44 190 GLU B O 1
ATOM 5071 N N . ASN B 1 191 ? 13.93 20.312 24.25 1 95.5 191 ASN B N 1
ATOM 5072 C CA . ASN B 1 191 ? 15.375 20.5 24.188 1 95.5 191 ASN B CA 1
ATOM 5073 C C . ASN B 1 191 ? 15.742 21.875 23.641 1 95.5 191 ASN B C 1
ATOM 5075 O O . ASN B 1 191 ? 16.922 22.156 23.391 1 95.5 191 ASN B O 1
ATOM 5079 N N . GLY B 1 192 ? 14.734 22.719 23.344 1 96.62 192 GLY B N 1
ATOM 5080 C CA . GLY B 1 192 ? 14.977 24.109 22.984 1 96.62 192 GLY B CA 1
ATOM 5081 C C . GLY B 1 192 ? 15.117 24.312 21.484 1 96.62 192 GLY B C 1
ATOM 5082 O O . GLY B 1 192 ? 15.234 25.453 21.031 1 96.62 192 GLY B O 1
ATOM 5083 N N . GLU B 1 193 ? 15.047 23.312 20.734 1 97.19 193 GLU B N 1
ATOM 5084 C CA . GLU B 1 193 ? 15.18 23.422 19.281 1 97.19 193 GLU B CA 1
ATOM 5085 C C . GLU B 1 193 ? 14.109 24.328 18.703 1 97.19 193 GLU B C 1
ATOM 5087 O O . GLU B 1 193 ? 14.383 25.109 17.781 1 97.19 193 GLU B O 1
ATOM 5092 N N . ALA B 1 194 ? 12.953 24.203 19.172 1 98.5 194 ALA B N 1
ATOM 5093 C CA . ALA B 1 194 ? 11.852 25.031 18.688 1 98.5 194 ALA B CA 1
ATOM 5094 C C . ALA B 1 194 ? 12.148 26.5 18.906 1 98.5 194 ALA B C 1
ATOM 5096 O O . ALA B 1 194 ? 11.961 27.328 18 1 98.5 194 ALA B O 1
ATOM 5097 N N . TRP B 1 195 ? 12.602 26.797 20.078 1 98.62 195 TRP B N 1
ATOM 5098 C CA . TRP B 1 195 ? 12.906 28.188 20.391 1 98.62 195 TRP B CA 1
ATOM 5099 C C . TRP B 1 195 ? 14.047 28.703 19.516 1 98.62 195 TRP B C 1
ATOM 5101 O O . TRP B 1 195 ? 14.008 29.844 19.047 1 98.62 195 TRP B O 1
ATOM 5111 N N . ASN B 1 196 ? 15.047 27.859 19.344 1 98.38 196 ASN B N 1
ATOM 5112 C CA . ASN B 1 196 ? 16.156 28.234 18.469 1 98.38 196 ASN B CA 1
ATOM 5113 C C . ASN B 1 196 ? 15.68 28.547 17.062 1 98.38 196 ASN B C 1
ATOM 5115 O O . ASN B 1 196 ? 16.141 29.516 16.438 1 98.38 196 ASN B O 1
ATOM 5119 N N . ALA B 1 197 ? 14.805 27.781 16.547 1 98.69 197 ALA B N 1
ATOM 5120 C CA . ALA B 1 197 ? 14.258 28.016 15.203 1 98.69 197 ALA B CA 1
ATOM 5121 C C . ALA B 1 197 ? 13.484 29.328 15.141 1 98.69 197 ALA B C 1
ATOM 5123 O O . ALA B 1 197 ? 13.648 30.094 14.195 1 98.69 197 ALA B O 1
ATOM 5124 N N . LEU B 1 198 ? 12.703 29.562 16.156 1 98.81 198 LEU B N 1
ATOM 5125 C CA . LEU B 1 198 ? 11.906 30.781 16.219 1 98.81 198 LEU B CA 1
ATOM 5126 C C . LEU B 1 198 ? 12.812 32 16.25 1 98.81 198 LEU B C 1
ATOM 5128 O O . LEU B 1 198 ? 12.57 33 15.539 1 98.81 198 LEU B O 1
ATOM 5132 N N . THR B 1 199 ? 13.82 31.953 17.062 1 98.56 199 THR B N 1
ATOM 5133 C CA . THR B 1 199 ? 14.75 33.062 17.188 1 98.56 199 THR B CA 1
ATOM 5134 C C . THR B 1 199 ? 15.469 33.312 15.867 1 98.56 199 THR B C 1
ATOM 5136 O O . THR B 1 199 ? 15.641 34.469 15.461 1 98.56 199 THR B O 1
ATOM 5139 N N . LYS B 1 200 ? 15.812 32.25 15.266 1 98.38 200 LYS B N 1
ATOM 5140 C CA . LYS B 1 200 ? 16.484 32.375 13.977 1 98.38 200 LYS B CA 1
ATOM 5141 C C . LYS B 1 200 ? 15.57 33.031 12.938 1 98.38 200 LYS B C 1
ATOM 5143 O O . LYS B 1 200 ? 16.016 33.875 12.156 1 98.38 200 LYS B O 1
ATOM 5148 N N . ILE B 1 201 ? 14.367 32.688 12.867 1 98.5 201 ILE B N 1
ATOM 5149 C CA . ILE B 1 201 ? 13.391 33.219 11.93 1 98.5 201 ILE B CA 1
ATOM 5150 C C . ILE B 1 201 ? 13.234 34.719 12.156 1 98.5 201 ILE B C 1
ATOM 5152 O O . ILE B 1 201 ? 13.383 35.5 11.219 1 98.5 201 ILE B O 1
ATOM 5156 N N . VAL B 1 202 ? 13.008 35.125 13.367 1 98.06 202 VAL B N 1
ATOM 5157 C CA . VAL B 1 202 ? 12.695 36.5 13.703 1 98.06 202 VAL B CA 1
ATOM 5158 C C . VAL B 1 202 ? 13.938 37.375 13.5 1 98.06 202 VAL B C 1
ATOM 5160 O O . VAL B 1 202 ? 13.859 38.438 12.898 1 98.06 202 VAL B O 1
ATOM 5163 N N . ASN B 1 203 ? 15.062 36.875 13.922 1 97.19 203 ASN B N 1
ATOM 5164 C CA . ASN B 1 203 ? 16.297 37.656 13.859 1 97.19 203 ASN B CA 1
ATOM 5165 C C . ASN B 1 203 ? 16.781 37.812 12.422 1 97.19 203 ASN B C 1
ATOM 5167 O O . ASN B 1 203 ? 17.531 38.75 12.125 1 97.19 203 ASN B O 1
ATOM 5171 N N . SER B 1 204 ? 16.406 36.938 11.594 1 96.62 204 SER B N 1
ATOM 5172 C CA . SER B 1 204 ? 16.844 37.031 10.203 1 96.62 204 SER B CA 1
ATOM 5173 C C . SER B 1 204 ? 16.234 38.25 9.516 1 96.62 204 SER B C 1
ATOM 5175 O O . SER B 1 204 ? 16.828 38.812 8.594 1 96.62 204 SER B O 1
ATOM 5177 N N . GLY B 1 205 ? 14.977 38.562 9.867 1 95.88 205 GLY B N 1
ATOM 5178 C CA . GLY B 1 205 ? 14.25 39.656 9.242 1 95.88 205 GLY B CA 1
ATOM 5179 C C . GLY B 1 205 ? 13.781 39.344 7.832 1 95.88 205 GLY B C 1
ATOM 5180 O O . GLY B 1 205 ? 13.234 40.188 7.137 1 95.88 205 GLY B O 1
ATOM 5181 N N . LYS B 1 206 ? 13.93 38.094 7.422 1 97.19 206 LYS B N 1
ATOM 5182 C CA . LYS B 1 206 ? 13.672 37.688 6.039 1 97.19 206 LYS B CA 1
ATOM 5183 C C . LYS B 1 206 ? 12.344 36.938 5.918 1 97.19 206 LYS B C 1
ATOM 5185 O O . LYS B 1 206 ? 11.805 36.812 4.82 1 97.19 206 LYS B O 1
ATOM 5190 N N . LEU B 1 207 ? 11.852 36.5 7.004 1 98.19 207 LEU B N 1
ATOM 5191 C CA . LEU B 1 207 ? 10.633 35.719 7.055 1 98.19 207 LEU B CA 1
ATOM 5192 C C . LEU B 1 207 ? 9.609 36.344 7.992 1 98.19 207 LEU B C 1
ATOM 5194 O O . LEU B 1 207 ? 9.977 37.031 8.945 1 98.19 207 LEU B O 1
ATOM 5198 N N . GLN B 1 208 ? 8.391 36.125 7.68 1 97.94 208 GLN B N 1
ATOM 5199 C CA . GLN B 1 208 ? 7.309 36.562 8.57 1 97.94 208 GLN B CA 1
ATOM 5200 C C . GLN B 1 208 ? 6.785 35.375 9.391 1 97.94 208 GLN B C 1
ATOM 5202 O O . GLN B 1 208 ? 6.117 34.5 8.859 1 97.94 208 GLN B O 1
ATOM 5207 N N . LEU B 1 209 ? 7.086 35.406 10.664 1 98.5 209 LEU B N 1
ATOM 5208 C CA . LEU B 1 209 ? 6.57 34.344 11.555 1 98.5 209 LEU B CA 1
ATOM 5209 C C . LEU B 1 209 ? 5.086 34.562 11.82 1 98.5 209 LEU B C 1
ATOM 5211 O O . LEU B 1 209 ? 4.695 35.5 12.523 1 98.5 209 LEU B O 1
ATOM 5215 N N . ALA B 1 210 ? 4.273 33.625 11.312 1 98.19 210 ALA B N 1
ATOM 5216 C CA . ALA B 1 210 ? 2.824 33.781 11.391 1 98.19 210 ALA B CA 1
ATOM 5217 C C . ALA B 1 210 ? 2.232 32.906 12.477 1 98.19 210 ALA B C 1
ATOM 5219 O O . ALA B 1 210 ? 1.235 33.25 13.109 1 98.19 210 ALA B O 1
ATOM 5220 N N . GLY B 1 211 ? 2.828 31.719 12.609 1 98.5 211 GLY B N 1
ATOM 5221 C CA . GLY B 1 211 ? 2.135 30.828 13.516 1 98.5 211 GLY B CA 1
ATOM 5222 C C . GLY B 1 211 ? 3.02 29.703 14.031 1 98.5 211 GLY B C 1
ATOM 5223 O O . GLY B 1 211 ? 4.234 29.719 13.836 1 98.5 211 GLY B O 1
ATOM 5224 N N . LEU B 1 212 ? 2.391 28.797 14.844 1 98.88 212 LEU B N 1
ATOM 5225 C CA . LEU B 1 212 ? 2.961 27.578 15.383 1 98.88 212 LEU B CA 1
ATOM 5226 C C . LEU B 1 212 ? 2.068 26.375 15.062 1 98.88 212 LEU B C 1
ATOM 5228 O O . LEU B 1 212 ? 0.841 26.5 15.07 1 98.88 212 LEU B O 1
ATOM 5232 N N . HIS B 1 213 ? 2.73 25.266 14.781 1 98.81 213 HIS B N 1
ATOM 5233 C CA . HIS B 1 213 ? 2.006 24.062 14.422 1 98.81 213 HIS B CA 1
ATOM 5234 C C . HIS B 1 213 ? 2.488 22.859 15.242 1 98.81 213 HIS B C 1
ATOM 5236 O O . HIS B 1 213 ? 3.689 22.719 15.477 1 98.81 213 HIS B O 1
ATOM 5242 N N . CYS B 1 214 ? 1.567 22.047 15.703 1 98.31 214 CYS B N 1
ATOM 5243 C CA . CYS B 1 214 ? 1.936 20.734 16.25 1 98.31 214 CYS B CA 1
ATOM 5244 C C . CYS B 1 214 ? 0.981 19.656 15.773 1 98.31 214 CYS B C 1
ATOM 5246 O O . CYS B 1 214 ? -0.136 19.953 15.344 1 98.31 214 CYS B O 1
ATOM 5248 N N . HIS B 1 215 ? 1.374 18.5 15.703 1 97.62 215 HIS B N 1
ATOM 5249 C CA . HIS B 1 215 ? 0.638 17.266 15.469 1 97.62 215 HIS B CA 1
ATOM 5250 C C . HIS B 1 215 ? 1.165 16.141 16.344 1 97.62 215 HIS B C 1
ATOM 5252 O O . HIS B 1 215 ? 2.26 15.617 16.109 1 97.62 215 HIS B O 1
ATOM 5258 N N . ILE B 1 216 ? 0.403 15.664 17.281 1 95.56 216 ILE B N 1
ATOM 5259 C CA . ILE B 1 216 ? 0.994 14.93 18.391 1 95.56 216 ILE B CA 1
ATOM 5260 C C . ILE B 1 216 ? 0.729 13.43 18.219 1 95.56 216 ILE B C 1
ATOM 5262 O O . ILE B 1 216 ? 1.194 12.617 19.031 1 95.56 216 ILE B O 1
ATOM 5266 N N . GLY B 1 217 ? -0.054 13.055 17.219 1 93.31 217 GLY B N 1
ATOM 5267 C CA . GLY B 1 217 ? -0.3 11.641 17.016 1 93.31 217 GLY B CA 1
ATOM 5268 C C . GLY B 1 217 ? -1.491 11.367 16.109 1 93.31 217 GLY B C 1
ATOM 5269 O O . GLY B 1 217 ? -2.023 12.289 15.484 1 93.31 217 GLY B O 1
ATOM 5270 N N . THR B 1 218 ? -1.774 10.078 15.969 1 91.06 218 THR B N 1
ATOM 5271 C CA . THR B 1 218 ? -2.932 9.594 15.219 1 91.06 218 THR B CA 1
ATOM 5272 C C . THR B 1 218 ? -3.842 8.758 16.109 1 91.06 218 THR B C 1
ATOM 5274 O O . THR B 1 218 ? -3.371 8.102 17.047 1 91.06 218 THR B O 1
ATOM 5277 N N . TYR B 1 219 ? -5.141 8.844 15.852 1 91.12 219 TYR B N 1
ATOM 5278 C CA . TYR B 1 219 ? -6.109 8.078 16.641 1 91.12 219 TYR B CA 1
ATOM 5279 C C . TYR B 1 219 ? -5.895 8.297 18.125 1 91.12 219 TYR B C 1
ATOM 5281 O O . TYR B 1 219 ? -5.723 7.336 18.891 1 91.12 219 TYR B O 1
ATOM 5289 N N . MET B 1 220 ? -5.961 9.547 18.531 1 91.94 220 MET B N 1
ATOM 5290 C CA . MET B 1 220 ? -5.672 9.953 19.906 1 91.94 220 MET B CA 1
ATOM 5291 C C . MET B 1 220 ? -6.875 9.711 20.812 1 91.94 220 MET B C 1
ATOM 5293 O O . MET B 1 220 ? -7.945 10.273 20.594 1 91.94 220 MET B O 1
ATOM 5297 N N . LEU B 1 221 ? -6.605 8.969 21.875 1 90.44 221 LEU B N 1
ATOM 5298 C CA . LEU B 1 221 ? -7.68 8.648 22.812 1 90.44 221 LEU B CA 1
ATOM 5299 C C . LEU B 1 221 ? -7.629 9.555 24.031 1 90.44 221 LEU B C 1
ATOM 5301 O O . LEU B 1 221 ? -8.578 9.602 24.812 1 90.44 221 LEU B O 1
ATOM 5305 N N . SER B 1 222 ? -6.582 10.312 24.141 1 92.56 222 SER B N 1
ATOM 5306 C CA . SER B 1 222 ? -6.414 11.18 25.297 1 92.56 222 SER B CA 1
ATOM 5307 C C . SER B 1 222 ? -6.656 12.641 24.938 1 92.56 222 SER B C 1
ATOM 5309 O O . SER B 1 222 ? -5.82 13.273 24.297 1 92.56 222 SER B O 1
ATOM 5311 N N . THR B 1 223 ? -7.73 13.172 25.469 1 95.88 223 THR B N 1
ATOM 5312 C CA . THR B 1 223 ? -7.98 14.594 25.281 1 95.88 223 THR B CA 1
ATOM 5313 C C . THR B 1 223 ? -7 15.43 26.094 1 95.88 223 THR B C 1
ATOM 5315 O O . THR B 1 223 ? -6.652 16.547 25.703 1 95.88 223 THR B O 1
ATOM 5318 N N . GLY B 1 224 ? -6.512 14.828 27.188 1 97.19 224 GLY B N 1
ATOM 5319 C CA . GLY B 1 224 ? -5.551 15.508 28.031 1 97.19 224 GLY B CA 1
ATOM 5320 C C . GLY B 1 224 ? -4.246 15.82 27.328 1 97.19 224 GLY B C 1
ATOM 5321 O O . GLY B 1 224 ? -3.611 16.844 27.609 1 97.19 224 GLY B O 1
ATOM 5322 N N . ALA B 1 225 ? -3.877 14.969 26.469 1 97.69 225 ALA B N 1
ATOM 5323 C CA . ALA B 1 225 ? -2.66 15.195 25.688 1 97.69 225 ALA B CA 1
ATOM 5324 C C . ALA B 1 225 ? -2.76 16.484 24.875 1 97.69 225 ALA B C 1
ATOM 5326 O O . ALA B 1 225 ? -1.768 17.188 24.703 1 97.69 225 ALA B O 1
ATOM 5327 N N . TYR B 1 226 ? -3.943 16.812 24.469 1 98 226 TYR B N 1
ATOM 5328 C CA . TYR B 1 226 ? -4.145 18.031 23.703 1 98 226 TYR B CA 1
ATOM 5329 C C . TYR B 1 226 ? -4.113 19.266 24.609 1 98 226 TYR B C 1
ATOM 5331 O O . TYR B 1 226 ? -3.723 20.344 24.188 1 98 226 TYR B O 1
ATOM 5339 N N . GLY B 1 227 ? -4.539 19.031 25.828 1 98.25 227 GLY B N 1
ATOM 5340 C CA . GLY B 1 227 ? -4.363 20.109 26.797 1 98.25 227 GLY B CA 1
ATOM 5341 C C . GLY B 1 227 ? -2.908 20.469 27.031 1 98.25 227 GLY B C 1
ATOM 5342 O O . GLY B 1 227 ? -2.557 21.656 27.078 1 98.25 227 GLY B O 1
ATOM 5343 N N . ILE B 1 228 ? -2.125 19.469 27.125 1 98.5 228 ILE B N 1
ATOM 5344 C CA . ILE B 1 228 ? -0.695 19.672 27.344 1 98.5 228 ILE B CA 1
ATOM 5345 C C . ILE B 1 228 ? -0.081 20.344 26.109 1 98.5 228 ILE B C 1
ATOM 5347 O O . ILE B 1 228 ? 0.684 21.297 26.234 1 98.5 228 ILE B O 1
ATOM 5351 N N . ALA B 1 229 ? -0.434 19.891 24.938 1 98.56 229 ALA B N 1
ATOM 5352 C CA . ALA B 1 229 ? 0.079 20.469 23.703 1 98.56 229 ALA B CA 1
ATOM 5353 C C . ALA B 1 229 ? -0.312 21.938 23.578 1 98.56 229 ALA B C 1
ATOM 5355 O O . ALA B 1 229 ? 0.526 22.781 23.266 1 98.56 229 ALA B O 1
ATOM 5356 N N . ALA B 1 230 ? -1.569 22.219 23.859 1 98.69 230 ALA B N 1
ATOM 5357 C CA . ALA B 1 230 ? -2.066 23.594 23.797 1 98.69 230 ALA B CA 1
ATOM 5358 C C . ALA B 1 230 ? -1.311 24.484 24.766 1 98.69 230 ALA B C 1
ATOM 5360 O O . ALA B 1 230 ? -0.945 25.609 24.422 1 98.69 230 ALA B O 1
ATOM 5361 N N . THR B 1 231 ? -1.058 23.969 25.906 1 98.69 231 THR B N 1
ATOM 5362 C CA . THR B 1 231 ? -0.337 24.734 26.906 1 98.69 231 THR B CA 1
ATOM 5363 C C . THR B 1 231 ? 1.066 25.078 26.422 1 98.69 231 THR B C 1
ATOM 5365 O O . THR B 1 231 ? 1.492 26.234 26.516 1 98.69 231 THR B O 1
ATOM 5368 N N . LYS B 1 232 ? 1.718 24.141 25.922 1 98.69 232 LYS B N 1
ATOM 5369 C CA . LYS B 1 232 ? 3.086 24.359 25.453 1 98.69 232 LYS B CA 1
ATOM 5370 C C . LYS B 1 232 ? 3.123 25.297 24.25 1 98.69 232 LYS B C 1
ATOM 5372 O O . LYS B 1 232 ? 4.023 26.125 24.141 1 98.69 232 LYS B O 1
ATOM 5377 N N . MET B 1 233 ? 2.178 25.156 23.391 1 98.75 233 MET B N 1
ATOM 5378 C CA . MET B 1 233 ? 2.084 26.062 22.234 1 98.75 233 MET B CA 1
ATOM 5379 C C . MET B 1 233 ? 1.81 27.484 22.688 1 98.75 233 MET B C 1
ATOM 5381 O O . MET B 1 233 ? 2.393 28.438 22.141 1 98.75 233 MET B O 1
ATOM 5385 N N . CYS B 1 234 ? 0.933 27.641 23.656 1 98.5 234 CYS B N 1
ATOM 5386 C CA . CYS B 1 234 ? 0.634 28.953 24.203 1 98.5 234 CYS B CA 1
ATOM 5387 C C . CYS B 1 234 ? 1.865 29.562 24.875 1 98.5 234 CYS B C 1
ATOM 5389 O O . CYS B 1 234 ? 2.121 30.75 24.734 1 98.5 234 CYS B O 1
ATOM 5391 N N . ASP B 1 235 ? 2.533 28.719 25.547 1 98.38 235 ASP B N 1
ATOM 5392 C CA . ASP B 1 235 ? 3.756 29.172 26.203 1 98.38 235 ASP B CA 1
ATOM 5393 C C . ASP B 1 235 ? 4.746 29.734 25.172 1 98.38 235 ASP B C 1
ATOM 5395 O O . ASP B 1 235 ? 5.316 30.812 25.391 1 98.38 235 ASP B O 1
ATOM 5399 N N . LEU B 1 236 ? 4.945 29.016 24.109 1 98.44 236 LEU B N 1
ATOM 5400 C CA . LEU B 1 236 ? 5.848 29.469 23.047 1 98.44 236 LEU B CA 1
ATOM 5401 C C . LEU B 1 236 ? 5.352 30.781 22.438 1 98.44 236 LEU B C 1
ATOM 5403 O O . LEU B 1 236 ? 6.145 31.688 22.172 1 98.44 236 LEU B O 1
ATOM 5407 N N . ALA B 1 237 ? 4.078 30.875 22.234 1 98.25 237 ALA B N 1
ATOM 5408 C CA . ALA B 1 237 ? 3.494 32.062 21.641 1 98.25 237 ALA B CA 1
ATOM 5409 C C . ALA B 1 237 ? 3.713 33.281 22.531 1 98.25 237 ALA B C 1
ATOM 5411 O O . ALA B 1 237 ? 4.098 34.344 22.047 1 98.25 237 ALA B O 1
ATOM 5412 N N . MET B 1 238 ? 3.512 33.094 23.781 1 97.31 238 MET B N 1
ATOM 5413 C CA . MET B 1 238 ? 3.689 34.188 24.734 1 97.31 238 MET B CA 1
ATOM 5414 C C . MET B 1 238 ? 5.156 34.594 24.812 1 97.31 238 MET B C 1
ATOM 5416 O O . MET B 1 238 ? 5.469 35.781 24.922 1 97.31 238 MET B O 1
ATOM 5420 N N . ARG B 1 239 ? 5.977 33.625 24.812 1 97.56 239 ARG B N 1
ATOM 5421 C CA . ARG B 1 239 ? 7.406 33.906 24.844 1 97.56 239 ARG B CA 1
ATOM 5422 C C . ARG B 1 239 ? 7.832 34.688 23.609 1 97.56 239 ARG B C 1
ATOM 5424 O O . ARG B 1 239 ? 8.664 35.594 23.703 1 97.56 239 ARG B O 1
ATOM 5431 N N . CYS B 1 240 ? 7.32 34.344 22.484 1 97.75 240 CYS B N 1
ATOM 5432 C CA . CYS B 1 240 ? 7.602 35.094 21.25 1 97.75 240 CYS B CA 1
ATOM 5433 C C . CYS B 1 240 ? 7.184 36.562 21.391 1 97.75 240 CYS B C 1
ATOM 5435 O O . CYS B 1 240 ? 7.926 37.438 20.984 1 97.75 240 CYS B O 1
ATOM 5437 N N . LYS B 1 241 ? 6.023 36.75 21.922 1 96.69 241 LYS B N 1
ATOM 5438 C CA . LYS B 1 241 ? 5.516 38.125 22.109 1 96.69 241 LYS B CA 1
ATOM 5439 C C . LYS B 1 241 ? 6.395 38.906 23.078 1 96.69 241 LYS B C 1
ATOM 5441 O O . LYS B 1 241 ? 6.785 40.031 22.797 1 96.69 241 LYS B O 1
ATOM 5446 N N . ASN B 1 242 ? 6.75 38.312 24.109 1 96.56 242 ASN B N 1
ATOM 5447 C CA . ASN B 1 242 ? 7.441 39 25.203 1 96.56 242 ASN B CA 1
ATOM 5448 C C . ASN B 1 242 ? 8.922 39.188 24.891 1 96.56 242 ASN B C 1
ATOM 5450 O O . ASN B 1 242 ? 9.484 40.25 25.188 1 96.56 242 ASN B O 1
ATOM 5454 N N . GLN B 1 243 ? 9.531 38.219 24.297 1 97.5 243 GLN B N 1
ATOM 5455 C CA . GLN B 1 243 ? 10.984 38.25 24.141 1 97.5 243 GLN B CA 1
ATOM 5456 C C . GLN B 1 243 ? 11.391 38.656 22.734 1 97.5 243 GLN B C 1
ATOM 5458 O O . GLN B 1 243 ? 12.445 39.25 22.531 1 97.5 243 GLN B O 1
ATOM 5463 N N . LEU B 1 244 ? 10.609 38.281 21.766 1 97.31 244 LEU B N 1
ATOM 5464 C CA . LEU B 1 244 ? 10.969 38.562 20.391 1 97.31 244 LEU B CA 1
ATOM 5465 C C . LEU B 1 244 ? 10.102 39.688 19.812 1 97.31 244 LEU B C 1
ATOM 5467 O O . LEU B 1 244 ? 10.328 40.156 18.688 1 97.31 244 LEU B O 1
ATOM 5471 N N . LYS B 1 245 ? 9.102 40.125 20.516 1 96.69 245 LYS B N 1
ATOM 5472 C CA . LYS B 1 245 ? 8.164 41.156 20.125 1 96.69 245 LYS B CA 1
ATOM 5473 C C . LYS B 1 245 ? 7.418 40.781 18.844 1 96.69 245 LYS B C 1
ATOM 5475 O O . LYS B 1 245 ? 7.223 41.594 17.953 1 96.69 245 LYS B O 1
ATOM 5480 N N . GLN B 1 246 ? 7.188 39.531 18.766 1 96 246 GLN B N 1
ATOM 5481 C CA . GLN B 1 246 ? 6.434 38.969 17.641 1 96 246 GLN B CA 1
ATOM 5482 C C . GLN B 1 246 ? 5.137 38.312 18.125 1 96 246 GLN B C 1
ATOM 5484 O O . GLN B 1 246 ? 5.164 37.406 18.953 1 96 246 GLN B O 1
ATOM 5489 N N . THR B 1 247 ? 4.051 38.812 17.625 1 95.81 247 THR B N 1
ATOM 5490 C CA . THR B 1 247 ? 2.762 38.219 17.969 1 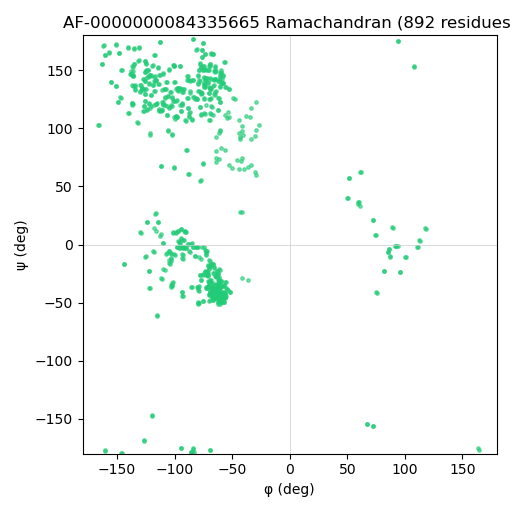95.81 247 THR B CA 1
ATOM 5491 C C . THR B 1 247 ? 2.441 37.062 17.031 1 95.81 247 THR B C 1
ATOM 5493 O O . THR B 1 247 ? 2.545 37.188 15.812 1 95.81 247 THR B O 1
ATOM 5496 N N . ILE B 1 248 ? 2.053 35.969 17.578 1 97.44 248 ILE B N 1
ATOM 5497 C CA . ILE B 1 248 ? 1.671 34.781 16.812 1 97.44 248 ILE B CA 1
ATOM 5498 C C . ILE B 1 248 ? 0.214 34.906 16.375 1 97.44 248 ILE B C 1
ATOM 5500 O O . ILE B 1 248 ? -0.679 35.094 17.203 1 97.44 248 ILE B O 1
ATOM 5504 N N . GLU B 1 249 ? 0.021 34.75 15.086 1 97.75 249 GLU B N 1
ATOM 5505 C CA . GLU B 1 249 ? -1.311 34.938 14.523 1 97.75 249 GLU B CA 1
ATOM 5506 C C . GLU B 1 249 ? -2.188 33.719 14.75 1 97.75 249 GLU B C 1
ATOM 5508 O O . GLU B 1 249 ? -3.396 33.844 14.953 1 97.75 249 GLU B O 1
ATOM 5513 N N . TYR B 1 250 ? -1.588 32.562 14.672 1 98.69 250 TYR B N 1
ATOM 5514 C CA . TYR B 1 250 ? -2.416 31.375 14.812 1 98.69 250 TYR B CA 1
ATOM 5515 C C . TYR B 1 250 ? -1.647 30.25 15.508 1 98.69 250 TYR B C 1
ATOM 5517 O O . TYR B 1 250 ? -0.416 30.219 15.461 1 98.69 250 TYR B O 1
ATOM 5525 N N . LEU B 1 251 ? -2.387 29.406 16.219 1 98.81 251 LEU B N 1
ATOM 5526 C CA . LEU B 1 251 ? -1.946 28.109 16.734 1 98.81 251 LEU B CA 1
ATOM 5527 C C . LEU B 1 251 ? -2.66 26.969 16.016 1 98.81 251 LEU B C 1
ATOM 5529 O O . LEU B 1 251 ? -3.887 26.859 16.094 1 98.81 251 LEU B O 1
ATOM 5533 N N . ASP B 1 252 ? -1.877 26.172 15.297 1 98.94 252 ASP B N 1
ATOM 5534 C CA . ASP B 1 252 ? -2.381 25 14.602 1 98.94 252 ASP B CA 1
ATOM 5535 C C . ASP B 1 252 ? -2.121 23.719 15.406 1 98.94 252 ASP B C 1
ATOM 5537 O O . ASP B 1 252 ? -0.983 23.266 15.5 1 98.94 252 ASP B O 1
ATOM 5541 N N . LEU B 1 253 ? -3.182 23.172 15.898 1 98.56 253 LEU B N 1
ATOM 5542 C CA . LEU B 1 253 ? -3.023 22.031 16.797 1 98.56 253 LEU B CA 1
ATOM 5543 C C . LEU B 1 253 ? -3.129 20.719 16.016 1 98.56 253 LEU B C 1
ATOM 5545 O O . LEU B 1 253 ? -3.236 19.656 16.625 1 98.56 253 LEU B O 1
ATOM 5549 N N . GLY B 1 254 ? -3.074 20.781 14.734 1 97.88 254 GLY B N 1
ATOM 5550 C CA . GLY B 1 254 ? -3.025 19.609 13.891 1 97.88 254 GLY B CA 1
ATOM 5551 C C . GLY B 1 254 ? -4.305 18.781 13.922 1 97.88 254 GLY B C 1
ATOM 5552 O O . GLY B 1 254 ? -5.402 19.344 13.977 1 97.88 254 GLY B O 1
ATOM 5553 N N . GLY B 1 255 ? -4.148 17.516 13.641 1 96.62 255 GLY B N 1
ATOM 5554 C CA . GLY B 1 255 ? -5.23 16.547 13.68 1 96.62 255 GLY B CA 1
ATOM 5555 C C . GLY B 1 255 ? -4.996 15.422 14.68 1 96.62 255 GLY B C 1
ATOM 5556 O O . GLY B 1 255 ? -4.535 15.672 15.797 1 96.62 255 GLY B O 1
ATOM 5557 N N . GLY B 1 256 ? -5.508 14.297 14.305 1 94.75 256 GLY B N 1
ATOM 5558 C CA . GLY B 1 256 ? -5.238 13.125 15.117 1 94.75 256 GLY B CA 1
ATOM 5559 C C . GLY B 1 256 ? -6.461 12.602 15.852 1 94.75 256 GLY B C 1
ATOM 5560 O O . GLY B 1 256 ? -6.426 11.523 16.453 1 94.75 256 GLY B O 1
ATOM 5561 N N . PHE B 1 257 ? -7.586 13.289 15.711 1 95.94 257 PHE B N 1
ATOM 5562 C CA . PHE B 1 257 ? -8.797 12.836 16.375 1 95.94 257 PHE B CA 1
ATOM 5563 C C . PHE B 1 257 ? -9.266 11.5 15.812 1 95.94 257 PHE B C 1
ATOM 5565 O O . PHE B 1 257 ? -9.266 11.297 14.594 1 95.94 257 PHE B O 1
ATOM 5572 N N . PRO B 1 258 ? -9.672 10.586 16.672 1 93.38 258 PRO B N 1
ATOM 5573 C CA . PRO B 1 258 ? -10.047 9.25 16.219 1 93.38 258 PRO B CA 1
ATOM 5574 C C . PRO B 1 258 ? -11.453 9.203 15.617 1 93.38 258 PRO B C 1
ATOM 5576 O O . PRO B 1 258 ? -12.297 10.039 15.945 1 93.38 258 PRO B O 1
ATOM 5579 N N . SER B 1 259 ? -11.633 8.32 14.711 1 92.38 259 SER B N 1
ATOM 5580 C CA . SER B 1 259 ? -12.984 7.914 14.344 1 92.38 259 SER B CA 1
ATOM 5581 C C . SER B 1 259 ? -13.492 6.809 15.258 1 92.38 259 SER B C 1
ATOM 5583 O O . SER B 1 259 ? -12.797 6.387 16.188 1 92.38 259 SER B O 1
ATOM 5585 N N . THR B 1 260 ? -14.703 6.352 14.984 1 89.62 260 THR B N 1
ATOM 5586 C CA . THR B 1 260 ? -15.289 5.316 15.82 1 89.62 260 THR B CA 1
ATOM 5587 C C . THR B 1 260 ? -14.969 3.928 15.281 1 89.62 260 THR B C 1
ATOM 5589 O O . THR B 1 260 ? -15.586 2.939 15.68 1 89.62 260 THR B O 1
ATOM 5592 N N . ASN B 1 261 ? -14.078 3.906 14.359 1 90.56 261 ASN B N 1
ATOM 5593 C CA . ASN B 1 261 ? -13.594 2.607 13.906 1 90.56 261 ASN B CA 1
ATOM 5594 C C . ASN B 1 261 ? -12.852 1.865 15.016 1 90.56 261 ASN B C 1
ATOM 5596 O O . ASN B 1 261 ? -12.266 2.488 15.906 1 90.56 261 ASN B O 1
ATOM 5600 N N . THR B 1 262 ? -12.852 0.56 14.938 1 87.81 262 THR B N 1
ATOM 5601 C CA . THR B 1 262 ? -12.266 -0.231 16.016 1 87.81 262 THR B CA 1
ATOM 5602 C C . THR B 1 262 ? -10.852 -0.665 15.664 1 87.81 262 THR B C 1
ATOM 5604 O O . THR B 1 262 ? -10.633 -1.305 14.633 1 87.81 262 THR B O 1
ATOM 5607 N N . LEU B 1 263 ? -9.922 -0.317 16.516 1 88.06 263 LEU B N 1
ATOM 5608 C CA . LEU B 1 263 ? -8.539 -0.738 16.328 1 88.06 263 LEU B CA 1
ATOM 5609 C C . LEU B 1 263 ? -8.375 -2.227 16.609 1 88.06 263 LEU B C 1
ATOM 5611 O O . LEU B 1 263 ? -8.984 -2.75 17.547 1 88.06 263 LEU B O 1
ATOM 5615 N N . LYS B 1 264 ? -7.535 -2.865 15.859 1 89.31 264 LYS B N 1
ATOM 5616 C CA . LYS B 1 264 ? -7.203 -4.25 16.172 1 89.31 264 LYS B CA 1
ATOM 5617 C C . LYS B 1 264 ? -6.594 -4.359 17.578 1 89.31 264 LYS B C 1
ATOM 5619 O O . LYS B 1 264 ? -5.777 -3.527 17.969 1 89.31 264 LYS B O 1
ATOM 5624 N N . GLY B 1 265 ? -6.992 -5.355 18.266 1 75.81 265 GLY B N 1
ATOM 5625 C CA . GLY B 1 265 ? -6.488 -5.578 19.609 1 75.81 265 GLY B CA 1
ATOM 5626 C C . GLY B 1 265 ? -7.281 -4.844 20.672 1 75.81 265 GLY B C 1
ATOM 5627 O O . GLY B 1 265 ? -7.078 -5.066 21.859 1 75.81 265 GLY B O 1
ATOM 5628 N N . ALA B 1 266 ? -8.188 -3.932 20.234 1 76.12 266 ALA B N 1
ATOM 5629 C CA . ALA B 1 266 ? -9.016 -3.229 21.203 1 76.12 266 ALA B CA 1
ATOM 5630 C C . ALA B 1 266 ? -10.023 -4.176 21.859 1 76.12 266 ALA B C 1
ATOM 5632 O O . ALA B 1 266 ? -10.586 -5.051 21.188 1 76.12 266 ALA B O 1
ATOM 5633 N N . TYR B 1 267 ? -10.242 -3.949 23.078 1 64.62 267 TYR B N 1
ATOM 5634 C CA . TYR B 1 267 ? -11.148 -4.805 23.844 1 64.62 267 TYR B CA 1
ATOM 5635 C C . TYR B 1 267 ? -12.602 -4.434 23.562 1 64.62 267 TYR B C 1
ATOM 5637 O O . TYR B 1 267 ? -13.477 -5.297 23.547 1 64.62 267 TYR B O 1
ATOM 5645 N N . LEU B 1 268 ? -12.812 -3.146 23.406 1 69.81 268 LEU B N 1
ATOM 5646 C CA . LEU B 1 268 ? -14.156 -2.629 23.156 1 69.81 268 LEU B CA 1
ATOM 5647 C C . LEU B 1 268 ? -14.227 -1.923 21.812 1 69.81 268 LEU B C 1
ATOM 5649 O O . LEU B 1 268 ? -13.219 -1.421 21.312 1 69.81 268 LEU B O 1
ATOM 5653 N N . PRO B 1 269 ? -15.5 -1.96 21.344 1 74.56 269 PRO B N 1
ATOM 5654 C CA . PRO B 1 269 ? -15.664 -1.22 20.094 1 74.56 269 PRO B CA 1
ATOM 5655 C C . PRO B 1 269 ? -15.312 0.259 20.234 1 74.56 269 PRO B C 1
ATOM 5657 O O . PRO B 1 269 ? -15.516 0.852 21.297 1 74.56 269 PRO B O 1
ATOM 5660 N N . GLY B 1 270 ? -14.805 0.82 19.203 1 76.56 270 GLY B N 1
ATOM 5661 C CA . GLY B 1 270 ? -14.43 2.225 19.172 1 76.56 270 GLY B CA 1
ATOM 5662 C C . GLY B 1 270 ? -15.57 3.154 19.531 1 76.56 270 GLY B C 1
ATOM 5663 O O . GLY B 1 270 ? -15.367 4.184 20.172 1 76.56 270 GLY B O 1
ATOM 5664 N N . THR B 1 271 ? -16.719 2.807 19.219 1 76.75 271 THR B N 1
ATOM 5665 C CA . THR B 1 271 ? -17.906 3.631 19.469 1 76.75 271 THR B CA 1
ATOM 5666 C C . THR B 1 271 ? -18.078 3.896 20.953 1 76.75 271 THR B C 1
ATOM 5668 O O . THR B 1 271 ? -18.656 4.914 21.344 1 76.75 271 THR B O 1
ATOM 5671 N N . ASP B 1 272 ? -17.484 3.035 21.656 1 76.56 272 ASP B N 1
ATOM 5672 C CA . ASP B 1 272 ? -17.719 3.121 23.094 1 76.56 272 ASP B CA 1
ATOM 5673 C C . ASP B 1 272 ? -16.516 3.75 23.797 1 76.56 272 ASP B C 1
ATOM 5675 O O . ASP B 1 272 ? -16.609 4.141 24.969 1 76.56 272 ASP B O 1
ATOM 5679 N N . THR B 1 273 ? -15.469 3.953 23.047 1 78.56 273 THR B N 1
ATOM 5680 C CA . THR B 1 273 ? -14.242 4.27 23.766 1 78.56 273 THR B CA 1
ATOM 5681 C C . THR B 1 273 ? -13.633 5.574 23.266 1 78.56 273 THR B C 1
ATOM 5683 O O . THR B 1 273 ? -12.805 6.188 23.953 1 78.56 273 THR B O 1
ATOM 5686 N N . VAL B 1 274 ? -14.133 6.047 22.219 1 88 274 VAL B N 1
ATOM 5687 C CA . VAL B 1 274 ? -13.461 7.176 21.594 1 88 274 VAL B CA 1
ATOM 5688 C C . VAL B 1 274 ? -14.062 8.484 22.094 1 88 274 VAL B C 1
ATOM 5690 O O . VAL B 1 274 ? -15.281 8.625 22.172 1 88 274 VAL B O 1
ATOM 5693 N N . PRO B 1 275 ? -13.234 9.445 22.516 1 93 275 PRO B N 1
ATOM 5694 C CA . PRO B 1 275 ? -13.758 10.766 22.875 1 93 275 PRO B CA 1
ATOM 5695 C C . PRO B 1 275 ? -14.469 11.453 21.719 1 93 275 PRO B C 1
ATOM 5697 O O . PRO B 1 275 ? -14.125 11.227 20.547 1 93 275 PRO B O 1
ATOM 5700 N N . SER B 1 276 ? -15.414 12.242 22.078 1 94.19 276 SER B N 1
ATOM 5701 C CA . SER B 1 276 ? -16.141 13.008 21.062 1 94.19 276 SER B CA 1
ATOM 5702 C C . SER B 1 276 ? -15.359 14.258 20.656 1 94.19 276 SER B C 1
ATOM 5704 O O . SER B 1 276 ? -14.398 14.648 21.328 1 94.19 276 SER B O 1
ATOM 5706 N N . VAL B 1 277 ? -15.82 14.852 19.578 1 96.19 277 VAL B N 1
ATOM 5707 C CA . VAL B 1 277 ? -15.227 16.109 19.141 1 96.19 277 VAL B CA 1
ATOM 5708 C C . VAL B 1 277 ? -15.406 17.172 20.219 1 96.19 277 VAL B C 1
ATOM 5710 O O . VAL B 1 277 ? -14.523 18.016 20.422 1 96.19 277 VAL B O 1
ATOM 5713 N N . ASP B 1 278 ? -16.484 17.125 20.906 1 97.19 278 ASP B N 1
ATOM 5714 C CA . ASP B 1 278 ? -16.781 18.062 21.984 1 97.19 278 ASP B CA 1
ATOM 5715 C C . ASP B 1 278 ? -15.758 17.938 23.109 1 97.19 278 ASP B C 1
ATOM 5717 O O . ASP B 1 278 ? -15.359 18.938 23.719 1 97.19 278 ASP B O 1
ATOM 5721 N N . ASP B 1 279 ? -15.398 16.75 23.359 1 97.44 279 ASP B N 1
ATOM 5722 C CA . ASP B 1 279 ? -14.406 16.516 24.406 1 97.44 279 ASP B CA 1
ATOM 5723 C C . ASP B 1 279 ? -13.078 17.188 24.062 1 97.44 279 ASP B C 1
ATOM 5725 O O . ASP B 1 279 ? -12.461 17.828 24.906 1 97.44 279 ASP B O 1
ATOM 5729 N N . PHE B 1 280 ? -12.688 17.062 22.875 1 97.94 280 PHE B N 1
ATOM 5730 C CA . PHE B 1 280 ? -11.453 17.703 22.422 1 97.94 280 PHE B CA 1
ATOM 5731 C C . PHE B 1 280 ? -11.594 19.219 22.438 1 97.94 280 PHE B C 1
ATOM 5733 O O . PHE B 1 280 ? -10.688 19.938 22.875 1 97.94 280 PHE B O 1
ATOM 5740 N N . ALA B 1 281 ? -12.703 19.656 21.906 1 98.5 281 ALA B N 1
ATOM 5741 C CA . ALA B 1 281 ? -12.961 21.094 21.844 1 98.5 281 ALA B CA 1
ATOM 5742 C C . ALA B 1 281 ? -12.898 21.734 23.234 1 98.5 281 ALA B C 1
ATOM 5744 O O . ALA B 1 281 ? -12.312 22.797 23.406 1 98.5 281 ALA B O 1
ATOM 5745 N N . GLU B 1 282 ? -13.469 21.031 24.141 1 98.25 282 GLU B N 1
ATOM 5746 C CA . GLU B 1 282 ? -13.508 21.547 25.516 1 98.25 282 GLU B CA 1
ATOM 5747 C C . GLU B 1 282 ? -12.102 21.734 26.062 1 98.25 282 GLU B C 1
ATOM 5749 O O . GLU B 1 282 ? -11.758 22.812 26.562 1 98.25 282 GLU B O 1
ATOM 5754 N N . VAL B 1 283 ? -11.312 20.766 25.938 1 98.38 283 VAL B N 1
ATOM 5755 C CA . VAL B 1 283 ? -9.984 20.781 26.547 1 98.38 283 VAL B CA 1
ATOM 5756 C C . VAL B 1 283 ? -9.102 21.812 25.828 1 98.38 283 VAL B C 1
ATOM 5758 O O . VAL B 1 283 ? -8.422 22.609 26.469 1 98.38 283 VAL B O 1
ATOM 5761 N N . ILE B 1 284 ? -9.117 21.875 24.547 1 98.62 284 ILE B N 1
ATOM 5762 C CA . ILE B 1 284 ? -8.242 22.734 23.75 1 98.62 284 ILE B CA 1
ATOM 5763 C C . ILE B 1 284 ? -8.633 24.203 23.953 1 98.62 284 ILE B C 1
ATOM 5765 O O . ILE B 1 284 ? -7.781 25.031 24.281 1 98.62 284 ILE B O 1
ATOM 5769 N N . THR B 1 285 ? -9.891 24.531 23.859 1 98.38 285 THR B N 1
ATOM 5770 C CA . THR B 1 285 ? -10.344 25.906 23.891 1 98.38 285 THR B CA 1
ATOM 5771 C C . THR B 1 285 ? -10.234 26.484 25.312 1 98.38 285 THR B C 1
ATOM 5773 O O . THR B 1 285 ? -9.906 27.656 25.484 1 98.38 285 THR B O 1
ATOM 5776 N N . THR B 1 286 ? -10.531 25.594 26.297 1 98.19 286 THR B N 1
ATOM 5777 C CA . THR B 1 286 ? -10.383 26.031 27.672 1 98.19 286 THR B CA 1
ATOM 5778 C C . THR B 1 286 ? -8.938 26.406 27.969 1 98.19 286 THR B C 1
ATOM 5780 O O . THR B 1 286 ? -8.672 27.422 28.625 1 98.19 286 THR B O 1
ATOM 5783 N N . THR B 1 287 ? -8.078 25.594 27.469 1 98.31 287 THR B N 1
ATOM 5784 C CA . THR B 1 287 ? -6.66 25.859 27.672 1 98.31 287 THR B CA 1
ATOM 5785 C C . THR B 1 287 ? -6.262 27.188 27.016 1 98.31 287 THR B C 1
ATOM 5787 O O . THR B 1 287 ? -5.57 28 27.641 1 98.31 287 THR B O 1
ATOM 5790 N N . LEU B 1 288 ? -6.684 27.484 25.828 1 97.94 288 LEU B N 1
ATOM 5791 C CA . LEU B 1 288 ? -6.336 28.688 25.094 1 97.94 288 LEU B CA 1
ATOM 5792 C C . LEU B 1 288 ? -6.922 29.922 25.781 1 97.94 288 LEU B C 1
ATOM 5794 O O . LEU B 1 288 ? -6.227 30.922 25.953 1 97.94 288 LEU B O 1
ATOM 5798 N N . LEU B 1 289 ? -8.133 29.812 26.219 1 97.12 289 LEU B N 1
ATOM 5799 C CA . LEU B 1 289 ? -8.844 30.953 26.797 1 97.12 289 LEU B CA 1
ATOM 5800 C C . LEU B 1 289 ? -8.258 31.312 28.172 1 97.12 289 LEU B C 1
ATOM 5802 O O . LEU B 1 289 ? -8.227 32.5 28.531 1 97.12 289 LEU B O 1
ATOM 5806 N N . ASN B 1 290 ? -7.777 30.328 28.859 1 96.31 290 ASN B N 1
ATOM 5807 C CA . ASN B 1 290 ? -7.328 30.547 30.234 1 96.31 290 ASN B CA 1
ATOM 5808 C C . ASN B 1 290 ? -5.832 30.844 30.297 1 96.31 290 ASN B C 1
ATOM 5810 O O . ASN B 1 290 ? -5.293 31.125 31.359 1 96.31 290 ASN B O 1
ATOM 5814 N N . PHE B 1 291 ? -5.168 30.828 29.172 1 95.38 291 PHE B N 1
ATOM 5815 C CA . PHE B 1 291 ? -3.713 30.891 29.203 1 95.38 291 PHE B CA 1
ATOM 5816 C C . PHE B 1 291 ? -3.246 32.312 29.531 1 95.38 291 PHE B C 1
ATOM 5818 O O . PHE B 1 291 ? -2.131 32.5 30.016 1 95.38 291 PHE B O 1
ATOM 5825 N N . GLY B 1 292 ? -4.039 33.375 29.234 1 91.25 292 GLY B N 1
ATOM 5826 C CA . GLY B 1 292 ? -3.664 34.719 29.625 1 91.25 292 GLY B CA 1
ATOM 5827 C C . GLY B 1 292 ? -3.471 35.656 28.438 1 91.25 292 GLY B C 1
ATOM 5828 O O . GLY B 1 292 ? -2.896 36.75 28.578 1 91.25 292 GLY B O 1
ATOM 5829 N N . PHE B 1 293 ? -3.904 35.25 27.266 1 91.81 293 PHE B N 1
ATOM 5830 C CA . PHE B 1 293 ? -3.893 36.156 26.125 1 91.81 293 PHE B CA 1
ATOM 5831 C C . PHE B 1 293 ? -4.832 37.344 26.359 1 91.81 293 PHE B C 1
ATOM 5833 O O . PHE B 1 293 ? -5.902 37.188 26.953 1 91.81 293 PHE B O 1
ATOM 5840 N N . ALA B 1 294 ? -4.379 38.469 25.891 1 89.38 294 ALA B N 1
ATOM 5841 C CA . ALA B 1 294 ? -5.348 39.562 25.812 1 89.38 294 ALA B CA 1
ATOM 5842 C C . ALA B 1 294 ? -6.449 39.25 24.812 1 89.38 294 ALA B C 1
ATOM 5844 O O . ALA B 1 294 ? -6.219 38.531 23.844 1 89.38 294 ALA B O 1
ATOM 5845 N N . ASN B 1 295 ? -7.59 39.75 25.016 1 84.44 295 ASN B N 1
ATOM 5846 C CA . ASN B 1 295 ? -8.75 39.406 24.188 1 84.44 295 ASN B CA 1
ATOM 5847 C C . ASN B 1 295 ? -8.477 39.719 22.703 1 84.44 295 ASN B C 1
ATOM 5849 O O . ASN B 1 295 ? -8.867 38.938 21.844 1 84.44 295 ASN B O 1
ATOM 5853 N N . ASP B 1 296 ? -7.797 40.719 22.516 1 86.88 296 ASP B N 1
ATOM 5854 C CA . ASP B 1 296 ? -7.531 41.156 21.141 1 86.88 296 ASP B CA 1
ATOM 5855 C C . ASP B 1 296 ? -6.336 40.406 20.562 1 86.88 296 ASP B C 1
ATOM 5857 O O . ASP B 1 296 ? -6.086 40.438 19.359 1 86.88 296 ASP B O 1
ATOM 5861 N N . ASP B 1 297 ? -5.754 39.562 21.406 1 90.62 297 ASP B N 1
ATOM 5862 C CA . ASP B 1 297 ? -4.531 38.906 20.984 1 90.62 297 ASP B CA 1
ATOM 5863 C C . ASP B 1 297 ? -4.727 37.375 20.938 1 90.62 297 ASP B C 1
ATOM 5865 O O . ASP B 1 297 ? -3.76 36.625 20.812 1 90.62 297 ASP B O 1
ATOM 5869 N N . LEU B 1 298 ? -5.98 36.969 20.984 1 94.62 298 LEU B N 1
ATOM 5870 C CA . LEU B 1 298 ? -6.246 35.531 20.906 1 94.62 298 LEU B CA 1
ATOM 5871 C C . LEU B 1 298 ? -5.852 35 19.547 1 94.62 298 LEU B C 1
ATOM 5873 O O . LEU B 1 298 ? -6.262 35.531 18.516 1 94.62 298 LEU B O 1
ATOM 5877 N N . PRO B 1 299 ? -5.082 33.938 19.531 1 97.75 299 PRO B N 1
ATOM 5878 C CA . PRO B 1 299 ? -4.688 33.406 18.234 1 97.75 299 PRO B CA 1
ATOM 5879 C C . PRO B 1 299 ? -5.832 32.688 17.516 1 97.75 299 PRO B C 1
ATOM 5881 O O . PRO B 1 299 ? -6.758 32.188 18.172 1 97.75 299 PRO B O 1
ATOM 5884 N N . LEU B 1 300 ? -5.77 32.719 16.203 1 98.5 300 LEU B N 1
ATOM 5885 C CA . LEU B 1 300 ? -6.625 31.828 15.422 1 98.5 300 LEU B CA 1
ATOM 5886 C C . LEU B 1 300 ? -6.305 30.375 15.719 1 98.5 300 LEU B C 1
ATOM 5888 O O . LEU B 1 300 ? -5.137 29.969 15.711 1 98.5 300 LEU B O 1
ATOM 5892 N N . LEU B 1 301 ? -7.312 29.609 16.094 1 98.81 301 LEU B N 1
ATOM 5893 C CA . LEU B 1 301 ? -7.141 28.188 16.297 1 98.81 301 LEU B CA 1
ATOM 5894 C C . LEU B 1 301 ? -7.363 27.422 14.984 1 98.81 301 LEU B C 1
ATOM 5896 O O . LEU B 1 301 ? -8.461 27.453 14.422 1 98.81 301 LEU B O 1
ATOM 5900 N N . ILE B 1 302 ? -6.344 26.734 14.484 1 98.88 302 ILE B N 1
ATOM 5901 C CA . ILE B 1 302 ? -6.449 25.938 13.273 1 98.88 302 ILE B CA 1
ATOM 5902 C C . ILE B 1 302 ? -6.434 24.453 13.633 1 98.88 302 ILE B C 1
ATOM 5904 O O . ILE B 1 302 ? -5.648 24.031 14.477 1 98.88 302 ILE B O 1
ATOM 5908 N N . LEU B 1 303 ? -7.332 23.719 13.055 1 98.81 303 LEU B N 1
ATOM 5909 C CA . LEU B 1 303 ? -7.41 22.266 13.195 1 98.81 303 LEU B CA 1
ATOM 5910 C C . LEU B 1 303 ? -7.332 21.578 11.836 1 98.81 303 LEU B C 1
ATOM 5912 O O . LEU B 1 303 ? -7.941 22.047 10.867 1 98.81 303 LEU B O 1
ATOM 5916 N N . GLU B 1 304 ? -6.582 20.438 11.758 1 98.38 304 GLU B N 1
ATOM 5917 C CA . GLU B 1 304 ? -6.336 19.734 10.5 1 98.38 304 GLU B CA 1
ATOM 5918 C C . GLU B 1 304 ? -6.93 18.328 10.523 1 98.38 304 GLU B C 1
ATOM 5920 O O . GLU B 1 304 ? -6.445 17.438 9.828 1 98.38 304 GLU B O 1
ATOM 5925 N N . SER B 1 305 ? -7.906 18.078 11.258 1 95.44 305 SER B N 1
ATOM 5926 C CA . SER B 1 305 ? -8.453 16.75 11.438 1 95.44 305 SER B CA 1
ATOM 5927 C C . SER B 1 305 ? -8.945 16.156 10.117 1 95.44 305 SER B C 1
ATOM 5929 O O . SER B 1 305 ? -9.57 16.859 9.32 1 95.44 305 SER B O 1
ATOM 5931 N N . GLY B 1 306 ? -8.625 14.875 9.867 1 96.81 306 GLY B N 1
ATOM 5932 C CA . GLY B 1 306 ? -9.055 14.172 8.672 1 96.81 306 GLY B CA 1
ATOM 5933 C C . GLY B 1 306 ? -9.992 13.016 8.961 1 96.81 306 GLY B C 1
ATOM 5934 O O . GLY B 1 306 ? -11.203 13.117 8.734 1 96.81 306 GLY B O 1
ATOM 5935 N N . ARG B 1 307 ? -9.547 12.07 9.703 1 96.69 307 ARG B N 1
ATOM 5936 C CA . ARG B 1 307 ? -10.234 10.805 9.938 1 96.69 307 ARG B CA 1
ATOM 5937 C C . ARG B 1 307 ? -11.625 11.031 10.516 1 96.69 307 ARG B C 1
ATOM 5939 O O . ARG B 1 307 ? -12.609 10.492 10.008 1 96.69 307 ARG B O 1
ATOM 5946 N N . ILE B 1 308 ? -11.75 11.828 11.523 1 96.75 308 ILE B N 1
ATOM 5947 C CA . ILE B 1 308 ? -13 12.016 12.25 1 96.75 308 ILE B CA 1
ATOM 5948 C C . ILE B 1 308 ? -14.031 12.672 11.336 1 96.75 308 ILE B C 1
ATOM 5950 O O . ILE B 1 308 ? -15.242 12.555 11.562 1 96.75 308 ILE B O 1
ATOM 5954 N N . LEU B 1 309 ? -13.578 13.305 10.281 1 98.44 309 LEU B N 1
ATOM 5955 C CA . LEU B 1 309 ? -14.477 14.102 9.453 1 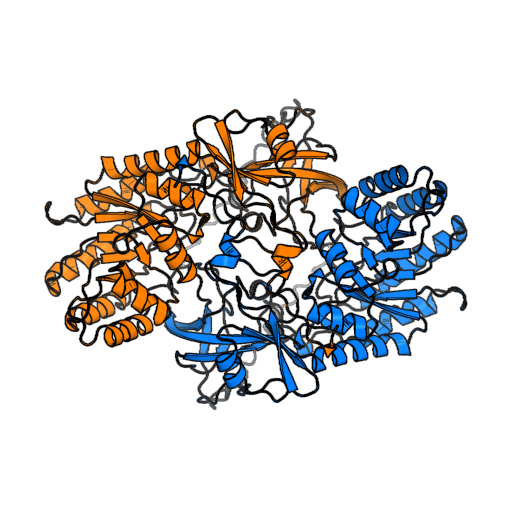98.44 309 LEU B CA 1
ATOM 5956 C C . LEU B 1 309 ? -15.023 13.273 8.289 1 98.44 309 LEU B C 1
ATOM 5958 O O . LEU B 1 309 ? -15.977 13.68 7.629 1 98.44 309 LEU B O 1
ATOM 5962 N N . ILE B 1 310 ? -14.43 12.062 8.047 1 98.75 310 ILE B N 1
ATOM 5963 C CA . ILE B 1 310 ? -14.898 11.469 6.801 1 98.75 310 ILE B CA 1
ATOM 5964 C C . ILE B 1 310 ? -14.992 9.953 6.953 1 98.75 310 ILE B C 1
ATOM 5966 O O . ILE B 1 310 ? -15.594 9.273 6.121 1 98.75 310 ILE B O 1
ATOM 5970 N N . ASP B 1 311 ? -14.375 9.398 7.922 1 98.12 311 ASP B N 1
ATOM 5971 C CA . ASP B 1 311 ? -14.242 7.945 8 1 98.12 311 ASP B CA 1
ATOM 5972 C C . ASP B 1 311 ? -15.609 7.266 7.961 1 98.12 311 ASP B C 1
ATOM 5974 O O . ASP B 1 311 ? -15.82 6.324 7.191 1 98.12 311 ASP B O 1
ATOM 5978 N N . ASP B 1 312 ? -16.594 7.746 8.711 1 97.69 312 ASP B N 1
ATOM 5979 C CA . ASP B 1 312 ? -17.906 7.137 8.836 1 97.69 312 ASP B CA 1
ATOM 5980 C C . ASP B 1 312 ? -18.797 7.492 7.648 1 97.69 312 ASP B C 1
ATOM 5982 O O . ASP B 1 312 ? -19.938 7.023 7.559 1 97.69 312 ASP B O 1
ATOM 5986 N N . ALA B 1 313 ? -18.234 8.32 6.738 1 98.81 313 ALA B N 1
ATOM 5987 C CA . ALA B 1 313 ? -18.984 8.719 5.551 1 98.81 313 ALA B CA 1
ATOM 5988 C C . ALA B 1 313 ? -18.641 7.832 4.359 1 98.81 313 ALA B C 1
ATOM 5990 O O . ALA B 1 313 ? -19.188 8.008 3.268 1 98.81 313 ALA B O 1
ATOM 5991 N N . GLY B 1 314 ? -17.734 6.93 4.547 1 98.81 314 GLY B N 1
ATOM 5992 C CA . GLY B 1 314 ? -17.297 6.074 3.451 1 98.81 314 GLY B CA 1
ATOM 5993 C C . GLY B 1 314 ? -17.672 4.617 3.645 1 98.81 314 GLY B C 1
ATOM 5994 O O . GLY B 1 314 ? -17.641 4.109 4.766 1 98.81 314 GLY B O 1
ATOM 5995 N N . TYR B 1 315 ? -17.969 3.955 2.521 1 98.88 315 TYR B N 1
ATOM 5996 C CA . TYR B 1 315 ? -18.312 2.541 2.467 1 98.88 315 TYR B CA 1
ATOM 5997 C C . TYR B 1 315 ? -17.609 1.846 1.314 1 98.88 315 TYR B C 1
ATOM 5999 O O . TYR B 1 315 ? -17.344 2.457 0.274 1 98.88 315 TYR B O 1
ATOM 6007 N N . LEU B 1 316 ? -17.25 0.623 1.554 1 98.94 316 LEU B N 1
ATOM 6008 C CA . LEU B 1 316 ? -16.797 -0.251 0.481 1 98.94 316 LEU B CA 1
ATOM 6009 C C . LEU B 1 316 ? -17.766 -1.397 0.255 1 98.94 316 LEU B C 1
ATOM 6011 O O . LEU B 1 316 ? -18.047 -2.17 1.174 1 98.94 316 LEU B O 1
ATOM 6015 N N . LEU B 1 317 ? -18.359 -1.413 -0.924 1 98.94 317 LEU B N 1
ATOM 6016 C CA . LEU B 1 317 ? -19.266 -2.484 -1.31 1 98.94 317 LEU B CA 1
ATOM 6017 C C . LEU B 1 317 ? -18.531 -3.568 -2.092 1 98.94 317 LEU B C 1
ATOM 6019 O O . LEU B 1 317 ? -17.703 -3.266 -2.947 1 98.94 317 LEU B O 1
ATOM 6023 N N . GLY B 1 318 ? -18.781 -4.793 -1.735 1 98.69 318 GLY B N 1
ATOM 6024 C CA . GLY B 1 318 ? -18.156 -5.906 -2.438 1 98.69 318 GLY B CA 1
ATOM 6025 C C . GLY B 1 318 ? -19.047 -7.129 -2.531 1 98.69 318 GLY B C 1
ATOM 6026 O O . GLY B 1 318 ? -20.203 -7.094 -2.096 1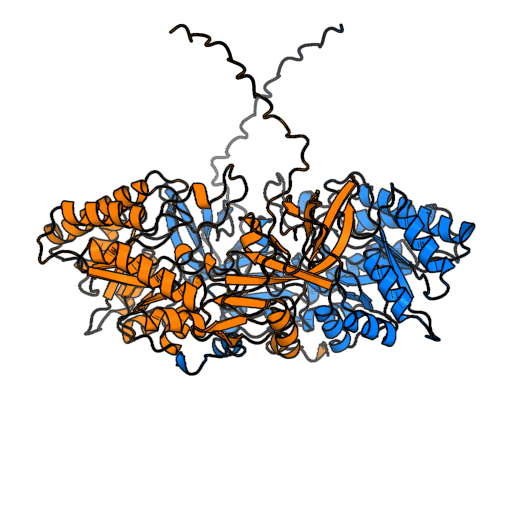 98.69 318 GLY B O 1
ATOM 6027 N N . SER B 1 319 ? -18.516 -8.164 -3.145 1 98.56 319 SER B N 1
ATOM 6028 C CA . SER B 1 319 ? -19.234 -9.414 -3.348 1 98.56 319 SER B CA 1
ATOM 6029 C C . SER B 1 319 ? -18.438 -10.602 -2.795 1 98.56 319 SER B C 1
ATOM 6031 O O . SER B 1 319 ? -17.203 -10.594 -2.824 1 98.56 319 SER B O 1
ATOM 6033 N N . VAL B 1 320 ? -19.219 -11.57 -2.348 1 98.31 320 VAL B N 1
ATOM 6034 C CA . VAL B 1 320 ? -18.594 -12.828 -1.934 1 98.31 320 VAL B CA 1
ATOM 6035 C C . VAL B 1 320 ? -18.219 -13.648 -3.164 1 98.31 320 VAL B C 1
ATOM 6037 O O . VAL B 1 320 ? -19.031 -13.805 -4.086 1 98.31 320 VAL B O 1
ATOM 6040 N N . VAL B 1 321 ? -16.953 -14.117 -3.156 1 98 321 VAL B N 1
ATOM 6041 C CA . VAL B 1 321 ? -16.438 -14.914 -4.262 1 98 321 VAL B CA 1
ATOM 6042 C C . VAL B 1 321 ? -16.625 -16.391 -3.961 1 98 321 VAL B C 1
ATOM 6044 O O . VAL B 1 321 ? -17.078 -17.156 -4.82 1 98 321 VAL B O 1
ATOM 6047 N N . ALA B 1 322 ? -16.312 -16.797 -2.729 1 97.88 322 ALA B N 1
ATOM 6048 C CA . ALA B 1 322 ? -16.375 -18.203 -2.354 1 97.88 322 ALA B CA 1
ATOM 6049 C C . ALA B 1 322 ? -16.391 -18.375 -0.837 1 97.88 322 ALA B C 1
ATOM 6051 O O . ALA B 1 322 ? -15.992 -17.469 -0.103 1 97.88 322 ALA B O 1
ATOM 6052 N N . ASN B 1 323 ? -16.938 -19.5 -0.462 1 96.81 323 ASN B N 1
ATOM 6053 C CA . ASN B 1 323 ? -16.844 -19.969 0.915 1 96.81 323 ASN B CA 1
ATOM 6054 C C . ASN B 1 323 ? -16.062 -21.281 1.008 1 96.81 323 ASN B C 1
ATOM 6056 O O . ASN B 1 323 ? -16.156 -22.125 0.118 1 96.81 323 ASN B O 1
ATOM 6060 N N . LYS B 1 324 ? -15.281 -21.375 2.049 1 95.62 324 LYS B N 1
ATOM 6061 C CA . LYS B 1 324 ? -14.578 -22.641 2.256 1 95.62 324 LYS B CA 1
ATOM 6062 C C . LYS B 1 324 ? -14.32 -22.875 3.738 1 95.62 324 LYS B C 1
ATOM 6064 O O . LYS B 1 324 ? -14.617 -22.031 4.578 1 95.62 324 LYS B O 1
ATOM 6069 N N . ARG B 1 325 ? -13.852 -24.031 4 1 94.06 325 ARG B N 1
ATOM 6070 C CA . ARG B 1 325 ? -13.352 -24.375 5.332 1 94.06 325 ARG B CA 1
ATOM 6071 C C . ARG B 1 325 ? -11.836 -24.562 5.32 1 94.06 325 ARG B C 1
ATOM 6073 O O . ARG B 1 325 ? -11.297 -25.203 4.422 1 94.06 325 ARG B O 1
ATOM 6080 N N . LEU B 1 326 ? -11.234 -23.969 6.27 1 94.44 326 LEU B N 1
ATOM 6081 C CA . LEU B 1 326 ? -9.789 -24.109 6.402 1 94.44 326 LEU B CA 1
ATOM 6082 C C . LEU B 1 326 ? -9.414 -25.469 6.969 1 94.44 326 LEU B C 1
ATOM 6084 O O . LEU B 1 326 ? -10.289 -26.266 7.312 1 94.44 326 LEU B O 1
ATOM 6088 N N . SER B 1 327 ? -8.133 -25.719 6.996 1 90.06 327 SER B N 1
ATOM 6089 C CA . SER B 1 327 ? -7.664 -27.047 7.41 1 90.06 327 SER B CA 1
ATOM 6090 C C . SER B 1 327 ? -8.055 -27.344 8.852 1 90.06 327 SER B C 1
ATOM 6092 O O . SER B 1 327 ? -8.234 -28.5 9.227 1 90.06 327 SER B O 1
ATOM 6094 N N . ASP B 1 328 ? -8.25 -26.281 9.625 1 89.31 328 ASP B N 1
ATOM 6095 C CA . ASP B 1 328 ? -8.617 -26.469 11.031 1 89.31 328 ASP B CA 1
ATOM 6096 C C . ASP B 1 328 ? -10.133 -26.484 11.211 1 89.31 328 ASP B C 1
ATOM 6098 O O . ASP B 1 328 ? -10.625 -26.531 12.336 1 89.31 328 ASP B O 1
ATOM 6102 N N . GLY B 1 329 ? -10.836 -26.281 10.148 1 92.31 329 GLY B N 1
ATOM 6103 C CA . GLY B 1 329 ? -12.281 -26.359 10.195 1 92.31 329 GLY B CA 1
ATOM 6104 C C . GLY B 1 329 ? -12.953 -25 10.25 1 92.31 329 GLY B C 1
ATOM 6105 O O . GLY B 1 329 ? -14.164 -24.891 10.078 1 92.31 329 GLY B O 1
ATOM 6106 N N . LYS B 1 330 ? -12.203 -24.047 10.461 1 94.12 330 LYS B N 1
ATOM 6107 C CA . LYS B 1 330 ? -12.758 -22.703 10.539 1 94.12 330 LYS B CA 1
ATOM 6108 C C . LYS B 1 330 ? -13.32 -22.266 9.188 1 94.12 330 LYS B C 1
ATOM 6110 O O . LYS B 1 330 ? -12.734 -22.547 8.141 1 94.12 330 LYS B O 1
ATOM 6115 N N . ARG B 1 331 ? -14.422 -21.562 9.258 1 95.94 331 ARG B N 1
ATOM 6116 C CA . ARG B 1 331 ? -15.023 -21.047 8.039 1 95.94 331 ARG B CA 1
ATOM 6117 C C . ARG B 1 331 ? -14.234 -19.859 7.496 1 95.94 331 ARG B C 1
ATOM 6119 O O . ARG B 1 331 ? -13.703 -19.062 8.266 1 95.94 331 ARG B O 1
ATOM 6126 N N . ALA B 1 332 ? -14.195 -19.812 6.203 1 97.06 332 ALA B N 1
ATOM 6127 C CA . ALA B 1 332 ? -13.547 -18.703 5.516 1 97.06 332 ALA B CA 1
ATOM 6128 C C . ALA B 1 332 ? -14.383 -18.219 4.332 1 97.06 332 ALA B C 1
ATOM 6130 O O . ALA B 1 332 ? -14.984 -19.031 3.621 1 97.06 332 ALA B O 1
ATOM 6131 N N . THR B 1 333 ? -14.453 -16.953 4.234 1 97.94 333 THR B N 1
ATOM 6132 C CA . THR B 1 333 ? -15.117 -16.312 3.1 1 97.94 333 THR B CA 1
ATOM 6133 C C . THR B 1 333 ? -14.133 -15.469 2.301 1 97.94 333 THR B C 1
ATOM 6135 O O . THR B 1 333 ? -13.336 -14.719 2.877 1 97.94 333 THR B O 1
ATOM 6138 N N . ILE B 1 334 ? -14.141 -15.633 0.998 1 98.31 334 ILE B N 1
ATOM 6139 C CA . ILE B 1 334 ? -13.32 -14.828 0.1 1 98.31 334 ILE B CA 1
ATOM 6140 C C . ILE B 1 334 ? -14.188 -13.758 -0.571 1 98.31 334 ILE B C 1
ATOM 6142 O O . ILE B 1 334 ? -15.234 -14.07 -1.141 1 98.31 334 ILE B O 1
ATOM 6146 N N . VAL B 1 335 ? -13.766 -12.531 -0.464 1 98.56 335 VAL B N 1
ATOM 6147 C CA . VAL B 1 335 ? -14.484 -11.43 -1.095 1 98.56 335 VAL B CA 1
ATOM 6148 C C . VAL B 1 335 ? -13.633 -10.836 -2.219 1 98.56 335 VAL B C 1
ATOM 6150 O O . VAL B 1 335 ? -12.477 -11.211 -2.396 1 98.56 335 VAL B O 1
ATOM 6153 N N . ASP B 1 336 ? -14.211 -9.891 -2.979 1 98.44 336 ASP B N 1
ATOM 6154 C CA . ASP B 1 336 ? -13.547 -9.43 -4.191 1 98.44 336 ASP B CA 1
ATOM 6155 C C . ASP B 1 336 ? -12.766 -8.141 -3.936 1 98.44 336 ASP B C 1
ATOM 6157 O O . ASP B 1 336 ? -12.398 -7.434 -4.875 1 98.44 336 ASP B O 1
ATOM 6161 N N . PHE B 1 337 ? -12.578 -7.734 -2.721 1 98.56 337 PHE B N 1
ATOM 6162 C CA . PHE B 1 337 ? -11.719 -6.629 -2.338 1 98.56 337 PHE B CA 1
ATOM 6163 C C . PHE B 1 337 ? -10.695 -7.07 -1.292 1 98.56 337 PHE B C 1
ATOM 6165 O O . PHE B 1 337 ? -11 -7.906 -0.437 1 98.56 337 PHE B O 1
ATOM 6172 N N . GLY B 1 338 ? -9.492 -6.59 -1.412 1 98.5 338 GLY B N 1
ATOM 6173 C CA . GLY B 1 338 ? -8.43 -6.992 -0.506 1 98.5 338 GLY B CA 1
ATOM 6174 C C . GLY B 1 338 ? -7.723 -5.816 0.143 1 98.5 338 GLY B C 1
ATOM 6175 O O . GLY B 1 338 ? -8.195 -4.68 0.06 1 98.5 338 GLY B O 1
ATOM 6176 N N . VAL B 1 339 ? -6.652 -6.082 0.766 1 97.88 339 VAL B N 1
ATOM 6177 C CA . VAL B 1 339 ? -5.898 -5.086 1.519 1 97.88 339 VAL B CA 1
ATOM 6178 C C . VAL B 1 339 ? -5.277 -4.074 0.559 1 97.88 339 VAL B C 1
ATOM 6180 O O . VAL B 1 339 ? -4.863 -2.988 0.974 1 97.88 339 VAL B O 1
ATOM 6183 N N . ASN B 1 340 ? -5.191 -4.379 -0.729 1 97.75 340 ASN B N 1
ATOM 6184 C CA . ASN B 1 340 ? -4.711 -3.422 -1.72 1 97.75 340 ASN B CA 1
ATOM 6185 C C . ASN B 1 340 ? -5.641 -2.219 -1.832 1 97.75 340 ASN B C 1
ATOM 6187 O O . ASN B 1 340 ? -5.207 -1.124 -2.193 1 97.75 340 ASN B O 1
ATOM 6191 N N . LEU B 1 341 ? -6.922 -2.412 -1.521 1 98.19 341 LEU B N 1
ATOM 6192 C CA . LEU B 1 341 ? -7.926 -1.354 -1.552 1 98.19 341 LEU B CA 1
ATOM 6193 C C . LEU B 1 341 ? -8.242 -0.862 -0.143 1 98.19 341 LEU B C 1
ATOM 6195 O O . LEU B 1 341 ? -8.555 0.315 0.054 1 98.19 341 LEU B O 1
ATOM 6199 N N . LEU B 1 342 ? -8.18 -1.835 0.72 1 97.88 342 LEU B N 1
ATOM 6200 C CA . LEU B 1 342 ? -8.523 -1.576 2.113 1 97.88 342 LEU B CA 1
ATOM 6201 C C . LEU B 1 342 ? -7.293 -1.686 3.008 1 97.88 342 LEU B C 1
ATOM 6203 O O . LEU B 1 342 ? -7.25 -2.523 3.912 1 97.88 342 LEU B O 1
ATOM 6207 N N . PHE B 1 343 ? -6.414 -0.761 2.805 1 96.12 343 PHE B N 1
ATOM 6208 C CA . PHE B 1 343 ? -5.129 -0.775 3.496 1 96.12 343 PHE B CA 1
ATOM 6209 C C . PHE B 1 343 ? -5.328 -0.683 5.004 1 96.12 343 PHE B C 1
ATOM 6211 O O . PHE B 1 343 ? -4.57 -1.278 5.773 1 96.12 343 PHE B O 1
ATOM 6218 N N . THR B 1 344 ? -6.324 -0.067 5.449 1 96.5 344 THR B N 1
ATOM 6219 C CA . THR B 1 344 ? -6.566 0.189 6.863 1 96.5 344 THR B CA 1
ATOM 6220 C C . THR B 1 344 ? -6.977 -1.093 7.582 1 96.5 344 THR B C 1
ATOM 6222 O O . THR B 1 344 ? -7 -1.14 8.812 1 96.5 344 THR B O 1
ATOM 6225 N N . SER B 1 345 ? -7.211 -2.164 6.844 1 96.44 345 SER B N 1
ATOM 6226 C CA . SER B 1 345 ? -7.527 -3.443 7.473 1 96.44 345 SER B CA 1
ATOM 6227 C C . SER B 1 345 ? -6.328 -3.99 8.242 1 96.44 345 SER B C 1
ATOM 6229 O O . SER B 1 345 ? -6.477 -4.895 9.07 1 96.44 345 SER B O 1
ATOM 6231 N N . PHE B 1 346 ? -5.199 -3.469 7.969 1 93.56 346 PHE B N 1
ATOM 6232 C CA . PHE B 1 346 ? -4.027 -3.875 8.734 1 93.56 346 PHE B CA 1
ATOM 6233 C C . PHE B 1 346 ? -4.113 -3.361 10.164 1 93.56 346 PHE B C 1
ATOM 6235 O O . PHE B 1 346 ? -3.477 -3.912 11.07 1 93.56 346 PHE B O 1
ATOM 6242 N N . TRP B 1 347 ? -4.988 -2.342 10.367 1 93.31 347 TRP B N 1
ATOM 6243 C CA . TRP B 1 347 ? -4.984 -1.704 11.68 1 93.31 347 TRP B CA 1
ATOM 6244 C C . TRP B 1 347 ? -6.359 -1.785 12.328 1 93.31 347 TRP B C 1
ATOM 6246 O O . TRP B 1 347 ? -6.48 -1.688 13.555 1 93.31 347 TRP B O 1
ATOM 6256 N N . TYR B 1 348 ? -7.387 -1.948 11.492 1 94.62 348 TYR B N 1
ATOM 6257 C CA . TYR B 1 348 ? -8.734 -1.837 12.039 1 94.62 348 TYR B CA 1
ATOM 6258 C C . TYR B 1 348 ? -9.523 -3.125 11.82 1 94.62 348 TYR B C 1
ATOM 6260 O O . TYR B 1 348 ? -9.352 -3.795 10.797 1 94.62 348 TYR B O 1
ATOM 6268 N N . ASP B 1 349 ? -10.359 -3.412 12.773 1 94.88 349 ASP B N 1
ATOM 6269 C CA . ASP B 1 349 ? -11.398 -4.426 12.617 1 94.88 349 ASP B CA 1
ATOM 6270 C C . ASP B 1 349 ? -12.68 -3.809 12.07 1 94.88 349 ASP B C 1
ATOM 6272 O O . ASP B 1 349 ? -13.633 -3.58 12.812 1 94.88 349 ASP B O 1
ATOM 6276 N N . HIS B 1 350 ? -12.68 -3.643 10.805 1 96.62 350 HIS B N 1
ATOM 6277 C CA . HIS B 1 350 ? -13.805 -2.984 10.148 1 96.62 350 HIS B CA 1
ATOM 6278 C C . HIS B 1 350 ? -15.102 -3.768 10.352 1 96.62 350 HIS B C 1
ATOM 6280 O O . HIS B 1 350 ? -15.094 -5 10.328 1 96.62 350 HIS B O 1
ATOM 6286 N N . GLN B 1 351 ? -16.172 -3.031 10.562 1 95.88 351 GLN B N 1
ATOM 6287 C CA . GLN B 1 351 ? -17.5 -3.639 10.523 1 95.88 351 GLN B CA 1
ATOM 6288 C C . GLN B 1 351 ? -17.875 -4.07 9.109 1 95.88 351 GLN B C 1
ATOM 6290 O O . GLN B 1 351 ? -17.625 -3.342 8.148 1 95.88 351 GLN B O 1
ATOM 6295 N N . ILE B 1 352 ? -18.406 -5.273 9 1 97.19 352 ILE B N 1
ATOM 6296 C CA . ILE B 1 352 ? -18.906 -5.805 7.734 1 97.19 352 ILE B CA 1
ATOM 6297 C C . ILE B 1 352 ? -20.344 -6.266 7.895 1 97.19 352 ILE B C 1
ATOM 6299 O O . ILE B 1 352 ? -20.672 -6.996 8.836 1 97.19 352 ILE B O 1
ATOM 6303 N N . SER B 1 353 ? -21.203 -5.805 6.992 1 96.88 353 SER B N 1
ATOM 6304 C CA . SER B 1 353 ? -22.625 -6.168 7.031 1 96.88 353 SER B CA 1
ATOM 6305 C C . SER B 1 353 ? -23.062 -6.809 5.723 1 96.88 353 SER B C 1
ATOM 6307 O O . SER B 1 353 ? -22.609 -6.414 4.645 1 96.88 353 SER B O 1
ATOM 6309 N N . PRO B 1 354 ? -23.984 -7.801 5.863 1 96.81 354 PRO B N 1
ATOM 6310 C CA . PRO B 1 354 ? -24.625 -8.234 4.621 1 96.81 354 PRO B CA 1
ATOM 6311 C C . PRO B 1 354 ? -25.469 -7.133 3.977 1 96.81 354 PRO B C 1
ATOM 6313 O O . PRO B 1 354 ? -26.062 -6.312 4.68 1 96.81 354 PRO B O 1
ATOM 6316 N N . ALA B 1 355 ? -25.531 -7.176 2.689 1 97.19 355 ALA B N 1
ATOM 6317 C CA . ALA B 1 355 ? -26.281 -6.145 1.977 1 97.19 355 ALA B CA 1
ATOM 6318 C C . ALA B 1 355 ? -27.672 -6.629 1.624 1 97.19 355 ALA B C 1
ATOM 6320 O O . ALA B 1 355 ? -28.422 -5.941 0.915 1 97.19 355 ALA B O 1
ATOM 6321 N N . GLN B 1 356 ? -28.031 -7.879 1.938 1 95.25 356 GLN B N 1
ATOM 6322 C CA . GLN B 1 356 ? -29.344 -8.484 1.709 1 95.25 356 GLN B CA 1
ATOM 6323 C C . GLN B 1 356 ? -29.812 -9.266 2.936 1 95.25 356 GLN B C 1
ATOM 6325 O O . GLN B 1 356 ? -29.031 -9.5 3.859 1 95.25 356 GLN B O 1
ATOM 6330 N N . GLU B 1 357 ? -31.094 -9.641 2.881 1 90.12 357 GLU B N 1
ATOM 6331 C CA . GLU B 1 357 ? -31.609 -10.484 3.955 1 90.12 357 GLU B CA 1
ATOM 6332 C C . GLU B 1 357 ? -30.859 -11.805 4.043 1 90.12 357 GLU B C 1
ATOM 6334 O O . GLU B 1 357 ? -30.344 -12.297 3.039 1 90.12 357 GLU B O 1
ATOM 6339 N N . PHE B 1 358 ? -30.734 -12.203 5.27 1 85.75 358 PHE B N 1
ATOM 6340 C CA . PHE B 1 358 ? -29.984 -13.43 5.488 1 85.75 358 PHE B CA 1
ATOM 6341 C C . PHE B 1 358 ? -30.625 -14.281 6.566 1 85.75 358 PHE B C 1
ATOM 6343 O O . PHE B 1 358 ? -31.531 -13.828 7.273 1 85.75 358 PHE B O 1
ATOM 6350 N N . THR B 1 359 ? -30.094 -15.484 6.645 1 82.31 359 THR B N 1
ATOM 6351 C CA . THR B 1 359 ? -30.531 -16.375 7.711 1 82.31 359 THR B CA 1
ATOM 6352 C C . THR B 1 359 ? -29.859 -16.031 9.023 1 82.31 359 THR B C 1
ATOM 6354 O O . THR B 1 359 ? -28.672 -15.695 9.047 1 82.31 359 THR B O 1
ATOM 6357 N N . PRO B 1 360 ? -30.484 -16.172 10.07 1 78.19 360 PRO B N 1
ATOM 6358 C CA . PRO B 1 360 ? -30.016 -15.672 11.367 1 78.19 360 PRO B CA 1
ATOM 6359 C C . PRO B 1 360 ? -28.859 -16.484 11.922 1 78.19 360 PRO B C 1
ATOM 6361 O O . PRO B 1 360 ? -28.156 -16.016 12.82 1 78.19 360 PRO B O 1
ATOM 6364 N N . HIS B 1 361 ? -28.531 -17.516 11.305 1 86.62 361 HIS B N 1
ATOM 6365 C CA . HIS B 1 361 ? -27.422 -18.312 11.852 1 86.62 361 HIS B CA 1
ATOM 6366 C C . HIS B 1 361 ? -26.078 -17.672 11.531 1 86.62 361 HIS B C 1
ATOM 6368 O O . HIS B 1 361 ? -25.766 -17.453 10.359 1 86.62 361 HIS B O 1
ATOM 6374 N N . VAL B 1 362 ? -25.391 -17.312 12.609 1 89.31 362 VAL B N 1
ATOM 6375 C CA . VAL B 1 362 ? -24.078 -16.672 12.453 1 89.31 362 VAL B CA 1
ATOM 6376 C C . VAL B 1 362 ? -22.984 -17.625 12.906 1 89.31 362 VAL B C 1
ATOM 6378 O O . VAL B 1 362 ? -23.203 -18.469 13.789 1 89.31 362 VAL B O 1
ATOM 6381 N N . GLU B 1 363 ? -21.891 -17.531 12.273 1 91.62 363 GLU B N 1
ATOM 6382 C CA . GLU B 1 363 ? -20.688 -18.297 12.594 1 91.62 363 GLU B CA 1
ATOM 6383 C C . GLU B 1 363 ? -19.438 -17.422 12.547 1 91.62 363 GLU B C 1
ATOM 6385 O O . GLU B 1 363 ? -19.375 -16.469 11.773 1 91.62 363 GLU B O 1
ATOM 6390 N N . ASN B 1 364 ? -18.531 -17.781 13.445 1 95.19 364 ASN B N 1
ATOM 6391 C CA . ASN B 1 364 ? -17.234 -17.109 13.391 1 95.19 364 ASN B CA 1
ATOM 6392 C C . ASN B 1 364 ? -16.438 -17.531 12.164 1 95.19 364 ASN B C 1
ATOM 6394 O O . ASN B 1 364 ? -16.344 -18.734 11.859 1 95.19 364 ASN B O 1
ATOM 6398 N N . MET B 1 365 ? -15.953 -16.578 11.477 1 96.69 365 MET B N 1
ATOM 6399 C CA . MET B 1 365 ? -15.234 -16.906 10.25 1 96.69 365 MET B CA 1
ATOM 6400 C C . MET B 1 365 ? -14.117 -15.898 9.984 1 96.69 365 MET B C 1
ATOM 6402 O O . MET B 1 365 ? -14.047 -14.859 10.641 1 96.69 365 MET B O 1
ATOM 6406 N N . THR B 1 366 ? -13.203 -16.25 9.094 1 97.38 366 THR B N 1
ATOM 6407 C CA . THR B 1 366 ? -12.203 -15.344 8.539 1 97.38 366 THR B CA 1
ATOM 6408 C C . THR B 1 366 ? -12.641 -14.828 7.176 1 97.38 366 THR B C 1
ATOM 6410 O O . THR B 1 366 ? -13.156 -15.586 6.355 1 97.38 366 THR B O 1
ATOM 6413 N N . VAL B 1 367 ? -12.516 -13.547 6.961 1 98.31 367 VAL B N 1
ATOM 6414 C CA . VAL B 1 367 ? -12.797 -12.961 5.656 1 98.31 367 VAL B CA 1
ATOM 6415 C C . VAL B 1 367 ? -11.484 -12.625 4.945 1 98.31 367 VAL B C 1
ATOM 6417 O O . VAL B 1 367 ? -10.688 -11.836 5.441 1 98.31 367 VAL B O 1
ATOM 6420 N N . TYR B 1 368 ? -11.273 -13.281 3.783 1 98.31 368 TYR B N 1
ATOM 6421 C CA . TYR B 1 368 ? -10.078 -13.062 2.969 1 98.31 368 TYR B CA 1
ATOM 6422 C C . TYR B 1 368 ? -10.406 -12.219 1.743 1 98.31 368 TYR B C 1
ATOM 6424 O O . TYR B 1 368 ? -11.539 -12.227 1.255 1 98.31 368 TYR B O 1
ATOM 6432 N N . GLY B 1 369 ? -9.344 -11.469 1.312 1 98.44 369 GLY B N 1
ATOM 6433 C CA . GLY B 1 369 ? -9.461 -10.797 0.026 1 98.44 369 GLY B CA 1
ATOM 6434 C C . GLY B 1 369 ? -9.102 -11.688 -1.146 1 98.44 369 GLY B C 1
ATOM 6435 O O . GLY B 1 369 ? -8.836 -12.883 -0.97 1 98.44 369 GLY B O 1
ATOM 6436 N N . PRO B 1 370 ? -9.094 -11.125 -2.344 1 98.06 370 PRO B N 1
ATOM 6437 C CA . PRO B 1 370 ? -8.922 -11.898 -3.574 1 98.06 370 PRO B CA 1
ATOM 6438 C C . PRO B 1 370 ? -7.457 -12.039 -3.98 1 98.06 370 PRO B C 1
ATOM 6440 O O . PRO B 1 370 ? -7.148 -12.695 -4.98 1 98.06 370 PRO B O 1
ATOM 6443 N N . LEU B 1 371 ? -6.555 -11.445 -3.283 1 97.75 371 LEU B N 1
ATOM 6444 C CA . LEU B 1 371 ? -5.156 -11.414 -3.701 1 97.75 371 LEU B CA 1
ATOM 6445 C C . LEU B 1 371 ? -4.465 -12.734 -3.391 1 97.75 371 LEU B C 1
ATOM 6447 O O . LEU B 1 371 ? -4.711 -13.336 -2.342 1 97.75 371 LEU B O 1
ATOM 6451 N N . CYS B 1 372 ? -3.652 -13.133 -4.273 1 94.88 372 CYS B N 1
ATOM 6452 C CA . CYS B 1 372 ? -2.852 -14.328 -4.035 1 94.88 372 CYS B CA 1
ATOM 6453 C C . CYS B 1 372 ? -1.691 -14.031 -3.094 1 94.88 372 CYS B C 1
ATOM 6455 O O . CYS B 1 372 ? -0.53 -14.25 -3.441 1 94.88 372 CYS B O 1
ATOM 6457 N N . MET B 1 373 ? -2.012 -13.531 -2.014 1 93.12 373 MET B N 1
ATOM 6458 C CA . MET B 1 373 ? -1.123 -13.203 -0.902 1 93.12 373 MET B CA 1
ATOM 6459 C C . MET B 1 373 ? -1.718 -13.664 0.425 1 93.12 373 MET B C 1
ATOM 6461 O O . MET B 1 373 ? -2.873 -13.359 0.729 1 93.12 373 MET B O 1
ATOM 6465 N N . ASN B 1 374 ? -0.934 -14.289 1.189 1 91.69 374 ASN B N 1
ATOM 6466 C CA . ASN B 1 374 ? -1.436 -14.867 2.43 1 91.69 374 ASN B CA 1
ATOM 6467 C C . ASN B 1 374 ? -1.887 -13.789 3.412 1 91.69 374 ASN B C 1
ATOM 6469 O O . ASN B 1 374 ? -2.768 -14.031 4.238 1 91.69 374 ASN B O 1
ATOM 6473 N N . ILE B 1 375 ? -1.344 -12.562 3.299 1 91.88 375 ILE B N 1
ATOM 6474 C CA . ILE B 1 375 ? -1.616 -11.508 4.277 1 91.88 375 ILE B CA 1
ATOM 6475 C C . ILE B 1 375 ? -2.863 -10.734 3.863 1 91.88 375 ILE B C 1
ATOM 6477 O O . ILE B 1 375 ? -3.232 -9.75 4.508 1 91.88 375 ILE B O 1
ATOM 6481 N N . ASP B 1 376 ? -3.451 -11.125 2.783 1 96.94 376 ASP B N 1
ATOM 6482 C CA . ASP B 1 376 ? -4.684 -10.469 2.363 1 96.94 376 ASP B CA 1
ATOM 6483 C C . ASP B 1 376 ? -5.867 -10.922 3.217 1 96.94 376 ASP B C 1
ATOM 6485 O O . ASP B 1 376 ? -6.789 -11.57 2.717 1 96.94 376 ASP B O 1
ATOM 6489 N N . VAL B 1 377 ? -5.871 -10.516 4.477 1 97.5 377 VAL B N 1
ATOM 6490 C CA . VAL B 1 377 ? -6.895 -10.828 5.469 1 97.5 377 VAL B CA 1
ATOM 6491 C C . VAL B 1 377 ? -7.66 -9.562 5.84 1 97.5 377 VAL B C 1
ATOM 6493 O O . VAL B 1 377 ? -7.105 -8.656 6.465 1 97.5 377 VAL B O 1
ATOM 6496 N N . ILE B 1 378 ? -8.883 -9.531 5.527 1 98.06 378 ILE B N 1
ATOM 6497 C CA . ILE B 1 378 ? -9.727 -8.375 5.805 1 98.06 378 ILE B CA 1
ATOM 6498 C C . ILE B 1 378 ? -10.156 -8.391 7.27 1 98.06 378 ILE B C 1
ATOM 6500 O O . ILE B 1 378 ? -10.062 -7.375 7.961 1 98.06 378 ILE B O 1
ATOM 6504 N N . ARG B 1 379 ? -10.664 -9.523 7.723 1 97.5 379 ARG B N 1
ATOM 6505 C CA . ARG B 1 379 ? -11.023 -9.805 9.109 1 97.5 379 ARG B CA 1
ATOM 6506 C C . ARG B 1 379 ? -10.57 -11.195 9.523 1 97.5 379 ARG B C 1
ATOM 6508 O O . ARG B 1 379 ? -11 -12.195 8.945 1 97.5 379 ARG B O 1
ATOM 6515 N N . GLU B 1 380 ? -9.766 -11.227 10.539 1 95.31 380 GLU B N 1
ATOM 6516 C CA . GLU B 1 380 ? -9.273 -12.508 11.016 1 95.31 380 GLU B CA 1
ATOM 6517 C C . GLU B 1 380 ? -10.383 -13.305 11.703 1 95.31 380 GLU B C 1
ATOM 6519 O O . GLU B 1 380 ? -10.391 -14.539 11.648 1 95.31 380 GLU B O 1
ATOM 6524 N N . SER B 1 381 ? -11.211 -12.625 12.352 1 95.19 381 SER B N 1
ATOM 6525 C CA . SER B 1 381 ? -12.32 -13.227 13.094 1 95.19 381 SER B CA 1
ATOM 6526 C C . SER B 1 381 ? -13.523 -12.289 13.141 1 95.19 381 SER B C 1
ATOM 6528 O O . SER B 1 381 ? -13.422 -11.156 13.617 1 95.19 381 SER B O 1
ATOM 6530 N N . ILE B 1 382 ? -14.617 -12.797 12.656 1 95.06 382 ILE B N 1
ATOM 6531 C CA . ILE B 1 382 ? -15.852 -12.016 12.641 1 95.06 382 ILE B CA 1
ATOM 6532 C C . ILE B 1 382 ? -17.062 -12.953 12.617 1 95.06 382 ILE B C 1
ATOM 6534 O O . ILE B 1 382 ? -17.031 -13.992 11.953 1 95.06 382 ILE B O 1
ATOM 6538 N N . ASN B 1 383 ? -18.047 -12.617 13.328 1 93.88 383 ASN B N 1
ATOM 6539 C CA . ASN B 1 383 ? -19.297 -13.352 13.266 1 93.88 383 ASN B CA 1
ATOM 6540 C C . ASN B 1 383 ? -20.203 -12.82 12.164 1 93.88 383 ASN B C 1
ATOM 6542 O O . ASN B 1 383 ? -20.641 -11.664 12.203 1 93.88 383 ASN B O 1
ATOM 6546 N N . LEU B 1 384 ? -20.453 -13.609 11.133 1 94.12 384 LEU B N 1
ATOM 6547 C CA . LEU B 1 384 ? -21.328 -13.273 10.008 1 94.12 384 LEU B CA 1
ATOM 6548 C C . LEU B 1 384 ? -22.219 -14.445 9.641 1 94.12 384 LEU B C 1
ATOM 6550 O O . LEU B 1 384 ? -21.891 -15.602 9.922 1 94.12 384 LEU B O 1
ATOM 6554 N N . PRO B 1 385 ? -23.406 -14.094 9.133 1 93.19 385 PRO B N 1
ATOM 6555 C CA . PRO B 1 385 ? -24.141 -15.195 8.508 1 93.19 385 PRO B CA 1
ATOM 6556 C C . PRO B 1 385 ? -23.453 -15.727 7.254 1 93.19 385 PRO B C 1
ATOM 6558 O O . PRO B 1 385 ? -22.531 -15.094 6.734 1 93.19 385 PRO B O 1
ATOM 6561 N N . LEU B 1 386 ? -23.906 -16.844 6.926 1 90.69 386 LEU B N 1
ATOM 6562 C CA . LEU B 1 386 ? -23.406 -17.344 5.648 1 90.69 386 LEU B CA 1
ATOM 6563 C C . LEU B 1 386 ? -23.938 -16.5 4.496 1 90.69 386 LEU B C 1
ATOM 6565 O O . LEU B 1 386 ? -25.156 -16.328 4.355 1 90.69 386 LEU B O 1
ATOM 6569 N N . ILE B 1 387 ? -23.031 -15.938 3.84 1 94.31 387 ILE B N 1
ATOM 6570 C CA . ILE B 1 387 ? -23.359 -15.156 2.648 1 94.31 387 ILE B CA 1
ATOM 6571 C C . ILE B 1 387 ? -22.953 -15.93 1.398 1 94.31 387 ILE B C 1
ATOM 6573 O O . ILE B 1 387 ? -21.797 -16.344 1.273 1 94.31 387 ILE B O 1
ATOM 6577 N N . ASN B 1 388 ? -23.844 -16.094 0.497 1 95.25 388 ASN B N 1
ATOM 6578 C CA . ASN B 1 388 ? -23.578 -16.938 -0.663 1 95.25 388 ASN B CA 1
ATOM 6579 C C . ASN B 1 388 ? -22.688 -16.234 -1.686 1 95.25 388 ASN B C 1
ATOM 6581 O O . ASN B 1 388 ? -22.703 -15 -1.781 1 95.25 388 ASN B O 1
ATOM 6585 N N . PRO B 1 389 ? -21.953 -17.078 -2.449 1 96.75 389 PRO B N 1
ATOM 6586 C CA . PRO B 1 389 ? -21.219 -16.469 -3.564 1 96.75 389 PRO B CA 1
ATOM 6587 C C . PRO B 1 389 ? -22.125 -15.617 -4.465 1 96.75 389 PRO B C 1
ATOM 6589 O O . PRO B 1 389 ? -23.25 -16.031 -4.785 1 96.75 389 PRO B O 1
ATOM 6592 N N . GLY B 1 390 ? -21.609 -14.383 -4.789 1 96.31 390 GLY B N 1
ATOM 6593 C CA . GLY B 1 390 ? -22.391 -13.477 -5.613 1 96.31 390 GLY B CA 1
ATOM 6594 C C . GLY B 1 390 ? -23.188 -12.469 -4.805 1 96.31 390 GLY B C 1
ATOM 6595 O O . GLY B 1 390 ? -23.562 -11.414 -5.316 1 96.31 390 GLY B O 1
ATOM 6596 N N . GLU B 1 391 ? -23.469 -12.82 -3.561 1 97.25 391 GLU B N 1
ATOM 6597 C CA . GLU B 1 391 ? -24.156 -11.867 -2.693 1 97.25 391 GLU B CA 1
ATOM 6598 C C . GLU B 1 391 ? -23.203 -10.781 -2.201 1 97.25 391 GLU B C 1
ATOM 6600 O O . GLU B 1 391 ? -21.984 -10.906 -2.354 1 97.25 391 GLU B O 1
ATOM 6605 N N . HIS B 1 392 ? -23.828 -9.734 -1.626 1 98.44 392 HIS B N 1
ATOM 6606 C CA . HIS B 1 392 ? -23.047 -8.508 -1.422 1 98.44 392 HIS B CA 1
ATOM 6607 C C . HIS B 1 392 ? -22.859 -8.227 0.063 1 98.44 392 HIS B C 1
ATOM 6609 O O . HIS B 1 392 ? -23.641 -8.68 0.896 1 98.44 392 HIS B O 1
ATOM 6615 N N . VAL B 1 393 ? -21.75 -7.531 0.36 1 98.31 393 VAL B N 1
ATOM 6616 C CA . VAL B 1 393 ? -21.422 -7.082 1.711 1 98.31 393 VAL B CA 1
ATOM 6617 C C . VAL B 1 393 ? -21.031 -5.605 1.686 1 98.31 393 VAL B C 1
ATOM 6619 O O . VAL B 1 393 ? -20.656 -5.07 0.638 1 98.31 393 VAL B O 1
ATOM 6622 N N . VAL B 1 394 ? -21.156 -4.965 2.861 1 98.69 394 VAL B N 1
ATOM 6623 C CA . VAL B 1 394 ? -20.797 -3.562 3.041 1 98.69 394 VAL B CA 1
ATOM 6624 C C . VAL B 1 394 ? -19.75 -3.436 4.152 1 98.69 394 VAL B C 1
ATOM 6626 O O . VAL B 1 394 ? -19.969 -3.906 5.27 1 98.69 394 VAL B O 1
ATOM 6629 N N . VAL B 1 395 ? -18.625 -2.889 3.818 1 98.69 395 VAL B N 1
ATOM 6630 C CA . VAL B 1 395 ? -17.641 -2.516 4.828 1 98.69 395 VAL B CA 1
ATOM 6631 C C . VAL B 1 395 ? -17.859 -1.065 5.254 1 98.69 395 VAL B C 1
ATOM 6633 O O . VAL B 1 395 ? -18 -0.179 4.406 1 98.69 395 VAL B O 1
ATOM 6636 N N . HIS B 1 396 ? -17.828 -0.874 6.578 1 97.75 396 HIS B N 1
ATOM 6637 C CA . HIS B 1 396 ? -18.141 0.443 7.117 1 97.75 396 HIS B CA 1
ATOM 6638 C C . HIS B 1 396 ? -16.875 1.208 7.496 1 97.75 396 HIS B C 1
ATOM 6640 O O . HIS B 1 396 ? -15.844 0.602 7.781 1 97.75 396 HIS B O 1
ATOM 6646 N N . LYS B 1 397 ? -16.984 2.566 7.477 1 97.62 397 LYS B N 1
ATOM 6647 C CA . LYS B 1 397 ? -15.977 3.5 7.973 1 97.62 397 LYS B CA 1
ATOM 6648 C C . LYS B 1 397 ? -14.664 3.342 7.211 1 97.62 397 LYS B C 1
ATOM 6650 O O . LYS B 1 397 ? -13.625 3.061 7.812 1 97.62 397 LYS B O 1
ATOM 6655 N N . VAL B 1 398 ? -14.758 3.617 5.918 1 98.44 398 VAL B N 1
ATOM 6656 C CA . VAL B 1 398 ? -13.578 3.457 5.074 1 98.44 398 VAL B CA 1
ATOM 6657 C C . VAL B 1 398 ? -13.273 4.77 4.359 1 98.44 398 VAL B C 1
ATOM 6659 O O . VAL B 1 398 ? -12.539 4.789 3.365 1 98.44 398 VAL B O 1
ATOM 6662 N N . GLY B 1 399 ? -13.789 5.879 4.852 1 98.62 399 GLY B N 1
ATOM 6663 C CA . GLY B 1 399 ? -13.672 7.148 4.156 1 98.62 399 GLY B CA 1
ATOM 6664 C C . GLY B 1 399 ? -12.281 7.738 4.227 1 98.62 399 GLY B C 1
ATOM 6665 O O . GLY B 1 399 ? -11.898 8.539 3.371 1 98.62 399 GLY B O 1
ATOM 6666 N N . ALA B 1 400 ? -11.562 7.344 5.203 1 98.25 400 ALA B N 1
ATOM 6667 C CA . ALA B 1 400 ? -10.242 7.93 5.43 1 98.25 400 ALA B CA 1
ATOM 6668 C C . ALA B 1 400 ? -9.141 7.008 4.914 1 98.25 400 ALA B C 1
ATOM 6670 O O . ALA B 1 400 ? -9.062 5.844 5.312 1 98.25 400 ALA B O 1
ATOM 6671 N N . TYR B 1 401 ? -8.258 7.496 4.004 1 97.69 401 TYR B N 1
ATOM 6672 C CA . TYR B 1 401 ? -6.941 6.992 3.635 1 97.69 401 TYR B CA 1
ATOM 6673 C C . TYR B 1 401 ? -7.059 5.848 2.637 1 97.69 401 TYR B C 1
ATOM 6675 O O . TYR B 1 401 ? -6.121 5.578 1.878 1 97.69 401 TYR B O 1
ATOM 6683 N N . ASN B 1 402 ? -8.172 5.137 2.543 1 98.19 402 ASN B N 1
ATOM 6684 C CA . ASN B 1 402 ? -8.25 3.939 1.712 1 98.19 402 ASN B CA 1
ATOM 6685 C C . ASN B 1 402 ? -8.258 4.289 0.227 1 98.19 402 ASN B C 1
ATOM 6687 O O . ASN B 1 402 ? -7.762 3.52 -0.599 1 98.19 402 ASN B O 1
ATOM 6691 N N . MET B 1 403 ? -8.703 5.43 -0.128 1 98.31 403 MET B N 1
ATOM 6692 C CA . MET B 1 403 ? -8.742 5.848 -1.527 1 98.31 403 MET B CA 1
ATOM 6693 C C . MET B 1 403 ? -7.492 6.645 -1.888 1 98.31 403 MET B C 1
ATOM 6695 O O . MET B 1 403 ? -7.406 7.215 -2.979 1 98.31 403 MET B O 1
ATOM 6699 N N . THR B 1 404 ? -6.566 6.746 -0.956 1 97.56 404 THR B N 1
ATOM 6700 C CA . THR B 1 404 ? -5.309 7.438 -1.209 1 97.56 404 THR B CA 1
ATOM 6701 C C . THR B 1 404 ? -4.125 6.504 -0.982 1 97.56 404 THR B C 1
ATOM 6703 O O . THR B 1 404 ? -3.164 6.508 -1.757 1 97.56 404 THR B O 1
ATOM 6706 N N . GLN B 1 405 ? -4.227 5.652 0.017 1 96.94 405 GLN B N 1
ATOM 6707 C CA . GLN B 1 405 ? -3.16 4.715 0.348 1 96.94 405 GLN B CA 1
ATOM 6708 C C . GLN B 1 405 ? -3.342 3.393 -0.394 1 96.94 405 GLN B C 1
ATOM 6710 O O . GLN B 1 405 ? -2.65 2.412 -0.108 1 96.94 405 GLN B O 1
ATOM 6715 N N . TRP B 1 406 ? -4.207 3.293 -1.341 1 97.19 406 TRP B N 1
ATOM 6716 C CA . TRP B 1 406 ? -4.484 2.035 -2.031 1 97.19 406 TRP B CA 1
ATOM 6717 C C . TRP B 1 406 ? -3.359 1.688 -3 1 97.19 406 TRP B C 1
ATOM 6719 O O . TRP B 1 406 ? -2.623 2.572 -3.449 1 97.19 406 TRP B O 1
ATOM 6729 N N . MET B 1 407 ? -3.213 0.381 -3.256 1 96.38 407 MET B N 1
ATOM 6730 C CA . MET B 1 407 ? -2.17 -0.164 -4.121 1 96.38 407 MET B CA 1
ATOM 6731 C C . MET B 1 407 ? -2.723 -0.491 -5.504 1 96.38 407 MET B C 1
ATOM 6733 O O . MET B 1 407 ? -3.934 -0.66 -5.668 1 96.38 407 MET B O 1
ATOM 6737 N N . GLN B 1 408 ? -1.807 -0.447 -6.414 1 92.44 408 GLN B N 1
ATOM 6738 C CA . GLN B 1 408 ? -2.098 -0.974 -7.742 1 92.44 408 GLN B CA 1
ATOM 6739 C C . GLN B 1 408 ? -1.515 -2.373 -7.922 1 92.44 408 GLN B C 1
ATOM 6741 O O . GLN B 1 408 ? -0.654 -2.588 -8.773 1 92.44 408 GLN B O 1
ATOM 6746 N N . PHE B 1 409 ? -2.096 -3.334 -7.113 1 96.75 409 PHE B N 1
ATOM 6747 C CA . PHE B 1 409 ? -1.491 -4.648 -6.941 1 96.75 409 PHE B CA 1
ATOM 6748 C C . PHE B 1 409 ? -2.498 -5.75 -7.25 1 96.75 409 PHE B C 1
ATOM 6750 O O . PHE B 1 409 ? -3.521 -5.871 -6.574 1 96.75 409 PHE B O 1
ATOM 6757 N N . ILE B 1 410 ? -2.293 -6.547 -8.281 1 97.62 410 ILE B N 1
ATOM 6758 C CA . ILE B 1 410 ? -3.006 -7.746 -8.711 1 97.62 410 ILE B CA 1
ATOM 6759 C C . ILE B 1 410 ? -4.34 -7.359 -9.344 1 97.62 410 ILE B C 1
ATOM 6761 O O . ILE B 1 410 ? -4.727 -7.914 -10.375 1 97.62 410 ILE B O 1
ATOM 6765 N N . THR B 1 411 ? -5.004 -6.387 -8.742 1 96.44 411 THR B N 1
ATOM 6766 C CA . THR B 1 411 ? -6.258 -5.91 -9.312 1 96.44 411 THR B CA 1
ATOM 6767 C C . THR B 1 411 ? -6.219 -4.398 -9.516 1 96.44 411 THR B C 1
ATOM 6769 O O . THR B 1 411 ? -5.41 -3.703 -8.898 1 96.44 411 THR B O 1
ATOM 6772 N N . GLN B 1 412 ? -7.094 -3.977 -10.43 1 96.5 412 GLN B N 1
ATOM 6773 C CA . GLN B 1 412 ? -7.223 -2.547 -10.695 1 96.5 412 GLN B CA 1
ATOM 6774 C C . GLN B 1 412 ? -8.055 -1.865 -9.609 1 96.5 412 GLN B C 1
ATOM 6776 O O . GLN B 1 412 ? -8.867 -2.51 -8.945 1 96.5 412 GLN B O 1
ATOM 6781 N N . ARG B 1 413 ? -7.855 -0.577 -9.43 1 98.12 413 ARG B N 1
ATOM 6782 C CA . ARG B 1 413 ? -8.625 0.193 -8.453 1 98.12 413 ARG B CA 1
ATOM 6783 C C . ARG B 1 413 ? -10.047 0.441 -8.953 1 98.12 413 ARG B C 1
ATOM 6785 O O . ARG B 1 413 ? -10.25 0.754 -10.125 1 98.12 413 ARG B O 1
ATOM 6792 N N . PRO B 1 414 ? -11.031 0.323 -8.086 1 98.5 414 PRO B N 1
ATOM 6793 C CA . PRO B 1 414 ? -12.438 0.416 -8.484 1 98.5 414 PRO B CA 1
ATOM 6794 C C . PRO B 1 414 ? -12.938 1.857 -8.57 1 98.5 414 PRO B C 1
ATOM 6796 O O . PRO B 1 414 ? -12.188 2.791 -8.273 1 98.5 414 PRO B O 1
ATOM 6799 N N . ALA B 1 415 ? -14.188 1.973 -8.984 1 98.81 415 ALA B N 1
ATOM 6800 C CA . ALA B 1 415 ? -14.859 3.268 -9.039 1 98.81 415 ALA B CA 1
ATOM 6801 C C . ALA B 1 415 ? -15.125 3.812 -7.641 1 98.81 415 ALA B C 1
ATOM 6803 O O . ALA B 1 415 ? -15.141 3.057 -6.664 1 98.81 415 ALA B O 1
ATOM 6804 N N . VAL B 1 416 ? -15.242 5.137 -7.551 1 98.94 416 VAL B N 1
ATOM 6805 C CA . VAL B 1 416 ? -15.695 5.836 -6.352 1 98.94 416 VAL B CA 1
ATOM 6806 C C . VAL B 1 416 ? -16.953 6.645 -6.672 1 98.94 416 VAL B C 1
ATOM 6808 O O . VAL B 1 416 ? -16.969 7.418 -7.633 1 98.94 416 VAL B O 1
ATOM 6811 N N . VAL B 1 417 ? -17.969 6.441 -5.848 1 98.94 417 VAL B N 1
ATOM 6812 C CA . VAL B 1 417 ? -19.266 7.059 -6.086 1 98.94 417 VAL B CA 1
ATOM 6813 C C . VAL B 1 417 ? -19.625 7.969 -4.914 1 98.94 417 VAL B C 1
ATOM 6815 O O . VAL B 1 417 ? -19.406 7.617 -3.756 1 98.94 417 VAL B O 1
ATOM 6818 N N . LEU B 1 418 ? -20.141 9.133 -5.223 1 98.94 418 LEU B N 1
ATOM 6819 C CA . LEU B 1 418 ? -20.656 10.078 -4.234 1 98.94 418 LEU B CA 1
ATOM 6820 C C . LEU B 1 418 ? -22.188 10.148 -4.289 1 98.94 418 LEU B C 1
ATOM 6822 O O . LEU B 1 418 ? -22.766 10.281 -5.367 1 98.94 418 LEU B O 1
ATOM 6826 N N . ILE B 1 419 ? -22.797 9.938 -3.145 1 98.94 419 ILE B N 1
ATOM 6827 C CA . ILE B 1 419 ? -24.219 10.227 -3.039 1 98.94 419 ILE B CA 1
ATOM 6828 C C . ILE B 1 419 ? -24.422 11.648 -2.5 1 98.94 419 ILE B C 1
ATOM 6830 O O . ILE B 1 419 ? -24 11.953 -1.381 1 98.94 419 ILE B O 1
ATOM 6834 N N . ASP B 1 420 ? -25.109 12.477 -3.266 1 98.75 420 ASP B N 1
ATOM 6835 C CA . ASP B 1 420 ? -25.25 13.867 -2.842 1 98.75 420 ASP B CA 1
ATOM 6836 C C . ASP B 1 420 ? -26.422 14.016 -1.866 1 98.75 420 ASP B C 1
ATOM 6838 O O . ASP B 1 420 ? -27.031 13.023 -1.468 1 98.75 420 ASP B O 1
ATOM 6842 N N . GLU B 1 421 ? -26.656 15.195 -1.448 1 98.06 421 GLU B N 1
ATOM 6843 C CA . GLU B 1 421 ? -27.672 15.461 -0.43 1 98.06 421 GLU B CA 1
ATOM 6844 C C . GLU B 1 421 ? -29.078 15.227 -0.975 1 98.06 421 GLU B C 1
ATOM 6846 O O . GLU B 1 421 ? -30.047 15.141 -0.208 1 98.06 421 GLU B O 1
ATOM 6851 N N . GLN B 1 422 ? -29.266 15.102 -2.289 1 97.94 422 GLN B N 1
ATOM 6852 C CA . GLN B 1 422 ? -30.562 14.844 -2.92 1 97.94 422 GLN B CA 1
ATOM 6853 C C . GLN B 1 422 ? -30.688 13.375 -3.318 1 97.94 422 GLN B C 1
ATOM 6855 O O . GLN B 1 422 ? -31.547 13.016 -4.125 1 97.94 422 GLN B O 1
ATOM 6860 N N . GLN B 1 423 ? -29.797 12.57 -2.893 1 97.5 423 GLN B N 1
ATOM 6861 C CA . GLN B 1 423 ? -29.797 11.125 -3.096 1 97.5 423 GLN B CA 1
ATOM 6862 C C . GLN B 1 423 ? -29.469 10.773 -4.547 1 97.5 423 GLN B C 1
ATOM 6864 O O . GLN B 1 423 ? -29.859 9.711 -5.031 1 97.5 423 GLN B O 1
ATOM 6869 N N . GLN B 1 424 ? -28.844 11.703 -5.219 1 98.38 424 GLN B N 1
ATOM 6870 C CA . GLN B 1 424 ? -28.328 11.398 -6.547 1 98.38 424 GLN B CA 1
ATOM 6871 C C . GLN B 1 424 ? -26.906 10.836 -6.465 1 98.38 424 GLN B C 1
ATOM 6873 O O . GLN B 1 424 ? -26.094 11.289 -5.648 1 98.38 424 GLN B O 1
ATOM 6878 N N . THR B 1 425 ? -26.656 9.836 -7.359 1 98.75 425 THR B N 1
ATOM 6879 C CA . THR B 1 425 ? -25.344 9.211 -7.371 1 98.75 425 THR B CA 1
ATOM 6880 C C . THR B 1 425 ? -24.453 9.828 -8.453 1 98.75 425 THR B C 1
ATOM 6882 O O . THR B 1 425 ? -24.938 10.141 -9.547 1 98.75 425 THR B O 1
ATOM 6885 N N . HIS B 1 426 ? -23.203 10.117 -8.055 1 98.88 426 HIS B N 1
ATOM 6886 C CA . HIS B 1 426 ? -22.219 10.688 -8.969 1 98.88 426 HIS B CA 1
ATOM 6887 C C . HIS B 1 426 ? -20.938 9.844 -9.008 1 98.88 426 HIS B C 1
ATOM 6889 O O . HIS B 1 426 ? -20.344 9.555 -7.961 1 98.88 426 HIS B O 1
ATOM 6895 N N . LEU B 1 427 ? -20.562 9.391 -10.203 1 98.81 427 LEU B N 1
ATOM 6896 C CA . LEU B 1 427 ? -19.25 8.773 -10.383 1 98.81 427 LEU B CA 1
ATOM 6897 C C . LEU B 1 427 ? -18.141 9.805 -10.25 1 98.81 427 LEU B C 1
ATOM 6899 O O . LEU B 1 427 ? -17.938 10.625 -11.156 1 98.81 427 LEU B O 1
ATOM 6903 N N . ILE B 1 428 ? -17.422 9.742 -9.148 1 98.94 428 ILE B N 1
ATOM 6904 C CA . ILE B 1 428 ? -16.453 10.812 -8.945 1 98.94 428 ILE B CA 1
ATOM 6905 C C . ILE B 1 428 ? -15.055 10.305 -9.273 1 98.94 428 ILE B C 1
ATOM 6907 O O . ILE B 1 428 ? -14.109 11.086 -9.375 1 98.94 428 ILE B O 1
ATOM 6911 N N . ARG B 1 429 ? -14.859 9.055 -9.43 1 98.81 429 ARG B N 1
ATOM 6912 C CA . ARG B 1 429 ? -13.664 8.438 -10.008 1 98.81 429 ARG B CA 1
ATOM 6913 C C . ARG B 1 429 ? -14.016 7.172 -10.773 1 98.81 429 ARG B C 1
ATOM 6915 O O . ARG B 1 429 ? -14.648 6.262 -10.227 1 98.81 429 ARG B O 1
ATOM 6922 N N . THR B 1 430 ? -13.633 7.066 -12.008 1 98.69 430 THR B N 1
ATOM 6923 C CA . THR B 1 430 ? -13.914 5.883 -12.805 1 98.69 430 THR B CA 1
ATOM 6924 C C . THR B 1 430 ? -13 4.727 -12.398 1 98.69 430 THR B C 1
ATOM 6926 O O . THR B 1 430 ? -11.906 4.941 -11.883 1 98.69 430 THR B O 1
ATOM 6929 N N . ALA B 1 431 ? -13.516 3.543 -12.555 1 98.38 431 ALA B N 1
ATOM 6930 C CA . ALA B 1 431 ? -12.664 2.369 -12.383 1 98.38 431 ALA B CA 1
ATOM 6931 C C . ALA B 1 431 ? -11.477 2.402 -13.336 1 98.38 431 ALA B C 1
ATOM 6933 O O . ALA B 1 431 ? -11.602 2.865 -14.477 1 98.38 431 ALA B O 1
ATOM 6934 N N . GLU B 1 432 ? -10.336 1.894 -12.859 1 97.94 432 GLU B N 1
ATOM 6935 C CA . GLU B 1 432 ? -9.156 1.827 -13.719 1 97.94 432 GLU B CA 1
ATOM 6936 C C . GLU B 1 432 ? -9.328 0.781 -14.812 1 97.94 432 GLU B C 1
ATOM 6938 O O . GLU B 1 432 ? -10.039 -0.209 -14.633 1 97.94 432 GLU B O 1
ATOM 6943 N N . THR B 1 433 ? -8.672 1.053 -15.922 1 97.12 433 THR B N 1
ATOM 6944 C CA . THR B 1 433 ? -8.578 0.116 -17.031 1 97.12 433 THR B CA 1
ATOM 6945 C C . THR B 1 433 ? -7.133 -0.302 -17.281 1 97.12 433 THR B C 1
ATOM 6947 O O . THR B 1 433 ? -6.207 0.34 -16.781 1 97.12 433 THR B O 1
ATOM 6950 N N . LEU B 1 434 ? -7.051 -1.372 -18 1 97.25 434 LEU B N 1
ATOM 6951 C CA . LEU B 1 434 ? -5.707 -1.8 -18.375 1 97.25 434 LEU B CA 1
ATOM 6952 C C . LEU B 1 434 ? -4.973 -0.687 -19.125 1 97.25 434 LEU B C 1
ATOM 6954 O O . LEU B 1 434 ? -3.795 -0.435 -18.859 1 97.25 434 LEU B O 1
ATOM 6958 N N . GLY B 1 435 ? -5.672 -0.013 -19.984 1 97.5 435 GLY B N 1
ATOM 6959 C CA . GLY B 1 435 ? -5.086 1.09 -20.734 1 97.5 435 GLY B CA 1
ATOM 6960 C C . GLY B 1 435 ? -4.566 2.203 -19.844 1 97.5 435 GLY B C 1
ATOM 6961 O O . GLY B 1 435 ? -3.465 2.713 -20.062 1 97.5 435 GLY B O 1
ATOM 6962 N N . TYR B 1 436 ? -5.305 2.572 -18.859 1 97.56 436 TYR B N 1
ATOM 6963 C CA . TYR B 1 436 ? -4.891 3.607 -17.922 1 97.56 436 TYR B CA 1
ATOM 6964 C C . TYR B 1 436 ? -3.629 3.193 -17.172 1 97.56 436 TYR B C 1
ATOM 6966 O O . TYR B 1 436 ? -2.678 3.973 -17.062 1 97.56 436 TYR B O 1
ATOM 6974 N N . VAL B 1 437 ? -3.568 1.921 -16.734 1 97.19 437 VAL B N 1
ATOM 6975 C CA . VAL B 1 437 ? -2.459 1.45 -15.906 1 97.19 437 VAL B CA 1
ATOM 6976 C C . VAL B 1 437 ? -1.184 1.388 -16.75 1 97.19 437 VAL B C 1
ATOM 6978 O O . VAL B 1 437 ? -0.093 1.681 -16.25 1 97.19 437 VAL B O 1
ATOM 6981 N N . GLN B 1 438 ? -1.294 1.105 -18.016 1 97.25 438 GLN B N 1
ATOM 6982 C CA . GLN B 1 438 ? -0.126 0.878 -18.859 1 97.25 438 GLN B CA 1
ATOM 6983 C C . GLN B 1 438 ? 0.305 2.164 -19.562 1 97.25 438 GLN B C 1
ATOM 6985 O O . GLN B 1 438 ? 1.36 2.205 -20.203 1 97.25 438 GLN B O 1
ATOM 6990 N N . GLU B 1 439 ? -0.513 3.184 -19.438 1 97.38 439 GLU B N 1
ATOM 6991 C CA . GLU B 1 439 ? -0.275 4.422 -20.172 1 97.38 439 GLU B CA 1
ATOM 6992 C C . GLU B 1 439 ? 1.149 4.926 -19.953 1 97.38 439 GLU B C 1
ATOM 6994 O O . GLU B 1 439 ? 1.819 5.336 -20.906 1 97.38 439 GLU B O 1
ATOM 6999 N N . PRO B 1 440 ? 1.688 4.863 -18.734 1 97.94 440 PRO B N 1
ATOM 7000 C CA . PRO B 1 440 ? 3.033 5.402 -18.547 1 97.94 440 PRO B CA 1
ATOM 7001 C C . PRO B 1 440 ? 4.129 4.434 -18.984 1 97.94 440 PRO B C 1
ATOM 7003 O O . PRO B 1 440 ? 5.316 4.773 -18.922 1 97.94 440 PRO B O 1
ATOM 7006 N N . GLU B 1 441 ? 3.834 3.221 -19.438 1 98.31 441 GLU B N 1
ATOM 7007 C CA . GLU B 1 441 ? 4.836 2.201 -19.734 1 98.31 441 GLU B CA 1
ATOM 7008 C C . GLU B 1 441 ? 5.367 2.348 -21.156 1 98.31 441 GLU B C 1
ATOM 7010 O O . GLU B 1 441 ? 4.617 2.697 -22.062 1 98.31 441 GLU B O 1
ATOM 7015 N N . ASN B 1 442 ? 6.66 2.125 -21.25 1 98.31 442 ASN B N 1
ATOM 7016 C CA . ASN B 1 442 ? 7.359 2.043 -22.531 1 98.31 442 ASN B CA 1
ATOM 7017 C C . ASN B 1 442 ? 8.18 0.763 -22.641 1 98.31 442 ASN B C 1
ATOM 7019 O O . ASN B 1 442 ? 8.883 0.389 -21.688 1 98.31 442 ASN B O 1
ATOM 7023 N N . VAL B 1 443 ? 8.031 0.13 -23.75 1 98.25 443 VAL B N 1
ATOM 7024 C CA . VAL B 1 443 ? 8.82 -1.074 -24 1 98.25 443 VAL B CA 1
ATOM 7025 C C . VAL B 1 443 ? 9.914 -0.782 -25.016 1 98.25 443 VAL B C 1
ATOM 7027 O O . VAL B 1 443 ? 9.625 -0.439 -26.172 1 98.25 443 VAL B O 1
ATOM 7030 N N . PRO B 1 444 ? 11.141 -0.953 -24.594 1 98.19 444 PRO B N 1
ATOM 7031 C CA . PRO B 1 444 ? 12.219 -0.757 -25.562 1 98.19 444 PRO B CA 1
ATOM 7032 C C . PRO B 1 444 ? 12.07 -1.646 -26.797 1 98.19 444 PRO B C 1
ATOM 7034 O O . PRO B 1 444 ? 11.539 -2.754 -26.703 1 98.19 444 PRO B O 1
ATOM 7037 N N . THR B 1 445 ? 12.672 -1.255 -27.891 1 97.19 445 THR B N 1
ATOM 7038 C CA . THR B 1 445 ? 12.492 -1.905 -29.188 1 97.19 445 THR B CA 1
ATOM 7039 C C . THR B 1 445 ? 12.992 -3.346 -29.141 1 97.19 445 THR B C 1
ATOM 7041 O O . THR B 1 445 ? 12.367 -4.242 -29.719 1 97.19 445 THR B O 1
ATOM 7044 N N . HIS B 1 446 ? 14.07 -3.521 -28.438 1 97.06 446 HIS B N 1
ATOM 7045 C CA . HIS B 1 446 ? 14.672 -4.852 -28.438 1 97.06 446 HIS B CA 1
ATOM 7046 C C . HIS B 1 446 ? 13.844 -5.824 -27.594 1 97.06 446 HIS B C 1
ATOM 7048 O O . HIS B 1 446 ? 14.102 -7.027 -27.594 1 97.06 446 HIS B O 1
ATOM 7054 N N . LEU B 1 447 ? 12.812 -5.316 -26.938 1 97.19 447 LEU B N 1
ATOM 7055 C CA . LEU B 1 447 ? 11.977 -6.16 -26.094 1 97.19 447 LEU B CA 1
ATOM 7056 C C . LEU B 1 447 ? 10.594 -6.348 -26.703 1 97.19 447 LEU B C 1
ATOM 7058 O O . LEU B 1 447 ? 9.719 -6.98 -26.109 1 97.19 447 LEU B O 1
ATOM 7062 N N . LYS B 1 448 ? 10.406 -5.75 -27.859 1 92 448 LYS B N 1
ATOM 7063 C CA . LYS B 1 448 ? 9.133 -5.91 -28.547 1 92 448 LYS B CA 1
ATOM 7064 C C . LYS B 1 448 ? 9.109 -7.203 -29.359 1 92 448 LYS B C 1
ATOM 7066 O O . LYS B 1 448 ? 10.148 -7.664 -29.828 1 92 448 LYS B O 1
#

Foldseek 3Di:
DDDPDPPDPPPPPPPPPPPPPPFPLPPFDADQDDLNHGLVVCCVVFNFWEKEFELVLLLVLLVVLCCLQCVQAPFEAEAAECLFPVQLVSNLSCVVSPHFHEYAELVSVVSSVVSVHQLCRYEYHHQDYDLVRLVVSQVRLHEYAYWDVVSLVSLLVVLPPPPDAREYEYEEWECLPDPDTPCNTTAYLPVCRRVVSLCVQLVSVRHAYAAYAYDGAAQDQDLSSLLSVLLSRVVSQVCCCVPVVHHHAAYEDEEHAHAQFAWPPDPDGSVVRGDDSSSNSVSNSVSQVPNDDDPVRRHRYYYHYHQNSTQQRMKIKWFWADWDADPVGAIETEIADWCLLVVCLVTTDWDKHFNDDDDSNWDWHWYAYDDPDPPRTSHGIDIDGDDDGPGMMMTGRRGTNSNNVHHCPPDWAGWYWYQYNVRDIDGSGHTDDPCNVCVVPDDDPVRD/DDDPPPPDDPPPPPPPPPPPPPAPLVPFDADQDDLNHGLVVCCVVFNFWEKEFELVLLLVLLVVLCCLQCVQAPFEAEAAECLFPVQLVSNLSCVVSPHFHEYAELVSVVSNVVSVHQLCRYEYHYQDYDLVRLVVSQVRLHEYAYWDVVSVVSLLVVLPPPPDAREYEYEEWECLPDPDTPCNTTAYLPVCRRVVSLCVQLVSVRHAYAAYAYDGAAQDQDLSSLLSVLLSRVVSQVCCCVPVVHHHAAYEDEEHAHAQFAWPPDPDGSVVRGDDSSSNSVSNSVSQVPNDDDPVRRHRYYYHYHQNSTQQRMKIKWFWADWDADPVGAIETEIADWCLLVVCLVTTDWDKHFNDDDDSNWDWHWYAYDDPDPPRTNHGIDIDGDDDGPGMMMTGRRGTNSNNVHHCPPDWAGWYWYQYNVRDIDGSGHTDDPCNVCVVPDDDPVRD

Solvent-accessible surface area (backbone atoms only — not comparable to full-atom values): 46818 Å² total; per-residue (Å²): 135,80,80,77,76,81,74,73,81,73,76,71,76,75,73,71,69,78,73,65,84,61,74,73,69,63,84,77,57,61,51,41,60,56,78,85,39,48,44,67,57,49,35,72,74,62,38,74,32,28,37,40,34,35,45,50,48,31,53,49,36,46,53,50,50,48,49,42,37,46,77,69,33,93,47,66,42,48,22,43,29,34,68,32,44,61,50,64,49,58,44,32,54,45,41,76,74,63,28,36,38,29,23,44,24,58,60,41,44,50,49,40,50,72,70,64,49,54,36,68,45,30,37,42,41,36,72,43,71,52,72,69,44,50,52,51,36,48,75,40,49,18,38,37,34,37,30,44,68,60,55,47,53,49,49,55,60,72,30,61,87,50,83,71,52,44,37,27,28,40,29,42,17,65,87,43,87,61,80,78,62,54,41,90,45,27,24,40,51,87,82,40,45,34,58,52,52,52,49,50,43,59,72,63,70,43,44,35,71,37,34,43,30,31,59,80,55,67,64,51,69,56,49,62,34,44,32,48,48,44,48,53,51,50,50,52,40,50,47,32,34,74,74,67,70,39,70,46,52,29,45,27,59,28,39,25,53,41,47,56,62,24,51,61,89,53,91,59,59,18,74,79,65,50,65,53,65,53,54,41,28,50,38,38,39,50,43,59,68,68,68,69,59,53,84,91,56,58,46,34,37,32,37,32,50,34,40,54,39,29,15,81,25,12,31,39,38,30,32,30,61,36,73,48,64,34,90,86,60,47,37,33,36,30,26,61,56,30,44,39,52,38,45,58,35,82,52,24,54,63,54,72,31,42,34,51,88,71,62,73,62,60,42,67,25,26,35,29,18,30,53,85,44,93,82,25,49,51,33,80,70,45,76,42,48,80,70,53,62,72,39,46,34,36,34,47,54,44,34,42,31,24,87,20,52,23,26,60,42,66,45,70,51,55,23,32,33,36,32,42,82,83,56,45,81,39,74,35,23,53,52,59,46,71,67,66,73,46,62,51,53,35,64,55,72,91,58,106,134,81,80,76,78,80,76,74,83,75,75,71,76,74,72,73,68,78,74,62,84,61,71,75,66,63,83,77,56,60,50,41,58,58,79,85,39,46,46,67,56,52,35,71,74,62,38,75,33,26,37,38,33,35,44,52,48,32,53,49,35,46,54,51,49,49,48,43,37,46,77,68,34,93,44,66,44,50,21,43,31,34,68,30,42,62,51,66,50,56,45,32,53,44,41,72,75,61,28,36,39,26,24,45,25,59,58,42,45,52,49,40,50,72,72,65,49,54,36,69,44,30,37,42,41,35,74,43,71,51,71,69,44,49,52,51,36,46,76,39,51,18,39,38,32,38,30,45,68,59,55,48,53,48,50,54,61,70,29,60,88,52,84,74,53,44,39,28,26,40,29,42,17,66,87,43,87,59,80,78,64,55,42,91,43,26,24,40,51,88,81,40,46,33,56,53,52,50,50,50,43,60,72,63,70,43,46,35,72,37,35,42,32,32,56,79,53,68,62,50,72,56,50,62,34,44,32,47,46,45,48,53,51,49,51,52,39,50,47,33,35,73,75,66,69,38,70,46,52,29,44,26,60,27,40,22,53,40,46,57,62,24,50,61,90,52,90,60,60,17,74,79,65,51,64,53,64,52,54,41,29,50,38,38,40,51,42,59,69,69,68,68,60,52,84,92,56,57,44,35,37,33,36,30,50,35,41,55,39,28,14,83,25,12,31,39,37,30,31,29,60,35,74,49,63,34,91,86,61,47,38,32,36,29,26,60,54,29,45,40,51,39,45,58,34,82,50,27,53,63,53,73,31,42,34,49,90,71,62,70,62,60,42,67,25,26,35,30,19,29,54,85,44,91,82,26,48,51,34,80,69,43,76,41,48,80,70,53,63,73,38,46,35,36,35,47,52,45,34,43,30,23,88,20,52,24,26,59,44,65,46,72,50,55,23,32,33,37,32,42,82,82,56,46,80,39,73,36,23,54,53,60,46,72,67,67,72,47,61,51,51,34,64,56,75,91,60,106

InterPro domains:
  IPR009006 Alanine racemase/group IV decarboxylase, C-terminal [G3DSA:2.40.37.10] (36-434)
  IPR009006 Alanine racemase/group IV decarboxylase, C-terminal [SSF50621] (299-429)
  IPR022643 Orn/DAP/Arg decarboxylase 2, C-terminal [PF00278] (310-399)
  IPR022644 Orn/DAP/Arg decarboxylase 2, N-terminal [PF02784] (63-309)
  IPR029066 PLP-binding barrel [G3DSA:3.20.20.10] (55-313)
  IPR029066 PLP-binding barrel [SSF51419] (47-313)

Nearest PDB structures (foldseek):
  8d4i-assembly1_C  TM=8.922E-01  e=6.142E-35  Salmonella enterica subsp. enterica serovar Typhimurium
  8d5d-assembly1_B  TM=8.906E-01  e=2.076E-34  Salmonella enterica subsp. enterica serovar Typhimurium
  8d2y-assembly1_A-2  TM=8.911E-01  e=1.553E-34  Salmonella enterica subsp. enterica serovar Typhimurium
  8d88-assembly1_B  TM=8.895E-01  e=4.411E-34  Salmonella enterica subsp. enterica serovar Typhimurium
  8d5r-assembly1_B  TM=8.757E-01  e=3.301E-34  Salmonella enterica subsp. enterica serovar Typhimurium